Protein AF-A0A0S7BRV1-F1 (afdb_monomer)

Organism: NCBI:txid1678840

InterPro domains:
  IPR001547 Glycoside hydrolase, family 5 [PF00150] (145-301)
  IPR017853 Glycoside hydrolase superfamily [SSF51445] (45-336)
  IPR051923 Glycosyl Hydrolase Family 39 [PTHR12631] (38-332)

Secondary structure (DSSP, 8-state):
-------------------------------------PPTT----EEE-S-HHHHTTTSHHHHHHHHHHHHTTEEEEEEEEETT-TT--HHHHHHHHHHHHTTPEEEEEEE---S--SSHHHHHHHHHHHHHHHHHHHTTS--EEEEEESTTBHHHHHHHSTT-SS--HHHHHHHHHHHHHHHHHH-TTSEEEEEEEE----GGGB--HHHHHHHHGGG-SS-S-SEEEEE----SS-TTS-EEEEETTEEEEE-HHHHHHHHHHHHHHHHSS---EEEEEE---HHHHHHHHHH-TTS-HHHHHHHHHHHHHHHHHHSTTEEEEEES-SS--SS--SPPPHHHHHHHHHHHHHHTTEEEEEEE--EETTS-B-TTEEEEEEEETTS-EEEEEEE--SS-S-EEEEEES-SSSEEEEEETTTEEEEEEEEETTS---EEE-SS-EEEEE---TT-EEEE-------PEEEEETTEEEEEETTTTEEEES-SS--SSTTT--EEEEE-TTSSEEEEE-SSEEEEEETT--EEEEEE--S-TTT----EEEE-TT--EEEEEEES--EEETTEEE--SEEEEEEEETTTTEEEEEEEPPP---STTEEEEEEEE-TTS-EEEEEEEESSSPPP--EEEEETTT--EEEGGG-TT--SS-GGGS-----TTEEEEEEEE-TTSSEEEEEEEE---S-----TT------SS---EEEEEEESS-TTSEEEEES--EEEEE-TTSSEEEEEEES-SSSSS-EEEEEEEETTTTEEEEEEEEET-B-S--

Structure (mmCIF, N/CA/C/O backbone):
data_AF-A0A0S7BRV1-F1
#
_entry.id   AF-A0A0S7BRV1-F1
#
loop_
_atom_site.group_PDB
_atom_site.id
_atom_site.type_symbol
_atom_site.label_atom_id
_atom_site.label_alt_id
_atom_site.label_comp_id
_atom_site.label_asym_id
_atom_site.label_entity_id
_atom_site.label_seq_id
_atom_site.pdbx_PDB_ins_code
_atom_site.Cartn_x
_atom_site.Cartn_y
_atom_site.Cartn_z
_atom_site.occupancy
_atom_site.B_iso_or_equiv
_atom_site.auth_seq_id
_atom_site.auth_comp_id
_atom_site.auth_asym_id
_atom_site.auth_atom_id
_atom_site.pdbx_PDB_model_num
ATOM 1 N N . MET A 1 1 ? 2.194 -31.008 51.672 1.00 28.20 1 MET A N 1
ATOM 2 C CA . MET A 1 1 ? 2.790 -32.369 51.617 1.00 28.20 1 MET A CA 1
ATOM 3 C C . MET A 1 1 ? 2.464 -32.908 50.222 1.00 28.20 1 MET A C 1
ATOM 5 O O . MET A 1 1 ? 1.292 -33.071 49.959 1.00 28.20 1 MET A O 1
ATOM 9 N N . LYS A 1 2 ? 3.340 -33.068 49.227 1.00 28.62 2 LYS A N 1
ATOM 10 C CA . LYS A 1 2 ? 4.792 -33.263 49.150 1.00 28.62 2 LYS A CA 1
ATOM 11 C C . LYS A 1 2 ? 5.442 -32.244 48.204 1.00 28.62 2 LYS A C 1
ATOM 13 O O . LYS A 1 2 ? 4.950 -31.982 47.117 1.00 28.62 2 LYS A O 1
ATOM 18 N N . ILE A 1 3 ? 6.579 -31.747 48.668 1.00 23.30 3 ILE A N 1
ATOM 19 C CA . ILE A 1 3 ? 7.622 -31.022 47.946 1.00 23.30 3 ILE A CA 1
ATOM 20 C C . ILE A 1 3 ? 8.609 -32.071 47.419 1.00 23.30 3 ILE A C 1
ATOM 22 O O . ILE A 1 3 ? 8.956 -32.973 48.180 1.00 23.30 3 ILE A O 1
ATOM 26 N N . MET A 1 4 ? 9.129 -31.918 46.201 1.00 24.31 4 MET A N 1
ATOM 27 C CA . MET A 1 4 ? 10.456 -32.440 45.843 1.00 24.31 4 MET A CA 1
ATOM 28 C C . MET A 1 4 ? 11.190 -31.428 44.954 1.00 24.31 4 MET A C 1
ATOM 30 O O . MET A 1 4 ? 10.911 -31.290 43.770 1.00 24.31 4 MET A O 1
ATOM 34 N N . LYS A 1 5 ? 12.134 -30.714 45.578 1.00 25.52 5 LYS A N 1
ATOM 35 C CA . LYS A 1 5 ? 13.302 -30.075 44.952 1.00 25.52 5 LYS A CA 1
ATOM 36 C C . LYS A 1 5 ? 14.425 -31.114 44.831 1.00 25.52 5 LYS A C 1
ATOM 38 O O . LYS A 1 5 ? 14.506 -31.960 45.714 1.00 25.52 5 LYS A O 1
ATOM 43 N N . PHE A 1 6 ? 15.306 -30.978 43.834 1.00 22.30 6 PHE A N 1
ATOM 44 C CA . PHE A 1 6 ? 16.789 -30.954 43.940 1.00 22.30 6 PHE A CA 1
ATOM 45 C C . PHE A 1 6 ? 17.377 -30.715 42.521 1.00 22.30 6 PHE A C 1
ATOM 47 O O . PHE A 1 6 ? 17.110 -31.502 41.624 1.00 22.30 6 PHE A O 1
ATOM 54 N N . LEU A 1 7 ? 17.878 -29.499 42.228 1.00 24.08 7 LEU A N 1
ATOM 55 C CA . LEU A 1 7 ? 19.304 -29.081 42.102 1.00 24.08 7 LEU A CA 1
ATOM 56 C C . LEU A 1 7 ? 20.030 -29.638 40.851 1.00 24.08 7 LEU A C 1
ATOM 58 O O . LEU A 1 7 ? 20.197 -30.841 40.729 1.00 24.08 7 LEU A O 1
ATOM 62 N N . GLN A 1 8 ? 20.332 -28.805 39.843 1.00 25.42 8 GLN A N 1
ATOM 63 C CA . GLN A 1 8 ? 21.511 -27.915 39.657 1.00 25.42 8 GLN A CA 1
ATOM 64 C C . GLN A 1 8 ? 22.646 -28.570 38.840 1.00 25.42 8 GLN A C 1
ATOM 66 O O . GLN A 1 8 ? 23.239 -29.532 39.312 1.00 25.42 8 GLN A O 1
ATOM 71 N N . LEU A 1 9 ? 22.980 -27.986 37.671 1.00 22.55 9 LEU A N 1
ATOM 72 C CA . LEU A 1 9 ? 24.319 -27.489 37.264 1.00 22.55 9 LEU A CA 1
ATOM 73 C C . LEU A 1 9 ? 24.393 -27.209 35.737 1.00 22.55 9 LEU A C 1
ATOM 75 O O . LEU A 1 9 ? 24.330 -28.116 34.917 1.00 22.55 9 LEU A O 1
ATOM 79 N N . PHE A 1 10 ? 24.557 -25.931 35.382 1.00 21.59 10 PHE A N 1
ATOM 80 C CA . PHE A 1 10 ? 25.214 -25.408 34.160 1.00 21.59 10 PHE A CA 1
ATOM 81 C C . PHE A 1 10 ? 26.765 -25.462 34.368 1.00 21.59 10 PHE A C 1
ATOM 83 O O . PHE A 1 10 ? 27.142 -25.701 35.522 1.00 21.59 10 PHE A O 1
ATOM 90 N N . PRO A 1 11 ? 27.693 -25.140 33.416 1.00 34.88 11 PRO A N 1
ATOM 91 C CA . PRO A 1 11 ? 27.535 -24.623 32.035 1.00 34.88 11 PRO A CA 1
ATOM 92 C C . PRO A 1 11 ? 28.580 -25.146 30.972 1.00 34.88 11 PRO A C 1
ATOM 94 O O . PRO A 1 11 ? 29.453 -25.947 31.286 1.00 34.88 11 PRO A O 1
ATOM 97 N N . ILE A 1 12 ? 28.537 -24.565 29.749 1.00 23.86 12 ILE A N 1
ATOM 98 C CA . ILE A 1 12 ? 29.656 -24.247 28.800 1.00 23.86 12 ILE A CA 1
ATOM 99 C C . ILE A 1 12 ? 29.897 -25.119 27.524 1.00 23.86 12 ILE A C 1
ATOM 101 O O . ILE A 1 12 ? 30.437 -26.214 27.582 1.00 23.86 12 ILE A O 1
ATOM 105 N N . PHE A 1 13 ? 29.623 -24.460 26.376 1.00 21.58 13 PHE A N 1
ATOM 106 C CA . PHE A 1 13 ? 30.307 -24.405 25.054 1.00 21.58 13 PHE A CA 1
ATOM 107 C C . PHE A 1 13 ? 30.258 -25.540 23.993 1.00 21.58 13 PHE A C 1
ATOM 109 O O . PHE A 1 13 ? 30.817 -26.614 24.160 1.00 21.58 13 PHE A O 1
ATOM 116 N N . LEU A 1 14 ? 29.752 -25.134 22.809 1.00 22.55 14 LEU A N 1
ATOM 117 C CA . LEU A 1 14 ? 30.437 -25.074 21.495 1.00 22.55 14 LEU A CA 1
ATOM 118 C C . LEU A 1 14 ? 30.961 -26.377 20.856 1.00 22.55 14 LEU A C 1
ATOM 120 O O . LEU A 1 14 ? 32.022 -26.867 21.214 1.00 22.55 14 LEU A O 1
ATOM 124 N N . MET A 1 15 ? 30.270 -26.836 19.804 1.00 23.34 15 MET A N 1
ATOM 125 C CA . MET A 1 15 ? 30.821 -27.309 18.517 1.00 23.34 15 MET A CA 1
ATOM 126 C C . MET A 1 15 ? 29.706 -28.007 17.732 1.00 23.34 15 MET A C 1
ATOM 128 O O . MET A 1 15 ? 29.320 -29.100 18.110 1.00 23.34 15 MET A O 1
ATOM 132 N N . PHE A 1 16 ? 29.247 -27.433 16.619 1.00 24.73 16 PHE A N 1
ATOM 133 C CA . PHE A 1 16 ? 28.901 -28.217 15.426 1.00 24.73 16 PHE A CA 1
ATOM 134 C C . PHE A 1 16 ? 29.065 -27.328 14.189 1.00 24.73 16 PHE A C 1
ATOM 136 O O . PHE A 1 16 ? 28.135 -26.706 13.691 1.00 24.73 16 PHE A O 1
ATOM 143 N N . SER A 1 17 ? 30.311 -27.268 13.721 1.00 21.98 17 SER A N 1
ATOM 144 C CA . SER A 1 17 ? 30.646 -27.036 12.319 1.00 21.98 17 SER A CA 1
ATOM 145 C C . SER A 1 17 ? 31.393 -28.280 11.831 1.00 21.98 17 SER A C 1
ATOM 147 O O . SER A 1 17 ? 32.152 -28.869 12.599 1.00 21.98 17 SER A O 1
ATOM 149 N N . MET A 1 18 ? 31.182 -28.629 10.561 1.00 23.03 18 MET A N 1
ATOM 150 C CA . MET A 1 18 ? 31.804 -29.719 9.796 1.00 23.03 18 MET A CA 1
ATOM 151 C C . MET A 1 18 ? 31.318 -31.147 10.083 1.00 23.03 18 MET A C 1
ATOM 153 O O . MET A 1 18 ? 31.727 -31.771 11.054 1.00 23.03 18 MET A O 1
ATOM 157 N N . LEU A 1 19 ? 30.543 -31.707 9.144 1.00 24.48 19 LEU A N 1
ATOM 158 C CA . LEU A 1 19 ? 30.960 -32.843 8.298 1.00 24.48 19 LEU A CA 1
ATOM 159 C C . LEU A 1 19 ? 29.781 -33.354 7.447 1.00 24.48 19 LEU A C 1
ATOM 161 O O . LEU A 1 19 ? 28.954 -34.109 7.936 1.00 24.48 19 LEU A O 1
ATOM 165 N N . SER A 1 20 ? 29.775 -33.047 6.146 1.00 23.47 20 SER A N 1
ATOM 166 C CA . SER A 1 20 ? 29.705 -34.108 5.127 1.00 23.47 20 SER A CA 1
ATOM 167 C C . SER A 1 20 ? 30.143 -33.578 3.759 1.00 23.47 20 SER A C 1
ATOM 169 O O . SER A 1 20 ? 29.344 -33.103 2.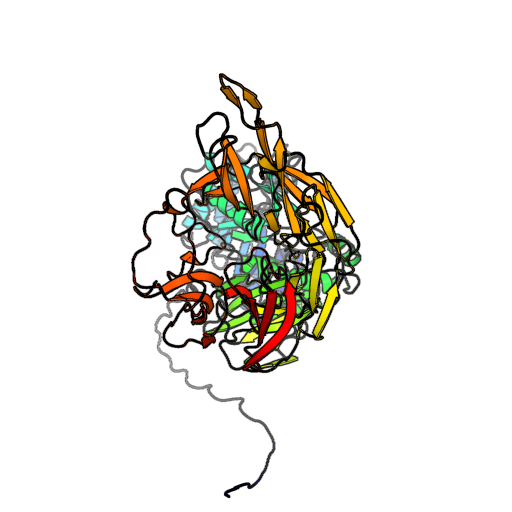959 1.00 23.47 20 SER A O 1
ATOM 171 N N . CYS A 1 21 ? 31.439 -33.698 3.489 1.00 20.31 21 CYS A N 1
ATOM 172 C CA . CYS A 1 21 ? 31.986 -33.727 2.140 1.00 20.31 21 CYS A CA 1
ATOM 173 C C . CYS A 1 21 ? 32.651 -35.097 1.978 1.00 20.31 21 CYS A C 1
ATOM 175 O O . CYS A 1 21 ? 33.677 -35.334 2.610 1.00 20.31 21 CYS A O 1
ATOM 177 N N . ALA A 1 22 ? 32.021 -36.006 1.223 1.00 23.84 22 ALA A N 1
ATOM 178 C CA . ALA A 1 22 ? 32.653 -37.051 0.402 1.00 23.84 22 ALA A CA 1
ATOM 179 C C . ALA A 1 22 ? 31.620 -38.096 -0.062 1.00 23.84 22 ALA A C 1
ATOM 181 O O . ALA A 1 22 ? 31.264 -38.999 0.688 1.00 23.84 22 ALA A O 1
ATOM 182 N N . SER A 1 23 ? 31.220 -38.037 -1.334 1.00 23.64 23 SER A N 1
ATOM 183 C CA . SER A 1 23 ? 31.512 -39.114 -2.293 1.00 23.64 23 SER A CA 1
ATOM 184 C C . SER A 1 23 ? 31.054 -38.700 -3.691 1.00 23.64 23 SER A C 1
ATOM 186 O O . SER A 1 23 ? 29.881 -38.794 -4.038 1.00 23.64 23 SER A O 1
ATOM 188 N N . ALA A 1 24 ? 32.005 -38.242 -4.503 1.00 25.11 24 ALA A N 1
ATOM 189 C CA . ALA A 1 24 ? 31.845 -38.171 -5.944 1.00 25.11 24 ALA A CA 1
ATOM 190 C C . ALA A 1 24 ? 32.138 -39.560 -6.533 1.00 25.11 24 ALA A C 1
ATOM 192 O O . ALA A 1 24 ? 33.259 -40.066 -6.424 1.00 25.11 24 ALA A O 1
ATOM 193 N N . LYS A 1 25 ? 31.148 -40.167 -7.192 1.00 25.19 25 LYS A N 1
ATOM 194 C CA . LYS A 1 25 ? 31.364 -41.234 -8.175 1.00 25.19 25 LYS A CA 1
ATOM 195 C C . LYS A 1 25 ? 30.461 -41.004 -9.382 1.00 25.19 25 LYS A C 1
ATOM 197 O O . LYS A 1 25 ? 29.242 -41.034 -9.278 1.00 25.19 25 LYS A O 1
ATOM 202 N N . ASN A 1 26 ? 31.130 -40.782 -10.512 1.00 27.14 26 ASN A N 1
ATOM 203 C CA . ASN A 1 26 ? 30.611 -40.646 -11.867 1.00 27.14 26 ASN A CA 1
ATOM 204 C C . ASN A 1 26 ? 29.403 -41.543 -12.169 1.00 27.14 26 ASN A C 1
ATOM 206 O O . ASN A 1 26 ? 29.553 -42.760 -12.269 1.00 27.14 26 ASN A O 1
ATOM 210 N N . THR A 1 27 ? 28.274 -40.918 -12.489 1.00 23.73 27 THR A N 1
ATOM 211 C CA . THR A 1 27 ? 27.357 -41.408 -13.523 1.00 23.73 27 THR A CA 1
ATOM 212 C C . THR A 1 27 ? 27.022 -40.222 -14.420 1.00 23.73 27 THR A C 1
ATOM 214 O O . THR A 1 27 ? 26.627 -39.158 -13.955 1.00 23.73 27 THR A O 1
ATOM 217 N N . LYS A 1 28 ? 27.340 -40.373 -15.707 1.00 27.94 28 LYS A N 1
ATOM 218 C CA . LYS A 1 28 ? 26.933 -39.456 -16.765 1.00 27.94 28 LYS A CA 1
ATOM 219 C C . LYS A 1 28 ? 25.453 -39.716 -17.007 1.00 27.94 28 LYS A C 1
ATOM 221 O O . LYS A 1 28 ? 25.159 -40.681 -17.694 1.00 27.94 28 LYS A O 1
ATOM 226 N N . ASP A 1 29 ? 24.591 -38.869 -16.473 1.00 24.72 29 ASP A N 1
ATOM 227 C CA . ASP A 1 29 ? 23.242 -38.673 -16.988 1.00 24.72 29 ASP A CA 1
ATOM 228 C C . ASP A 1 29 ? 22.949 -37.171 -16.951 1.00 24.72 29 ASP A C 1
ATOM 230 O O . ASP A 1 29 ? 23.320 -36.456 -16.020 1.00 24.72 29 ASP A O 1
ATOM 234 N N . SER A 1 30 ? 22.403 -36.688 -18.058 1.00 24.56 30 SER A N 1
ATOM 235 C CA . SER A 1 30 ? 22.053 -35.301 -18.337 1.00 24.56 30 SER A CA 1
ATOM 236 C C . SER A 1 30 ? 21.163 -34.713 -17.242 1.00 24.56 30 SER A C 1
ATOM 238 O O . SER A 1 30 ? 20.018 -35.133 -17.087 1.00 24.56 30 SER A O 1
ATOM 240 N N . PHE A 1 31 ? 21.678 -33.718 -16.518 1.00 22.36 31 PHE A N 1
ATOM 241 C CA . PHE A 1 31 ? 20.871 -32.836 -15.682 1.00 22.36 31 PHE A CA 1
ATOM 242 C C . PHE A 1 31 ? 20.031 -31.939 -16.598 1.00 22.36 31 PHE A C 1
ATOM 244 O O . PHE A 1 31 ? 20.536 -30.975 -17.173 1.00 22.36 31 PHE A O 1
ATOM 251 N N . GLU A 1 32 ? 18.752 -32.273 -16.755 1.00 22.70 32 GLU A N 1
ATOM 252 C CA . GLU A 1 32 ? 17.743 -31.286 -17.126 1.00 22.70 32 GLU A CA 1
ATOM 253 C C . GLU A 1 32 ? 17.606 -30.305 -15.956 1.00 22.70 32 GLU A C 1
ATOM 255 O O . GLU A 1 32 ? 17.324 -30.699 -14.822 1.00 22.70 32 GLU A O 1
ATOM 260 N N . LEU A 1 33 ? 17.849 -29.022 -16.231 1.00 24.92 33 LEU A N 1
ATOM 261 C CA . LEU A 1 33 ? 17.542 -27.926 -15.322 1.00 24.92 33 LEU A CA 1
ATOM 262 C C . LEU A 1 33 ? 16.011 -27.856 -15.202 1.00 24.92 33 LEU A C 1
ATOM 264 O O . LEU A 1 33 ? 15.325 -27.270 -16.038 1.00 24.92 33 LEU A O 1
ATOM 268 N N . GLY A 1 34 ? 15.462 -28.532 -14.196 1.00 22.72 34 GLY A N 1
ATOM 269 C CA . GLY A 1 34 ? 14.058 -28.409 -13.838 1.00 22.72 34 GLY A CA 1
ATOM 270 C C . GLY A 1 34 ? 13.787 -26.990 -13.354 1.00 22.72 34 GLY A C 1
ATOM 271 O O . GLY A 1 34 ? 14.219 -26.613 -12.269 1.00 22.72 34 GLY A O 1
ATOM 272 N N . SER A 1 35 ? 13.079 -26.215 -14.173 1.00 28.78 35 SER A N 1
ATOM 273 C CA . SER A 1 35 ? 12.444 -24.955 -13.796 1.00 28.78 35 SER A CA 1
ATOM 274 C C . SER A 1 35 ? 11.532 -25.185 -12.586 1.00 28.78 35 SER A C 1
ATOM 276 O O . SER A 1 35 ? 10.433 -25.728 -12.709 1.00 28.78 35 SER A O 1
ATOM 278 N N . THR A 1 36 ? 11.995 -24.814 -11.393 1.00 25.31 36 THR A N 1
ATOM 279 C CA . THR A 1 36 ? 11.136 -24.676 -10.217 1.00 25.31 36 THR A CA 1
ATOM 280 C C . THR A 1 36 ? 10.525 -23.284 -10.265 1.00 25.31 36 THR A C 1
ATOM 282 O O . THR A 1 36 ? 11.053 -22.342 -9.676 1.00 25.31 36 THR A O 1
ATOM 285 N N . THR A 1 37 ? 9.432 -23.125 -11.009 1.00 33.88 37 THR A N 1
ATOM 286 C CA . THR A 1 37 ? 8.614 -21.914 -10.914 1.00 33.88 37 THR A CA 1
ATOM 287 C C . THR A 1 37 ? 8.111 -21.806 -9.479 1.00 33.88 37 THR A C 1
ATOM 289 O O . THR A 1 37 ? 7.358 -22.675 -9.029 1.00 33.88 37 THR A O 1
ATOM 292 N N . ALA A 1 38 ? 8.551 -20.777 -8.755 1.00 36.97 38 ALA A N 1
ATOM 293 C CA . ALA A 1 38 ? 8.001 -20.458 -7.445 1.00 36.97 38 ALA A CA 1
ATOM 294 C C . ALA A 1 38 ? 6.465 -20.307 -7.552 1.00 36.97 38 ALA A C 1
ATOM 296 O O . ALA A 1 38 ? 5.966 -19.941 -8.626 1.00 36.97 38 ALA A O 1
ATOM 297 N N . PRO A 1 39 ? 5.694 -20.630 -6.498 1.00 42.00 39 PRO A N 1
ATOM 298 C CA . PRO A 1 39 ? 4.247 -20.472 -6.520 1.00 42.00 39 PRO A CA 1
ATOM 299 C C . PRO A 1 39 ? 3.861 -19.052 -6.947 1.00 42.00 39 PRO A C 1
ATOM 301 O O . PRO A 1 39 ? 4.520 -18.079 -6.585 1.00 42.00 39 PRO A O 1
ATOM 304 N N . LYS A 1 40 ? 2.769 -18.924 -7.708 1.00 54.91 40 LYS A N 1
ATOM 305 C CA . LYS A 1 40 ? 2.200 -17.614 -8.040 1.00 54.91 40 LYS A CA 1
ATOM 306 C C . LYS A 1 40 ? 1.990 -16.838 -6.726 1.00 54.91 40 LYS A C 1
ATOM 308 O O . LYS A 1 40 ? 1.382 -17.385 -5.804 1.00 54.91 40 LYS A O 1
ATOM 313 N N . ASN A 1 41 ? 2.505 -15.609 -6.649 1.00 69.56 41 ASN A N 1
ATOM 314 C CA . ASN A 1 41 ? 2.466 -14.716 -5.480 1.00 69.56 41 ASN A CA 1
ATOM 315 C C . ASN A 1 41 ? 3.502 -15.006 -4.371 1.00 69.56 41 ASN A C 1
ATOM 317 O O . ASN A 1 41 ? 3.208 -14.790 -3.200 1.00 69.56 41 ASN A O 1
ATOM 321 N N . THR A 1 42 ? 4.709 -15.477 -4.694 1.00 87.00 42 THR A N 1
ATOM 322 C CA . THR A 1 42 ? 5.849 -15.448 -3.753 1.00 87.00 42 THR A CA 1
ATOM 323 C C . THR A 1 42 ? 6.874 -14.394 -4.150 1.00 87.00 42 THR A C 1
ATOM 325 O O . THR A 1 42 ? 7.209 -14.285 -5.331 1.00 87.00 42 THR A O 1
ATOM 328 N N . ILE A 1 43 ? 7.442 -13.691 -3.171 1.00 91.56 43 ILE A N 1
ATOM 329 C CA . ILE A 1 43 ? 8.555 -12.759 -3.387 1.00 91.56 43 ILE A CA 1
ATOM 330 C C . ILE A 1 43 ? 9.803 -13.574 -3.717 1.00 91.56 43 ILE A C 1
ATOM 332 O O . ILE A 1 43 ? 10.363 -14.250 -2.862 1.00 91.56 43 ILE A O 1
ATOM 336 N N . ASN A 1 44 ? 10.244 -13.522 -4.965 1.00 87.00 44 ASN A N 1
ATOM 337 C CA . ASN A 1 44 ? 11.355 -14.322 -5.492 1.00 87.00 44 ASN A CA 1
ATOM 338 C C . ASN A 1 44 ? 12.663 -13.522 -5.636 1.00 87.00 44 ASN A C 1
ATOM 340 O O . ASN A 1 44 ? 13.604 -14.002 -6.264 1.00 87.00 44 ASN A O 1
ATOM 344 N N . GLY A 1 45 ? 12.716 -12.305 -5.091 1.00 88.69 45 GLY A N 1
ATOM 345 C CA . GLY A 1 45 ? 13.925 -11.492 -5.027 1.00 88.69 45 GLY A CA 1
ATOM 346 C C . GLY A 1 45 ? 13.665 -10.001 -5.205 1.00 88.69 45 GLY A C 1
ATOM 347 O O . GLY A 1 45 ? 12.588 -9.581 -5.625 1.00 88.69 45 GLY A O 1
ATOM 348 N N . PHE A 1 46 ? 14.688 -9.213 -4.890 1.00 94.75 46 PHE A N 1
ATOM 349 C CA . PHE A 1 46 ? 14.666 -7.752 -4.945 1.00 94.75 46 PHE A CA 1
ATOM 350 C C . PHE A 1 46 ? 15.406 -7.267 -6.191 1.00 94.75 46 PHE A C 1
ATOM 352 O O . PHE A 1 46 ? 16.366 -7.909 -6.634 1.00 94.75 46 PHE A O 1
ATOM 359 N N . GLY A 1 47 ? 14.952 -6.152 -6.760 1.00 95.44 47 GLY A N 1
ATOM 360 C CA . GLY A 1 47 ? 15.561 -5.516 -7.920 1.00 95.44 47 GLY A CA 1
ATOM 361 C C . GLY A 1 47 ? 16.419 -4.308 -7.551 1.00 95.44 47 GLY A C 1
ATOM 362 O O . GLY A 1 47 ? 16.125 -3.585 -6.609 1.00 95.44 47 GLY A O 1
ATOM 363 N N . MET A 1 48 ? 17.456 -4.026 -8.328 1.00 94.62 48 MET A N 1
ATOM 364 C CA . MET A 1 48 ? 18.197 -2.763 -8.264 1.00 94.62 48 MET A CA 1
ATOM 365 C C . MET A 1 48 ? 18.343 -2.193 -9.680 1.00 94.62 48 MET A C 1
ATOM 367 O O . MET A 1 48 ? 18.732 -2.907 -10.609 1.00 94.62 48 MET A O 1
ATOM 371 N N . GLY A 1 49 ? 17.973 -0.926 -9.854 1.00 74.31 49 GLY A N 1
ATOM 372 C CA . GLY A 1 49 ? 18.107 -0.155 -11.094 1.00 74.31 49 GLY A CA 1
ATOM 373 C C . GLY A 1 49 ? 19.459 0.559 -11.206 1.00 74.31 49 GLY A C 1
ATOM 374 O O . GLY A 1 49 ? 20.323 0.399 -10.347 1.00 74.31 49 GLY A O 1
ATOM 375 N N . SER A 1 50 ? 19.688 1.384 -12.234 1.00 69.12 50 SER A N 1
ATOM 376 C CA . SER A 1 50 ? 19.648 0.979 -13.648 1.00 69.12 50 SER A CA 1
ATOM 377 C C . SER A 1 50 ? 20.989 1.333 -14.309 1.00 69.12 50 SER A C 1
ATOM 379 O O . SER A 1 50 ? 21.562 2.382 -14.012 1.00 69.12 50 SER A O 1
ATOM 381 N N . ALA A 1 51 ? 21.508 0.476 -15.191 1.00 85.44 51 ALA A N 1
ATOM 382 C CA . ALA A 1 51 ? 22.788 0.684 -15.890 1.00 85.44 51 ALA A CA 1
ATOM 383 C C . ALA A 1 51 ? 24.044 0.627 -14.983 1.00 85.44 51 ALA A C 1
ATOM 385 O O . ALA A 1 51 ? 25.003 1.372 -15.207 1.00 85.44 51 ALA A O 1
ATOM 386 N N . THR A 1 52 ? 24.060 -0.237 -13.958 1.00 92.69 52 THR A N 1
ATOM 387 C CA . THR A 1 52 ? 25.217 -0.390 -13.051 1.00 92.69 52 THR A CA 1
ATOM 388 C C . THR A 1 52 ? 26.478 -0.748 -13.837 1.00 92.69 52 THR A C 1
ATOM 390 O O . THR A 1 52 ? 27.513 -0.111 -13.647 1.00 92.69 52 THR A O 1
ATOM 393 N N . ALA A 1 53 ? 26.406 -1.688 -14.780 1.00 94.00 53 ALA A N 1
ATOM 394 C CA . ALA A 1 53 ? 27.561 -2.042 -15.606 1.00 94.00 53 ALA A CA 1
ATOM 395 C C . ALA A 1 53 ? 28.037 -0.885 -16.488 1.00 94.00 53 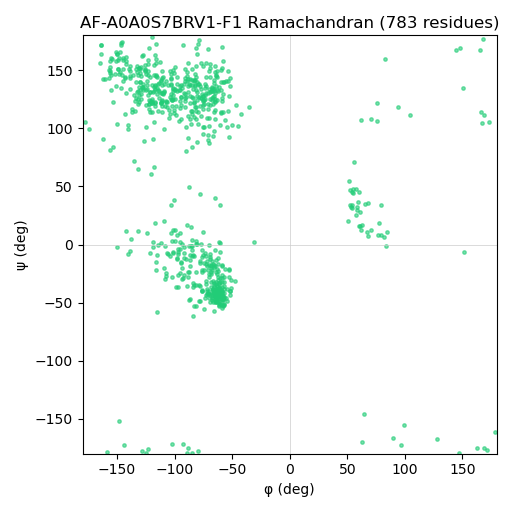ALA A C 1
ATOM 397 O O . ALA A 1 53 ? 29.225 -0.558 -16.500 1.00 94.00 53 ALA A O 1
ATOM 398 N N . TYR A 1 54 ? 27.105 -0.233 -17.183 1.00 91.00 54 TYR A N 1
ATOM 399 C CA . TYR A 1 54 ? 27.408 0.886 -18.074 1.00 91.00 54 TYR A CA 1
ATOM 400 C C . TYR A 1 54 ? 28.048 2.068 -17.326 1.00 91.00 54 TYR A C 1
ATOM 402 O O . TYR A 1 54 ? 29.045 2.622 -17.787 1.00 91.00 54 TYR A O 1
ATOM 410 N N . ARG A 1 55 ? 27.534 2.423 -16.141 1.00 91.06 55 ARG A N 1
ATOM 411 C CA . ARG A 1 55 ? 28.063 3.522 -15.305 1.00 91.06 55 ARG A CA 1
ATOM 412 C C . ARG A 1 55 ? 29.441 3.221 -14.733 1.00 91.06 55 ARG A C 1
ATOM 414 O O . ARG A 1 55 ? 30.255 4.128 -14.597 1.00 91.06 55 ARG A O 1
ATOM 421 N N . ASN A 1 56 ? 29.719 1.951 -14.459 1.00 92.69 56 ASN A N 1
ATOM 422 C CA . ASN A 1 56 ? 31.045 1.484 -14.066 1.00 92.69 56 ASN A CA 1
ATOM 423 C C . ASN A 1 56 ? 31.905 1.089 -15.275 1.00 92.69 56 ASN A C 1
ATOM 425 O O . ASN A 1 56 ? 32.886 0.381 -15.110 1.00 92.69 56 ASN A O 1
ATOM 429 N N . GLY A 1 57 ? 31.549 1.496 -16.500 1.00 92.31 57 GLY A N 1
ATOM 430 C CA . GLY A 1 57 ? 32.378 1.292 -17.690 1.00 92.31 57 GLY A CA 1
ATOM 431 C C . GLY A 1 57 ? 32.739 -0.167 -17.988 1.00 92.31 57 GLY A C 1
ATOM 432 O O . GLY A 1 57 ? 33.774 -0.409 -18.610 1.00 92.31 57 GLY A O 1
ATOM 433 N N . TYR A 1 58 ? 31.924 -1.127 -17.537 1.00 94.38 58 TYR A N 1
ATOM 434 C CA . TYR A 1 58 ? 32.162 -2.568 -17.697 1.00 94.38 58 TYR A CA 1
ATOM 435 C C . TYR A 1 58 ? 33.545 -3.027 -17.189 1.00 94.38 58 TYR A C 1
ATOM 437 O O . TYR A 1 58 ? 34.163 -3.936 -17.758 1.00 94.38 58 TYR A O 1
ATOM 445 N N . SER A 1 59 ? 34.062 -2.361 -16.152 1.00 94.81 59 SER A N 1
ATOM 446 C CA . SER A 1 59 ? 35.365 -2.631 -15.537 1.00 94.81 59 SER A CA 1
ATOM 447 C C . SER A 1 59 ? 35.236 -3.402 -14.219 1.00 94.81 59 SER A C 1
ATOM 449 O O . SER A 1 59 ? 34.161 -3.864 -13.855 1.00 94.81 59 SER A O 1
ATOM 451 N N . TYR A 1 60 ? 36.342 -3.546 -13.486 1.00 94.31 60 TYR A N 1
ATOM 452 C CA . TYR A 1 60 ? 36.376 -4.232 -12.188 1.00 94.31 60 TYR A CA 1
ATOM 453 C C . TYR A 1 60 ? 35.405 -3.624 -11.155 1.00 94.31 60 TYR A C 1
ATOM 455 O O . TYR A 1 60 ? 34.886 -4.318 -10.285 1.00 94.31 60 TYR A O 1
ATOM 463 N N . GLU A 1 61 ? 35.110 -2.331 -11.268 1.00 95.19 61 GLU A N 1
ATOM 464 C CA . GLU A 1 61 ? 34.124 -1.630 -10.450 1.00 95.19 61 GLU A CA 1
ATOM 465 C C . GLU A 1 61 ? 32.702 -2.202 -10.625 1.00 95.19 61 GLU A C 1
ATOM 467 O O . GLU A 1 61 ? 31.949 -2.260 -9.653 1.00 95.19 61 GLU A O 1
ATOM 472 N N . MET A 1 62 ? 32.349 -2.699 -11.821 1.00 96.12 62 MET A N 1
ATOM 473 C CA . MET A 1 62 ? 31.101 -3.442 -12.053 1.00 96.12 62 MET A CA 1
ATOM 474 C C . MET A 1 62 ? 31.095 -4.766 -11.282 1.00 96.12 62 MET A C 1
ATOM 476 O O . MET A 1 62 ? 30.082 -5.105 -10.672 1.00 96.12 62 MET A O 1
ATOM 480 N N . ASP A 1 63 ? 32.208 -5.504 -11.279 1.00 95.62 63 ASP A N 1
ATOM 481 C CA . ASP A 1 63 ? 32.297 -6.794 -10.583 1.00 95.62 63 ASP A CA 1
ATOM 482 C C . ASP A 1 63 ? 32.103 -6.614 -9.068 1.00 95.62 63 ASP A C 1
ATOM 484 O O . ASP A 1 63 ? 31.336 -7.345 -8.438 1.00 95.62 63 ASP A O 1
ATOM 488 N N . GLU A 1 64 ? 32.739 -5.595 -8.476 1.00 96.19 64 GLU A N 1
ATOM 489 C CA . GLU A 1 64 ? 32.559 -5.257 -7.057 1.00 96.19 64 GLU A CA 1
ATOM 490 C C . GLU A 1 64 ? 31.136 -4.768 -6.750 1.00 96.19 64 GLU A C 1
ATOM 492 O O . GLU A 1 64 ? 30.575 -5.107 -5.701 1.00 96.19 64 GLU A O 1
ATOM 497 N N . ALA A 1 65 ? 30.522 -4.015 -7.667 1.00 96.19 65 ALA A N 1
ATOM 498 C CA . ALA A 1 65 ? 29.126 -3.607 -7.555 1.00 96.19 65 ALA A CA 1
ATOM 499 C C . ALA A 1 65 ? 28.190 -4.823 -7.527 1.00 96.19 65 ALA A C 1
ATOM 501 O O . ALA A 1 65 ? 27.398 -4.971 -6.598 1.00 96.19 65 ALA A O 1
ATOM 502 N N . TYR A 1 66 ? 28.312 -5.732 -8.493 1.00 97.56 66 TYR A N 1
ATOM 503 C CA . TYR A 1 66 ? 27.483 -6.938 -8.585 1.00 97.56 66 TYR A CA 1
ATOM 504 C C . TYR A 1 66 ? 27.667 -7.872 -7.401 1.00 97.56 66 TYR A C 1
ATOM 506 O O . TYR A 1 66 ? 26.687 -8.383 -6.854 1.00 97.56 66 TYR A O 1
ATOM 514 N N . LYS A 1 67 ? 28.904 -8.035 -6.942 1.00 97.19 67 LYS A N 1
ATOM 515 C CA . LYS A 1 67 ? 29.186 -8.772 -5.717 1.00 97.19 67 LYS A CA 1
ATOM 516 C C . LYS A 1 67 ? 28.478 -8.155 -4.515 1.00 97.19 67 LYS A C 1
ATOM 518 O O . LYS A 1 67 ? 27.805 -8.872 -3.779 1.00 97.19 67 LYS A O 1
ATOM 523 N N . THR A 1 68 ? 28.572 -6.836 -4.348 1.00 96.62 68 THR A N 1
ATOM 524 C CA . THR A 1 68 ? 27.900 -6.118 -3.254 1.00 96.62 68 THR A CA 1
ATOM 525 C C . THR A 1 68 ? 26.383 -6.290 -3.326 1.00 96.62 68 THR A C 1
ATOM 527 O O . THR A 1 68 ? 25.755 -6.583 -2.311 1.00 96.62 68 THR A O 1
ATOM 530 N N . LEU A 1 69 ? 25.792 -6.166 -4.518 1.00 96.69 69 LEU A N 1
ATOM 531 C CA . LEU A 1 69 ? 24.354 -6.340 -4.734 1.00 96.69 69 LEU A CA 1
ATOM 532 C C . LEU A 1 69 ? 23.884 -7.748 -4.343 1.00 96.69 69 LEU A C 1
ATOM 534 O O . LEU A 1 69 ? 22.925 -7.888 -3.583 1.00 96.69 69 LEU A O 1
ATOM 538 N N . ASN A 1 70 ? 24.599 -8.787 -4.772 1.00 95.81 70 ASN A N 1
ATOM 539 C CA . ASN A 1 70 ? 24.307 -10.159 -4.360 1.00 95.81 70 ASN A CA 1
ATOM 540 C C . ASN A 1 70 ? 24.466 -10.355 -2.835 1.00 95.81 70 ASN A C 1
ATOM 542 O O . ASN A 1 70 ? 23.618 -10.972 -2.193 1.00 95.81 70 ASN A O 1
ATOM 546 N N . GLU A 1 71 ? 25.501 -9.777 -2.213 1.00 94.94 71 GLU A N 1
ATOM 547 C CA . GLU A 1 71 ? 25.729 -9.855 -0.757 1.00 94.94 71 GLU A CA 1
ATOM 548 C C . GLU A 1 71 ? 24.621 -9.195 0.088 1.00 94.94 71 GLU A C 1
ATOM 550 O O . GLU A 1 71 ? 24.425 -9.578 1.251 1.00 94.94 71 GLU A O 1
ATOM 555 N N . VAL A 1 72 ? 23.894 -8.222 -0.473 1.00 93.88 72 VAL A N 1
ATOM 556 C CA . VAL A 1 72 ? 22.715 -7.595 0.155 1.00 93.88 72 VAL A CA 1
ATOM 557 C C . VAL A 1 72 ? 21.387 -8.229 -0.284 1.00 93.88 72 VAL A C 1
ATOM 559 O O . VAL A 1 72 ? 20.312 -7.727 0.043 1.00 93.88 72 VAL A O 1
ATOM 562 N N . GLY A 1 73 ? 21.434 -9.361 -0.990 1.00 93.12 73 GLY A N 1
ATOM 563 C CA . GLY A 1 73 ? 20.253 -10.136 -1.372 1.00 93.12 73 GLY A CA 1
ATOM 564 C C . GLY A 1 73 ? 19.456 -9.558 -2.544 1.00 93.12 73 GLY A C 1
ATOM 565 O O . GLY A 1 73 ? 18.297 -9.928 -2.730 1.00 93.12 73 GLY A O 1
ATOM 566 N N . VAL A 1 74 ? 20.052 -8.672 -3.349 1.00 96.75 74 VAL A N 1
ATOM 567 C CA . VAL A 1 74 ? 19.496 -8.324 -4.665 1.00 96.75 74 VAL A CA 1
ATOM 568 C C . VAL A 1 74 ? 19.597 -9.550 -5.564 1.00 96.75 74 VAL A C 1
ATOM 570 O O . VAL A 1 74 ? 20.621 -10.226 -5.599 1.00 96.75 74 VAL A O 1
ATOM 573 N N . SER A 1 75 ? 18.523 -9.841 -6.292 1.00 95.75 75 SER A N 1
ATOM 574 C CA . SER A 1 75 ? 18.455 -10.979 -7.219 1.00 95.75 75 SER A CA 1
ATOM 575 C C . SER A 1 75 ? 18.280 -10.533 -8.666 1.00 95.75 75 SER A C 1
ATOM 577 O O . SER A 1 75 ? 18.608 -11.286 -9.580 1.00 95.75 75 SER A O 1
ATOM 579 N N . PHE A 1 76 ? 17.766 -9.318 -8.881 1.00 97.38 76 PHE A N 1
ATOM 580 C CA . PHE A 1 76 ? 17.521 -8.753 -10.202 1.00 97.38 76 PHE A CA 1
ATOM 581 C C . PHE A 1 76 ? 18.290 -7.446 -10.367 1.00 97.38 76 PHE A C 1
ATOM 583 O O . PHE A 1 76 ? 18.214 -6.556 -9.523 1.00 97.38 76 PHE A O 1
ATOM 590 N N . ILE A 1 77 ? 18.995 -7.311 -11.481 1.00 97.44 77 ILE A N 1
ATOM 591 C CA . ILE A 1 77 ? 19.633 -6.062 -11.893 1.00 97.44 77 ILE A CA 1
ATOM 592 C C . ILE A 1 77 ? 19.027 -5.606 -13.210 1.00 97.44 77 ILE A C 1
ATOM 594 O O . ILE A 1 77 ? 18.813 -6.408 -14.118 1.00 97.44 77 ILE A O 1
ATOM 598 N N . ARG A 1 78 ? 18.722 -4.317 -13.311 1.00 97.19 78 ARG A N 1
ATOM 599 C CA . ARG A 1 78 ? 18.176 -3.718 -14.530 1.00 97.19 78 ARG A CA 1
ATOM 600 C C . ARG A 1 78 ? 19.291 -2.999 -15.278 1.00 97.19 78 ARG A C 1
ATOM 602 O O . ARG A 1 78 ? 19.824 -2.008 -14.789 1.00 97.19 78 ARG A O 1
ATOM 609 N N . GLU A 1 79 ? 19.668 -3.494 -16.450 1.00 96.12 79 GLU A N 1
ATOM 610 C CA . GLU A 1 79 ? 20.847 -3.017 -17.181 1.00 96.12 79 GLU A CA 1
ATOM 611 C C . GLU A 1 79 ? 20.481 -2.402 -18.525 1.00 96.12 79 GLU A C 1
ATOM 613 O O . GLU A 1 79 ? 19.696 -2.962 -19.287 1.00 96.12 79 GLU A O 1
ATOM 618 N N . GLU A 1 80 ? 21.068 -1.239 -18.811 1.00 92.88 80 GLU A N 1
ATOM 619 C CA . GLU A 1 80 ? 20.817 -0.495 -20.043 1.00 92.88 80 GLU A CA 1
ATOM 620 C C . GLU A 1 80 ? 21.625 -1.078 -21.210 1.00 92.88 80 GLU A C 1
ATOM 622 O O . GLU A 1 80 ? 22.847 -1.212 -21.147 1.00 92.88 80 GLU A O 1
ATOM 627 N N . ILE A 1 81 ? 20.936 -1.381 -22.310 1.00 94.06 81 ILE A N 1
ATOM 628 C CA . ILE A 1 81 ? 21.520 -1.826 -23.575 1.00 94.06 81 ILE A CA 1
ATOM 629 C C . ILE A 1 81 ? 21.020 -0.877 -24.662 1.00 94.06 81 ILE A C 1
ATOM 631 O O . ILE A 1 81 ? 19.892 -0.979 -25.149 1.00 94.06 81 ILE A O 1
ATOM 635 N N . THR A 1 82 ? 21.874 0.066 -25.057 1.00 91.31 82 THR A N 1
ATOM 636 C CA . THR A 1 82 ? 21.490 1.071 -26.050 1.00 91.31 82 THR A CA 1
ATOM 637 C C . THR A 1 82 ? 21.499 0.479 -27.462 1.00 91.31 82 THR A C 1
ATOM 639 O O . THR A 1 82 ? 22.528 -0.000 -27.943 1.00 91.31 82 THR A O 1
ATOM 642 N N . VAL A 1 83 ? 20.389 0.601 -28.196 1.00 91.75 83 VAL A N 1
ATOM 643 C CA . VAL A 1 83 ? 20.247 0.006 -29.546 1.00 91.75 83 VAL A CA 1
ATOM 644 C C . VAL A 1 83 ? 21.120 0.662 -30.625 1.00 91.75 83 VAL A C 1
ATOM 646 O O . VAL A 1 83 ? 21.286 0.116 -31.716 1.00 91.75 83 VAL A O 1
ATOM 649 N N . LYS A 1 84 ? 21.703 1.829 -30.335 1.00 84.56 84 LYS A N 1
ATOM 650 C CA . LYS A 1 84 ? 22.609 2.552 -31.242 1.00 84.56 84 LYS A CA 1
ATOM 651 C C . LYS A 1 84 ? 24.050 2.016 -31.211 1.00 84.56 84 LYS A C 1
ATOM 653 O O . LYS A 1 84 ? 24.777 2.172 -32.188 1.00 84.56 84 LYS A O 1
ATOM 658 N N . GLU A 1 85 ? 24.460 1.361 -30.123 1.00 80.88 85 GLU A N 1
ATOM 659 C CA . GLU A 1 85 ? 25.846 0.928 -29.859 1.00 80.88 85 GLU A CA 1
ATOM 660 C C . GLU A 1 85 ? 26.044 -0.576 -30.096 1.00 80.88 85 GLU A C 1
ATOM 662 O O . GLU A 1 85 ? 26.844 -1.247 -29.461 1.00 80.88 85 GLU A O 1
ATOM 667 N N . ILE A 1 86 ? 25.330 -1.130 -31.074 1.00 89.69 86 ILE A N 1
ATOM 668 C CA . ILE A 1 86 ? 25.282 -2.579 -31.316 1.00 89.69 86 ILE A CA 1
ATOM 669 C C . ILE A 1 86 ? 26.427 -3.113 -32.182 1.00 89.69 86 ILE A C 1
ATOM 671 O O . ILE A 1 86 ? 26.402 -4.280 -32.573 1.00 89.69 86 ILE A O 1
ATOM 675 N N . SER A 1 87 ? 27.401 -2.290 -32.590 1.00 87.75 87 SER A N 1
ATOM 676 C CA . SER A 1 87 ? 28.494 -2.753 -33.461 1.00 87.75 87 SER A CA 1
ATOM 677 C C . SER A 1 87 ? 29.397 -3.768 -32.762 1.00 87.75 87 SER A C 1
ATOM 679 O O . SER A 1 87 ? 29.776 -4.755 -33.396 1.00 87.75 87 SER A O 1
ATOM 681 N N . ASP A 1 88 ? 29.659 -3.563 -31.470 1.00 91.88 88 ASP A N 1
ATOM 682 C CA . ASP A 1 88 ? 30.370 -4.485 -30.588 1.00 91.88 88 ASP A CA 1
ATOM 683 C C . ASP A 1 88 ? 29.580 -4.646 -29.285 1.00 91.88 88 ASP A C 1
ATOM 685 O O . ASP A 1 88 ? 29.263 -3.662 -28.634 1.00 91.88 88 ASP A O 1
ATOM 689 N N . LEU A 1 89 ? 29.268 -5.894 -28.932 1.00 95.62 89 LEU A N 1
ATOM 690 C CA . LEU A 1 89 ? 28.543 -6.264 -27.712 1.00 95.62 89 LEU A CA 1
ATOM 691 C C . LEU A 1 89 ? 29.458 -6.976 -26.698 1.00 95.62 89 LEU A C 1
ATOM 693 O O . LEU A 1 89 ? 29.003 -7.762 -25.865 1.00 95.62 89 LEU A O 1
ATOM 697 N N . SER A 1 90 ? 30.779 -6.799 -26.822 1.00 95.56 90 SER A N 1
ATOM 698 C CA . SER A 1 90 ? 31.769 -7.442 -25.952 1.00 95.56 90 SER A CA 1
ATOM 699 C C . SER A 1 90 ? 31.606 -7.046 -24.486 1.00 95.56 90 SER A C 1
ATOM 701 O O . SER A 1 90 ? 31.730 -7.906 -23.615 1.00 95.56 90 SER A O 1
ATOM 703 N N . ASP A 1 91 ? 31.260 -5.793 -24.220 1.00 95.88 91 ASP A N 1
ATOM 704 C CA . ASP A 1 91 ? 31.047 -5.273 -22.874 1.00 95.88 91 ASP A CA 1
ATOM 705 C C . ASP A 1 91 ? 29.762 -5.815 -22.235 1.00 95.88 91 ASP A C 1
ATOM 707 O O . ASP A 1 91 ? 29.792 -6.284 -21.098 1.00 95.88 91 ASP A O 1
ATOM 711 N N . GLN A 1 92 ? 28.661 -5.907 -22.985 1.00 96.50 92 GLN A N 1
ATOM 712 C CA . GLN A 1 92 ? 27.436 -6.546 -22.493 1.00 96.50 92 GLN A CA 1
ATOM 713 C C . GLN A 1 92 ? 27.621 -8.052 -22.263 1.00 96.50 92 GLN A C 1
ATOM 715 O O . GLN A 1 92 ? 27.027 -8.612 -21.346 1.00 96.50 92 GLN A O 1
ATOM 720 N N . ARG A 1 93 ? 28.481 -8.729 -23.038 1.00 97.31 93 ARG A N 1
ATOM 721 C CA . ARG A 1 93 ? 28.866 -10.117 -22.728 1.00 97.31 93 ARG A CA 1
ATOM 722 C C . ARG A 1 93 ? 29.628 -10.217 -21.408 1.00 97.31 93 ARG A C 1
ATOM 724 O O . ARG A 1 93 ? 29.315 -11.098 -20.618 1.00 97.31 93 ARG A O 1
ATOM 731 N N . LYS A 1 94 ? 30.585 -9.317 -21.140 1.00 97.12 94 LYS A N 1
ATOM 732 C CA . LYS A 1 94 ? 31.281 -9.275 -19.837 1.00 97.12 94 LYS A CA 1
ATOM 733 C C . LYS A 1 94 ? 30.297 -9.053 -18.690 1.00 97.12 94 LYS A C 1
ATOM 735 O O . LYS A 1 94 ? 30.368 -9.768 -17.701 1.00 97.12 94 LYS A O 1
ATOM 740 N N . MET A 1 95 ? 29.357 -8.124 -18.860 1.00 97.31 95 MET A N 1
ATOM 741 C CA . MET A 1 95 ? 28.274 -7.873 -17.907 1.00 97.31 95 MET A CA 1
ATOM 742 C C . MET A 1 95 ? 27.463 -9.142 -17.609 1.00 97.31 95 MET A C 1
ATOM 744 O O . MET A 1 95 ? 27.219 -9.449 -16.446 1.00 97.31 95 MET A O 1
ATOM 748 N N . ILE A 1 96 ? 27.081 -9.909 -18.638 1.00 98.31 96 ILE A N 1
ATOM 749 C CA . ILE A 1 96 ? 26.356 -11.177 -18.464 1.00 98.31 96 ILE A CA 1
ATOM 750 C C . ILE A 1 96 ? 27.174 -12.191 -17.663 1.00 98.31 96 ILE A C 1
ATOM 752 O O . ILE A 1 96 ? 26.629 -12.830 -16.764 1.00 98.31 96 ILE A O 1
ATOM 756 N N . GLU A 1 97 ? 28.461 -12.361 -17.975 1.00 98.12 97 GLU A N 1
ATOM 757 C CA . GLU A 1 97 ? 29.309 -13.295 -17.225 1.00 98.12 97 GLU A CA 1
ATOM 758 C C . GLU A 1 97 ? 29.465 -12.856 -15.763 1.00 98.12 97 GLU A C 1
ATOM 760 O O . GLU A 1 97 ? 29.265 -13.668 -14.863 1.00 98.12 97 GLU A O 1
ATOM 765 N N . ALA A 1 98 ? 29.706 -11.567 -15.512 1.00 97.81 98 ALA A N 1
ATOM 766 C CA . ALA A 1 98 ? 29.819 -11.025 -14.159 1.00 97.81 98 ALA A CA 1
ATOM 767 C C . ALA A 1 98 ? 28.520 -11.186 -13.351 1.00 97.81 98 ALA A C 1
ATOM 769 O O . ALA A 1 98 ? 28.551 -11.543 -12.170 1.00 97.81 98 ALA A O 1
ATOM 770 N N . ALA A 1 99 ? 27.359 -10.966 -13.976 1.00 97.81 99 ALA A N 1
ATOM 771 C CA . ALA A 1 99 ? 26.063 -11.186 -13.341 1.00 97.81 99 ALA A CA 1
ATOM 772 C C . ALA A 1 99 ? 25.856 -12.667 -12.988 1.00 97.81 99 ALA A C 1
ATOM 774 O O . ALA A 1 99 ? 25.458 -12.983 -11.865 1.00 97.81 99 ALA A O 1
ATOM 775 N N . LYS A 1 100 ? 26.200 -13.586 -13.903 1.00 97.50 100 LYS A N 1
ATOM 776 C CA . LYS A 1 100 ? 26.132 -15.039 -13.672 1.00 97.50 100 LYS A CA 1
ATOM 777 C C . LYS A 1 100 ? 27.038 -15.488 -12.531 1.00 97.50 100 LYS A C 1
ATOM 779 O O . LYS A 1 100 ? 26.597 -16.262 -11.685 1.00 97.50 100 LYS A O 1
ATOM 784 N N . GLU A 1 101 ? 28.271 -14.990 -12.478 1.00 97.38 101 GLU A N 1
ATOM 785 C CA . GLU A 1 101 ? 29.215 -15.282 -11.390 1.00 97.38 101 GLU A CA 1
ATOM 786 C C . GLU A 1 101 ? 28.686 -14.833 -10.019 1.00 97.38 101 GLU A C 1
ATOM 788 O O . GLU A 1 101 ? 28.987 -15.463 -9.004 1.00 97.38 101 GLU A O 1
ATOM 793 N N . ASN A 1 102 ? 27.844 -13.797 -9.994 1.00 96.75 102 ASN A N 1
ATOM 794 C CA . ASN A 1 102 ? 27.227 -13.252 -8.787 1.00 96.75 102 ASN A CA 1
ATOM 795 C C . ASN A 1 102 ? 25.762 -13.683 -8.582 1.00 96.75 102 ASN A C 1
ATOM 797 O O . ASN A 1 102 ? 25.098 -13.135 -7.712 1.00 96.75 102 ASN A O 1
ATOM 801 N N . ASN A 1 103 ? 25.252 -14.677 -9.321 1.00 96.12 103 ASN A N 1
ATOM 802 C CA . ASN A 1 103 ? 23.859 -15.158 -9.237 1.00 96.12 103 ASN A CA 1
ATOM 803 C C . ASN A 1 103 ? 22.791 -14.060 -9.422 1.00 96.12 103 ASN A C 1
ATOM 805 O O . ASN A 1 103 ? 21.700 -14.139 -8.855 1.00 96.12 103 ASN A O 1
ATOM 809 N N . LEU A 1 104 ? 23.094 -13.042 -10.225 1.00 97.19 104 LEU A N 1
ATOM 810 C CA . LEU A 1 104 ? 22.174 -11.960 -10.549 1.00 97.19 104 LEU A CA 1
ATOM 811 C C . LEU A 1 104 ? 21.438 -12.258 -11.854 1.00 97.19 104 LEU A C 1
ATOM 813 O O . LEU A 1 104 ? 22.027 -12.688 -12.846 1.00 97.19 104 LEU A O 1
ATOM 817 N N . THR A 1 105 ? 20.138 -11.983 -11.857 1.00 97.50 105 THR A N 1
ATOM 818 C CA . THR A 1 105 ? 19.287 -12.075 -13.044 1.00 97.50 105 THR A CA 1
ATOM 819 C C . THR A 1 105 ? 19.190 -10.713 -13.715 1.00 97.50 105 THR A C 1
ATOM 821 O O . THR A 1 105 ? 18.836 -9.724 -13.072 1.00 97.50 105 THR A O 1
ATOM 824 N N . ILE A 1 106 ? 19.480 -10.653 -15.012 1.00 97.94 106 ILE A N 1
ATOM 825 C CA . ILE A 1 106 ? 19.447 -9.401 -15.769 1.00 97.94 106 ILE A CA 1
ATOM 826 C C . ILE A 1 106 ? 18.047 -9.152 -16.332 1.00 97.94 106 ILE A C 1
ATOM 828 O O . ILE A 1 106 ? 17.468 -10.008 -17.003 1.00 97.94 106 ILE A O 1
ATOM 832 N N . VAL A 1 107 ? 17.551 -7.936 -16.111 1.00 98.00 107 VAL A N 1
ATOM 833 C CA . VAL A 1 107 ? 16.511 -7.303 -16.922 1.00 98.00 107 VAL A CA 1
ATOM 834 C C . VAL A 1 107 ? 17.205 -6.401 -17.934 1.00 98.00 107 VAL A C 1
ATOM 836 O O . VAL A 1 107 ? 17.749 -5.357 -17.574 1.00 98.00 107 VAL A O 1
ATOM 839 N N . GLY A 1 108 ? 17.232 -6.835 -19.192 1.00 97.12 108 GLY A N 1
ATOM 840 C CA . GLY A 1 108 ? 17.846 -6.104 -20.293 1.00 97.12 108 GLY A CA 1
ATOM 841 C C . GLY A 1 108 ? 16.918 -5.001 -20.780 1.00 97.12 108 GLY A C 1
ATOM 842 O O . GLY A 1 108 ? 15.950 -5.270 -21.492 1.00 97.12 108 GLY A O 1
ATOM 843 N N . LEU A 1 109 ? 17.220 -3.762 -20.411 1.00 97.19 109 LEU A N 1
ATOM 844 C CA . LEU A 1 109 ? 16.499 -2.581 -20.857 1.00 97.19 109 LEU A CA 1
ATOM 845 C C . LEU A 1 109 ? 17.032 -2.137 -22.224 1.00 97.19 109 LEU A C 1
ATOM 847 O O . LEU A 1 109 ? 18.136 -1.607 -22.333 1.00 97.19 109 LEU A O 1
ATOM 851 N N . LEU A 1 110 ? 16.229 -2.317 -23.271 1.00 96.50 110 LEU A N 1
ATOM 852 C CA . LEU A 1 110 ? 16.554 -1.892 -24.631 1.00 96.50 110 LEU A CA 1
ATOM 853 C C . LEU A 1 110 ? 16.139 -0.431 -24.817 1.00 96.50 110 LEU A C 1
ATOM 855 O O . LEU A 1 110 ? 14.949 -0.126 -24.951 1.00 96.50 110 LEU A O 1
ATOM 859 N N . THR A 1 111 ? 17.111 0.482 -24.805 1.00 89.00 111 THR A N 1
ATOM 860 C CA . THR A 1 111 ? 16.858 1.931 -24.794 1.00 89.00 111 THR A CA 1
ATOM 861 C C . THR A 1 111 ? 17.277 2.667 -26.058 1.00 89.00 111 THR A C 1
ATOM 863 O O . THR A 1 111 ? 18.190 2.278 -26.793 1.00 89.00 111 THR A O 1
ATOM 866 N N . TYR A 1 112 ? 16.621 3.825 -26.211 1.00 89.31 112 TYR A N 1
ATOM 867 C CA . TYR A 1 112 ? 16.918 4.891 -27.164 1.00 89.31 112 TYR A CA 1
ATOM 868 C C . TYR A 1 112 ? 16.778 4.441 -28.618 1.00 89.31 112 TYR A C 1
ATOM 870 O O . TYR A 1 112 ? 16.163 3.420 -28.914 1.00 89.31 112 TYR A O 1
ATOM 878 N N . GLY A 1 113 ? 17.232 5.271 -29.546 1.00 89.81 113 GLY A N 1
ATOM 879 C CA . GLY A 1 113 ? 17.054 5.025 -30.966 1.00 89.81 113 GLY A CA 1
ATOM 880 C C . GLY A 1 113 ? 18.208 5.586 -31.768 1.00 89.81 113 GLY A C 1
ATOM 881 O O . GLY A 1 113 ? 19.342 5.652 -31.296 1.00 89.81 113 GLY A O 1
ATOM 882 N N . PHE A 1 114 ? 17.920 5.953 -33.009 1.00 91.81 114 PHE A N 1
ATOM 883 C CA . PHE A 1 114 ? 18.938 6.314 -33.984 1.00 91.81 114 PHE A CA 1
ATOM 884 C C . PHE A 1 114 ? 18.953 7.825 -34.206 1.00 91.81 114 PHE A C 1
ATOM 886 O O . PHE A 1 114 ? 17.900 8.437 -34.382 1.00 91.81 114 PHE A O 1
ATOM 893 N N . ASP A 1 115 ? 20.151 8.409 -34.274 1.00 87.75 115 ASP A N 1
ATOM 894 C CA . ASP A 1 115 ? 20.325 9.847 -34.527 1.00 87.75 115 ASP A CA 1
ATOM 895 C C . ASP A 1 115 ? 19.781 10.274 -35.899 1.00 87.75 115 ASP A C 1
ATOM 897 O O . ASP A 1 115 ? 19.391 11.425 -36.093 1.00 87.75 115 ASP A O 1
ATOM 901 N N . PHE A 1 116 ? 19.768 9.351 -36.866 1.00 85.56 116 PHE A N 1
ATOM 902 C CA . PHE A 1 116 ? 19.297 9.602 -38.222 1.00 85.56 116 PHE A CA 1
ATOM 903 C C . PHE A 1 116 ? 18.634 8.367 -38.839 1.00 85.56 116 PHE A C 1
ATOM 905 O O . PHE A 1 116 ? 19.181 7.262 -38.804 1.00 85.56 116 PHE A O 1
ATOM 912 N N . TYR A 1 117 ? 17.489 8.601 -39.471 1.00 89.69 117 TYR A N 1
ATOM 913 C CA . TYR A 1 117 ? 16.762 7.686 -40.344 1.00 89.69 117 TYR A CA 1
ATOM 914 C C . TYR A 1 117 ? 16.014 8.521 -41.393 1.00 89.69 117 TYR A C 1
ATOM 916 O O . TYR A 1 117 ? 15.697 9.689 -41.164 1.00 89.69 117 TYR A O 1
ATOM 924 N N . SER A 1 118 ? 15.790 7.949 -42.571 1.00 91.06 118 SER A N 1
ATOM 925 C CA . SER A 1 118 ? 15.199 8.651 -43.718 1.00 91.06 118 SER A CA 1
ATOM 926 C C . SER A 1 118 ? 13.672 8.733 -43.662 1.00 91.06 118 SER A C 1
ATOM 928 O O . SER A 1 118 ? 13.103 9.746 -44.067 1.00 91.06 118 SER A O 1
ATOM 930 N N . ASP A 1 119 ? 13.023 7.697 -43.134 1.00 94.69 119 ASP A N 1
ATOM 931 C CA . ASP A 1 119 ? 11.584 7.613 -42.892 1.00 94.69 119 ASP A CA 1
ATOM 932 C C . ASP A 1 119 ? 11.273 6.543 -41.824 1.00 94.69 119 ASP A C 1
ATOM 934 O O . ASP A 1 119 ? 12.179 5.916 -41.266 1.00 94.69 119 ASP A O 1
ATOM 938 N N . ASP A 1 120 ? 9.989 6.332 -41.524 1.00 95.62 120 ASP A N 1
ATOM 939 C CA . ASP A 1 120 ? 9.561 5.343 -40.529 1.00 95.62 120 ASP A CA 1
ATOM 940 C C . ASP A 1 120 ? 9.937 3.901 -40.905 1.00 95.62 120 ASP A C 1
ATOM 942 O O . ASP A 1 120 ? 10.201 3.095 -40.013 1.00 95.62 120 ASP A O 1
ATOM 946 N N . ASN A 1 121 ? 10.006 3.554 -42.195 1.00 96.88 121 ASN A N 1
ATOM 947 C CA . ASN A 1 121 ? 10.405 2.206 -42.602 1.00 96.88 121 ASN A CA 1
ATOM 948 C C . ASN A 1 121 ? 11.890 1.977 -42.321 1.00 96.88 121 ASN A C 1
ATOM 950 O O . ASN A 1 121 ? 12.232 0.962 -41.723 1.00 96.88 121 ASN A O 1
ATOM 954 N N . ASP A 1 122 ? 12.752 2.932 -42.679 1.00 96.56 122 ASP A N 1
ATOM 955 C CA . ASP A 1 122 ? 14.186 2.888 -42.356 1.00 96.56 122 ASP A CA 1
ATOM 956 C C . ASP A 1 122 ? 14.411 2.840 -40.835 1.00 96.56 122 ASP A C 1
ATOM 958 O O . ASP A 1 122 ? 15.232 2.060 -40.351 1.00 96.56 122 ASP A O 1
ATOM 962 N N . PHE A 1 123 ? 13.631 3.599 -40.053 1.00 96.50 123 PHE A N 1
ATOM 963 C CA . PHE A 1 123 ? 13.656 3.502 -38.589 1.00 96.50 123 PHE A CA 1
ATOM 964 C C . PHE A 1 123 ? 13.360 2.077 -38.109 1.00 96.50 123 PHE A C 1
ATOM 966 O O . PHE A 1 123 ? 14.134 1.517 -37.328 1.00 96.50 123 PHE A O 1
ATOM 973 N N . PHE A 1 124 ? 12.266 1.470 -38.578 1.00 97.88 124 PHE A N 1
ATOM 974 C CA . PHE A 1 124 ? 11.897 0.140 -38.109 1.00 97.88 124 PHE A CA 1
ATOM 975 C C . PHE A 1 124 ? 12.801 -0.976 -38.651 1.00 97.88 124 PHE A C 1
ATOM 977 O O . PHE A 1 124 ? 13.019 -1.954 -37.945 1.00 97.88 124 PHE A O 1
ATOM 984 N N . GLU A 1 125 ? 13.361 -0.854 -39.856 1.00 97.12 125 GLU A N 1
ATOM 985 C CA . GLU A 1 125 ? 14.358 -1.807 -40.369 1.00 97.12 125 GLU A CA 1
ATOM 986 C C . GLU A 1 125 ? 15.621 -1.813 -39.499 1.00 97.12 125 GLU A C 1
ATOM 988 O O . GLU A 1 125 ? 16.156 -2.875 -39.167 1.00 97.12 125 GLU A O 1
ATOM 993 N N . ARG A 1 126 ? 16.077 -0.630 -39.074 1.00 96.38 126 ARG A N 1
ATOM 994 C CA . ARG A 1 126 ? 17.203 -0.497 -38.139 1.00 96.38 126 ARG A CA 1
ATOM 995 C C . ARG A 1 126 ? 16.864 -1.045 -36.764 1.00 96.38 126 ARG A C 1
ATOM 997 O O . ARG A 1 126 ? 17.701 -1.721 -36.169 1.00 96.38 126 ARG A O 1
ATOM 1004 N N . TRP A 1 127 ? 15.655 -0.771 -36.276 1.00 97.62 127 TRP A N 1
ATOM 1005 C CA . TRP A 1 127 ? 15.156 -1.326 -35.022 1.00 97.62 127 TRP A CA 1
ATOM 1006 C C . TRP A 1 127 ? 15.155 -2.856 -35.065 1.00 97.62 127 TRP A C 1
ATOM 1008 O O . TRP A 1 127 ? 15.785 -3.485 -34.221 1.00 97.62 127 TRP A O 1
ATOM 1018 N N . ASP A 1 128 ? 14.558 -3.462 -36.092 1.00 98.25 128 ASP A N 1
ATOM 1019 C CA . ASP A 1 128 ? 14.501 -4.919 -36.250 1.00 98.25 128 ASP A CA 1
ATOM 1020 C C . ASP A 1 128 ? 15.897 -5.542 -36.294 1.00 98.25 128 ASP A C 1
ATOM 1022 O O . ASP A 1 128 ? 16.157 -6.541 -35.621 1.00 98.25 128 ASP A O 1
ATOM 1026 N N . TYR A 1 129 ? 16.819 -4.930 -37.043 1.00 97.44 129 TYR A N 1
ATOM 1027 C CA . TYR A 1 129 ? 18.210 -5.370 -37.090 1.00 97.44 129 TYR A CA 1
ATOM 1028 C C . TYR A 1 129 ? 18.892 -5.290 -35.717 1.00 97.44 129 TYR A C 1
ATOM 1030 O O . TYR A 1 129 ? 19.605 -6.218 -35.329 1.00 97.44 129 TYR A O 1
ATOM 1038 N N . ALA A 1 130 ? 18.673 -4.202 -34.975 1.00 97.88 130 ALA A N 1
ATOM 1039 C CA . ALA A 1 130 ? 19.258 -4.011 -33.655 1.00 97.88 130 ALA A CA 1
ATOM 1040 C C . ALA A 1 130 ? 18.760 -5.049 -32.651 1.00 97.88 130 ALA A C 1
ATOM 1042 O O . ALA A 1 130 ? 19.576 -5.704 -32.000 1.00 97.88 130 ALA A O 1
ATOM 1043 N N . ILE A 1 131 ? 17.443 -5.247 -32.570 1.00 98.25 131 ILE A N 1
ATOM 1044 C CA . ILE A 1 131 ? 16.843 -6.218 -31.650 1.00 98.25 131 ILE A CA 1
ATOM 1045 C C . ILE A 1 131 ? 17.253 -7.643 -32.024 1.00 98.25 131 ILE A C 1
ATOM 1047 O O . ILE A 1 131 ? 17.656 -8.399 -31.143 1.00 98.25 131 ILE A O 1
ATOM 1051 N N . ASP A 1 132 ? 17.226 -8.013 -33.311 1.00 98.44 132 ASP A N 1
ATOM 1052 C CA . ASP A 1 132 ? 17.657 -9.348 -33.750 1.00 98.44 132 ASP A CA 1
ATOM 1053 C C . ASP A 1 132 ? 19.115 -9.611 -33.365 1.00 98.44 132 ASP A C 1
ATOM 1055 O O . ASP A 1 132 ? 19.415 -10.670 -32.815 1.00 98.44 132 ASP A O 1
ATOM 1059 N N . LYS A 1 133 ? 20.008 -8.633 -33.569 1.00 98.00 133 LYS A N 1
ATOM 1060 C CA . LYS A 1 133 ? 21.419 -8.768 -33.192 1.00 98.00 133 LYS A CA 1
ATOM 1061 C C . LYS A 1 133 ? 21.605 -8.889 -31.678 1.00 98.00 133 LYS A C 1
ATOM 1063 O O . LYS A 1 133 ? 22.301 -9.803 -31.238 1.00 98.00 133 LYS A O 1
ATOM 1068 N N . ILE A 1 134 ? 20.995 -7.995 -30.896 1.00 98.25 134 ILE A N 1
ATOM 1069 C CA . ILE A 1 134 ? 21.099 -7.979 -29.429 1.00 98.25 134 ILE A CA 1
ATOM 1070 C C . ILE A 1 134 ? 20.610 -9.307 -28.850 1.00 98.25 134 ILE A C 1
ATOM 1072 O O . ILE A 1 134 ? 21.362 -9.978 -28.147 1.00 98.25 134 ILE A O 1
ATOM 1076 N N . VAL A 1 135 ? 19.389 -9.728 -29.186 1.00 98.06 135 VAL A N 1
ATOM 1077 C CA . VAL A 1 135 ? 18.785 -10.949 -28.632 1.00 98.06 135 VAL A CA 1
ATOM 1078 C C . VAL A 1 135 ? 19.580 -12.183 -29.051 1.00 98.06 135 VAL A C 1
ATOM 1080 O O . VAL A 1 135 ? 19.849 -13.058 -28.231 1.00 98.06 135 VAL A O 1
ATOM 1083 N N . LYS A 1 136 ? 20.033 -12.243 -30.307 1.00 97.75 136 LYS A N 1
ATOM 1084 C CA . LYS A 1 136 ? 20.851 -13.356 -30.799 1.00 97.75 136 LYS A CA 1
ATOM 1085 C C . LYS A 1 136 ? 22.185 -13.487 -30.067 1.00 97.75 136 LYS A C 1
ATOM 1087 O O . LYS A 1 136 ? 22.642 -14.608 -29.851 1.00 97.75 136 LYS A O 1
ATOM 1092 N N . GLU A 1 137 ? 22.844 -12.373 -29.759 1.00 97.44 137 GLU A N 1
ATOM 1093 C CA . GLU A 1 137 ? 24.174 -12.386 -29.140 1.00 97.44 137 GLU A CA 1
ATOM 1094 C C . GLU A 1 137 ? 24.138 -12.431 -27.608 1.00 97.44 137 GLU A C 1
ATOM 1096 O O . GLU A 1 137 ? 25.081 -12.950 -27.013 1.00 97.44 137 GLU A O 1
ATOM 1101 N N . LEU A 1 138 ? 23.086 -11.905 -26.974 1.00 98.19 138 LEU A N 1
ATOM 1102 C CA . LEU A 1 138 ? 23.004 -11.714 -25.520 1.00 98.19 138 LEU A CA 1
ATOM 1103 C C . LEU A 1 138 ? 21.907 -12.548 -24.839 1.00 98.19 138 LEU A C 1
ATOM 1105 O O . LEU A 1 138 ? 21.973 -12.756 -23.630 1.00 98.19 138 LEU A O 1
ATOM 1109 N N . GLY A 1 139 ? 20.948 -13.106 -25.584 1.00 97.44 139 GLY A N 1
ATOM 1110 C CA . GLY A 1 139 ? 19.835 -13.890 -25.023 1.00 97.44 139 GLY A CA 1
ATOM 1111 C C . GLY A 1 139 ? 20.232 -15.193 -24.328 1.00 97.44 139 GLY A C 1
ATOM 1112 O O . GLY A 1 139 ? 19.406 -15.841 -23.709 1.00 97.44 139 GLY A O 1
ATOM 1113 N N . TYR A 1 140 ? 21.511 -15.578 -24.359 1.00 97.06 140 TYR A N 1
ATOM 1114 C CA . TYR A 1 140 ? 22.026 -16.696 -23.562 1.00 97.06 140 TYR A CA 1
ATOM 1115 C C . TYR A 1 140 ? 22.168 -16.369 -22.058 1.00 97.06 140 TYR A C 1
ATOM 1117 O O . TYR A 1 140 ? 22.551 -17.238 -21.265 1.00 97.06 140 TYR A O 1
ATOM 1125 N N . GLY A 1 141 ? 21.974 -15.111 -21.661 1.00 97.19 141 GLY A N 1
ATOM 1126 C CA . GLY A 1 141 ? 22.052 -14.672 -20.267 1.00 97.19 141 GLY A CA 1
ATOM 1127 C C . GLY A 1 141 ? 21.031 -13.609 -19.880 1.00 97.19 141 GLY A C 1
ATOM 1128 O O . GLY A 1 141 ? 21.177 -13.023 -18.812 1.00 97.19 141 GLY A O 1
ATOM 1129 N N . ILE A 1 142 ? 20.038 -13.349 -20.733 1.00 98.38 142 ILE A N 1
ATOM 1130 C CA . ILE A 1 142 ? 18.970 -12.379 -20.489 1.00 98.38 142 ILE A CA 1
ATOM 1131 C C . ILE A 1 142 ? 17.654 -13.015 -20.934 1.00 98.38 142 ILE A C 1
ATOM 1133 O O . ILE A 1 142 ? 17.456 -13.231 -22.126 1.00 98.38 142 ILE A O 1
ATOM 1137 N N . ASP A 1 143 ? 16.770 -13.271 -19.971 1.00 98.00 143 ASP A N 1
ATOM 1138 C CA . ASP A 1 143 ? 15.428 -13.825 -20.208 1.00 98.00 143 ASP A CA 1
ATOM 1139 C C . ASP A 1 143 ? 14.319 -12.770 -20.019 1.00 98.00 143 ASP A C 1
ATOM 1141 O O . ASP A 1 143 ? 13.148 -13.027 -20.299 1.00 98.00 143 ASP A O 1
ATOM 1145 N N . TYR A 1 144 ? 14.665 -11.576 -19.527 1.00 98.31 144 TYR A N 1
ATOM 1146 C CA . TYR A 1 144 ? 13.734 -10.485 -19.234 1.00 98.31 144 TYR A CA 1
ATOM 1147 C C . TYR A 1 144 ? 14.134 -9.247 -20.031 1.00 98.31 144 TYR A C 1
ATOM 1149 O O . TYR A 1 144 ? 15.213 -8.696 -19.820 1.00 98.31 144 TYR A O 1
ATOM 1157 N N . TRP A 1 145 ? 13.265 -8.805 -20.937 1.00 98.62 145 TRP A N 1
ATOM 1158 C CA . TRP A 1 145 ? 13.552 -7.730 -21.885 1.00 98.62 145 TRP A CA 1
ATOM 1159 C C . TRP A 1 145 ? 12.559 -6.591 -21.726 1.00 98.62 145 TRP A C 1
ATOM 1161 O O . TRP A 1 145 ? 11.377 -6.753 -22.026 1.00 98.62 145 TRP A O 1
ATOM 1171 N N . GLU A 1 146 ? 13.033 -5.429 -21.298 1.00 98.44 146 GLU A N 1
ATOM 1172 C CA . GLU A 1 146 ? 12.218 -4.221 -21.193 1.00 98.44 146 GLU A CA 1
ATOM 1173 C C . GLU A 1 146 ? 12.422 -3.324 -22.411 1.00 98.44 146 GLU A C 1
ATOM 1175 O O . GLU A 1 146 ? 13.553 -3.061 -22.822 1.00 98.44 146 GLU A O 1
ATOM 1180 N N . ILE A 1 147 ? 11.325 -2.857 -23.012 1.00 98.19 147 ILE A N 1
ATOM 1181 C CA . ILE A 1 147 ? 11.367 -2.145 -24.293 1.00 98.19 147 ILE A CA 1
ATOM 1182 C C . ILE A 1 147 ? 11.061 -0.657 -24.107 1.00 98.19 147 ILE A C 1
ATOM 1184 O O . ILE A 1 147 ? 9.897 -0.235 -24.068 1.00 98.19 147 ILE A O 1
ATOM 1188 N N . GLY A 1 148 ? 12.131 0.140 -24.075 1.00 95.38 148 GLY A N 1
ATOM 1189 C CA . GLY A 1 148 ? 12.102 1.586 -23.862 1.00 95.38 148 GLY A CA 1
ATOM 1190 C C . GLY A 1 148 ? 12.012 1.988 -22.385 1.00 95.38 148 GLY A C 1
ATOM 1191 O O . GLY A 1 148 ? 11.586 1.212 -21.543 1.00 95.38 148 GLY A O 1
ATOM 1192 N N . ASN A 1 149 ? 12.402 3.228 -22.082 1.00 94.38 149 ASN A N 1
ATOM 1193 C CA . ASN A 1 149 ? 12.363 3.824 -20.741 1.00 94.38 149 ASN A CA 1
ATOM 1194 C C . ASN A 1 149 ? 11.508 5.097 -20.750 1.00 94.38 149 ASN A C 1
ATOM 1196 O O . ASN A 1 149 ? 11.851 6.021 -21.483 1.00 94.38 149 ASN A O 1
ATOM 1200 N N . GLU A 1 150 ? 10.438 5.171 -19.957 1.00 93.50 150 GLU A N 1
ATOM 1201 C CA . GLU A 1 150 ? 9.547 6.344 -19.843 1.00 93.50 150 GLU A CA 1
ATOM 1202 C C . GLU A 1 150 ? 8.974 6.816 -21.184 1.00 93.50 150 GLU A C 1
ATOM 1204 O O . GLU A 1 150 ? 8.988 7.992 -21.547 1.00 93.50 150 GLU A O 1
ATOM 1209 N N . MET A 1 151 ? 8.458 5.866 -21.961 1.00 93.69 151 MET A N 1
ATOM 1210 C CA . MET A 1 151 ? 8.000 6.096 -23.337 1.00 93.69 151 MET A CA 1
ATOM 1211 C C . MET A 1 151 ? 6.736 6.958 -23.435 1.00 93.69 151 MET A C 1
ATOM 1213 O O . MET A 1 151 ? 6.411 7.435 -24.519 1.00 93.69 151 MET A O 1
ATOM 1217 N N . ASN A 1 152 ? 6.064 7.215 -22.312 1.00 92.75 152 ASN A N 1
ATOM 1218 C CA . ASN A 1 152 ? 4.979 8.183 -22.190 1.00 92.75 152 ASN A CA 1
ATOM 1219 C C . ASN A 1 152 ? 5.456 9.629 -21.934 1.00 92.75 152 ASN A C 1
ATOM 1221 O O . ASN A 1 152 ? 4.617 10.525 -21.889 1.00 92.75 152 ASN A O 1
ATOM 1225 N N . CYS A 1 153 ? 6.767 9.881 -21.821 1.00 91.38 153 CYS A N 1
ATOM 1226 C CA . CYS A 1 153 ? 7.363 11.201 -21.590 1.00 91.38 153 CYS A CA 1
ATOM 1227 C C . CYS A 1 153 ? 8.136 11.709 -22.822 1.00 91.38 153 CYS A C 1
ATOM 1229 O O . CYS A 1 153 ? 9.015 11.027 -23.358 1.00 91.38 153 CYS A O 1
ATOM 1231 N N . ILE A 1 154 ? 7.884 12.952 -23.256 1.00 91.50 154 ILE A N 1
ATOM 1232 C CA . ILE A 1 154 ? 8.529 13.549 -24.441 1.00 91.50 154 ILE A CA 1
ATOM 1233 C C . ILE A 1 154 ? 10.049 13.657 -24.297 1.00 91.50 154 ILE A C 1
ATOM 1235 O O . ILE A 1 154 ? 10.779 13.498 -25.279 1.00 91.50 154 ILE A O 1
ATOM 1239 N N . LYS A 1 155 ? 10.550 13.896 -23.076 1.00 90.12 155 LYS A N 1
ATOM 1240 C CA . LYS A 1 155 ? 11.992 13.991 -22.794 1.00 90.12 155 LYS A CA 1
ATOM 1241 C C . LYS A 1 155 ? 12.703 12.692 -23.170 1.00 90.12 155 LYS A C 1
ATOM 1243 O O . LYS A 1 155 ? 13.758 12.738 -23.801 1.00 90.12 155 LYS A O 1
ATOM 1248 N N . PHE A 1 156 ? 12.118 11.550 -22.820 1.00 91.38 156 PHE A N 1
ATOM 1249 C CA . PHE A 1 156 ? 12.679 10.239 -23.129 1.00 91.38 156 PHE A CA 1
ATOM 1250 C C . PHE A 1 156 ? 12.342 9.778 -24.544 1.00 91.38 156 PHE A C 1
ATOM 1252 O O . PHE A 1 156 ? 13.211 9.215 -25.210 1.00 91.38 156 PHE A O 1
ATOM 1259 N N . TRP A 1 157 ? 11.155 10.106 -25.063 1.00 93.44 157 TRP A N 1
ATOM 1260 C CA . TRP A 1 157 ? 10.811 9.820 -26.458 1.00 93.44 157 TRP A CA 1
ATOM 1261 C C . TRP A 1 157 ? 11.797 10.457 -27.441 1.00 93.44 157 TRP A C 1
ATOM 1263 O O . TRP A 1 157 ? 12.230 9.814 -28.395 1.00 93.44 157 TRP A O 1
ATOM 1273 N N . ARG A 1 158 ? 12.268 11.679 -27.163 1.00 93.56 158 ARG A N 1
ATOM 1274 C CA . ARG A 1 158 ? 13.294 12.357 -27.976 1.00 93.56 158 ARG A CA 1
ATOM 1275 C C . ARG A 1 158 ? 14.648 11.651 -28.004 1.00 93.56 158 ARG A C 1
ATOM 1277 O O . ARG A 1 158 ? 15.411 11.884 -28.936 1.00 93.56 158 ARG A O 1
ATOM 1284 N N . LYS A 1 159 ? 14.952 10.787 -27.031 1.00 93.06 159 LYS A N 1
ATOM 1285 C CA . LYS A 1 159 ? 16.148 9.931 -27.080 1.00 93.06 159 LYS A CA 1
ATOM 1286 C C . LYS A 1 159 ? 15.970 8.747 -28.043 1.00 93.06 159 LYS A C 1
ATOM 1288 O O . LYS A 1 159 ? 16.959 8.198 -28.514 1.00 93.06 159 LYS A O 1
ATOM 1293 N N . VAL A 1 160 ? 14.728 8.357 -28.344 1.00 94.06 160 VAL A N 1
ATOM 1294 C CA . VAL A 1 160 ? 14.394 7.330 -29.346 1.00 94.06 160 VAL A CA 1
ATOM 1295 C C . VAL A 1 160 ? 14.249 7.950 -30.735 1.00 94.06 160 VAL A C 1
ATOM 1297 O O . VAL A 1 160 ? 14.832 7.461 -31.702 1.00 94.06 160 VAL A O 1
ATOM 1300 N N . ARG A 1 161 ? 13.493 9.048 -30.835 1.00 93.06 161 ARG A N 1
ATOM 1301 C CA . ARG A 1 161 ? 13.243 9.786 -32.080 1.00 93.06 161 ARG A CA 1
ATOM 1302 C C . ARG A 1 161 ? 13.590 11.266 -31.898 1.00 93.06 161 ARG A C 1
ATOM 1304 O O . ARG A 1 161 ? 12.725 12.066 -31.516 1.00 93.06 161 ARG A O 1
ATOM 1311 N N . PRO A 1 162 ? 14.856 11.645 -32.153 1.00 92.56 162 PRO A N 1
ATOM 1312 C CA . PRO A 1 162 ? 15.312 13.024 -32.028 1.00 92.56 162 PRO A CA 1
ATOM 1313 C C . PRO A 1 162 ? 14.481 14.001 -32.868 1.00 92.56 162 PRO A C 1
ATOM 1315 O O . PRO A 1 162 ? 14.095 13.704 -33.994 1.00 92.56 162 PRO A O 1
ATOM 1318 N N . GLY A 1 163 ? 14.208 15.189 -32.319 1.00 87.44 163 GLY A N 1
ATOM 1319 C CA . GLY A 1 163 ? 13.499 16.271 -33.022 1.00 87.44 163 GLY A CA 1
ATOM 1320 C C . GLY A 1 163 ? 11.968 16.193 -33.001 1.00 87.44 163 GLY A C 1
ATOM 1321 O O . GLY A 1 163 ? 11.305 17.100 -33.500 1.00 87.44 163 GLY A O 1
ATOM 1322 N N . THR A 1 164 ? 11.392 15.161 -32.389 1.00 91.00 164 THR A N 1
ATOM 1323 C CA . THR A 1 164 ? 9.937 15.018 -32.242 1.00 91.00 164 THR A CA 1
ATOM 1324 C C . THR A 1 164 ? 9.346 16.054 -31.275 1.00 91.00 164 THR A C 1
ATOM 1326 O O . THR A 1 164 ? 9.962 16.457 -30.279 1.00 91.00 164 THR A O 1
ATOM 1329 N N . LEU A 1 165 ? 8.133 16.526 -31.585 1.00 89.94 165 LEU A N 1
ATOM 1330 C CA . LEU A 1 165 ? 7.416 17.529 -30.782 1.00 89.94 165 LEU A CA 1
ATOM 1331 C C . LEU A 1 165 ? 6.454 16.913 -29.759 1.00 89.94 165 LEU A C 1
ATOM 1333 O O . LEU A 1 165 ? 6.099 17.584 -28.799 1.00 89.94 165 LEU A O 1
ATOM 1337 N N . SER A 1 166 ? 6.047 15.660 -29.958 1.00 90.94 166 SER A N 1
ATOM 1338 C CA . SER A 1 166 ? 5.142 14.923 -29.071 1.00 90.94 166 SER A CA 1
ATOM 1339 C C . SER A 1 166 ? 5.487 13.434 -29.079 1.00 90.94 166 SER A C 1
ATOM 1341 O O . SER A 1 166 ? 6.253 12.978 -29.931 1.00 90.94 166 SER A O 1
ATOM 1343 N N . VAL A 1 167 ? 4.953 12.695 -28.107 1.00 92.19 167 VAL A N 1
ATOM 1344 C CA . VAL A 1 167 ? 5.125 11.243 -28.009 1.00 92.19 167 VAL A CA 1
ATOM 1345 C C . VAL A 1 167 ? 4.318 10.554 -29.117 1.00 92.19 167 VAL A C 1
ATOM 1347 O O . VAL A 1 167 ? 3.096 10.695 -29.187 1.00 92.19 167 VAL A O 1
ATOM 1350 N N . GLU A 1 168 ? 4.989 9.788 -29.981 1.00 94.75 168 GLU A N 1
ATOM 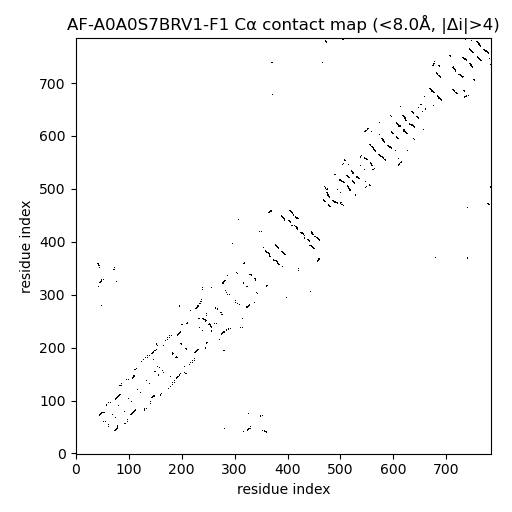1351 C CA . GLU A 1 168 ? 4.367 9.078 -31.111 1.00 94.75 168 GLU A CA 1
ATOM 1352 C C . GLU A 1 168 ? 3.922 7.661 -30.696 1.00 94.75 168 GLU A C 1
ATOM 1354 O O . GLU A 1 168 ? 4.595 6.662 -30.962 1.00 94.75 168 GLU A O 1
ATOM 1359 N N . ILE A 1 169 ? 2.758 7.562 -30.043 1.00 95.19 169 ILE A N 1
ATOM 1360 C CA . ILE A 1 169 ? 2.224 6.304 -29.477 1.00 95.19 169 ILE A CA 1
ATOM 1361 C C . ILE A 1 169 ? 2.130 5.174 -30.517 1.00 95.19 169 ILE A C 1
ATOM 1363 O O . ILE A 1 169 ? 2.416 4.019 -30.209 1.00 95.19 169 ILE A O 1
ATOM 1367 N N . ASN A 1 170 ? 1.749 5.489 -31.756 1.00 96.62 170 ASN A N 1
ATOM 1368 C CA . ASN A 1 170 ? 1.663 4.516 -32.849 1.00 96.62 170 ASN A CA 1
ATOM 1369 C C . ASN A 1 170 ? 3.029 3.910 -33.200 1.00 96.62 170 ASN A C 1
ATOM 1371 O O . ASN A 1 170 ? 3.116 2.715 -33.481 1.00 96.62 170 ASN A O 1
ATOM 1375 N N . ILE A 1 171 ? 4.088 4.722 -33.162 1.00 97.31 171 ILE A N 1
ATOM 1376 C CA . ILE A 1 171 ? 5.449 4.274 -33.453 1.00 97.31 171 ILE A CA 1
ATOM 1377 C C . ILE A 1 171 ? 5.969 3.411 -32.307 1.00 97.31 171 ILE A C 1
ATOM 1379 O O . ILE A 1 171 ? 6.498 2.333 -32.567 1.00 97.31 171 ILE A O 1
ATOM 1383 N N . TYR A 1 172 ? 5.749 3.814 -31.049 1.00 97.38 172 TYR A N 1
ATOM 1384 C CA . TYR A 1 172 ? 6.080 2.969 -29.897 1.00 97.38 172 TYR A CA 1
ATOM 1385 C C . TYR A 1 172 ? 5.342 1.623 -29.941 1.00 97.38 172 TYR A C 1
ATOM 1387 O O . TYR A 1 172 ? 5.944 0.571 -29.730 1.00 97.38 172 TYR A O 1
ATOM 1395 N N . ALA A 1 173 ? 4.046 1.639 -30.262 1.00 98.19 173 ALA A N 1
ATOM 1396 C CA . ALA A 1 173 ? 3.237 0.430 -30.320 1.00 98.19 173 ALA A CA 1
ATOM 1397 C C . ALA A 1 173 ? 3.758 -0.574 -31.362 1.00 98.19 173 ALA A C 1
ATOM 1399 O O . ALA A 1 173 ? 3.817 -1.776 -31.083 1.00 98.19 173 ALA A O 1
ATOM 1400 N N . GLU A 1 174 ? 4.172 -0.095 -32.536 1.00 97.94 174 GLU A N 1
ATOM 1401 C CA . GLU A 1 174 ? 4.777 -0.943 -33.566 1.00 97.94 174 GLU A CA 1
ATOM 1402 C C . GLU A 1 174 ? 6.198 -1.392 -33.186 1.00 97.94 174 GLU A C 1
ATOM 1404 O O . GLU A 1 174 ? 6.547 -2.556 -33.384 1.00 97.94 174 GLU A O 1
ATOM 1409 N N . MET A 1 175 ? 6.989 -0.516 -32.561 1.00 97.56 175 MET A N 1
ATOM 1410 C CA . MET A 1 175 ? 8.327 -0.825 -32.044 1.00 97.56 175 MET A CA 1
ATOM 1411 C C . MET A 1 175 ? 8.291 -1.984 -31.032 1.00 97.56 175 MET A C 1
ATOM 1413 O O . MET A 1 175 ? 9.049 -2.950 -31.164 1.00 97.56 175 MET A O 1
ATOM 1417 N N . LEU A 1 176 ? 7.355 -1.937 -30.077 1.00 98.50 176 LEU A N 1
ATOM 1418 C CA . LEU A 1 176 ? 7.131 -2.996 -29.090 1.00 98.50 176 LEU A CA 1
ATOM 1419 C C . LEU A 1 176 ? 6.652 -4.299 -29.750 1.00 98.50 176 LEU A C 1
ATOM 1421 O O . LEU A 1 176 ? 7.177 -5.370 -29.457 1.00 98.50 176 LEU A O 1
ATOM 1425 N N . ASN A 1 177 ? 5.703 -4.219 -30.689 1.00 98.56 177 ASN A N 1
ATOM 1426 C CA . ASN A 1 177 ? 5.194 -5.376 -31.437 1.00 98.56 177 ASN A CA 1
ATOM 1427 C C . ASN A 1 177 ? 6.297 -6.107 -32.217 1.00 98.56 177 ASN A C 1
ATOM 1429 O O . ASN A 1 177 ? 6.345 -7.341 -32.235 1.00 98.56 177 ASN A O 1
ATOM 1433 N N . ARG A 1 178 ? 7.195 -5.354 -32.857 1.00 98.44 178 ARG A N 1
ATOM 1434 C CA . ARG A 1 178 ? 8.346 -5.901 -33.581 1.00 98.44 178 ARG A CA 1
ATOM 1435 C C . ARG A 1 178 ? 9.362 -6.541 -32.642 1.00 98.44 178 ARG A C 1
ATOM 1437 O O . ARG A 1 178 ? 9.731 -7.695 -32.862 1.00 98.44 178 ARG A O 1
ATOM 1444 N N . ALA A 1 179 ? 9.727 -5.852 -31.558 1.00 98.56 179 ALA A N 1
ATOM 1445 C CA . ALA A 1 179 ? 10.642 -6.393 -30.556 1.00 98.56 179 ALA A CA 1
ATOM 1446 C C . ALA A 1 179 ? 10.105 -7.696 -29.946 1.00 98.56 179 ALA A C 1
ATOM 1448 O O . ALA A 1 179 ? 10.813 -8.701 -29.931 1.00 98.56 179 ALA A O 1
ATOM 1449 N N . TYR A 1 180 ? 8.825 -7.723 -29.561 1.00 98.81 180 TYR A N 1
ATOM 1450 C CA . TYR A 1 180 ? 8.156 -8.913 -29.030 1.00 98.81 180 TYR A CA 1
ATOM 1451 C C . TYR A 1 180 ? 8.268 -10.112 -29.976 1.00 98.81 180 TYR A C 1
ATOM 1453 O O . TYR A 1 180 ? 8.666 -11.199 -29.565 1.00 98.81 180 TYR A O 1
ATOM 1461 N N . LYS A 1 181 ? 7.964 -9.925 -31.268 1.00 98.62 181 LYS A N 1
ATOM 1462 C CA . LYS A 1 181 ? 8.052 -11.000 -32.272 1.00 98.62 181 LYS A CA 1
ATOM 1463 C C . LYS A 1 181 ? 9.474 -11.534 -32.427 1.00 98.62 181 LYS A C 1
ATOM 1465 O O . LYS A 1 181 ? 9.643 -12.741 -32.585 1.00 98.62 181 LYS A O 1
ATOM 1470 N N . ILE A 1 182 ? 10.476 -10.655 -32.408 1.00 98.75 182 ILE A 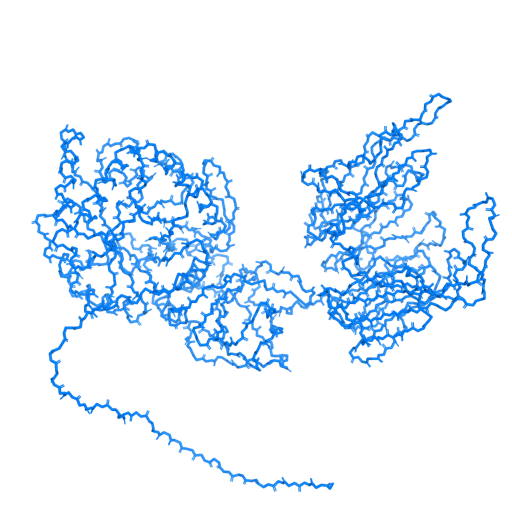N 1
ATOM 1471 C CA . ILE A 1 182 ? 11.884 -11.045 -32.535 1.00 98.75 182 ILE A CA 1
ATOM 1472 C C . ILE A 1 182 ? 12.341 -11.801 -31.285 1.00 98.75 182 ILE A C 1
ATOM 1474 O O . ILE A 1 182 ? 12.865 -12.903 -31.417 1.00 98.75 182 ILE A O 1
ATOM 1478 N N . ILE A 1 183 ? 12.079 -11.270 -30.090 1.00 98.81 183 ILE A N 1
ATOM 1479 C CA . ILE A 1 183 ? 12.451 -11.898 -28.812 1.00 98.81 183 ILE A CA 1
ATOM 1480 C C . ILE A 1 183 ? 11.828 -13.294 -28.705 1.00 98.81 183 ILE A C 1
ATOM 1482 O O . ILE A 1 183 ? 12.537 -14.296 -28.596 1.00 98.81 183 ILE A O 1
ATOM 1486 N N . LYS A 1 184 ? 10.506 -13.392 -28.893 1.00 98.62 184 LYS A N 1
ATOM 1487 C CA . LYS A 1 184 ? 9.772 -14.665 -28.808 1.00 98.62 184 LYS A CA 1
ATOM 1488 C C . LYS A 1 184 ? 10.167 -15.682 -29.879 1.00 98.62 184 LYS A C 1
ATOM 1490 O O . LYS A 1 184 ? 9.966 -16.879 -29.682 1.00 98.62 184 LYS A O 1
ATOM 1495 N N . LYS A 1 185 ? 10.711 -15.237 -31.018 1.00 98.38 185 LYS A N 1
ATOM 1496 C CA . LYS A 1 185 ? 11.251 -16.124 -32.062 1.00 98.38 185 LYS A CA 1
ATOM 1497 C C . LYS A 1 185 ? 12.523 -16.834 -31.590 1.00 98.38 185 LYS A C 1
ATOM 1499 O O . LYS A 1 185 ? 12.721 -17.984 -31.977 1.00 98.38 185 LYS A O 1
ATOM 1504 N N . TYR A 1 186 ? 13.377 -16.166 -30.814 1.00 98.25 186 TYR A N 1
ATOM 1505 C CA . TYR A 1 186 ? 14.595 -16.773 -30.268 1.00 98.25 186 TYR A CA 1
ATOM 1506 C C . TYR A 1 186 ? 14.287 -17.661 -29.066 1.00 98.25 186 TYR A C 1
ATOM 1508 O O . TYR A 1 186 ? 14.713 -18.816 -29.048 1.00 98.25 186 TYR A O 1
ATOM 1516 N N . ASN A 1 187 ? 13.500 -17.159 -28.114 1.00 98.25 187 ASN A N 1
ATOM 1517 C CA . ASN A 1 187 ? 13.036 -17.939 -26.977 1.00 98.25 187 ASN A CA 1
ATOM 1518 C C . ASN A 1 187 ? 11.589 -17.552 -26.616 1.00 98.25 187 ASN A C 1
ATOM 1520 O O . ASN A 1 187 ? 11.338 -16.441 -26.150 1.00 98.25 187 ASN A O 1
ATOM 1524 N N . PRO A 1 188 ? 10.603 -18.450 -26.803 1.00 98.00 188 PRO A N 1
ATOM 1525 C CA . PRO A 1 188 ? 9.208 -18.143 -26.491 1.00 98.00 188 PRO A CA 1
ATOM 1526 C C . PRO A 1 188 ? 8.943 -17.953 -24.987 1.00 98.00 188 PRO A C 1
ATOM 1528 O O . PRO A 1 188 ? 7.901 -17.393 -24.635 1.00 98.00 188 PRO A O 1
ATOM 1531 N N . ASN A 1 189 ? 9.860 -18.403 -24.122 1.00 97.81 189 ASN A N 1
ATOM 1532 C CA . ASN A 1 189 ? 9.748 -18.280 -22.668 1.00 97.81 189 ASN A CA 1
ATOM 1533 C C . ASN A 1 189 ? 10.289 -16.950 -22.121 1.00 97.81 189 ASN A C 1
ATOM 1535 O O . ASN A 1 189 ? 9.994 -16.635 -20.971 1.00 97.81 189 ASN A O 1
ATOM 1539 N N . ASP A 1 190 ? 11.033 -16.173 -22.917 1.00 98.56 190 ASP A N 1
ATOM 1540 C CA . ASP A 1 190 ? 11.529 -14.857 -22.498 1.00 98.56 190 ASP A CA 1
ATOM 1541 C C . ASP A 1 190 ? 10.360 -13.940 -22.143 1.00 98.56 190 ASP A C 1
ATOM 1543 O O . ASP A 1 190 ? 9.352 -13.921 -22.847 1.00 98.56 190 ASP A O 1
ATOM 1547 N N . THR A 1 191 ? 10.484 -13.148 -21.087 1.00 98.56 191 THR A N 1
ATOM 1548 C CA . THR A 1 191 ? 9.464 -12.179 -20.672 1.00 98.56 191 THR A CA 1
ATOM 1549 C C . THR A 1 191 ? 9.732 -10.835 -21.333 1.00 98.56 191 THR A C 1
ATOM 1551 O O . THR A 1 191 ? 10.799 -10.251 -21.151 1.00 98.56 191 THR A O 1
ATOM 1554 N N . VAL A 1 192 ? 8.751 -10.316 -22.069 1.00 98.81 192 VAL A N 1
ATOM 1555 C CA . VAL A 1 192 ? 8.813 -8.969 -22.648 1.00 98.81 192 VAL A CA 1
ATOM 1556 C C . VAL A 1 192 ? 8.038 -8.000 -21.762 1.00 98.81 192 VAL A C 1
ATOM 1558 O O . VAL A 1 192 ? 6.832 -8.151 -21.566 1.00 98.81 192 VAL A O 1
ATOM 1561 N N . ILE A 1 193 ? 8.726 -6.997 -21.237 1.00 98.56 193 ILE A N 1
ATOM 1562 C CA . ILE A 1 193 ? 8.189 -5.984 -20.332 1.00 98.56 193 ILE A CA 1
ATOM 1563 C C . ILE A 1 193 ? 7.935 -4.715 -21.149 1.00 98.56 193 ILE A C 1
ATOM 1565 O O . ILE A 1 193 ? 8.823 -4.209 -21.843 1.00 98.56 193 ILE A O 1
ATOM 1569 N N . LEU A 1 194 ? 6.705 -4.205 -21.091 1.00 97.25 194 LEU A N 1
ATOM 1570 C CA . LEU A 1 194 ? 6.394 -2.880 -21.621 1.00 97.25 194 LEU A CA 1
ATOM 1571 C C . LEU A 1 194 ? 7.204 -1.839 -20.840 1.00 97.25 194 LEU A C 1
ATOM 1573 O O . LEU A 1 194 ? 7.227 -1.896 -19.615 1.00 97.25 194 LEU A O 1
ATOM 1577 N N . GLY A 1 195 ? 7.868 -0.924 -21.546 1.00 88.19 195 GLY A N 1
ATOM 1578 C CA . GLY A 1 195 ? 8.839 0.003 -20.961 1.00 88.19 195 GLY A CA 1
ATOM 1579 C C . GLY A 1 195 ? 8.296 0.806 -19.782 1.00 88.19 195 GLY A C 1
ATOM 1580 O O . GLY A 1 195 ? 7.153 1.256 -19.838 1.00 88.19 195 GLY A O 1
ATOM 1581 N N . GLY A 1 196 ? 9.122 1.006 -18.752 1.00 87.50 196 GLY A N 1
ATOM 1582 C CA . GLY A 1 196 ? 8.757 1.661 -17.497 1.00 87.50 196 GLY A CA 1
ATOM 1583 C C . GLY A 1 196 ? 8.060 2.999 -17.705 1.00 87.50 196 GLY A C 1
ATOM 1584 O O . GLY A 1 196 ? 8.704 3.981 -18.063 1.00 87.50 196 GLY A O 1
ATOM 1585 N N . LEU A 1 197 ? 6.736 3.035 -17.538 1.00 93.31 197 LEU A N 1
ATOM 1586 C CA . LEU A 1 197 ? 5.943 4.251 -17.721 1.00 93.31 197 LEU A CA 1
ATOM 1587 C C . LEU A 1 197 ? 6.086 5.147 -16.495 1.00 93.31 197 LEU A C 1
ATOM 1589 O O . LEU A 1 197 ? 5.983 4.663 -15.372 1.00 93.31 197 LEU A O 1
ATOM 1593 N N . ILE A 1 198 ? 6.260 6.453 -16.683 1.00 89.00 198 ILE A N 1
ATOM 1594 C CA . ILE A 1 198 ? 6.301 7.377 -15.547 1.00 89.00 198 ILE A CA 1
ATOM 1595 C C . ILE A 1 198 ? 4.889 7.595 -14.996 1.00 89.00 198 ILE A C 1
ATOM 1597 O O . ILE A 1 198 ? 3.997 8.015 -15.738 1.00 89.00 198 ILE A O 1
ATOM 1601 N N . ALA A 1 199 ? 4.683 7.329 -13.705 1.00 82.31 199 ALA A N 1
ATOM 1602 C CA . ALA A 1 199 ? 3.511 7.794 -12.970 1.00 82.31 199 ALA A CA 1
ATOM 1603 C C . ALA A 1 199 ? 3.643 9.315 -12.781 1.00 82.31 199 ALA A C 1
ATOM 1605 O O . ALA A 1 199 ? 4.299 9.776 -11.854 1.00 82.31 199 ALA A O 1
ATOM 1606 N N . SER A 1 200 ? 3.130 10.102 -13.730 1.00 65.62 200 SER A N 1
ATOM 1607 C CA . SER A 1 200 ? 3.260 11.563 -13.720 1.00 65.62 200 SER A CA 1
ATOM 1608 C C . SER A 1 200 ? 1.919 12.260 -13.905 1.00 65.62 200 SER A C 1
ATOM 1610 O O . SER A 1 200 ? 1.067 11.809 -14.670 1.00 65.62 200 SER A O 1
ATOM 1612 N N . ALA A 1 201 ? 1.797 13.398 -13.224 1.00 52.81 201 ALA A N 1
ATOM 1613 C CA . ALA A 1 201 ? 0.739 14.390 -13.355 1.00 52.81 201 ALA A CA 1
ATOM 1614 C C . ALA A 1 201 ? 0.964 15.415 -14.484 1.00 52.81 201 ALA A C 1
ATOM 1616 O O . ALA A 1 201 ? 0.073 16.216 -14.771 1.00 52.81 201 ALA A O 1
ATOM 1617 N N . ASP A 1 202 ? 2.151 15.444 -15.101 1.00 59.72 202 ASP A N 1
ATOM 1618 C CA . ASP A 1 202 ? 2.514 16.480 -16.072 1.00 59.72 202 ASP A CA 1
ATOM 1619 C C . ASP A 1 202 ? 2.099 16.102 -17.507 1.00 59.72 202 ASP A C 1
ATOM 1621 O O . ASP A 1 202 ? 2.848 15.477 -18.265 1.00 59.72 202 ASP A O 1
ATOM 1625 N N . PHE A 1 203 ? 0.890 16.521 -17.893 1.00 56.31 203 PHE A N 1
ATOM 1626 C CA . PHE A 1 203 ? 0.366 16.374 -19.256 1.00 56.31 203 PHE A CA 1
ATOM 1627 C C . PHE A 1 203 ? 1.020 17.312 -20.276 1.00 56.31 203 PHE A C 1
ATOM 1629 O O . PHE A 1 203 ? 0.890 17.072 -21.478 1.00 56.31 203 PHE A O 1
ATOM 1636 N N . GLU A 1 204 ? 1.718 18.376 -19.857 1.00 57.97 204 GLU A N 1
ATOM 1637 C CA . GLU A 1 204 ? 2.333 19.306 -20.817 1.00 57.97 204 GLU A CA 1
ATOM 1638 C C . GLU A 1 204 ? 3.477 18.635 -21.592 1.00 57.97 204 GLU A C 1
ATOM 1640 O O . GLU A 1 204 ? 3.799 19.035 -22.713 1.00 57.97 204 GLU A O 1
ATOM 1645 N N . ASN A 1 205 ? 4.048 17.564 -21.030 1.00 64.69 205 ASN A N 1
ATOM 1646 C CA . ASN A 1 205 ? 5.215 16.868 -21.561 1.00 64.69 205 ASN A CA 1
ATOM 1647 C C . ASN A 1 205 ? 4.992 15.364 -21.812 1.00 64.69 205 ASN A C 1
ATOM 1649 O O . ASN A 1 205 ? 5.954 14.648 -22.107 1.00 64.69 205 ASN A O 1
ATOM 1653 N N . GLY A 1 206 ? 3.762 14.850 -21.740 1.00 77.31 206 GLY A N 1
ATOM 1654 C CA . GLY A 1 206 ? 3.527 13.413 -21.881 1.00 77.31 206 GLY A CA 1
ATOM 1655 C C . GLY A 1 206 ? 2.077 12.965 -21.741 1.00 77.31 206 GLY A C 1
ATOM 1656 O O . GLY A 1 206 ? 1.143 13.744 -21.893 1.00 77.31 206 GLY A O 1
ATOM 1657 N N . TYR A 1 207 ? 1.911 11.671 -21.484 1.00 86.00 207 TYR A N 1
ATOM 1658 C CA . TYR A 1 207 ? 0.627 11.030 -21.203 1.00 86.00 207 TYR A CA 1
ATOM 1659 C C . TYR A 1 207 ? 0.683 10.369 -19.828 1.00 86.00 207 TYR A C 1
ATOM 1661 O O . TYR A 1 207 ? 1.702 9.755 -19.494 1.00 86.00 207 TYR A O 1
ATOM 1669 N N . ASP A 1 208 ? -0.422 10.382 -19.077 1.00 88.44 208 ASP A N 1
ATOM 1670 C CA . ASP A 1 208 ? -0.544 9.463 -17.945 1.00 88.44 208 ASP A CA 1
ATOM 1671 C C . ASP A 1 208 ? -0.435 8.001 -18.445 1.00 88.44 208 ASP A C 1
ATOM 1673 O O . ASP A 1 208 ? -0.809 7.705 -19.595 1.00 88.44 208 ASP A O 1
ATOM 1677 N N . PRO A 1 209 ? 0.083 7.071 -17.621 1.00 90.94 209 PRO A N 1
ATOM 1678 C CA . PRO A 1 209 ? 0.327 5.691 -18.037 1.00 90.94 209 PRO A CA 1
ATOM 1679 C C . PRO A 1 209 ? -0.882 4.998 -18.673 1.00 90.94 209 PRO A C 1
ATOM 1681 O O . PRO A 1 209 ? -0.751 4.283 -19.669 1.00 90.94 209 PRO A O 1
ATOM 1684 N N . THR A 1 210 ? -2.082 5.215 -18.138 1.00 91.88 210 THR A N 1
ATOM 1685 C CA . THR A 1 210 ? -3.285 4.507 -18.593 1.00 91.88 210 THR A CA 1
ATOM 1686 C C . THR A 1 210 ? -3.810 5.053 -19.916 1.00 91.88 210 THR A C 1
ATOM 1688 O O . THR A 1 210 ? -4.162 4.270 -20.804 1.00 91.88 210 THR A O 1
ATOM 1691 N N . SER A 1 211 ? -3.773 6.371 -20.118 1.00 90.31 211 SER A N 1
ATOM 1692 C CA . SER A 1 211 ? -4.135 7.006 -21.390 1.00 90.31 211 SER A CA 1
ATOM 1693 C C . SER A 1 211 ? -3.155 6.647 -22.499 1.00 90.31 211 SER A C 1
ATOM 1695 O O . SER A 1 211 ? -3.570 6.358 -23.630 1.00 90.31 211 SER A O 1
ATOM 1697 N N . PHE A 1 212 ? -1.859 6.568 -22.181 1.00 92.88 212 PHE A N 1
ATOM 1698 C CA . PHE A 1 212 ? -0.846 6.058 -23.103 1.00 92.88 212 PHE A CA 1
ATOM 1699 C C . PHE A 1 212 ? -1.187 4.634 -23.568 1.00 92.88 212 PHE A C 1
ATOM 1701 O O . PHE A 1 212 ? -1.284 4.371 -24.771 1.00 92.88 212 PHE A O 1
ATOM 1708 N N . LEU A 1 213 ? -1.460 3.725 -22.628 1.00 95.06 213 LEU A N 1
ATOM 1709 C CA . LEU A 1 213 ? -1.765 2.321 -22.919 1.00 95.06 213 LEU A CA 1
ATOM 1710 C C . LEU A 1 213 ? -3.088 2.131 -23.663 1.00 95.06 213 LEU A C 1
ATOM 1712 O O . LEU A 1 213 ? -3.159 1.335 -24.603 1.00 95.06 213 LEU A O 1
ATOM 1716 N N . ARG A 1 214 ? -4.127 2.893 -23.310 1.00 94.44 214 ARG A N 1
ATOM 1717 C CA . ARG A 1 214 ? -5.423 2.890 -24.004 1.00 94.44 214 ARG A CA 1
ATOM 1718 C C . ARG A 1 214 ? -5.279 3.302 -25.467 1.00 94.44 214 ARG A C 1
ATOM 1720 O O . ARG A 1 214 ? -5.946 2.743 -26.340 1.00 94.44 214 ARG A O 1
ATOM 1727 N N . ASN A 1 215 ? -4.400 4.260 -25.750 1.00 93.75 215 ASN A N 1
ATOM 1728 C CA . ASN A 1 215 ? -4.103 4.683 -27.113 1.00 93.75 215 ASN A CA 1
ATOM 1729 C C . ASN A 1 215 ? -3.202 3.685 -27.852 1.00 93.75 215 ASN A C 1
ATOM 1731 O O . ASN A 1 215 ? -3.486 3.376 -29.010 1.00 93.75 215 ASN A O 1
ATOM 1735 N N . ALA A 1 216 ? -2.191 3.114 -27.193 1.00 95.81 216 ALA A N 1
ATOM 1736 C CA . ALA A 1 216 ? -1.320 2.092 -27.777 1.00 95.81 216 ALA A CA 1
ATOM 1737 C C . ALA A 1 216 ? -2.096 0.815 -28.148 1.00 95.81 216 ALA A C 1
ATOM 1739 O O . ALA A 1 216 ? -1.905 0.254 -29.228 1.00 95.81 216 ALA A O 1
ATOM 1740 N N . ARG A 1 217 ? -3.074 0.420 -27.319 1.00 95.88 2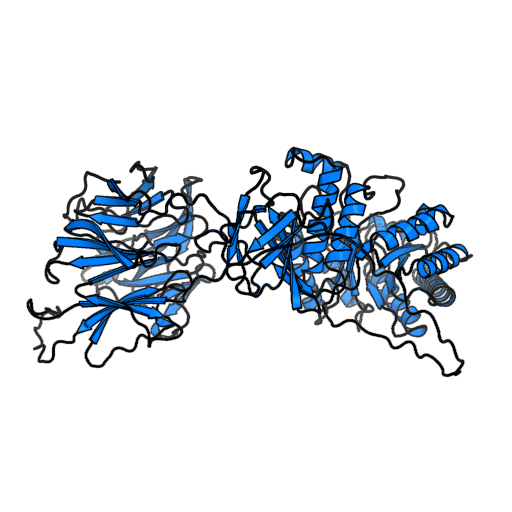17 ARG A N 1
ATOM 1741 C CA . ARG A 1 217 ? -3.955 -0.740 -27.540 1.00 95.88 217 ARG A CA 1
ATOM 1742 C C . ARG A 1 217 ? -4.657 -0.734 -28.898 1.00 95.88 217 ARG A C 1
ATOM 1744 O O . ARG A 1 217 ? -4.968 -1.813 -29.405 1.00 95.88 217 ARG A O 1
ATOM 1751 N N . LYS A 1 218 ? -4.904 0.437 -29.495 1.00 96.56 218 LYS A N 1
ATOM 1752 C CA . LYS A 1 218 ? -5.566 0.585 -30.806 1.00 96.56 218 LYS A CA 1
ATOM 1753 C C . LYS A 1 218 ? -4.743 0.004 -31.964 1.00 96.56 218 LYS A C 1
ATOM 1755 O O . LYS A 1 218 ? -5.312 -0.287 -33.009 1.00 96.56 218 LYS A O 1
ATOM 1760 N N . TYR A 1 219 ? -3.438 -0.184 -31.771 1.00 97.00 219 TYR A N 1
ATOM 1761 C CA . TYR A 1 219 ? -2.503 -0.679 -32.788 1.00 97.00 219 TYR A CA 1
ATOM 1762 C C . TYR A 1 219 ? -2.175 -2.170 -32.645 1.00 97.00 219 TYR A C 1
ATOM 1764 O O . TYR A 1 219 ? -1.365 -2.703 -33.400 1.00 97.00 219 TYR A O 1
ATOM 1772 N N . TRP A 1 220 ? -2.792 -2.859 -31.683 1.00 96.38 220 TRP A N 1
ATOM 1773 C CA . TRP A 1 220 ? -2.492 -4.254 -31.384 1.00 96.38 220 TRP A CA 1
ATOM 1774 C C . TRP A 1 220 ? -3.725 -5.134 -31.531 1.00 96.38 220 TRP A C 1
ATOM 1776 O O . TRP A 1 220 ? -4.758 -4.871 -30.925 1.00 96.38 220 TRP A O 1
ATOM 1786 N N . ASP A 1 221 ? -3.610 -6.255 -32.236 1.00 89.56 221 ASP A N 1
ATOM 1787 C CA . ASP A 1 221 ? -4.634 -7.304 -32.151 1.00 89.56 221 ASP A CA 1
ATOM 1788 C C . ASP A 1 221 ? -4.552 -8.020 -30.796 1.00 89.56 221 ASP A C 1
ATOM 1790 O O . ASP A 1 221 ? -5.566 -8.308 -30.154 1.00 89.56 221 ASP A O 1
ATOM 1794 N N . LYS A 1 222 ? -3.316 -8.259 -30.340 1.00 93.12 222 LYS A N 1
ATOM 1795 C CA . LYS A 1 222 ? -2.966 -8.828 -29.036 1.00 93.12 222 LYS A CA 1
ATOM 1796 C C . LYS A 1 222 ? -1.849 -7.998 -28.403 1.00 93.12 222 LYS A C 1
ATOM 1798 O O . LYS A 1 222 ? -0.937 -7.618 -29.136 1.00 93.12 222 LYS A O 1
ATOM 1803 N N . PRO A 1 223 ? -1.883 -7.744 -27.085 1.00 95.50 223 PRO A N 1
ATOM 1804 C CA . PRO A 1 223 ? -0.830 -6.982 -26.418 1.00 95.50 223 PRO A CA 1
ATOM 1805 C C . PRO A 1 223 ? 0.544 -7.662 -26.585 1.00 95.50 223 PRO A C 1
ATOM 1807 O O . PRO A 1 223 ? 0.663 -8.838 -26.237 1.00 95.50 223 PRO A O 1
ATOM 1810 N N . PRO A 1 224 ? 1.561 -6.973 -27.137 1.00 97.75 224 PRO A N 1
ATOM 1811 C CA . PRO A 1 224 ? 2.886 -7.535 -27.403 1.00 97.75 224 PRO A CA 1
ATOM 1812 C C . PRO A 1 224 ? 3.816 -7.407 -26.187 1.00 97.75 224 PRO A C 1
ATOM 1814 O O . PRO A 1 224 ? 4.935 -6.911 -26.291 1.00 97.75 224 PRO A O 1
ATOM 1817 N N . PHE A 1 225 ? 3.331 -7.810 -25.017 1.00 98.25 225 PHE A N 1
ATOM 1818 C CA . PHE A 1 225 ? 4.086 -7.813 -23.768 1.00 98.25 225 PHE A CA 1
ATOM 1819 C C . PHE A 1 225 ? 3.497 -8.844 -22.804 1.00 98.25 225 PHE A C 1
ATOM 1821 O O . PHE A 1 225 ? 2.328 -9.233 -22.910 1.00 98.25 225 PHE A O 1
ATOM 1828 N N . ASP A 1 226 ? 4.321 -9.273 -21.859 1.00 98.25 226 ASP A N 1
ATOM 1829 C CA . ASP A 1 226 ? 3.986 -10.246 -20.826 1.00 98.25 226 ASP A CA 1
ATOM 1830 C C . ASP A 1 226 ? 3.830 -9.587 -19.443 1.00 98.25 226 ASP A C 1
ATOM 1832 O O . ASP A 1 226 ? 3.079 -10.105 -18.619 1.00 98.25 226 ASP A O 1
ATOM 1836 N N . ALA A 1 227 ? 4.460 -8.425 -19.222 1.00 97.81 227 ALA A N 1
ATOM 1837 C CA . ALA A 1 227 ? 4.365 -7.608 -18.008 1.00 97.81 227 ALA A CA 1
ATOM 1838 C C . ALA A 1 227 ? 4.358 -6.102 -18.336 1.00 97.81 227 ALA A C 1
ATOM 1840 O O . ALA A 1 227 ? 4.763 -5.694 -19.431 1.00 97.81 227 ALA A O 1
ATOM 1841 N N . VAL A 1 228 ? 3.906 -5.277 -17.389 1.00 97.75 228 VAL A N 1
ATOM 1842 C CA . VAL A 1 228 ? 3.855 -3.810 -17.510 1.00 97.75 228 VAL A CA 1
ATOM 1843 C C . VAL A 1 228 ? 4.881 -3.177 -16.572 1.00 97.75 228 VAL A C 1
ATOM 1845 O O . VAL A 1 228 ? 4.793 -3.361 -15.360 1.00 97.75 228 VAL A O 1
ATOM 1848 N N . GLY A 1 229 ? 5.839 -2.435 -17.130 1.00 96.44 229 GLY A N 1
ATOM 1849 C CA . GLY A 1 229 ? 6.787 -1.623 -16.372 1.00 96.44 229 GLY A CA 1
ATOM 1850 C C . GLY A 1 229 ? 6.177 -0.288 -15.939 1.00 96.44 229 GLY A C 1
ATOM 1851 O O . GLY A 1 229 ? 5.481 0.371 -16.717 1.00 96.44 229 GLY A O 1
ATOM 1852 N N . LEU A 1 230 ? 6.468 0.137 -14.712 1.00 95.56 230 LEU A N 1
ATOM 1853 C CA . LEU A 1 230 ? 5.990 1.393 -14.131 1.00 95.56 230 LEU A CA 1
ATOM 1854 C C . LEU A 1 230 ? 7.064 2.009 -13.223 1.00 95.56 230 LEU A C 1
ATOM 1856 O O . LEU A 1 230 ? 7.739 1.293 -12.486 1.00 95.56 230 LEU A O 1
ATOM 1860 N N . HIS A 1 231 ? 7.214 3.330 -13.266 1.00 94.25 231 HIS A N 1
ATOM 1861 C CA . HIS A 1 231 ? 8.073 4.107 -12.371 1.00 94.25 231 HIS A CA 1
ATOM 1862 C C . HIS A 1 231 ? 7.194 4.907 -11.408 1.00 94.25 231 HIS A C 1
ATOM 1864 O O . HIS A 1 231 ? 6.403 5.745 -11.850 1.00 94.25 231 HIS A O 1
ATOM 1870 N N . THR A 1 232 ? 7.325 4.657 -10.106 1.00 91.50 232 THR A N 1
ATOM 1871 C CA . THR A 1 232 ? 6.462 5.239 -9.059 1.00 91.50 232 THR A CA 1
ATOM 1872 C C . THR A 1 232 ? 7.262 6.095 -8.084 1.00 91.50 232 THR A C 1
ATOM 1874 O O . THR A 1 232 ? 7.412 5.752 -6.913 1.00 91.50 232 THR A O 1
ATOM 1877 N N . TYR A 1 233 ? 7.802 7.213 -8.565 1.00 91.12 233 TYR A N 1
ATOM 1878 C CA . TYR A 1 233 ? 8.457 8.201 -7.706 1.00 91.12 233 TYR A CA 1
ATOM 1879 C C . TYR A 1 233 ? 7.408 8.995 -6.913 1.00 91.12 233 TYR A C 1
ATOM 1881 O O . TYR A 1 233 ? 6.510 9.583 -7.507 1.00 91.12 233 TYR A O 1
ATOM 1889 N N . TRP A 1 234 ? 7.529 9.012 -5.582 1.00 92.19 234 TRP A N 1
ATOM 1890 C CA . TRP A 1 234 ? 6.533 9.608 -4.672 1.00 92.19 234 TRP A CA 1
ATOM 1891 C C . TRP A 1 234 ? 6.926 10.994 -4.130 1.00 92.19 234 TRP A C 1
ATOM 1893 O O . TRP A 1 234 ? 6.201 11.589 -3.339 1.00 92.19 234 TRP A O 1
ATOM 1903 N N . GLY A 1 235 ? 8.067 11.532 -4.573 1.00 90.06 235 GLY A N 1
ATOM 1904 C CA . GLY A 1 235 ? 8.560 12.843 -4.155 1.00 90.06 235 GLY A CA 1
ATOM 1905 C C . GLY A 1 235 ? 8.908 12.902 -2.664 1.00 90.06 235 GLY A C 1
ATOM 1906 O O . GLY A 1 235 ? 9.369 11.927 -2.076 1.00 90.06 235 GLY A O 1
ATOM 1907 N N . SER A 1 236 ? 8.678 14.061 -2.043 1.00 91.31 236 SER A N 1
ATOM 1908 C CA . SER A 1 236 ? 8.935 14.320 -0.617 1.00 91.31 236 SER A CA 1
ATOM 1909 C C . SER A 1 236 ? 7.855 13.731 0.307 1.00 91.31 236 SER A C 1
ATOM 1911 O O . SER A 1 236 ? 7.382 14.409 1.218 1.00 91.31 236 SER A O 1
ATOM 1913 N N . ALA A 1 237 ? 7.426 12.497 0.051 1.00 91.62 237 ALA A N 1
ATOM 1914 C CA . ALA A 1 237 ? 6.380 11.809 0.801 1.00 91.62 237 ALA A CA 1
ATOM 1915 C C . ALA A 1 237 ? 6.708 10.317 0.943 1.00 91.62 237 ALA A C 1
ATOM 1917 O O . ALA A 1 237 ? 7.241 9.705 0.019 1.00 91.62 237 ALA A O 1
ATOM 1918 N N . PHE A 1 238 ? 6.366 9.723 2.089 1.00 94.75 238 PHE A N 1
ATOM 1919 C CA . PHE A 1 238 ? 6.463 8.274 2.282 1.00 94.75 238 PHE A CA 1
ATOM 1920 C C . PHE A 1 238 ? 5.361 7.538 1.499 1.00 94.75 238 PHE A C 1
ATOM 1922 O O . PHE A 1 238 ? 4.338 8.143 1.178 1.00 94.75 238 PHE A O 1
ATOM 1929 N N . PRO A 1 239 ? 5.544 6.250 1.151 1.00 95.62 239 PRO A N 1
ATOM 1930 C CA . PRO A 1 239 ? 4.655 5.553 0.215 1.00 95.62 239 PRO A CA 1
ATOM 1931 C C . PRO A 1 239 ? 3.216 5.367 0.718 1.00 95.62 239 PRO A C 1
ATOM 1933 O O . PRO A 1 239 ? 2.329 5.129 -0.093 1.00 95.62 239 PRO A O 1
ATOM 1936 N N . GLU A 1 240 ? 2.968 5.475 2.019 1.00 93.56 240 GLU A N 1
ATOM 1937 C CA . GLU A 1 240 ? 1.641 5.478 2.643 1.00 93.56 240 GLU A CA 1
ATOM 1938 C C . GLU A 1 240 ? 0.977 6.865 2.715 1.00 93.56 240 GLU A C 1
ATOM 1940 O O . GLU A 1 240 ? -0.188 6.968 3.082 1.00 93.56 240 GLU A O 1
ATOM 1945 N N . THR A 1 241 ? 1.705 7.938 2.400 1.00 90.50 241 THR A N 1
ATOM 1946 C CA . THR A 1 241 ? 1.144 9.289 2.373 1.00 90.50 241 THR A CA 1
ATOM 1947 C C . THR A 1 241 ? 0.296 9.461 1.121 1.00 90.50 241 THR A C 1
ATOM 1949 O O . THR A 1 241 ? 0.778 9.247 0.004 1.00 90.50 241 THR A O 1
ATOM 1952 N N . ASP A 1 242 ? -0.943 9.906 1.313 1.00 90.19 242 ASP A N 1
ATOM 1953 C CA . ASP A 1 242 ? -1.846 10.233 0.218 1.00 90.19 242 ASP A CA 1
ATOM 1954 C C . ASP A 1 242 ? -1.319 11.428 -0.580 1.00 90.19 242 ASP A C 1
ATOM 1956 O O . ASP A 1 242 ? -1.112 12.519 -0.043 1.00 90.19 242 ASP A O 1
ATOM 1960 N N . ILE A 1 243 ? -1.139 11.236 -1.887 1.00 85.25 243 ILE A N 1
ATOM 1961 C CA . ILE A 1 243 ? -0.830 12.322 -2.821 1.00 85.25 243 ILE A CA 1
ATOM 1962 C C . ILE A 1 243 ? -1.797 12.283 -4.003 1.00 85.25 243 ILE A C 1
ATOM 1964 O O . ILE A 1 243 ? -2.451 11.276 -4.280 1.00 85.25 243 ILE A O 1
ATOM 1968 N N . GLN A 1 244 ? -1.876 13.395 -4.726 1.00 83.94 244 GLN A N 1
ATOM 1969 C CA . GLN A 1 244 ? -2.640 13.467 -5.965 1.00 83.94 244 GLN A CA 1
ATOM 1970 C C . GLN A 1 244 ? -1.806 12.946 -7.138 1.00 83.94 244 GLN A C 1
ATOM 1972 O O . GLN A 1 244 ? -0.711 13.435 -7.406 1.00 83.94 244 GLN A O 1
ATOM 1977 N N . ASN A 1 245 ? -2.363 11.984 -7.863 1.00 81.19 245 ASN A N 1
ATOM 1978 C CA . ASN A 1 245 ? -1.837 11.434 -9.107 1.00 81.19 245 ASN A CA 1
ATOM 1979 C C . ASN A 1 245 ? -2.915 11.456 -10.191 1.00 81.19 245 ASN A C 1
ATOM 1981 O O . ASN A 1 245 ? -4.030 11.923 -9.966 1.00 81.19 245 ASN A O 1
ATOM 1985 N N . PHE A 1 246 ? -2.586 10.943 -11.378 1.00 79.19 246 PHE A N 1
ATOM 1986 C CA . PHE A 1 246 ? -3.525 10.869 -12.489 1.00 79.19 246 PHE A CA 1
ATOM 1987 C C . PHE A 1 246 ? -3.690 9.457 -13.026 1.00 79.19 246 PHE A C 1
ATOM 1989 O O . PHE A 1 246 ? -2.718 8.752 -13.292 1.00 79.19 246 PHE A O 1
ATOM 1996 N N . ILE A 1 247 ? -4.947 9.081 -13.236 1.00 82.56 247 ILE A N 1
ATOM 1997 C CA . ILE A 1 247 ? -5.362 7.872 -13.941 1.00 82.56 247 ILE A CA 1
ATOM 1998 C C . ILE A 1 247 ? -6.489 8.278 -14.885 1.00 82.56 247 ILE A C 1
ATOM 2000 O O . ILE A 1 247 ? -7.450 8.921 -14.474 1.00 82.56 247 ILE A O 1
ATOM 2004 N N . GLU A 1 248 ? -6.365 7.918 -16.157 1.00 81.19 248 GLU A N 1
ATOM 2005 C CA . GLU A 1 248 ? -7.320 8.249 -17.219 1.00 81.19 248 GLU A CA 1
ATOM 2006 C C . GLU A 1 248 ? -7.650 9.742 -17.298 1.00 81.19 248 GLU A C 1
ATOM 2008 O O . GLU A 1 248 ? -8.821 10.122 -17.359 1.00 81.19 248 GLU A O 1
ATOM 2013 N N . GLU A 1 249 ? -6.621 10.592 -17.259 1.00 77.69 249 GLU A N 1
ATOM 2014 C CA . GLU A 1 249 ? -6.775 12.055 -17.272 1.00 77.69 249 GLU A CA 1
ATOM 2015 C C . GLU A 1 249 ? -7.597 12.612 -16.083 1.00 77.69 249 GLU A C 1
ATOM 2017 O O . GLU A 1 249 ? -8.028 13.765 -16.105 1.00 77.69 249 GLU A O 1
ATOM 2022 N N . LYS A 1 250 ? -7.809 11.822 -15.019 1.00 81.44 250 LYS A N 1
ATOM 2023 C CA . LYS A 1 250 ? -8.513 12.229 -13.793 1.00 81.44 250 LYS A CA 1
ATOM 2024 C C . LYS A 1 250 ? -7.581 12.212 -12.597 1.00 81.44 250 LYS A C 1
ATOM 2026 O O . LYS A 1 250 ? -6.748 11.317 -12.476 1.00 81.44 250 LYS A O 1
ATOM 2031 N N . ILE A 1 251 ? -7.785 13.167 -11.693 1.00 81.88 251 ILE A N 1
ATOM 2032 C CA . ILE A 1 251 ? -7.101 13.188 -10.403 1.00 81.88 251 ILE A CA 1
ATOM 2033 C C . ILE A 1 251 ? -7.587 11.996 -9.578 1.00 81.88 251 ILE A C 1
ATOM 2035 O O . ILE A 1 251 ? -8.791 11.814 -9.387 1.00 81.88 251 ILE A O 1
ATOM 2039 N N . VAL A 1 252 ? -6.639 11.210 -9.089 1.00 80.88 252 VAL A N 1
ATOM 2040 C CA . VAL A 1 252 ? -6.842 10.183 -8.071 1.00 80.88 252 VAL A CA 1
ATOM 2041 C C . VAL A 1 252 ? -6.009 10.563 -6.854 1.00 80.88 252 VAL A C 1
ATOM 2043 O O . VAL A 1 252 ? -4.843 10.928 -6.993 1.00 80.88 252 VAL A O 1
ATOM 2046 N N . THR A 1 253 ? -6.611 10.510 -5.671 1.00 85.19 253 THR A N 1
ATOM 2047 C CA . THR A 1 253 ? -5.920 10.751 -4.400 1.00 85.19 253 THR A CA 1
ATOM 2048 C C . THR A 1 253 ? -5.814 9.430 -3.666 1.00 85.19 253 THR A C 1
ATOM 2050 O O . THR A 1 253 ? -6.807 8.712 -3.562 1.00 85.19 253 THR A O 1
ATOM 2053 N N . GLY A 1 254 ? -4.624 9.123 -3.176 1.00 88.94 254 GLY A N 1
ATOM 2054 C CA . GLY A 1 254 ? -4.369 7.939 -2.371 1.00 88.94 254 GLY A CA 1
ATOM 2055 C C . GLY A 1 254 ? -2.879 7.710 -2.223 1.00 88.94 254 GLY A C 1
ATOM 2056 O O . GLY A 1 254 ? -2.063 8.447 -2.792 1.00 88.94 254 GLY A O 1
ATOM 2057 N N . ASN A 1 255 ? -2.530 6.691 -1.459 1.00 92.69 255 ASN A N 1
ATOM 2058 C CA . ASN A 1 255 ? -1.152 6.289 -1.257 1.00 92.69 255 ASN A CA 1
ATOM 2059 C C . ASN A 1 255 ? -0.630 5.461 -2.451 1.00 92.69 255 ASN A C 1
ATOM 2061 O O . ASN A 1 255 ? -1.314 5.242 -3.459 1.00 92.69 255 ASN A O 1
ATOM 2065 N N . MET A 1 256 ? 0.613 4.991 -2.365 1.00 94.50 256 MET A N 1
ATOM 2066 C CA . MET A 1 256 ? 1.248 4.244 -3.448 1.00 94.50 256 MET A CA 1
ATOM 2067 C C . MET A 1 256 ? 0.528 2.919 -3.748 1.00 94.50 256 MET A C 1
ATOM 2069 O O . MET A 1 256 ? 0.432 2.540 -4.916 1.00 94.50 256 MET A O 1
ATOM 2073 N N . ALA A 1 257 ? -0.011 2.228 -2.737 1.00 94.62 257 ALA A N 1
ATOM 2074 C CA . ALA A 1 257 ? -0.799 1.013 -2.947 1.00 94.62 257 ALA A CA 1
ATOM 2075 C C . ALA A 1 257 ? -2.119 1.323 -3.667 1.00 94.62 257 ALA A C 1
ATOM 2077 O O . ALA A 1 257 ? -2.419 0.671 -4.668 1.00 94.62 257 ALA A O 1
ATOM 2078 N N . ASP A 1 258 ? -2.843 2.360 -3.239 1.00 93.81 258 ASP A N 1
ATOM 2079 C CA . ASP A 1 258 ? -4.110 2.778 -3.860 1.00 93.81 258 ASP A CA 1
ATOM 2080 C C . ASP A 1 258 ? -3.923 3.149 -5.340 1.00 93.81 258 ASP A C 1
ATOM 2082 O O . ASP A 1 258 ? -4.745 2.808 -6.203 1.00 93.81 258 ASP A O 1
ATOM 2086 N N . TYR A 1 259 ? -2.808 3.818 -5.662 1.00 93.19 259 TYR A N 1
ATOM 2087 C CA . TYR A 1 259 ? -2.450 4.145 -7.041 1.00 93.19 259 TYR A CA 1
ATOM 2088 C C . TYR A 1 259 ? -2.196 2.885 -7.876 1.00 93.19 259 TYR A C 1
ATOM 2090 O O . TYR A 1 259 ? -2.707 2.779 -8.992 1.00 93.19 259 TYR A O 1
ATOM 2098 N N . ILE A 1 260 ? -1.450 1.910 -7.347 1.00 94.88 260 ILE A N 1
ATOM 2099 C CA . ILE A 1 260 ? -1.193 0.636 -8.035 1.00 94.88 260 ILE A CA 1
ATOM 2100 C C . ILE A 1 260 ? -2.485 -0.151 -8.258 1.00 94.88 260 ILE A C 1
ATOM 2102 O O . ILE A 1 260 ? -2.688 -0.678 -9.353 1.00 94.88 260 ILE A O 1
ATOM 2106 N N . GLU A 1 261 ? -3.373 -0.217 -7.268 1.00 94.56 261 GLU A N 1
ATOM 2107 C CA . GLU A 1 261 ? -4.664 -0.900 -7.397 1.00 94.56 261 GLU A CA 1
ATOM 2108 C C . GLU A 1 261 ? -5.538 -0.244 -8.469 1.00 94.56 261 GLU A C 1
ATOM 2110 O O . GLU A 1 261 ? -6.086 -0.921 -9.348 1.00 94.56 261 GLU A O 1
ATOM 2115 N N . SER A 1 262 ? -5.603 1.087 -8.458 1.00 93.50 262 SER A N 1
ATOM 2116 C CA . SER A 1 262 ? -6.337 1.866 -9.454 1.00 93.50 262 SER A CA 1
ATOM 2117 C C . SER A 1 262 ? -5.737 1.709 -10.855 1.00 93.50 262 SER A C 1
ATOM 2119 O O . SER A 1 262 ? -6.466 1.522 -11.835 1.00 93.50 262 SER A O 1
ATOM 2121 N N . PHE A 1 263 ? -4.406 1.709 -10.966 1.00 94.19 263 PHE A N 1
ATOM 2122 C CA . PHE A 1 263 ? -3.696 1.467 -12.219 1.00 94.19 263 PHE A CA 1
ATOM 2123 C C . PHE A 1 263 ? -3.963 0.048 -12.737 1.00 94.19 263 PHE A C 1
ATOM 2125 O O . PHE A 1 263 ? -4.319 -0.118 -13.904 1.00 94.19 263 PHE A O 1
ATOM 2132 N N . ASN A 1 264 ? -3.884 -0.975 -11.880 1.00 95.50 264 ASN A N 1
ATOM 2133 C CA . ASN A 1 264 ? -4.203 -2.358 -12.243 1.00 95.50 264 ASN A CA 1
ATOM 2134 C C . ASN A 1 264 ? -5.644 -2.485 -12.751 1.00 95.50 264 ASN A C 1
ATOM 2136 O O . ASN A 1 264 ? -5.885 -3.107 -13.788 1.00 95.50 264 ASN A O 1
ATOM 2140 N N . LYS A 1 265 ? -6.608 -1.851 -12.077 1.00 95.19 265 LYS A N 1
ATOM 2141 C CA . LYS A 1 265 ? -8.003 -1.827 -12.532 1.00 95.19 265 LYS A CA 1
ATOM 2142 C C . LYS A 1 265 ? -8.118 -1.253 -13.947 1.00 95.19 265 LYS A C 1
ATOM 2144 O O . LYS A 1 265 ? -8.735 -1.881 -14.810 1.00 95.19 265 LYS A O 1
ATOM 2149 N N . ALA A 1 266 ? -7.453 -0.134 -14.229 1.00 93.75 266 ALA A N 1
ATOM 2150 C CA . ALA A 1 266 ? -7.433 0.455 -15.567 1.00 93.75 266 ALA A CA 1
ATOM 2151 C C . ALA A 1 266 ? -6.775 -0.472 -16.613 1.00 93.75 266 ALA A C 1
ATOM 2153 O O . ALA A 1 266 ? -7.303 -0.640 -17.716 1.00 93.75 266 ALA A O 1
ATOM 2154 N N . ILE A 1 267 ? -5.668 -1.146 -16.275 1.00 94.75 267 ILE A N 1
ATOM 2155 C CA . ILE A 1 267 ? -5.027 -2.161 -17.135 1.00 94.75 267 ILE A CA 1
ATOM 2156 C C . ILE A 1 267 ? -6.005 -3.289 -17.473 1.00 94.75 267 ILE A C 1
ATOM 2158 O O . ILE A 1 267 ? -6.166 -3.644 -18.648 1.00 94.75 267 ILE A O 1
ATOM 2162 N N . GLN A 1 268 ? -6.699 -3.829 -16.470 1.00 95.44 268 GLN A N 1
ATOM 2163 C CA . GLN A 1 268 ? -7.691 -4.884 -16.667 1.00 95.44 268 GLN A CA 1
ATOM 2164 C C . GLN A 1 268 ? -8.845 -4.422 -17.557 1.00 95.44 268 GLN A C 1
ATOM 2166 O O . GLN A 1 268 ? -9.318 -5.186 -18.402 1.00 95.44 268 GLN A O 1
ATOM 2171 N N . GLU A 1 269 ? -9.275 -3.170 -17.441 1.00 94.62 269 GLU A N 1
ATOM 2172 C CA . GLU A 1 269 ? -10.307 -2.602 -18.306 1.00 94.62 269 GLU A CA 1
ATOM 2173 C C . GLU A 1 269 ? -9.836 -2.431 -19.758 1.00 94.62 269 GLU A C 1
ATOM 2175 O O . GLU A 1 269 ? -10.579 -2.771 -20.688 1.00 94.62 269 GLU A O 1
ATOM 2180 N N . ILE A 1 270 ? -8.605 -1.955 -19.971 1.00 94.62 270 ILE A N 1
ATOM 2181 C CA . ILE A 1 270 ? -8.015 -1.740 -21.303 1.00 94.62 270 ILE A CA 1
ATOM 2182 C C . ILE A 1 270 ? -7.782 -3.074 -22.023 1.00 94.62 270 ILE A C 1
ATOM 2184 O O . ILE A 1 270 ? -8.106 -3.213 -23.208 1.00 94.62 270 ILE A O 1
ATOM 2188 N N . PHE A 1 271 ? -7.220 -4.063 -21.327 1.00 94.88 271 PHE A N 1
ATOM 2189 C CA . PHE A 1 271 ? -6.742 -5.302 -21.946 1.00 94.88 271 PHE A CA 1
ATOM 2190 C C . PHE A 1 271 ? -7.629 -6.524 -21.696 1.00 94.88 271 PHE A C 1
ATOM 2192 O O . PHE A 1 271 ? -7.414 -7.558 -22.330 1.00 94.88 271 PHE A O 1
ATOM 2199 N N . ARG A 1 272 ? -8.646 -6.410 -20.831 1.00 93.50 272 ARG A N 1
ATOM 2200 C CA . ARG A 1 272 ? -9.546 -7.507 -20.416 1.00 93.50 272 ARG A CA 1
ATOM 2201 C C . ARG A 1 272 ? -8.801 -8.687 -19.788 1.00 93.50 272 ARG A C 1
ATOM 2203 O O . ARG A 1 272 ? -9.219 -9.836 -19.922 1.00 93.50 272 ARG A O 1
ATOM 2210 N N . LYS A 1 273 ? -7.671 -8.395 -19.145 1.00 92.06 273 LYS A N 1
ATOM 2211 C CA . LYS A 1 273 ? -6.773 -9.357 -18.508 1.00 92.06 273 LYS A CA 1
ATOM 2212 C C . LYS A 1 273 ? -5.888 -8.626 -17.494 1.00 92.06 273 LYS A C 1
ATOM 2214 O O . LYS A 1 273 ? -5.446 -7.516 -17.772 1.00 92.06 273 LYS A O 1
ATOM 2219 N N . GLU A 1 274 ? -5.605 -9.273 -16.368 1.00 92.88 274 GLU A N 1
ATOM 2220 C CA . GLU A 1 274 ? -4.578 -8.833 -15.421 1.00 92.88 274 GLU A CA 1
ATOM 2221 C C . GLU A 1 274 ? -3.173 -9.191 -15.930 1.00 92.88 274 GLU A C 1
ATOM 2223 O O . GLU A 1 274 ? -2.925 -10.312 -16.396 1.00 92.88 274 GLU A O 1
ATOM 2228 N N . TYR A 1 275 ? -2.262 -8.226 -15.847 1.00 95.69 275 TYR A N 1
ATOM 2229 C CA . TYR A 1 275 ? -0.850 -8.389 -16.180 1.00 95.69 275 TYR A CA 1
ATOM 2230 C C . TYR A 1 275 ? -0.005 -8.171 -14.925 1.00 95.69 275 TYR A C 1
ATOM 2232 O O . TYR A 1 275 ? -0.350 -7.299 -14.129 1.00 95.69 275 TYR A O 1
ATOM 2240 N N . PRO A 1 276 ? 1.109 -8.906 -14.765 1.00 96.19 276 PRO A N 1
ATOM 2241 C CA . PRO A 1 276 ? 2.123 -8.560 -13.781 1.00 96.19 276 PRO A CA 1
ATOM 2242 C C . PRO A 1 276 ? 2.565 -7.105 -13.917 1.00 96.19 276 PRO A C 1
ATOM 2244 O O . PRO A 1 276 ? 2.823 -6.635 -15.034 1.00 96.19 276 PRO A O 1
ATOM 2247 N N . ILE A 1 277 ? 2.693 -6.421 -12.783 1.00 97.00 277 ILE A N 1
ATOM 2248 C CA . ILE A 1 277 ? 3.270 -5.078 -12.714 1.00 97.00 277 ILE A CA 1
ATOM 2249 C C . ILE A 1 277 ? 4.690 -5.189 -12.173 1.00 97.00 277 ILE A C 1
ATOM 2251 O O . ILE A 1 277 ? 4.950 -5.844 -11.161 1.00 97.00 277 ILE A O 1
ATOM 2255 N N . TRP A 1 278 ? 5.626 -4.574 -12.882 1.00 97.00 278 TRP A N 1
ATOM 2256 C CA . TRP A 1 278 ? 7.023 -4.490 -12.489 1.00 97.00 278 TRP A CA 1
ATOM 2257 C C . TRP A 1 278 ? 7.337 -3.024 -12.213 1.00 97.00 278 TRP A C 1
ATOM 2259 O O . TRP A 1 278 ? 7.286 -2.193 -13.118 1.00 97.00 278 TRP A O 1
ATOM 2269 N N . ILE A 1 279 ? 7.656 -2.701 -10.962 1.00 97.31 279 ILE A N 1
ATOM 2270 C CA . ILE A 1 279 ? 8.100 -1.361 -10.582 1.00 97.31 279 ILE A CA 1
ATOM 2271 C C . ILE A 1 279 ? 9.577 -1.258 -10.942 1.00 97.31 279 ILE A C 1
ATOM 2273 O O . ILE A 1 279 ? 10.442 -1.639 -10.156 1.00 97.31 279 ILE A O 1
ATOM 2277 N N . THR A 1 280 ? 9.861 -0.849 -12.176 1.00 96.25 280 THR A N 1
ATOM 2278 C CA . THR A 1 280 ? 11.205 -0.897 -12.773 1.00 96.25 280 THR A CA 1
ATOM 2279 C C . THR A 1 280 ? 12.117 0.231 -12.304 1.00 96.25 280 THR A C 1
ATOM 2281 O O . THR A 1 280 ? 13.333 0.106 -12.461 1.00 96.25 280 THR A O 1
ATOM 2284 N N . GLU A 1 281 ? 11.556 1.268 -11.672 1.00 94.38 281 GLU A N 1
ATOM 2285 C CA . GLU A 1 281 ? 12.283 2.284 -10.904 1.00 94.38 281 GLU A CA 1
ATOM 2286 C C . GLU A 1 281 ? 11.420 2.865 -9.768 1.00 94.38 281 GLU A C 1
ATOM 2288 O O . GLU A 1 281 ? 10.247 3.199 -9.958 1.00 94.38 281 GLU A O 1
ATOM 2293 N N . VAL A 1 282 ? 12.028 3.021 -8.591 1.00 95.31 282 VAL A N 1
ATOM 2294 C CA . VAL A 1 282 ? 11.513 3.790 -7.449 1.00 95.31 282 VAL A CA 1
ATOM 2295 C C . VAL A 1 282 ? 12.680 4.221 -6.557 1.00 95.31 282 VAL A C 1
ATOM 2297 O O . VAL A 1 282 ? 13.671 3.503 -6.448 1.00 95.31 282 VAL A O 1
ATOM 2300 N N . GLY A 1 283 ? 12.590 5.377 -5.908 1.00 94.62 283 GLY A N 1
ATOM 2301 C CA . GLY A 1 283 ? 13.624 5.867 -4.996 1.00 94.62 283 GLY A CA 1
ATOM 2302 C C . GLY A 1 283 ? 13.363 7.306 -4.566 1.00 94.62 283 GLY A C 1
ATOM 2303 O O . GLY A 1 283 ? 12.358 7.892 -4.966 1.00 94.62 283 GLY A O 1
ATOM 2304 N N . TYR A 1 284 ? 14.288 7.871 -3.790 1.00 94.50 284 TYR A N 1
ATOM 2305 C CA . TYR A 1 284 ? 14.239 9.266 -3.341 1.00 94.50 284 TYR A CA 1
ATOM 2306 C C . TYR A 1 284 ? 15.460 10.038 -3.820 1.00 94.50 284 TYR A C 1
ATOM 2308 O O . TYR A 1 284 ? 16.586 9.540 -3.717 1.00 94.50 284 TYR A O 1
ATOM 2316 N N . LYS A 1 285 ? 15.236 11.266 -4.287 1.00 93.12 285 LYS A N 1
ATOM 2317 C CA . LYS A 1 285 ? 16.300 12.245 -4.510 1.00 93.12 285 LYS A CA 1
ATOM 2318 C C . LYS A 1 285 ? 16.783 12.834 -3.192 1.00 93.12 285 LYS A C 1
ATOM 2320 O O . LYS A 1 285 ? 15.999 13.016 -2.264 1.00 93.12 285 LYS A O 1
ATOM 2325 N N . ASN A 1 286 ? 18.033 13.286 -3.165 1.00 92.12 286 ASN A N 1
ATOM 2326 C CA . ASN A 1 286 ? 18.596 14.028 -2.034 1.00 92.12 286 ASN A CA 1
ATOM 2327 C C . ASN A 1 286 ? 17.716 15.225 -1.615 1.00 92.12 286 ASN A C 1
ATOM 2329 O O . ASN A 1 286 ? 17.439 15.384 -0.436 1.00 92.12 286 ASN A O 1
ATOM 2333 N N . GLU A 1 287 ? 17.193 16.014 -2.562 1.00 92.62 287 GLU A N 1
ATOM 2334 C CA . GLU A 1 287 ? 16.319 17.164 -2.253 1.00 92.62 287 GLU A CA 1
ATOM 2335 C C . GLU A 1 287 ? 14.972 16.758 -1.619 1.00 92.62 287 GLU A C 1
ATOM 2337 O O . GLU A 1 287 ? 14.426 17.474 -0.772 1.00 92.62 287 GLU A O 1
ATOM 2342 N N . GLU A 1 288 ? 14.439 15.596 -2.008 1.00 94.62 288 GLU A N 1
ATOM 2343 C CA . GLU A 1 288 ? 13.202 15.036 -1.450 1.00 94.62 288 GLU A CA 1
ATOM 2344 C C . GLU A 1 288 ? 13.443 14.571 -0.005 1.00 94.62 288 GLU A C 1
ATOM 2346 O O . GLU A 1 288 ? 12.634 14.847 0.882 1.00 94.62 288 GLU A O 1
ATOM 2351 N N . LEU A 1 289 ? 14.606 13.963 0.260 1.00 94.12 289 LEU A N 1
ATOM 2352 C CA . LEU A 1 289 ? 15.048 13.589 1.608 1.00 94.12 289 LEU A CA 1
ATOM 2353 C C . LEU A 1 289 ? 15.284 14.817 2.497 1.00 94.12 289 LEU A C 1
ATOM 2355 O O . LEU A 1 289 ? 14.832 14.825 3.641 1.00 94.12 289 LEU A O 1
ATOM 2359 N N . SER A 1 290 ? 15.913 15.877 1.975 1.00 92.44 290 SER A N 1
ATOM 2360 C CA . SER A 1 290 ? 16.078 17.143 2.705 1.00 92.44 290 SER A CA 1
ATOM 2361 C C . SER A 1 290 ? 14.731 17.779 3.065 1.00 92.44 290 SER A C 1
ATOM 2363 O O . SER A 1 290 ? 14.607 18.440 4.095 1.00 92.44 290 SER A O 1
ATOM 2365 N N . SER A 1 291 ? 13.714 17.595 2.219 1.00 91.75 291 SER A N 1
ATOM 2366 C CA . SER A 1 291 ? 12.352 18.071 2.483 1.00 91.75 291 SER A CA 1
ATOM 2367 C C . SER A 1 291 ? 11.665 17.223 3.555 1.00 91.75 291 SER A C 1
ATOM 2369 O O . SER A 1 291 ? 11.114 17.778 4.501 1.00 91.75 291 SER A O 1
ATOM 2371 N N . LEU A 1 292 ? 11.758 15.891 3.463 1.00 89.19 292 LEU A N 1
ATOM 2372 C CA . LEU A 1 292 ? 11.231 14.965 4.474 1.00 89.19 292 LEU A CA 1
ATOM 2373 C C . LEU A 1 292 ? 11.856 15.198 5.855 1.00 89.19 292 LEU A C 1
ATOM 2375 O O . LEU A 1 292 ? 11.157 15.128 6.862 1.00 89.19 292 LEU A O 1
ATOM 2379 N N . ASN A 1 293 ? 13.145 15.536 5.916 1.00 87.38 293 ASN A N 1
ATOM 2380 C CA . ASN A 1 293 ? 13.843 15.851 7.163 1.00 87.38 293 ASN A CA 1
ATOM 2381 C C . ASN A 1 293 ? 13.223 17.032 7.930 1.00 87.38 293 ASN A C 1
ATOM 2383 O O . ASN A 1 293 ? 13.315 17.066 9.151 1.00 87.38 293 ASN A O 1
ATOM 2387 N N . GLN A 1 294 ? 12.536 17.959 7.253 1.00 83.56 294 GLN A N 1
ATOM 2388 C CA . GLN A 1 294 ? 11.833 19.061 7.925 1.00 83.56 294 GLN A CA 1
ATOM 2389 C C . GLN A 1 294 ? 10.604 18.582 8.707 1.00 83.56 294 GLN A C 1
ATOM 2391 O O . GLN A 1 294 ? 10.229 19.215 9.690 1.00 83.56 294 GLN A O 1
ATOM 2396 N N . SER A 1 295 ? 9.983 17.483 8.271 1.00 79.44 295 SER A N 1
ATOM 2397 C CA . SER A 1 295 ? 8.842 16.856 8.946 1.00 79.44 295 SER A CA 1
ATOM 2398 C C . SER A 1 295 ? 9.274 15.757 9.919 1.00 79.44 295 SER A C 1
ATOM 2400 O O . SER A 1 295 ? 8.596 15.537 10.909 1.00 79.44 295 SER A O 1
ATOM 2402 N N . TYR A 1 296 ? 10.405 15.095 9.669 1.00 79.06 296 TYR A N 1
ATOM 2403 C CA . TYR A 1 296 ? 10.927 13.976 10.462 1.00 79.06 296 TYR A CA 1
ATOM 2404 C C . TYR A 1 296 ? 12.320 14.302 11.023 1.00 79.06 296 TYR A C 1
ATOM 2406 O O . TYR A 1 296 ? 13.305 13.624 10.722 1.00 79.06 296 TYR A O 1
ATOM 2414 N N . ASP A 1 297 ? 12.407 15.355 11.838 1.00 74.00 297 ASP A N 1
ATOM 2415 C CA . ASP A 1 297 ? 13.667 15.951 12.319 1.00 74.00 297 ASP A CA 1
ATOM 2416 C C . ASP A 1 297 ? 14.544 15.014 13.176 1.00 74.00 297 ASP A C 1
ATOM 2418 O O . ASP A 1 297 ? 15.750 15.229 13.324 1.00 74.00 297 ASP A O 1
ATOM 2422 N N . ASN A 1 298 ? 13.959 13.926 13.681 1.00 77.81 298 ASN A N 1
ATOM 2423 C CA . ASN A 1 298 ? 14.641 12.877 14.436 1.00 77.81 298 ASN A CA 1
ATOM 2424 C C . ASN A 1 298 ? 15.551 11.969 13.583 1.00 77.81 298 ASN A C 1
ATOM 2426 O O . ASN A 1 298 ? 16.312 11.176 14.148 1.00 77.81 298 ASN A O 1
ATOM 2430 N N . TYR A 1 299 ? 15.496 12.063 12.251 1.00 82.50 299 TYR A N 1
ATOM 2431 C CA . TYR A 1 299 ? 16.254 11.209 11.331 1.00 82.50 299 TYR A CA 1
ATOM 2432 C C . TYR A 1 299 ? 17.049 12.036 10.328 1.00 82.50 299 TYR A C 1
ATOM 2434 O O . TYR A 1 299 ? 16.500 12.925 9.689 1.00 82.50 299 TYR A O 1
ATOM 2442 N N . ASP A 1 300 ? 18.328 11.711 10.127 1.00 87.12 300 ASP A N 1
ATOM 2443 C CA . ASP A 1 300 ? 19.100 12.295 9.027 1.00 87.12 300 ASP A CA 1
ATOM 2444 C C . ASP A 1 300 ? 18.639 11.754 7.658 1.00 87.12 300 ASP A C 1
ATOM 2446 O O . ASP A 1 300 ? 17.897 10.775 7.562 1.00 87.12 300 ASP A O 1
ATOM 2450 N N . GLU A 1 301 ? 19.088 12.381 6.569 1.00 91.50 301 GLU A N 1
ATOM 2451 C CA . GLU A 1 301 ? 18.711 11.990 5.200 1.00 91.50 301 GLU A CA 1
ATOM 2452 C C . GLU A 1 301 ? 19.053 10.524 4.882 1.00 91.50 301 GLU A C 1
ATOM 2454 O O . GLU A 1 301 ? 18.325 9.856 4.144 1.00 91.50 301 GLU A O 1
ATOM 2459 N N . ASN A 1 302 ? 20.129 9.989 5.473 1.00 90.94 302 ASN A N 1
ATOM 2460 C CA . ASN A 1 302 ? 20.505 8.594 5.271 1.00 90.94 302 ASN A CA 1
ATOM 2461 C C . ASN A 1 302 ? 19.505 7.635 5.923 1.00 90.94 302 ASN A C 1
ATOM 2463 O O . ASN A 1 302 ? 19.130 6.634 5.305 1.00 90.94 302 ASN A O 1
ATOM 2467 N N . GLY A 1 303 ? 19.083 7.940 7.153 1.00 90.25 303 GLY A N 1
ATOM 2468 C CA . GLY A 1 303 ? 18.034 7.222 7.870 1.00 90.25 303 GLY A CA 1
ATOM 2469 C C . GLY A 1 303 ? 16.691 7.323 7.154 1.00 90.25 303 GLY A C 1
ATOM 2470 O O . GLY A 1 303 ? 16.026 6.309 6.966 1.00 90.25 303 GLY A O 1
ATOM 2471 N N . LEU A 1 304 ? 16.326 8.504 6.651 1.00 92.69 304 LEU A N 1
ATOM 2472 C CA . LEU A 1 304 ? 15.087 8.697 5.890 1.00 92.69 304 LEU A CA 1
ATOM 2473 C C . LEU A 1 304 ? 15.065 7.886 4.592 1.00 92.69 304 LEU A C 1
ATOM 2475 O O . LEU A 1 304 ? 14.045 7.268 4.286 1.00 92.69 304 LEU A O 1
ATOM 2479 N N . GLN A 1 305 ? 16.185 7.805 3.865 1.00 95.38 305 GLN A N 1
ATOM 2480 C CA . GLN A 1 305 ? 16.272 6.938 2.687 1.00 95.38 305 GLN A CA 1
ATOM 2481 C C . GLN A 1 305 ? 16.084 5.462 3.071 1.00 95.38 305 GLN A C 1
ATOM 2483 O O . GLN A 1 305 ? 15.402 4.730 2.356 1.00 95.38 305 GLN A O 1
ATOM 2488 N N . ALA A 1 306 ? 16.643 5.025 4.204 1.00 94.00 306 ALA A N 1
ATOM 2489 C CA . ALA A 1 306 ? 16.509 3.650 4.676 1.00 94.00 306 ALA A CA 1
ATOM 2490 C C . ALA A 1 306 ? 15.065 3.321 5.101 1.00 94.00 306 ALA A C 1
ATOM 2492 O O . ALA A 1 306 ? 14.532 2.282 4.705 1.00 94.00 306 ALA A O 1
ATOM 2493 N N . ILE A 1 307 ? 14.407 4.226 5.834 1.00 93.75 307 ILE A N 1
ATOM 2494 C CA . ILE A 1 307 ? 12.987 4.131 6.212 1.00 93.75 307 ILE A CA 1
ATOM 2495 C C . ILE A 1 307 ? 12.113 4.067 4.960 1.00 93.75 307 ILE A C 1
ATOM 2497 O O . ILE A 1 307 ? 11.314 3.139 4.804 1.00 93.75 307 ILE A O 1
ATOM 2501 N N . GLY A 1 308 ? 12.312 5.010 4.036 1.00 96.00 308 GLY A N 1
ATOM 2502 C CA . GLY A 1 308 ? 11.591 5.072 2.772 1.00 96.00 308 GLY A CA 1
ATOM 2503 C C . GLY A 1 308 ? 11.776 3.804 1.943 1.00 96.00 308 GLY A C 1
ATOM 2504 O O . GLY A 1 308 ? 10.798 3.289 1.403 1.00 96.00 308 GLY A O 1
ATOM 2505 N N . LEU A 1 309 ? 12.991 3.246 1.896 1.00 97.06 309 LEU A N 1
ATOM 2506 C CA . LEU A 1 309 ? 13.285 1.991 1.204 1.00 97.06 309 LEU A CA 1
ATOM 2507 C C . LEU A 1 309 ? 12.477 0.827 1.776 1.00 97.06 309 LEU A C 1
ATOM 2509 O O . LEU A 1 309 ? 11.807 0.127 1.015 1.00 97.06 309 LEU A O 1
ATOM 2513 N N . ILE A 1 310 ? 12.491 0.623 3.097 1.00 95.81 310 ILE A N 1
ATOM 2514 C CA . ILE A 1 310 ? 11.771 -0.501 3.720 1.00 95.81 310 ILE A CA 1
ATOM 2515 C C . ILE A 1 310 ? 10.282 -0.400 3.449 1.00 95.81 310 ILE A C 1
ATOM 2517 O O . ILE A 1 310 ? 9.676 -1.380 3.011 1.00 95.81 310 ILE A O 1
ATOM 2521 N N . ARG A 1 311 ? 9.700 0.774 3.709 1.00 97.19 311 ARG A N 1
ATOM 2522 C CA . ARG A 1 311 ? 8.266 1.012 3.535 1.00 97.19 311 ARG A CA 1
ATOM 2523 C C . ARG A 1 311 ? 7.864 0.793 2.079 1.00 97.19 311 ARG A C 1
ATOM 2525 O O . ARG A 1 311 ? 6.918 0.063 1.815 1.00 97.19 311 ARG A O 1
ATOM 2532 N N . THR A 1 312 ? 8.656 1.304 1.134 1.00 97.62 312 THR A N 1
ATOM 2533 C CA . THR A 1 312 ? 8.393 1.177 -0.310 1.00 97.62 312 THR A CA 1
ATOM 2534 C C . THR A 1 312 ? 8.381 -0.280 -0.756 1.00 97.62 312 THR A C 1
ATOM 2536 O O . THR A 1 312 ? 7.402 -0.730 -1.346 1.00 97.62 312 THR A O 1
ATOM 2539 N N . TYR A 1 313 ? 9.429 -1.050 -0.443 1.00 97.38 313 TYR A N 1
ATOM 2540 C CA . TYR A 1 313 ? 9.472 -2.472 -0.799 1.00 97.38 313 TYR A CA 1
ATOM 2541 C C . TYR A 1 313 ? 8.367 -3.272 -0.115 1.00 97.38 313 TYR A C 1
ATOM 2543 O O . TYR A 1 313 ? 7.758 -4.128 -0.750 1.00 97.38 313 TYR A O 1
ATOM 2551 N N . THR A 1 314 ? 8.107 -2.994 1.163 1.00 97.06 314 THR A N 1
ATOM 2552 C CA . THR A 1 314 ? 7.094 -3.701 1.954 1.00 97.06 314 THR A CA 1
ATOM 2553 C C . THR A 1 314 ? 5.699 -3.491 1.376 1.00 97.06 314 THR A C 1
ATOM 2555 O O . THR A 1 314 ? 4.992 -4.473 1.155 1.00 97.06 314 THR A O 1
ATOM 2558 N N . ILE A 1 315 ? 5.321 -2.242 1.092 1.00 97.56 315 ILE A N 1
ATOM 2559 C CA . ILE A 1 315 ? 4.017 -1.903 0.515 1.00 97.56 315 ILE A CA 1
ATOM 2560 C C . ILE A 1 315 ? 3.909 -2.480 -0.896 1.00 97.56 315 ILE A C 1
ATOM 2562 O O . ILE A 1 315 ? 3.038 -3.307 -1.148 1.00 97.56 315 ILE A O 1
ATOM 2566 N N . LEU A 1 316 ? 4.831 -2.129 -1.797 1.00 96.88 316 LEU A N 1
ATOM 2567 C CA . LEU A 1 316 ? 4.728 -2.514 -3.206 1.00 96.88 316 LEU A CA 1
ATOM 2568 C C . LEU A 1 316 ? 4.746 -4.031 -3.408 1.00 96.88 316 LEU A C 1
ATOM 2570 O O . LEU A 1 316 ? 3.927 -4.536 -4.164 1.00 96.88 316 LEU A O 1
ATOM 2574 N N . LEU A 1 317 ? 5.621 -4.780 -2.725 1.00 95.94 317 LEU A N 1
ATOM 2575 C CA . LEU A 1 317 ? 5.638 -6.248 -2.832 1.00 95.94 317 LEU A CA 1
ATOM 2576 C C . LEU A 1 317 ? 4.441 -6.915 -2.134 1.00 95.94 317 LEU A C 1
ATOM 2578 O O . LEU A 1 317 ? 4.190 -8.101 -2.361 1.00 95.94 317 LEU A O 1
ATOM 2582 N N . SER A 1 318 ? 3.703 -6.181 -1.297 1.00 95.00 318 SER A N 1
ATOM 2583 C CA . SER A 1 318 ? 2.441 -6.647 -0.717 1.00 95.00 318 SER A CA 1
ATOM 2584 C C . SER A 1 318 ? 1.231 -6.357 -1.606 1.00 95.00 318 SER A C 1
ATOM 2586 O O . SER A 1 318 ? 0.232 -7.073 -1.512 1.00 95.00 318 SER A O 1
ATOM 2588 N N . THR A 1 319 ? 1.314 -5.357 -2.485 1.00 94.12 319 THR A N 1
ATOM 2589 C CA . THR A 1 319 ? 0.217 -4.938 -3.364 1.00 94.12 319 THR A CA 1
ATOM 2590 C C . THR A 1 319 ? 0.173 -5.781 -4.637 1.00 94.12 319 THR A C 1
ATOM 2592 O O . THR A 1 319 ? 1.060 -5.735 -5.486 1.00 94.12 319 THR A O 1
ATOM 2595 N N . GLN A 1 320 ? -0.892 -6.557 -4.821 1.00 90.31 320 GLN A N 1
ATOM 2596 C CA . GLN A 1 320 ? -1.091 -7.308 -6.064 1.00 90.31 320 GLN A CA 1
ATOM 2597 C C . GLN A 1 320 ? -1.494 -6.362 -7.212 1.00 90.31 320 GLN A C 1
ATOM 2599 O O . GLN A 1 320 ? -2.252 -5.423 -6.974 1.00 90.31 320 GLN A O 1
ATOM 2604 N N . PRO A 1 321 ? -1.058 -6.600 -8.467 1.00 94.06 321 PRO A N 1
ATOM 2605 C CA . PRO A 1 321 ? -0.273 -7.723 -8.983 1.00 94.06 321 PRO A CA 1
ATOM 2606 C C . PRO A 1 321 ? 1.220 -7.375 -9.161 1.00 94.06 321 PRO A C 1
ATOM 2608 O O . PRO A 1 321 ? 1.834 -7.766 -10.160 1.00 94.06 321 PRO A O 1
ATOM 2611 N N . VAL A 1 322 ? 1.813 -6.597 -8.251 1.00 95.81 322 VAL A N 1
ATOM 2612 C CA . VAL A 1 322 ? 3.244 -6.275 -8.322 1.00 95.81 322 VAL A CA 1
ATOM 2613 C C . VAL A 1 322 ? 4.067 -7.539 -8.075 1.00 95.81 322 VAL A C 1
ATOM 2615 O O . VAL A 1 322 ? 3.906 -8.218 -7.063 1.00 95.81 322 VAL A O 1
ATOM 2618 N N . GLU A 1 323 ? 4.970 -7.855 -9.003 1.00 94.00 323 GLU A N 1
ATOM 2619 C CA . GLU A 1 323 ? 5.866 -9.016 -8.887 1.00 94.00 323 GLU A CA 1
ATOM 2620 C C . GLU A 1 323 ? 7.312 -8.626 -8.578 1.00 94.00 323 GLU A C 1
ATOM 2622 O O . GLU A 1 323 ? 8.060 -9.430 -8.020 1.00 94.00 323 GLU A O 1
ATOM 2627 N N . LYS A 1 324 ? 7.725 -7.419 -8.981 1.00 94.88 324 LYS A N 1
ATOM 2628 C CA . LYS A 1 324 ? 9.108 -6.942 -8.891 1.00 94.88 324 LYS A CA 1
ATOM 2629 C C . LYS A 1 324 ? 9.155 -5.466 -8.551 1.00 94.88 324 LYS A C 1
ATOM 2631 O O . LYS A 1 324 ? 8.367 -4.689 -9.084 1.00 94.88 324 LYS A O 1
ATOM 2636 N N . VAL A 1 325 ? 10.138 -5.093 -7.739 1.00 97.25 325 VAL A N 1
ATOM 2637 C CA . VAL A 1 325 ? 10.443 -3.705 -7.387 1.00 97.25 325 VAL A CA 1
ATOM 2638 C C . VAL A 1 325 ? 11.942 -3.487 -7.530 1.00 97.25 325 VAL A C 1
ATOM 2640 O O . VAL A 1 325 ? 12.726 -4.300 -7.039 1.00 97.25 325 VAL A O 1
ATOM 2643 N N . PHE A 1 326 ? 12.325 -2.418 -8.222 1.00 97.50 326 PHE A N 1
ATOM 2644 C CA . PHE A 1 326 ? 13.705 -2.047 -8.504 1.00 97.50 326 PHE A CA 1
ATOM 2645 C C . PHE A 1 326 ? 14.012 -0.676 -7.909 1.00 97.50 326 PHE A C 1
ATOM 2647 O O . PHE A 1 326 ? 13.483 0.340 -8.360 1.00 97.50 326 PHE A O 1
ATOM 2654 N N . TRP A 1 327 ? 14.900 -0.644 -6.917 1.00 97.12 327 TRP A N 1
ATOM 2655 C CA . TRP A 1 327 ? 15.364 0.620 -6.345 1.00 97.12 327 TRP A CA 1
ATOM 2656 C C . TRP A 1 327 ? 16.304 1.344 -7.308 1.00 97.12 327 TRP A C 1
ATOM 2658 O O . TRP A 1 327 ? 17.265 0.752 -7.792 1.00 97.12 327 TRP A O 1
ATOM 2668 N N . TYR A 1 328 ? 16.066 2.622 -7.565 1.00 94.19 328 TYR A N 1
ATOM 2669 C CA . TYR A 1 328 ? 16.962 3.489 -8.317 1.00 94.19 328 TYR A CA 1
ATOM 2670 C C . TYR A 1 328 ? 17.762 4.342 -7.318 1.00 94.19 328 TYR A C 1
ATOM 2672 O O . TYR A 1 328 ? 17.173 5.132 -6.588 1.00 94.19 328 TYR A O 1
ATOM 2680 N N . THR A 1 329 ? 19.089 4.212 -7.209 1.00 92.62 329 THR A N 1
ATOM 2681 C CA . THR A 1 329 ? 20.028 3.354 -7.973 1.00 92.62 329 THR A CA 1
ATOM 2682 C C . THR A 1 329 ? 21.250 2.964 -7.125 1.00 92.62 329 THR A C 1
ATOM 2684 O O . THR A 1 329 ? 21.502 3.579 -6.090 1.00 92.62 329 THR A O 1
ATOM 2687 N N . TYR A 1 330 ? 22.038 1.968 -7.555 1.00 93.94 330 TYR A N 1
ATOM 2688 C CA . TYR A 1 330 ? 23.295 1.601 -6.883 1.00 93.94 330 TYR A CA 1
ATOM 2689 C C . TYR A 1 330 ? 24.477 2.492 -7.273 1.00 93.94 330 TYR A C 1
ATOM 2691 O O . TYR A 1 330 ? 25.172 3.016 -6.408 1.00 93.94 330 TYR A O 1
ATOM 2699 N N . SER A 1 331 ? 24.734 2.647 -8.574 1.00 90.19 331 SER A N 1
ATOM 2700 C CA . SER A 1 331 ? 25.871 3.437 -9.055 1.00 90.19 331 SER A CA 1
ATOM 2701 C C . SER A 1 331 ? 25.460 4.853 -9.454 1.00 90.19 331 SER A C 1
ATOM 2703 O O . SER A 1 331 ? 24.424 5.009 -10.117 1.00 90.19 331 SER A O 1
ATOM 2705 N N . PRO A 1 332 ? 26.273 5.867 -9.097 1.00 85.69 332 PRO A N 1
ATOM 2706 C CA . PRO A 1 332 ? 26.000 7.264 -9.411 1.00 85.69 332 PRO A CA 1
ATOM 2707 C C . PRO A 1 332 ? 25.846 7.480 -10.913 1.00 85.69 332 PRO A C 1
ATOM 2709 O O . PRO A 1 332 ? 26.566 6.891 -11.722 1.00 85.69 332 PRO A O 1
ATOM 2712 N N . ASP A 1 333 ? 24.881 8.317 -11.281 1.00 78.31 333 ASP A N 1
ATOM 2713 C CA . ASP A 1 333 ? 24.830 8.945 -12.599 1.00 78.31 333 ASP A CA 1
ATOM 2714 C C . ASP A 1 333 ? 25.532 10.317 -12.553 1.00 78.31 333 ASP A C 1
ATOM 2716 O O . ASP A 1 333 ? 26.189 10.666 -11.574 1.00 78.31 333 ASP A O 1
ATOM 2720 N N . ASN A 1 334 ? 25.433 11.101 -13.629 1.00 69.94 334 ASN A N 1
ATOM 2721 C CA . ASN A 1 334 ? 26.053 12.430 -13.686 1.00 69.94 334 ASN A CA 1
ATOM 2722 C C . ASN A 1 334 ? 25.402 13.453 -12.736 1.00 69.94 334 ASN A C 1
ATOM 2724 O O . ASN A 1 334 ? 25.986 14.514 -12.517 1.00 69.94 334 ASN A O 1
ATOM 2728 N N . GLU A 1 335 ? 24.188 13.181 -12.250 1.00 66.69 335 GLU A N 1
ATOM 2729 C CA . GLU A 1 335 ? 23.451 14.046 -11.325 1.00 66.69 335 GLU A CA 1
ATOM 2730 C C . GLU A 1 335 ? 23.707 13.623 -9.863 1.00 66.69 335 GLU A C 1
ATOM 2732 O O . GLU A 1 335 ? 23.730 14.481 -8.988 1.00 66.69 335 GLU A O 1
ATOM 2737 N N . ASP A 1 336 ? 23.974 12.333 -9.614 1.00 75.19 336 ASP A N 1
ATOM 2738 C CA . ASP A 1 336 ? 24.314 11.721 -8.314 1.00 75.19 336 ASP A CA 1
ATOM 2739 C C . ASP A 1 336 ? 23.291 12.013 -7.199 1.00 75.19 336 ASP A C 1
ATOM 2741 O O . ASP A 1 336 ? 23.618 12.174 -6.023 1.00 75.19 336 ASP A O 1
ATOM 2745 N N . VAL A 1 337 ? 22.010 12.118 -7.569 1.00 83.62 337 VAL A N 1
ATOM 2746 C CA . VAL A 1 337 ? 20.952 12.542 -6.633 1.00 83.62 337 VAL A CA 1
ATOM 2747 C C . VAL A 1 337 ? 20.152 11.399 -6.009 1.00 83.62 337 VAL A C 1
ATOM 2749 O O . VAL A 1 337 ? 19.429 11.655 -5.056 1.00 83.62 337 VAL A O 1
ATOM 2752 N N . TYR A 1 338 ? 20.265 10.164 -6.511 1.00 89.81 338 TYR A N 1
ATOM 2753 C CA . TYR A 1 338 ? 19.427 9.011 -6.116 1.00 89.81 338 TYR A CA 1
ATOM 2754 C C . TYR A 1 338 ? 20.200 7.830 -5.505 1.00 89.81 338 TYR A C 1
ATOM 2756 O O . TYR A 1 338 ? 19.628 6.767 -5.246 1.00 89.81 338 TYR A O 1
ATOM 2764 N N . VAL A 1 339 ? 21.517 7.951 -5.346 1.00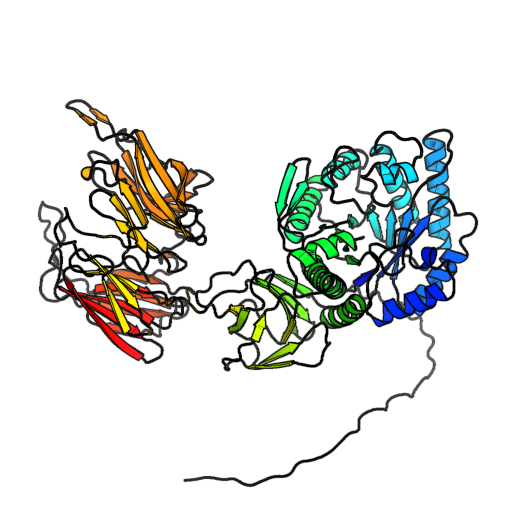 93.25 339 VAL A N 1
ATOM 2765 C CA . VAL A 1 339 ? 22.361 6.805 -4.993 1.00 93.25 339 VAL A CA 1
ATOM 2766 C C . VAL A 1 339 ? 21.991 6.245 -3.624 1.00 93.25 339 VAL A C 1
ATOM 2768 O O . VAL A 1 339 ? 21.826 6.970 -2.640 1.00 93.25 339 VAL A O 1
ATOM 2771 N N . ILE A 1 340 ? 21.860 4.921 -3.562 1.00 94.31 340 ILE A N 1
ATOM 2772 C CA . ILE A 1 340 ? 21.594 4.214 -2.318 1.00 94.31 340 ILE A CA 1
ATOM 2773 C C . ILE A 1 340 ? 22.777 4.369 -1.356 1.00 94.31 340 ILE A C 1
ATOM 2775 O O . ILE A 1 340 ? 23.926 4.054 -1.673 1.00 94.31 340 ILE A O 1
ATOM 2779 N N . ASN A 1 341 ? 22.500 4.849 -0.148 1.00 93.44 341 ASN A N 1
ATOM 2780 C CA . ASN A 1 341 ? 23.519 5.005 0.878 1.00 93.44 341 ASN A CA 1
ATOM 2781 C C . ASN A 1 341 ? 23.803 3.671 1.600 1.00 93.44 341 ASN A C 1
ATOM 2783 O O . ASN A 1 341 ? 23.079 2.677 1.489 1.00 93.44 341 ASN A O 1
ATOM 2787 N N . LYS A 1 342 ? 24.878 3.648 2.394 1.00 91.88 342 LYS A N 1
ATOM 2788 C CA . LYS A 1 342 ? 25.324 2.445 3.112 1.00 91.88 342 LYS A CA 1
ATOM 2789 C C . LYS A 1 342 ? 24.311 1.931 4.147 1.00 91.88 342 LYS A C 1
ATOM 2791 O O . LYS A 1 342 ? 24.209 0.718 4.330 1.00 91.88 342 LYS A O 1
ATOM 2796 N N . THR A 1 343 ? 23.594 2.823 4.828 1.00 90.75 343 THR A N 1
ATOM 2797 C CA . THR A 1 343 ? 22.543 2.465 5.795 1.00 90.75 343 THR A CA 1
ATOM 2798 C C . THR A 1 343 ? 21.398 1.756 5.077 1.00 90.75 343 THR A C 1
ATOM 2800 O O . THR A 1 343 ? 21.034 0.644 5.461 1.00 90.75 343 THR A O 1
ATOM 2803 N N . SER A 1 344 ? 20.925 2.330 3.970 1.00 94.44 344 SER A N 1
ATOM 2804 C CA . SER A 1 344 ? 19.890 1.751 3.109 1.00 94.44 344 SER A CA 1
ATOM 2805 C C . SER A 1 344 ? 20.294 0.384 2.544 1.00 94.44 344 SER A C 1
ATOM 2807 O O . SER A 1 344 ? 19.478 -0.534 2.536 1.00 94.44 344 SER A O 1
ATOM 2809 N N . LEU A 1 345 ? 21.559 0.191 2.143 1.00 93.44 345 LEU A N 1
ATOM 2810 C CA . LEU A 1 345 ? 22.073 -1.117 1.697 1.00 93.44 345 LEU A CA 1
ATOM 2811 C C . LEU A 1 345 ? 22.040 -2.182 2.803 1.00 93.44 345 LEU A C 1
ATOM 2813 O O . LEU A 1 345 ? 21.667 -3.329 2.554 1.00 93.44 345 LEU A O 1
ATOM 2817 N N . ASN A 1 346 ? 22.424 -1.821 4.030 1.00 90.88 346 ASN A N 1
ATOM 2818 C CA . ASN A 1 346 ? 22.383 -2.748 5.164 1.00 90.88 346 ASN A CA 1
ATOM 2819 C C . ASN A 1 346 ? 20.943 -3.140 5.520 1.00 90.88 346 ASN A C 1
ATOM 2821 O O . ASN A 1 346 ? 20.649 -4.301 5.794 1.00 90.88 346 ASN A O 1
ATOM 2825 N N . VAL A 1 347 ? 20.037 -2.171 5.467 1.00 91.69 347 VAL A N 1
ATOM 2826 C CA . VAL A 1 347 ? 18.608 -2.382 5.670 1.00 91.69 347 VAL A CA 1
ATOM 2827 C C . VAL A 1 347 ? 18.005 -3.266 4.576 1.00 91.69 347 VAL A C 1
ATOM 2829 O O . VAL A 1 347 ? 17.289 -4.216 4.892 1.00 91.69 347 VAL A O 1
ATOM 2832 N N . LEU A 1 348 ? 18.347 -3.025 3.306 1.00 94.25 348 LEU A N 1
ATOM 2833 C CA . LEU A 1 348 ? 17.923 -3.856 2.178 1.00 94.25 348 LEU A CA 1
ATOM 2834 C C . LEU A 1 348 ? 18.351 -5.315 2.374 1.00 94.25 348 LEU A C 1
ATOM 2836 O O . LEU A 1 348 ? 17.545 -6.213 2.153 1.00 94.25 348 LEU A O 1
ATOM 2840 N N . LYS A 1 349 ? 19.574 -5.553 2.865 1.00 93.31 349 LYS A N 1
ATOM 2841 C CA . LYS A 1 349 ? 20.064 -6.896 3.213 1.00 93.31 349 LYS A CA 1
ATOM 2842 C C . LYS A 1 349 ? 19.206 -7.596 4.262 1.00 93.31 349 LYS A C 1
ATOM 2844 O O . LYS A 1 349 ? 18.928 -8.793 4.148 1.00 93.31 349 LYS A O 1
ATOM 2849 N N . ASN A 1 350 ? 18.813 -6.873 5.304 1.00 90.69 350 ASN A N 1
ATOM 2850 C CA . ASN A 1 350 ? 18.003 -7.437 6.379 1.00 90.69 350 ASN A CA 1
ATOM 2851 C C . ASN A 1 350 ? 16.573 -7.709 5.903 1.00 90.69 350 ASN A C 1
ATOM 2853 O O . ASN A 1 350 ? 16.038 -8.785 6.168 1.00 90.69 350 ASN A O 1
ATOM 2857 N N . LEU A 1 351 ? 15.990 -6.779 5.143 1.00 93.81 351 LEU A N 1
ATOM 2858 C CA . LEU A 1 351 ? 14.667 -6.933 4.548 1.00 93.81 351 LEU A CA 1
ATOM 2859 C C . LEU A 1 351 ? 14.622 -8.105 3.559 1.00 93.81 351 LEU A C 1
ATOM 2861 O O . LEU A 1 351 ? 13.748 -8.963 3.670 1.00 93.81 351 LEU A O 1
ATOM 2865 N N . SER A 1 352 ? 15.586 -8.192 2.638 1.00 93.19 352 SER A N 1
ATOM 2866 C CA . SER A 1 352 ? 15.660 -9.275 1.652 1.00 93.19 352 SER A CA 1
ATOM 2867 C C . SER A 1 352 ? 15.810 -10.636 2.331 1.00 93.19 352 SER A C 1
ATOM 2869 O O . SER A 1 352 ? 15.100 -11.580 1.980 1.00 93.19 352 SER A O 1
ATOM 2871 N N . SER A 1 353 ? 16.638 -10.729 3.373 1.00 89.69 353 SER A N 1
ATOM 2872 C CA . SER A 1 353 ? 16.785 -11.948 4.181 1.00 89.69 353 SER A CA 1
ATOM 2873 C C . SER A 1 353 ? 15.502 -12.329 4.928 1.00 89.69 353 SER A C 1
ATOM 2875 O O . SER A 1 353 ? 15.247 -13.515 5.152 1.00 89.69 353 SER A O 1
ATOM 2877 N N . ALA A 1 354 ? 14.699 -11.341 5.329 1.00 89.69 354 ALA A N 1
ATOM 2878 C CA . ALA A 1 354 ? 13.446 -11.567 6.032 1.00 89.69 354 ALA A CA 1
ATOM 2879 C C . ALA A 1 354 ? 12.357 -12.092 5.084 1.00 89.69 354 ALA A C 1
ATOM 2881 O O . ALA A 1 354 ? 11.799 -13.160 5.349 1.00 89.69 354 ALA A O 1
ATOM 2882 N N . ILE A 1 355 ? 12.072 -11.378 3.988 1.00 92.94 355 ILE A N 1
ATOM 2883 C CA . ILE A 1 355 ? 10.844 -11.591 3.198 1.00 92.94 355 ILE A CA 1
ATOM 2884 C C . ILE A 1 355 ? 11.045 -12.260 1.829 1.00 92.94 355 ILE A C 1
ATOM 2886 O O . ILE A 1 355 ? 10.062 -12.547 1.147 1.00 92.94 355 ILE A O 1
ATOM 2890 N N . THR A 1 356 ? 12.271 -12.581 1.411 1.00 92.50 356 THR A N 1
ATOM 2891 C CA . THR A 1 356 ? 12.463 -13.420 0.210 1.00 92.50 356 THR A CA 1
ATOM 2892 C C . THR A 1 356 ? 11.925 -14.834 0.451 1.00 92.50 356 THR A C 1
ATOM 2894 O O . THR A 1 356 ? 12.083 -15.397 1.534 1.00 92.50 356 THR A O 1
ATOM 2897 N N . ASN A 1 357 ? 11.306 -15.426 -0.571 1.00 91.88 357 ASN A N 1
ATOM 2898 C CA . ASN A 1 357 ? 10.580 -16.699 -0.532 1.00 91.88 357 ASN A CA 1
ATOM 2899 C C . ASN A 1 357 ? 9.415 -16.703 0.468 1.00 91.88 357 ASN A C 1
ATOM 2901 O O . ASN A 1 357 ? 9.142 -17.706 1.124 1.00 91.88 357 ASN A O 1
ATOM 2905 N N . THR A 1 358 ? 8.730 -15.568 0.596 1.00 94.00 358 THR A N 1
ATOM 2906 C CA . THR A 1 358 ? 7.497 -15.464 1.380 1.00 94.00 358 THR A CA 1
ATOM 2907 C C . THR A 1 358 ? 6.314 -15.115 0.491 1.00 94.00 358 THR A C 1
ATOM 2909 O O . THR A 1 358 ? 6.472 -14.554 -0.598 1.00 94.00 358 THR A O 1
ATOM 2912 N N . LYS A 1 359 ? 5.114 -15.458 0.955 1.00 95.19 359 LYS A N 1
ATOM 2913 C CA . LYS A 1 359 ? 3.852 -15.043 0.351 1.00 95.19 359 LYS A CA 1
ATOM 2914 C C . LYS A 1 359 ? 3.348 -13.784 1.070 1.00 95.19 359 LYS A C 1
ATOM 2916 O O . LYS A 1 359 ? 3.081 -13.877 2.271 1.00 95.19 359 LYS A O 1
ATOM 2921 N N . PRO A 1 360 ? 3.167 -12.643 0.387 1.00 95.06 360 PRO A N 1
ATOM 2922 C CA . PRO A 1 360 ? 2.543 -11.479 0.996 1.00 95.06 360 PRO A CA 1
ATOM 2923 C C . PRO A 1 360 ? 1.091 -11.801 1.372 1.00 95.06 360 PRO A C 1
ATOM 2925 O O . PRO A 1 360 ? 0.355 -12.438 0.612 1.00 95.06 360 PRO A O 1
ATOM 2928 N N . LEU A 1 361 ? 0.696 -11.376 2.567 1.00 93.38 361 LEU A N 1
ATOM 2929 C CA . LEU A 1 361 ? -0.668 -11.465 3.091 1.00 93.38 361 LEU A CA 1
ATOM 2930 C C . LEU A 1 361 ? -1.389 -10.110 3.051 1.00 93.38 361 LEU A C 1
ATOM 2932 O O . LEU A 1 361 ? -2.595 -10.072 3.264 1.00 93.38 361 LEU A O 1
ATOM 2936 N N . GLY A 1 362 ? -0.667 -9.027 2.753 1.00 92.50 362 GLY A N 1
ATOM 2937 C CA . GLY A 1 362 ? -1.209 -7.673 2.696 1.00 92.50 362 GLY A CA 1
ATOM 2938 C C . GLY A 1 362 ? -1.151 -6.945 4.038 1.00 92.50 362 GLY A C 1
ATOM 2939 O O . GLY A 1 362 ? -0.443 -7.360 4.965 1.00 92.50 362 GLY A O 1
ATOM 2940 N N . ARG A 1 363 ? -1.884 -5.830 4.102 1.00 93.88 363 ARG A N 1
ATOM 2941 C CA . ARG A 1 363 ? -1.997 -4.977 5.285 1.00 93.88 363 ARG A CA 1
ATOM 2942 C C . ARG A 1 363 ? -2.995 -5.563 6.283 1.00 93.88 363 ARG A C 1
ATOM 2944 O O . ARG A 1 363 ? -4.075 -6.011 5.908 1.00 93.88 363 ARG A O 1
ATOM 2951 N N . PHE A 1 364 ? -2.636 -5.512 7.556 1.00 93.81 364 PHE A N 1
ATOM 2952 C CA . PHE A 1 364 ? -3.486 -5.818 8.696 1.00 93.81 364 PHE A CA 1
ATOM 2953 C C . PHE A 1 364 ? -3.714 -4.527 9.489 1.00 93.81 364 PHE A C 1
ATOM 2955 O O . PHE A 1 364 ? -2.777 -3.743 9.645 1.00 93.81 364 PHE A O 1
ATOM 2962 N N . PRO A 1 365 ? -4.938 -4.277 9.984 1.00 90.00 365 PRO A N 1
ATOM 2963 C CA . PRO A 1 365 ? -5.204 -3.079 10.762 1.00 90.00 365 PRO A CA 1
ATOM 2964 C C . PRO A 1 365 ? -4.482 -3.166 12.109 1.00 90.00 365 PRO A C 1
ATOM 2966 O O . PRO A 1 365 ? -4.564 -4.181 12.813 1.00 90.00 365 PRO A O 1
ATOM 2969 N N . VAL A 1 366 ? -3.789 -2.087 12.458 1.00 90.00 366 VAL A N 1
ATOM 2970 C CA . VAL A 1 366 ? -3.360 -1.820 13.831 1.00 90.00 366 VAL A CA 1
ATOM 2971 C C . VAL A 1 366 ? -4.529 -1.136 14.520 1.00 90.00 366 VAL A C 1
ATOM 2973 O O . VAL A 1 366 ? -5.075 -0.175 13.982 1.00 90.00 366 VAL A O 1
ATOM 2976 N N . ILE A 1 367 ? -4.944 -1.662 15.667 1.00 82.31 367 ILE A N 1
ATOM 2977 C CA . ILE A 1 367 ? -6.151 -1.207 16.361 1.00 82.31 367 ILE A CA 1
ATOM 2978 C C . ILE A 1 367 ? -5.811 -0.603 17.718 1.00 82.31 367 ILE A C 1
ATOM 2980 O O . ILE A 1 367 ? -4.755 -0.895 18.270 1.00 82.31 367 ILE A O 1
ATOM 2984 N N . ASP A 1 368 ? -6.692 0.211 18.277 1.00 78.19 368 ASP A N 1
ATOM 2985 C CA . ASP A 1 368 ? -6.643 0.567 19.693 1.00 78.19 368 ASP A CA 1
ATOM 2986 C C . ASP A 1 368 ? -7.342 -0.479 20.574 1.00 78.19 368 ASP A C 1
ATOM 2988 O O . ASP A 1 368 ? -7.875 -1.485 20.094 1.00 78.19 368 ASP A O 1
ATOM 2992 N N . ALA A 1 369 ? -7.350 -0.230 21.885 1.00 68.50 369 ALA A N 1
ATOM 2993 C CA . ALA A 1 369 ? -8.034 -1.069 22.865 1.00 68.50 369 ALA A CA 1
ATOM 2994 C C . ALA A 1 369 ? -9.551 -1.219 22.617 1.00 68.50 369 ALA A C 1
ATOM 2996 O O . ALA A 1 369 ? -10.149 -2.152 23.145 1.00 68.50 369 ALA A O 1
ATOM 2997 N N . LEU A 1 370 ? -10.171 -0.342 21.813 1.00 64.31 370 LEU A N 1
ATOM 2998 C CA . LEU A 1 370 ? -11.595 -0.405 21.459 1.00 64.31 370 LEU A CA 1
ATOM 2999 C C . LEU A 1 370 ? -11.838 -1.137 20.126 1.00 64.31 370 LEU A C 1
ATOM 3001 O O . LEU A 1 370 ? -12.972 -1.196 19.655 1.00 64.31 370 LEU A O 1
ATOM 3005 N N . GLY A 1 371 ? -10.790 -1.652 19.477 1.00 67.31 371 GLY A N 1
ATOM 3006 C CA . GLY A 1 371 ? -10.887 -2.303 18.171 1.00 67.31 371 GLY A CA 1
ATOM 3007 C C . GLY A 1 371 ? -10.915 -1.349 16.976 1.00 67.31 371 GLY A C 1
ATOM 3008 O O . GLY A 1 371 ? -11.092 -1.812 15.847 1.00 67.31 371 GLY A O 1
ATOM 3009 N N . ARG A 1 372 ? -10.719 -0.040 17.181 1.00 73.31 372 ARG A N 1
ATOM 3010 C CA . ARG A 1 372 ? -10.708 0.956 16.098 1.00 73.31 372 ARG A CA 1
ATOM 3011 C C . ARG A 1 372 ? -9.353 0.984 15.422 1.00 73.31 372 ARG A C 1
ATOM 3013 O O . ARG A 1 372 ? -8.329 0.993 16.093 1.00 73.31 372 ARG A O 1
ATOM 3020 N N . GLU A 1 373 ? -9.345 1.036 14.098 1.00 85.12 373 GLU A N 1
ATOM 3021 C CA . GLU A 1 373 ? -8.107 1.139 13.334 1.00 85.12 373 GLU A CA 1
ATOM 3022 C C . GLU A 1 373 ? -7.442 2.511 13.511 1.00 85.12 373 GLU A C 1
ATOM 3024 O O . GLU A 1 373 ? -8.083 3.545 13.324 1.00 85.12 373 GLU A O 1
ATOM 3029 N N . ILE A 1 374 ? -6.141 2.510 13.800 1.00 83.81 374 ILE A N 1
ATOM 3030 C CA . ILE A 1 374 ? -5.304 3.712 13.818 1.00 83.81 374 ILE A CA 1
ATOM 3031 C C . ILE A 1 374 ? -4.621 3.842 12.457 1.00 83.81 374 ILE A C 1
ATOM 3033 O O . ILE A 1 374 ? -3.733 3.055 12.118 1.00 83.81 374 ILE A O 1
ATOM 3037 N N . LYS A 1 375 ? -5.056 4.816 11.652 1.00 84.88 375 LYS A N 1
ATOM 3038 C CA . LYS A 1 375 ? -4.669 4.948 10.235 1.00 84.88 375 LYS A CA 1
ATOM 3039 C C . LYS A 1 375 ? -3.202 5.318 10.041 1.00 84.88 375 LYS A C 1
ATOM 3041 O O . LYS A 1 375 ? -2.607 4.984 9.021 1.00 84.88 375 LYS A O 1
ATOM 3046 N N . GLU A 1 376 ? -2.607 5.967 11.030 1.00 88.75 376 GLU A N 1
ATOM 3047 C CA . GLU A 1 376 ? -1.207 6.381 11.055 1.00 88.75 376 GLU A CA 1
ATOM 3048 C C . GLU A 1 376 ? -0.270 5.197 11.327 1.00 88.75 376 GLU A C 1
ATOM 3050 O O . GLU A 1 376 ? 0.947 5.334 11.201 1.00 88.75 376 GLU A O 1
ATOM 3055 N N . LEU A 1 377 ? -0.816 4.027 11.674 1.00 92.88 377 LEU A N 1
ATOM 3056 C CA . LEU A 1 377 ? -0.068 2.818 11.983 1.00 92.88 377 LEU A CA 1
ATOM 3057 C C . LEU A 1 377 ? -0.285 1.740 10.916 1.00 92.88 377 LEU A C 1
ATOM 3059 O O . LEU A 1 377 ? -1.383 1.511 10.397 1.00 92.88 377 LEU A O 1
ATOM 3063 N N . TYR A 1 378 ? 0.799 1.045 10.593 1.00 95.75 378 TYR A N 1
ATOM 3064 C CA . TYR A 1 378 ? 0.850 0.097 9.487 1.00 95.75 378 TYR A CA 1
ATOM 3065 C C . TYR A 1 378 ? 1.405 -1.235 9.976 1.00 95.75 378 TYR A C 1
ATOM 3067 O O . TYR A 1 378 ? 2.401 -1.255 10.691 1.00 95.75 378 TYR A O 1
ATOM 3075 N N . ASP A 1 379 ? 0.777 -2.340 9.569 1.00 96.56 379 ASP A N 1
ATOM 3076 C CA . ASP A 1 379 ? 1.253 -3.714 9.766 1.00 96.56 379 ASP A CA 1
ATOM 3077 C C . ASP A 1 379 ? 1.082 -4.479 8.448 1.00 96.56 379 ASP A C 1
ATOM 3079 O O . ASP A 1 379 ? -0.036 -4.679 7.980 1.00 96.56 379 ASP A O 1
ATOM 3083 N N . TYR A 1 380 ? 2.184 -4.899 7.832 1.00 97.25 380 TYR A N 1
ATOM 3084 C CA . TYR A 1 380 ? 2.190 -5.718 6.620 1.00 97.25 380 TYR A CA 1
ATOM 3085 C C . TYR A 1 380 ? 2.765 -7.092 6.914 1.00 97.25 380 TYR A C 1
ATOM 3087 O O . TYR A 1 380 ? 3.840 -7.211 7.511 1.00 97.25 380 TYR A O 1
ATOM 3095 N N . ARG A 1 381 ? 2.072 -8.144 6.466 1.00 96.56 381 ARG A N 1
ATOM 3096 C CA . ARG A 1 381 ? 2.432 -9.519 6.828 1.00 96.56 381 ARG A CA 1
ATOM 3097 C C . ARG A 1 381 ? 2.856 -10.375 5.651 1.00 96.56 381 ARG A C 1
ATOM 3099 O O . ARG A 1 381 ? 2.302 -10.294 4.558 1.00 96.56 381 ARG A O 1
ATOM 3106 N N . PHE A 1 382 ? 3.795 -11.274 5.925 1.00 95.75 382 PHE A N 1
ATOM 3107 C CA . PHE A 1 382 ? 4.368 -12.211 4.966 1.00 95.75 382 PHE A CA 1
ATOM 3108 C C . PHE A 1 382 ? 4.422 -13.614 5.567 1.00 95.75 382 PHE A C 1
ATOM 3110 O O . PHE A 1 382 ? 4.981 -13.823 6.645 1.00 95.75 382 PHE A O 1
ATOM 3117 N N . LEU A 1 383 ? 3.846 -14.589 4.869 1.00 95.19 383 LEU A N 1
ATOM 3118 C CA . LEU A 1 383 ? 3.835 -15.992 5.270 1.00 95.19 383 LEU A CA 1
ATOM 3119 C C . LEU A 1 383 ? 5.057 -16.718 4.707 1.00 95.19 383 LEU A C 1
ATOM 3121 O O . LEU A 1 383 ? 5.295 -16.707 3.499 1.00 95.19 383 LEU A O 1
ATOM 3125 N N . ARG A 1 384 ? 5.805 -17.385 5.581 1.00 92.88 384 ARG A N 1
ATOM 3126 C CA . ARG A 1 384 ? 6.924 -18.261 5.224 1.00 92.88 384 ARG A CA 1
ATOM 3127 C C . ARG A 1 384 ? 6.432 -19.687 4.973 1.00 92.88 384 ARG A C 1
ATOM 3129 O O . ARG A 1 384 ? 5.431 -20.122 5.544 1.00 92.88 384 ARG A O 1
ATOM 3136 N N . ASP A 1 385 ? 7.196 -20.450 4.198 1.00 89.69 385 ASP A N 1
ATOM 3137 C CA . ASP A 1 385 ? 6.892 -21.858 3.889 1.00 89.69 385 ASP A CA 1
ATOM 3138 C C . ASP A 1 385 ? 6.879 -22.778 5.126 1.00 89.69 385 ASP A C 1
ATOM 3140 O O . ASP A 1 385 ? 6.238 -23.829 5.124 1.00 89.69 385 ASP A O 1
ATOM 3144 N N . ASP A 1 386 ? 7.560 -22.385 6.207 1.00 88.75 386 ASP A N 1
ATOM 3145 C CA . ASP A 1 386 ? 7.555 -23.095 7.495 1.00 88.75 386 ASP A CA 1
ATOM 3146 C C . ASP A 1 386 ? 6.308 -22.799 8.360 1.00 88.75 386 ASP A C 1
ATOM 3148 O O . ASP A 1 386 ? 6.166 -23.329 9.468 1.00 88.75 386 ASP A O 1
ATOM 3152 N N . GLY A 1 387 ? 5.392 -21.965 7.857 1.00 89.56 387 GLY A N 1
ATOM 3153 C CA . GLY A 1 387 ? 4.167 -21.544 8.531 1.00 89.56 387 GLY A CA 1
ATOM 3154 C C . GLY A 1 387 ? 4.364 -20.443 9.575 1.00 89.56 387 GLY A C 1
ATOM 3155 O O . GLY A 1 387 ? 3.426 -20.162 10.321 1.00 89.56 387 GLY A O 1
ATOM 3156 N N . GLN A 1 388 ? 5.556 -19.846 9.680 1.00 91.81 388 GLN A N 1
ATOM 3157 C CA . GLN A 1 388 ? 5.764 -18.620 10.451 1.00 91.81 388 GLN A CA 1
ATOM 3158 C C . GLN A 1 388 ? 5.356 -17.388 9.639 1.00 91.81 388 GLN A C 1
ATOM 3160 O O . GLN A 1 388 ? 5.430 -17.372 8.411 1.00 91.81 388 GLN A O 1
ATOM 3165 N N . THR A 1 389 ? 4.985 -16.329 10.345 1.00 94.50 389 THR A N 1
ATOM 3166 C CA . THR A 1 389 ? 4.600 -15.043 9.771 1.00 94.50 389 THR A CA 1
ATOM 3167 C C . THR A 1 389 ? 5.621 -13.987 10.170 1.00 94.50 389 THR A C 1
ATOM 3169 O O . THR A 1 389 ? 6.073 -13.942 11.317 1.00 94.50 389 THR A O 1
ATOM 3172 N N . ILE A 1 390 ? 5.979 -13.136 9.217 1.00 94.56 390 ILE A N 1
ATOM 3173 C CA . ILE A 1 390 ? 6.716 -11.898 9.456 1.00 94.56 390 ILE A CA 1
ATOM 3174 C C . ILE A 1 390 ? 5.706 -10.763 9.397 1.00 94.56 390 ILE A C 1
ATOM 3176 O O . ILE A 1 390 ? 5.007 -10.649 8.397 1.00 94.56 390 ILE A O 1
ATOM 3180 N N . SER A 1 391 ? 5.620 -9.954 10.447 1.00 95.12 391 SER A N 1
ATOM 3181 C CA . SER A 1 391 ? 4.866 -8.694 10.466 1.00 95.12 391 SER A CA 1
ATOM 3182 C C . SER A 1 391 ? 5.872 -7.552 10.461 1.00 95.12 391 SER A C 1
ATOM 3184 O O . SER A 1 391 ? 6.756 -7.541 11.312 1.00 95.12 391 SER A O 1
ATOM 3186 N N . ILE A 1 392 ? 5.781 -6.644 9.492 1.00 95.94 392 ILE A N 1
ATOM 3187 C CA . ILE A 1 392 ? 6.585 -5.421 9.407 1.00 95.94 392 ILE A CA 1
ATOM 3188 C C . ILE A 1 392 ? 5.664 -4.256 9.734 1.00 95.94 392 ILE A C 1
ATOM 3190 O O . ILE A 1 392 ? 4.648 -4.081 9.063 1.00 95.94 392 ILE A O 1
ATOM 3194 N N . PHE A 1 393 ? 6.020 -3.471 10.746 1.00 94.62 393 PHE A N 1
ATOM 3195 C CA . PHE A 1 393 ? 5.136 -2.444 11.283 1.00 94.62 393 PHE A CA 1
ATOM 3196 C C . PHE A 1 393 ? 5.872 -1.147 11.620 1.00 94.62 393 PHE A C 1
ATOM 3198 O O . PHE A 1 393 ? 7.069 -1.159 11.930 1.00 94.62 393 PHE A O 1
ATOM 3205 N N . TRP A 1 394 ? 5.155 -0.027 11.530 1.00 93.94 394 TRP A N 1
ATOM 3206 C CA . TRP A 1 394 ? 5.672 1.322 11.784 1.00 93.94 394 TRP A CA 1
ATOM 3207 C C . TRP A 1 394 ? 4.542 2.343 11.982 1.00 93.94 394 TRP A C 1
ATOM 3209 O O . TRP A 1 394 ? 3.370 2.043 11.753 1.00 93.94 394 TRP A O 1
ATOM 3219 N N . SER A 1 395 ? 4.926 3.556 12.387 1.00 91.25 395 SER A N 1
ATOM 3220 C CA . SER A 1 395 ? 4.077 4.748 12.450 1.00 91.25 395 SER A CA 1
ATOM 3221 C C . SER A 1 395 ? 4.460 5.758 11.367 1.00 91.25 395 SER A C 1
ATOM 3223 O O . SER A 1 395 ? 5.645 6.005 11.133 1.00 91.25 395 SER A O 1
ATOM 3225 N N . ASN A 1 396 ? 3.484 6.377 10.713 1.00 90.12 396 ASN A N 1
ATOM 3226 C CA . ASN A 1 396 ? 3.689 7.533 9.838 1.00 90.12 396 ASN A CA 1
ATOM 3227 C C . ASN A 1 396 ? 3.361 8.867 10.531 1.00 90.12 396 ASN A C 1
ATOM 3229 O O . ASN A 1 396 ? 3.271 9.895 9.871 1.00 90.12 396 ASN A O 1
ATOM 3233 N N . ASP A 1 397 ? 3.184 8.856 11.853 1.00 82.56 397 ASP A N 1
ATOM 3234 C CA . ASP A 1 397 ? 3.021 10.070 12.647 1.00 82.56 397 ASP A CA 1
ATOM 3235 C C . ASP A 1 397 ? 4.376 10.765 12.824 1.00 82.56 397 ASP A C 1
ATOM 3237 O O . ASP A 1 397 ? 5.306 10.204 13.402 1.00 82.56 397 ASP A O 1
ATOM 3241 N N . SER A 1 398 ? 4.505 11.978 12.292 1.00 71.25 398 SER A N 1
ATOM 3242 C CA . SER A 1 398 ? 5.723 12.783 12.395 1.00 71.25 398 SER A CA 1
ATOM 3243 C C . SER A 1 398 ? 5.825 13.570 13.706 1.00 71.25 398 SER A C 1
ATOM 3245 O O . SER A 1 398 ? 6.849 14.196 13.968 1.00 71.25 398 SER A O 1
ATOM 3247 N N . THR A 1 399 ? 4.752 13.605 14.494 1.00 66.62 399 THR A N 1
ATOM 3248 C CA . THR A 1 399 ? 4.628 14.411 15.714 1.00 66.62 399 THR A CA 1
ATOM 3249 C C . THR A 1 399 ? 4.935 13.609 16.972 1.00 66.62 399 THR A C 1
ATOM 3251 O O . THR A 1 399 ? 5.593 14.126 17.876 1.00 66.62 399 THR A O 1
ATOM 3254 N N . GLU A 1 400 ? 4.549 12.332 16.998 1.00 63.03 400 GLU A N 1
ATOM 3255 C CA . GLU A 1 400 ? 4.807 11.431 18.118 1.00 63.03 400 GLU A CA 1
ATOM 3256 C C . GLU A 1 400 ? 6.016 10.518 17.855 1.00 63.03 400 GLU A C 1
ATOM 3258 O O . GLU A 1 400 ? 6.045 9.766 16.878 1.00 63.03 400 GLU A O 1
ATOM 3263 N N . PRO A 1 401 ? 7.029 10.502 18.744 1.00 61.16 401 PRO A N 1
ATOM 3264 C CA . PRO A 1 401 ? 8.252 9.743 18.508 1.00 61.16 401 PRO A CA 1
ATOM 3265 C C . PRO A 1 401 ? 8.036 8.227 18.583 1.00 61.16 401 PRO A C 1
ATOM 3267 O O . PRO A 1 401 ? 8.842 7.481 18.027 1.00 61.16 401 PRO A O 1
ATOM 3270 N N . PHE A 1 402 ? 7.014 7.755 19.310 1.00 72.56 402 PHE A N 1
ATOM 3271 C CA . PHE A 1 402 ? 6.605 6.349 19.343 1.00 72.56 402 PHE A CA 1
ATOM 3272 C C . PHE A 1 402 ? 5.207 6.157 19.939 1.00 72.56 402 PHE A C 1
ATOM 3274 O O . PHE A 1 402 ? 4.801 6.906 20.820 1.00 72.56 402 PHE A O 1
ATOM 3281 N N . VAL A 1 403 ? 4.554 5.052 19.573 1.00 79.50 403 VAL A N 1
ATOM 3282 C CA . VAL A 1 403 ? 3.323 4.560 20.218 1.00 79.50 403 VAL A CA 1
ATOM 3283 C C . VAL A 1 403 ? 3.615 3.250 20.952 1.00 79.50 403 VAL A C 1
ATOM 3285 O O . VAL A 1 403 ? 4.412 2.435 20.479 1.00 79.50 403 VAL A O 1
ATOM 3288 N N . GLN A 1 404 ? 3.023 3.046 22.130 1.00 80.19 404 GLN A N 1
ATOM 3289 C CA . GLN A 1 404 ? 3.128 1.777 22.860 1.00 80.19 404 GLN A CA 1
ATOM 3290 C C . GLN A 1 404 ? 2.081 0.787 22.356 1.00 80.19 404 GLN A C 1
ATOM 3292 O O . GLN A 1 404 ? 0.933 1.152 22.127 1.00 80.19 404 GLN A O 1
ATOM 3297 N N . ALA A 1 405 ? 2.482 -0.468 22.181 1.00 85.31 405 ALA A N 1
ATOM 3298 C CA . ALA A 1 405 ? 1.636 -1.503 21.615 1.00 85.31 405 ALA A CA 1
ATOM 3299 C C . ALA A 1 405 ? 1.832 -2.865 22.280 1.00 85.31 405 ALA A C 1
ATOM 3301 O O . ALA A 1 405 ? 2.900 -3.186 22.800 1.00 85.31 405 ALA A O 1
ATOM 3302 N N . THR A 1 406 ? 0.801 -3.690 22.198 1.00 85.00 406 THR A N 1
ATOM 3303 C CA . THR A 1 406 ? 0.750 -5.101 22.578 1.00 85.00 406 THR A CA 1
ATOM 3304 C C . THR A 1 406 ? 0.262 -5.935 21.384 1.00 85.00 406 THR A C 1
ATOM 3306 O O . THR A 1 406 ? 0.062 -5.412 20.282 1.00 85.00 406 THR A O 1
ATOM 3309 N N . ILE A 1 407 ? 0.140 -7.256 21.550 1.00 82.19 407 ILE A N 1
ATOM 3310 C CA . ILE A 1 407 ? -0.378 -8.149 20.503 1.00 82.19 407 ILE A CA 1
ATOM 3311 C C . ILE A 1 407 ? -1.475 -9.030 21.081 1.00 82.19 407 ILE A C 1
ATOM 3313 O O . ILE A 1 407 ? -1.221 -9.803 22.003 1.00 82.19 407 ILE A O 1
ATOM 3317 N N . ASN A 1 408 ? -2.648 -9.003 20.453 1.00 78.88 408 ASN A N 1
ATOM 3318 C CA . ASN A 1 408 ? -3.770 -9.865 20.807 1.00 78.88 408 ASN A CA 1
ATOM 3319 C C . ASN A 1 408 ? -3.868 -11.073 19.868 1.00 78.88 408 ASN A C 1
ATOM 3321 O O . ASN A 1 408 ? -3.473 -11.019 18.700 1.00 78.88 408 ASN A O 1
ATOM 3325 N N . HIS A 1 409 ? -4.427 -12.174 20.383 1.00 74.00 409 HIS A N 1
ATOM 3326 C CA . HIS A 1 409 ? -4.737 -13.402 19.634 1.00 74.00 409 HIS A CA 1
ATOM 3327 C C . HIS A 1 409 ? -3.541 -14.011 18.878 1.00 74.00 409 HIS A C 1
ATOM 3329 O O . HIS A 1 409 ? -3.647 -14.418 17.714 1.00 74.00 409 HIS A O 1
ATOM 3335 N N . LEU A 1 410 ? -2.378 -14.088 19.532 1.00 77.25 410 LEU A N 1
ATOM 3336 C CA . LEU A 1 410 ? -1.220 -14.802 18.992 1.00 77.25 410 LEU A CA 1
ATOM 3337 C C . LEU A 1 410 ? -1.528 -16.297 18.803 1.00 77.25 410 LEU A C 1
ATOM 3339 O O . LEU A 1 410 ? -2.091 -16.950 19.676 1.00 77.25 410 LEU A O 1
ATOM 3343 N N . SER A 1 411 ? -1.132 -16.859 17.654 1.00 75.06 411 SER A N 1
ATOM 3344 C CA . SER A 1 411 ? -1.293 -18.301 17.378 1.00 75.06 411 SER A CA 1
ATOM 3345 C C . SER A 1 411 ? -0.155 -19.155 17.944 1.00 75.06 411 SER A C 1
ATOM 3347 O O . SER A 1 411 ? -0.214 -20.385 17.904 1.00 75.06 411 SER A O 1
ATOM 3349 N N . SER A 1 412 ? 0.908 -18.518 18.429 1.00 74.81 412 SER A N 1
ATOM 3350 C CA . SER A 1 412 ? 2.016 -19.145 19.142 1.00 74.81 412 SER A CA 1
ATOM 3351 C C . SER A 1 412 ? 2.201 -18.511 20.513 1.00 74.81 412 SER A C 1
ATOM 3353 O O . SER A 1 412 ? 1.923 -17.333 20.692 1.00 74.81 412 SER A O 1
ATOM 3355 N N . ASN A 1 413 ? 2.794 -19.264 21.442 1.00 73.69 413 ASN A N 1
ATOM 3356 C CA . ASN A 1 413 ? 3.094 -18.785 22.797 1.00 73.69 413 ASN A CA 1
ATOM 3357 C C . ASN A 1 413 ? 4.009 -17.548 22.825 1.00 73.69 413 ASN A C 1
ATOM 3359 O O . ASN A 1 413 ? 4.115 -16.890 23.858 1.00 73.69 413 ASN A O 1
ATOM 3363 N N . SER A 1 414 ? 4.727 -17.270 21.733 1.00 78.00 414 SER A N 1
ATOM 3364 C CA . SER A 1 414 ? 5.609 -16.117 21.628 1.00 78.00 414 SER A CA 1
ATOM 3365 C C . SER A 1 414 ? 5.842 -15.650 20.194 1.00 78.00 414 SER A C 1
ATOM 3367 O O . SER A 1 414 ? 5.716 -16.441 19.255 1.00 78.00 414 SER A O 1
ATOM 3369 N N . VAL A 1 415 ? 6.294 -14.406 20.048 1.00 83.06 415 VAL A N 1
ATOM 3370 C CA . VAL A 1 415 ? 6.899 -13.846 18.829 1.00 83.06 415 VAL A CA 1
ATOM 3371 C C . VAL A 1 415 ? 8.211 -13.139 19.172 1.00 83.06 415 VAL A C 1
ATOM 3373 O O . VAL A 1 415 ? 8.397 -12.666 20.291 1.00 83.06 415 VAL A O 1
ATOM 3376 N N . ASN A 1 416 ? 9.147 -13.080 18.229 1.00 83.56 416 ASN A N 1
ATOM 3377 C CA . ASN A 1 416 ? 10.418 -12.373 18.407 1.00 83.56 416 ASN A CA 1
ATOM 3378 C C . ASN A 1 416 ? 10.375 -11.019 17.705 1.00 83.56 416 ASN A C 1
ATOM 3380 O O . ASN A 1 416 ? 9.944 -10.954 16.557 1.00 83.56 416 ASN A O 1
ATOM 3384 N N . LEU A 1 417 ? 10.849 -9.973 18.380 1.00 82.00 417 LEU A N 1
ATOM 3385 C CA . LEU A 1 417 ? 10.918 -8.610 17.859 1.00 82.00 417 LEU A CA 1
ATOM 3386 C C . LEU A 1 417 ? 12.334 -8.293 17.373 1.00 82.00 417 LEU A C 1
ATOM 3388 O O . LEU A 1 417 ? 13.303 -8.510 18.099 1.00 82.00 417 LEU A O 1
ATOM 3392 N N . PHE A 1 418 ? 12.448 -7.715 16.182 1.00 77.31 418 PHE A N 1
ATOM 3393 C CA . PHE A 1 418 ? 13.714 -7.355 15.549 1.00 77.31 418 PHE A CA 1
ATOM 3394 C C . PHE A 1 418 ? 13.708 -5.903 15.083 1.00 77.31 418 PHE A C 1
ATOM 3396 O O . PHE A 1 418 ? 12.669 -5.328 14.760 1.00 77.31 418 PHE A O 1
ATOM 3403 N N . ASP A 1 419 ? 14.903 -5.326 15.030 1.00 73.94 419 ASP A N 1
ATOM 3404 C CA . ASP A 1 419 ? 15.161 -4.007 14.464 1.00 73.94 419 ASP A CA 1
ATOM 3405 C C . ASP A 1 419 ? 15.839 -4.195 13.116 1.00 73.94 419 ASP A C 1
ATOM 3407 O O . ASP A 1 419 ? 16.946 -4.726 13.034 1.00 73.94 419 ASP A O 1
ATOM 3411 N N . ILE A 1 420 ? 15.161 -3.768 12.059 1.00 74.94 420 ILE A N 1
ATOM 3412 C CA . ILE A 1 420 ? 15.601 -4.030 10.696 1.00 74.94 420 ILE A CA 1
ATOM 3413 C C . ILE A 1 420 ? 16.887 -3.276 10.327 1.00 74.94 420 ILE A C 1
ATOM 3415 O O . ILE A 1 420 ? 17.606 -3.721 9.434 1.00 74.94 420 ILE A O 1
ATOM 3419 N N . GLU A 1 421 ? 17.245 -2.199 11.033 1.00 68.50 421 GLU A N 1
ATOM 3420 C CA . GLU A 1 421 ? 18.528 -1.509 10.848 1.00 68.50 421 GLU A CA 1
ATOM 3421 C C . GLU A 1 421 ? 19.677 -2.265 11.521 1.00 68.50 421 GLU A C 1
ATOM 3423 O O . GLU A 1 421 ? 20.793 -2.315 10.994 1.00 68.50 421 GLU A O 1
ATOM 3428 N N . LYS A 1 422 ? 19.409 -2.888 12.675 1.00 64.50 422 LYS A N 1
ATOM 3429 C CA . LYS A 1 422 ? 20.405 -3.637 13.465 1.00 64.50 422 LYS A CA 1
ATOM 3430 C C . LYS A 1 422 ? 20.500 -5.118 13.087 1.00 64.50 422 LYS A C 1
ATOM 3432 O O . LYS A 1 422 ? 21.472 -5.771 13.462 1.00 64.50 422 LYS A O 1
ATOM 3437 N N . GLY A 1 423 ? 19.545 -5.629 12.314 1.00 59.56 423 GLY A N 1
ATOM 3438 C CA . GLY A 1 423 ? 19.533 -6.979 11.753 1.00 59.56 423 GLY A CA 1
ATOM 3439 C C . GLY A 1 423 ? 18.675 -7.981 12.526 1.00 59.56 423 GLY A C 1
ATOM 3440 O O . GLY A 1 423 ? 17.711 -7.637 13.200 1.00 59.56 423 GLY A O 1
ATOM 3441 N N . ILE A 1 424 ? 19.021 -9.264 12.396 1.00 53.50 424 ILE A N 1
ATOM 3442 C CA . ILE A 1 424 ? 18.255 -10.401 12.941 1.00 53.50 424 ILE A CA 1
ATOM 3443 C C . ILE A 1 424 ? 18.600 -10.747 14.399 1.00 53.50 424 ILE A C 1
ATOM 3445 O O . ILE A 1 424 ? 18.284 -11.839 14.869 1.00 53.50 424 ILE A O 1
ATOM 3449 N N . GLU A 1 425 ? 19.274 -9.865 15.134 1.00 53.84 425 GLU A N 1
ATOM 3450 C CA . GLU A 1 425 ? 19.428 -10.047 16.577 1.00 53.84 425 GLU A CA 1
ATOM 3451 C C . GLU A 1 425 ? 18.138 -9.598 17.267 1.00 53.84 425 GLU A C 1
ATOM 3453 O O . GLU A 1 425 ? 17.754 -8.430 17.208 1.00 53.84 425 GLU A O 1
ATOM 3458 N N . SER A 1 426 ? 17.441 -10.554 17.888 1.00 51.50 426 SER A N 1
ATOM 3459 C CA . SER A 1 426 ? 16.181 -10.286 18.580 1.00 51.50 426 SER A CA 1
ATOM 3460 C C . SER A 1 426 ? 16.387 -9.239 19.679 1.00 51.50 426 SER A C 1
ATOM 3462 O O . SER A 1 426 ? 17.232 -9.408 20.561 1.00 51.50 426 SER A O 1
ATOM 3464 N N . LYS A 1 427 ? 15.583 -8.171 19.651 1.00 57.41 427 LYS A N 1
ATOM 3465 C CA . LYS A 1 427 ? 15.480 -7.180 20.733 1.00 57.41 427 LYS A CA 1
ATOM 3466 C C . LYS A 1 427 ? 14.708 -7.714 21.937 1.00 57.41 427 LYS A C 1
ATOM 3468 O O . LYS A 1 427 ? 14.786 -7.127 23.015 1.00 57.41 427 LYS A O 1
ATOM 3473 N N . GLY A 1 428 ? 13.969 -8.804 21.763 1.00 59.19 428 GLY A N 1
ATOM 3474 C CA . GLY A 1 428 ? 13.173 -9.413 22.813 1.00 59.19 428 GLY A CA 1
ATOM 3475 C C . GLY A 1 428 ? 12.165 -10.420 22.275 1.00 59.19 428 GLY A C 1
ATOM 3476 O O . GLY A 1 428 ? 11.884 -10.495 21.078 1.00 59.19 428 GLY A O 1
ATOM 3477 N N . THR A 1 429 ? 11.605 -11.196 23.193 1.00 64.69 429 THR A N 1
ATOM 3478 C CA . THR A 1 429 ? 10.524 -12.141 22.918 1.00 64.69 429 THR A CA 1
ATOM 3479 C C . THR A 1 429 ? 9.258 -11.627 23.595 1.00 64.69 429 THR A C 1
ATOM 3481 O O . THR A 1 429 ? 9.261 -11.394 24.802 1.00 64.69 429 THR A O 1
ATOM 3484 N N . ILE A 1 430 ? 8.191 -11.454 22.821 1.00 61.03 430 ILE A N 1
ATOM 3485 C CA . ILE A 1 430 ? 6.850 -11.106 23.301 1.00 61.03 430 ILE A CA 1
ATOM 3486 C C . ILE A 1 430 ? 6.105 -12.420 23.537 1.00 61.03 430 ILE A C 1
ATOM 3488 O O . ILE A 1 430 ? 6.138 -13.297 22.674 1.00 61.03 430 ILE A O 1
ATOM 3492 N N . LEU A 1 431 ? 5.481 -12.585 24.702 1.00 59.31 431 LEU A N 1
ATOM 3493 C CA . LEU A 1 431 ? 4.753 -13.796 25.095 1.00 59.31 431 LEU A CA 1
ATOM 3494 C C . LEU A 1 431 ? 3.239 -13.565 24.992 1.00 59.31 431 LEU A C 1
ATOM 3496 O O . LEU A 1 431 ? 2.785 -12.453 25.230 1.00 59.31 431 LEU A O 1
ATOM 3500 N N . GLN A 1 432 ? 2.479 -14.620 24.688 1.00 52.75 432 GLN A N 1
ATOM 3501 C CA . GLN A 1 432 ? 1.019 -14.585 24.496 1.00 52.75 432 GLN A CA 1
ATOM 3502 C C . GLN A 1 432 ? 0.231 -14.069 25.717 1.00 52.75 432 GLN A C 1
ATOM 3504 O O . GLN A 1 432 ? -0.813 -13.460 25.528 1.00 52.75 432 GLN A O 1
ATOM 3509 N N . ASP A 1 433 ? 0.757 -14.263 26.932 1.00 50.22 433 ASP A N 1
ATOM 3510 C CA . ASP A 1 433 ? 0.083 -13.927 28.199 1.00 50.22 433 ASP A CA 1
ATOM 3511 C C . ASP A 1 433 ? 0.829 -12.851 29.010 1.00 50.22 433 ASP A C 1
ATOM 3513 O O . ASP A 1 433 ? 0.674 -12.753 30.228 1.00 50.22 433 ASP A O 1
ATOM 3517 N N . ALA A 1 434 ? 1.720 -12.090 28.372 1.00 45.66 434 ALA A N 1
ATOM 3518 C CA . ALA A 1 434 ? 2.458 -11.030 29.044 1.00 45.66 434 ALA A CA 1
ATOM 3519 C C . ALA A 1 434 ? 2.061 -9.670 28.464 1.00 45.66 434 ALA A C 1
ATOM 3521 O O . ALA A 1 434 ? 2.106 -9.494 27.249 1.00 45.66 434 ALA A O 1
ATOM 3522 N N . GLU A 1 435 ? 1.773 -8.694 29.332 1.00 52.47 435 GLU A N 1
ATOM 3523 C CA . GLU A 1 435 ? 1.634 -7.259 29.013 1.00 52.47 435 GLU A CA 1
ATOM 3524 C C . GLU A 1 435 ? 2.970 -6.641 28.529 1.00 52.47 435 GLU A C 1
ATOM 3526 O O . GLU A 1 435 ? 3.380 -5.555 28.942 1.00 52.47 435 GLU A O 1
ATOM 3531 N N . ILE A 1 436 ? 3.745 -7.355 27.708 1.00 59.34 436 ILE A N 1
ATOM 3532 C CA . ILE A 1 436 ? 5.011 -6.856 27.178 1.00 59.34 436 ILE A CA 1
ATOM 3533 C C . ILE A 1 436 ? 4.673 -5.851 26.086 1.00 59.34 436 ILE A C 1
ATOM 3535 O O . ILE A 1 436 ? 4.465 -6.202 24.925 1.00 59.34 436 ILE A O 1
ATOM 3539 N N . LYS A 1 437 ? 4.645 -4.587 26.500 1.00 71.50 437 LYS A N 1
ATOM 3540 C CA . LYS A 1 437 ? 4.526 -3.436 25.617 1.00 71.50 437 LYS A CA 1
ATOM 3541 C C . LYS A 1 437 ? 5.793 -3.296 24.774 1.00 71.50 437 LYS A C 1
ATOM 3543 O O . LYS A 1 437 ? 6.914 -3.391 25.286 1.00 71.50 437 LYS A O 1
ATOM 3548 N N . PHE A 1 438 ? 5.624 -3.067 23.481 1.00 73.19 438 PHE A N 1
ATOM 3549 C CA . PHE A 1 438 ? 6.688 -2.705 22.552 1.00 73.19 438 PHE A CA 1
ATOM 3550 C C . PHE A 1 438 ? 6.355 -1.383 21.869 1.00 73.19 438 PHE A C 1
ATOM 3552 O O . PHE A 1 438 ? 5.210 -0.954 21.825 1.00 73.19 438 PHE A O 1
ATOM 3559 N N . ARG A 1 439 ? 7.386 -0.723 21.342 1.00 78.31 439 ARG A N 1
ATOM 3560 C CA . ARG A 1 439 ? 7.239 0.582 20.701 1.00 78.31 439 ARG A CA 1
ATOM 3561 C C . ARG A 1 439 ? 7.085 0.431 19.199 1.00 78.31 439 ARG A C 1
ATOM 3563 O O . ARG A 1 439 ? 7.896 -0.252 18.571 1.00 78.31 439 ARG A O 1
ATOM 3570 N N . ILE A 1 440 ? 6.110 1.133 18.644 1.00 86.06 440 ILE A N 1
ATOM 3571 C CA . ILE A 1 440 ? 5.988 1.400 17.216 1.00 86.06 440 ILE A CA 1
ATOM 3572 C C . ILE A 1 440 ? 6.628 2.763 16.951 1.00 86.06 440 ILE A C 1
ATOM 3574 O O . ILE A 1 440 ? 6.273 3.746 17.591 1.00 86.06 440 ILE A O 1
ATOM 3578 N N . LEU A 1 441 ? 7.606 2.800 16.049 1.00 83.69 441 LEU A N 1
ATOM 3579 C CA . LEU A 1 441 ? 8.401 3.980 15.685 1.00 83.69 441 LEU A CA 1
ATOM 3580 C C . LEU A 1 441 ? 8.144 4.343 14.219 1.00 83.69 441 LEU A C 1
ATOM 3582 O O . LEU A 1 441 ? 7.561 3.544 13.482 1.00 83.69 441 LEU A O 1
ATOM 3586 N N . ASN A 1 442 ? 8.660 5.485 13.751 1.00 83.81 442 ASN A N 1
ATOM 3587 C CA . ASN A 1 442 ? 8.716 5.732 12.308 1.00 83.81 442 ASN A CA 1
ATOM 3588 C C . ASN A 1 442 ? 9.661 4.751 11.601 1.00 83.81 442 ASN A C 1
ATOM 3590 O O . ASN A 1 442 ? 9.334 4.225 10.538 1.00 83.81 442 ASN A O 1
ATOM 3594 N N . ALA A 1 443 ? 10.811 4.440 12.196 1.00 84.38 443 ALA A N 1
ATOM 3595 C CA . ALA A 1 443 ? 11.667 3.380 11.677 1.00 84.38 443 ALA A CA 1
ATOM 3596 C C . ALA A 1 443 ? 10.964 2.008 11.787 1.00 84.38 443 ALA A C 1
ATOM 3598 O O . ALA A 1 443 ? 10.597 1.619 12.902 1.00 84.38 443 ALA A O 1
ATOM 3599 N N . PRO A 1 444 ? 10.785 1.260 10.679 1.00 90.94 444 PRO A N 1
ATOM 3600 C CA . PRO A 1 444 ? 10.100 -0.025 10.732 1.00 90.94 444 PRO A CA 1
ATOM 3601 C C . PRO A 1 444 ? 10.825 -1.062 11.589 1.00 90.94 444 PRO A C 1
ATOM 3603 O O . PRO A 1 444 ? 12.052 -1.165 11.594 1.00 90.94 444 PRO A O 1
ATOM 3606 N N . ALA A 1 445 ? 10.044 -1.888 12.271 1.00 86.94 445 ALA A N 1
ATOM 3607 C CA . ALA A 1 445 ? 10.509 -3.078 12.972 1.00 86.94 445 ALA A CA 1
ATOM 3608 C C . ALA A 1 445 ? 9.771 -4.307 12.434 1.00 86.94 445 ALA A C 1
ATOM 3610 O O . ALA A 1 445 ? 8.805 -4.176 11.678 1.00 86.94 445 ALA A O 1
ATOM 3611 N N . PHE A 1 446 ? 10.220 -5.510 12.806 1.00 89.69 446 PHE A N 1
ATOM 3612 C CA . PHE A 1 446 ? 9.474 -6.712 12.447 1.00 89.69 446 PHE A CA 1
ATOM 3613 C C . PHE A 1 446 ? 9.339 -7.729 13.575 1.00 89.69 446 PHE A C 1
ATOM 3615 O O . PHE A 1 446 ? 10.232 -7.910 14.404 1.00 89.69 446 PHE A O 1
ATOM 3622 N N . LEU A 1 447 ? 8.196 -8.409 13.575 1.00 90.75 447 LEU A N 1
ATOM 3623 C CA . LEU A 1 447 ? 7.878 -9.545 14.428 1.00 90.75 447 LEU A CA 1
ATOM 3624 C C . LEU A 1 447 ? 7.996 -10.834 13.622 1.00 90.75 447 LEU A C 1
ATOM 3626 O O . LEU A 1 447 ? 7.516 -10.903 12.492 1.00 90.75 447 LEU A O 1
ATOM 3630 N N . LEU A 1 448 ? 8.571 -11.875 14.221 1.00 90.81 448 LEU A N 1
ATOM 3631 C CA . LEU A 1 448 ? 8.585 -13.230 13.670 1.00 90.81 448 LEU A CA 1
ATOM 3632 C C . LEU A 1 448 ? 7.894 -14.201 14.628 1.00 90.81 448 LEU A C 1
ATOM 3634 O O . LEU A 1 448 ? 8.336 -14.390 15.765 1.00 90.81 448 LEU A O 1
ATOM 3638 N N . GLY A 1 449 ? 6.851 -14.864 14.141 1.00 89.69 449 GLY A N 1
ATOM 3639 C CA . GLY A 1 449 ? 6.179 -15.964 14.829 1.00 89.69 449 GLY A CA 1
ATOM 3640 C C . GLY A 1 449 ? 4.867 -16.332 14.145 1.00 89.69 449 GLY A C 1
ATOM 3641 O O . GLY A 1 449 ? 4.566 -15.824 13.070 1.00 89.69 449 GLY A O 1
ATOM 3642 N N . LYS A 1 450 ? 4.084 -17.254 14.713 1.00 90.44 450 LYS A N 1
ATOM 3643 C CA . LYS A 1 450 ? 2.839 -17.687 14.063 1.00 90.44 450 LYS A CA 1
ATOM 3644 C C . LYS A 1 450 ? 1.729 -16.684 14.353 1.00 90.44 450 LYS A C 1
ATOM 3646 O O . LYS A 1 450 ? 1.294 -16.550 15.496 1.00 90.44 450 LYS A O 1
ATOM 3651 N N . MET A 1 451 ? 1.262 -16.016 13.305 1.00 88.56 451 MET A N 1
ATOM 3652 C CA . MET A 1 451 ? 0.163 -15.053 13.358 1.00 88.56 451 MET A CA 1
ATOM 3653 C C . MET A 1 451 ? -0.926 -15.492 12.381 1.00 88.56 451 MET A C 1
ATOM 3655 O O . MET A 1 451 ? -0.626 -16.063 11.332 1.00 88.56 451 MET A O 1
ATOM 3659 N N . ASN A 1 452 ? -2.183 -15.242 12.731 1.00 83.62 452 ASN A N 1
ATOM 3660 C CA . ASN A 1 452 ? -3.339 -15.560 11.895 1.00 83.62 452 ASN A CA 1
ATOM 3661 C C . ASN A 1 452 ? -4.172 -14.295 11.622 1.00 83.62 452 ASN A C 1
ATOM 3663 O O . ASN A 1 452 ? -3.821 -13.198 12.066 1.00 83.62 452 ASN A O 1
ATOM 3667 N N . ASP A 1 453 ? -5.302 -14.460 10.936 1.00 82.19 453 ASP A N 1
ATOM 3668 C CA . ASP A 1 453 ? -6.166 -13.342 10.546 1.00 82.19 453 ASP A CA 1
ATOM 3669 C C . ASP A 1 453 ? -6.855 -12.635 11.721 1.00 82.19 453 ASP A C 1
ATOM 3671 O O . ASP A 1 453 ? -7.347 -11.523 11.548 1.00 82.19 453 ASP A O 1
ATOM 3675 N N . SER A 1 454 ? -6.858 -13.230 12.918 1.00 80.56 454 SER A N 1
ATOM 3676 C CA . SER A 1 454 ? -7.349 -12.616 14.163 1.00 80.56 454 SER A CA 1
ATOM 3677 C C . SER A 1 454 ? -6.252 -11.940 14.989 1.00 80.56 454 SER A C 1
ATOM 3679 O O . SER A 1 454 ? -6.560 -11.122 15.848 1.00 80.56 454 SER A O 1
ATOM 3681 N N . THR A 1 455 ? -4.971 -12.228 14.727 1.00 84.44 455 THR A N 1
ATOM 3682 C CA . THR A 1 455 ? -3.860 -11.583 15.437 1.00 84.44 455 THR A CA 1
ATOM 3683 C C . THR A 1 455 ? -3.830 -10.091 15.104 1.00 84.44 455 THR A C 1
ATOM 3685 O O . THR A 1 455 ? -3.807 -9.724 13.922 1.00 84.44 455 THR A O 1
ATOM 3688 N N . ARG A 1 456 ? -3.795 -9.220 16.113 1.00 87.44 456 ARG A N 1
ATOM 3689 C CA . ARG A 1 456 ? -3.762 -7.756 15.950 1.00 87.44 456 ARG A CA 1
ATOM 3690 C C . ARG A 1 456 ? -2.650 -7.150 16.790 1.00 87.44 456 ARG A C 1
ATOM 3692 O O . ARG A 1 456 ? -2.455 -7.575 17.925 1.00 87.44 456 ARG A O 1
ATOM 3699 N N . ILE A 1 457 ? -1.951 -6.165 16.229 1.00 90.12 457 ILE A N 1
ATOM 3700 C CA . ILE A 1 457 ? -1.178 -5.219 17.033 1.00 90.12 457 ILE A CA 1
ATOM 3701 C C . ILE A 1 457 ? -2.190 -4.244 17.627 1.00 90.12 457 ILE A C 1
ATOM 3703 O O . ILE A 1 457 ? -3.007 -3.691 16.887 1.00 90.12 457 ILE A O 1
ATOM 3707 N N . VAL A 1 458 ? -2.154 -4.094 18.946 1.00 87.06 458 VAL A N 1
ATOM 3708 C CA . VAL A 1 458 ? -3.087 -3.253 19.694 1.00 87.06 458 VAL A CA 1
ATOM 3709 C C . VAL A 1 458 ? -2.298 -2.151 20.360 1.00 87.06 458 VAL A C 1
ATOM 3711 O O . VAL A 1 458 ? -1.402 -2.446 21.146 1.00 87.06 458 VAL A O 1
ATOM 3714 N N . VAL A 1 459 ? -2.580 -0.897 20.040 1.00 85.25 459 VAL A N 1
ATOM 3715 C CA . VAL A 1 459 ? -1.927 0.214 20.719 1.00 85.25 459 VAL A CA 1
ATOM 3716 C C . VAL A 1 459 ? -2.609 0.526 22.030 1.00 85.25 459 VAL A C 1
ATOM 3718 O O . VAL A 1 459 ? -3.837 0.598 22.120 1.00 85.25 459 VAL A O 1
ATOM 3721 N N . ASP A 1 460 ? -1.773 0.760 23.034 1.00 66.38 460 ASP A N 1
ATOM 3722 C CA . ASP A 1 460 ? -2.182 1.538 24.180 1.00 66.38 460 ASP A CA 1
ATOM 3723 C C . ASP A 1 460 ? -2.326 2.970 23.668 1.00 66.38 460 ASP A C 1
ATOM 3725 O O . ASP A 1 460 ? -1.396 3.773 23.743 1.00 66.38 460 ASP A O 1
ATOM 3729 N N . ASN A 1 461 ? -3.505 3.318 23.159 1.00 53.00 461 ASN A N 1
ATOM 3730 C CA . ASN A 1 461 ? -3.954 4.639 23.546 1.00 53.00 461 ASN A CA 1
ATOM 3731 C C . ASN A 1 461 ? -3.988 4.573 25.072 1.00 53.00 461 ASN A C 1
ATOM 3733 O O . ASN A 1 461 ? -4.539 3.617 25.628 1.00 53.00 461 ASN A O 1
ATOM 3737 N N . GLU A 1 462 ? -3.375 5.538 25.760 1.00 44.56 462 GLU A N 1
ATOM 3738 C CA . GLU A 1 462 ? -3.981 5.946 27.019 1.00 44.56 462 GLU A CA 1
ATOM 3739 C C . GLU A 1 462 ? -5.414 6.260 26.619 1.00 44.56 462 GLU A C 1
ATOM 3741 O O . GLU A 1 462 ? -5.701 7.300 26.031 1.00 44.56 462 GLU A O 1
ATOM 3746 N N . THR A 1 463 ? -6.283 5.260 26.741 1.00 43.88 463 THR A N 1
ATOM 3747 C CA . THR A 1 463 ? -7.699 5.433 26.575 1.00 43.88 463 THR A CA 1
ATOM 3748 C C . THR A 1 463 ? -7.974 6.503 27.599 1.00 43.88 463 THR A C 1
ATOM 3750 O O . THR A 1 463 ? -7.895 6.236 28.801 1.00 43.88 463 THR A O 1
ATOM 3753 N N . GLY A 1 464 ? -8.234 7.726 27.128 1.00 49.97 464 GLY A N 1
ATOM 3754 C CA . GLY A 1 464 ? -9.152 8.584 27.843 1.00 49.97 464 GLY A CA 1
ATOM 3755 C C . GLY A 1 464 ? -10.273 7.643 28.238 1.00 49.97 464 GLY A C 1
ATOM 3756 O O . GLY A 1 464 ? -10.834 6.964 27.375 1.00 49.97 464 GLY A O 1
ATOM 3757 N N . ILE A 1 465 ? -10.386 7.415 29.542 1.00 61.16 465 ILE A N 1
ATOM 3758 C CA . ILE A 1 465 ? -11.307 6.443 30.105 1.00 61.16 465 ILE A CA 1
ATOM 3759 C C . ILE A 1 465 ? -12.633 6.689 29.409 1.00 61.16 465 ILE A C 1
ATOM 3761 O O . ILE A 1 465 ? -13.089 7.825 29.446 1.00 61.16 465 ILE A O 1
ATOM 3765 N N . ARG A 1 466 ? -13.184 5.696 28.699 1.00 77.25 466 ARG A N 1
ATOM 3766 C CA . ARG A 1 466 ? -14.443 5.887 27.979 1.00 77.25 466 ARG A CA 1
ATOM 3767 C C . ARG A 1 466 ? -15.557 5.879 29.019 1.00 77.25 466 ARG A C 1
ATOM 3769 O O . ARG A 1 466 ? -15.896 4.793 29.510 1.00 77.25 466 ARG A O 1
ATOM 3776 N N . PRO A 1 467 ? -16.079 7.052 29.416 1.00 87.50 467 PRO A N 1
ATOM 3777 C CA . PRO A 1 467 ? -17.068 7.082 30.468 1.00 87.50 467 PRO A CA 1
ATOM 3778 C C . PRO A 1 467 ? -18.369 6.464 29.966 1.00 87.50 467 PRO A C 1
ATOM 3780 O O . PRO A 1 467 ? -18.669 6.482 28.774 1.00 87.50 467 PRO A O 1
ATOM 3783 N N . LEU A 1 468 ? -19.166 5.957 30.893 1.00 91.31 468 LEU A N 1
ATOM 3784 C CA . LEU A 1 468 ? -20.563 5.670 30.623 1.00 91.31 468 LEU A CA 1
ATOM 3785 C C . LEU A 1 468 ? -21.358 6.967 30.787 1.00 91.31 468 LEU A C 1
ATOM 3787 O O . LEU A 1 468 ? -21.340 7.565 31.865 1.00 91.31 468 LEU A O 1
ATOM 3791 N N . ILE A 1 469 ? -22.054 7.394 29.735 1.00 93.75 469 ILE A N 1
ATOM 3792 C CA . ILE A 1 469 ? -22.929 8.567 29.790 1.00 93.75 469 ILE A CA 1
ATOM 3793 C C . ILE A 1 469 ? -24.377 8.118 29.961 1.00 93.75 469 ILE A C 1
ATOM 3795 O O . ILE A 1 469 ? -24.841 7.211 29.271 1.00 93.75 469 ILE A O 1
ATOM 3799 N N . TYR A 1 470 ? -25.101 8.751 30.879 1.00 94.81 470 TYR A N 1
ATOM 3800 C CA . TYR A 1 470 ? -26.493 8.419 31.175 1.00 94.81 470 TYR A CA 1
ATOM 3801 C C . TYR A 1 470 ? -27.277 9.651 31.626 1.00 94.81 470 TYR A C 1
ATOM 3803 O O . TYR A 1 470 ? -26.710 10.654 32.068 1.00 94.81 470 TYR A O 1
ATOM 3811 N N . THR A 1 471 ? -28.597 9.579 31.507 1.00 94.38 471 THR A N 1
ATOM 3812 C CA . THR A 1 471 ? -29.519 10.549 32.094 1.00 94.38 471 THR A CA 1
ATOM 3813 C C . THR A 1 471 ? -29.893 10.120 33.502 1.00 94.38 471 THR A C 1
ATOM 3815 O O . THR A 1 471 ? -29.977 8.931 33.782 1.00 94.38 471 THR A O 1
ATOM 3818 N N . LYS A 1 472 ? -30.155 11.074 34.390 1.00 94.31 472 LYS A N 1
ATOM 3819 C CA . LYS A 1 472 ? -30.779 10.848 35.698 1.00 94.31 472 LYS A CA 1
ATOM 3820 C C . LYS A 1 472 ? -31.465 12.131 36.145 1.00 94.31 472 LYS A C 1
ATOM 3822 O O . LYS A 1 472 ? -30.874 13.203 36.055 1.00 94.31 472 LYS A O 1
ATOM 3827 N N . GLU A 1 473 ? -32.710 12.040 36.608 1.00 94.00 473 GLU A N 1
ATOM 3828 C CA . GLU A 1 473 ? -33.489 13.188 37.106 1.00 94.00 473 GLU A CA 1
ATOM 3829 C C . GLU A 1 473 ? -33.549 14.365 36.107 1.00 94.00 473 GLU A C 1
ATOM 3831 O O . GLU A 1 473 ? -33.558 15.534 36.488 1.00 94.00 473 GLU A O 1
ATOM 3836 N N . GLY A 1 474 ? -33.564 14.054 34.806 1.00 92.62 474 GLY A N 1
ATOM 3837 C CA . GLY A 1 474 ? -33.572 15.043 33.725 1.00 92.62 474 GLY A CA 1
ATOM 3838 C C . GLY A 1 474 ? -32.224 15.711 33.436 1.00 92.62 474 GLY A C 1
ATOM 3839 O O . GLY A 1 474 ? -32.198 16.650 32.647 1.00 92.62 474 GLY A O 1
ATOM 3840 N N . ASN A 1 475 ? -31.125 15.254 34.043 1.00 96.44 475 ASN A N 1
ATOM 3841 C CA . ASN A 1 475 ? -29.759 15.750 33.840 1.00 96.44 475 ASN A CA 1
ATOM 3842 C C . ASN A 1 475 ? -28.837 14.675 33.255 1.00 96.44 475 ASN A C 1
ATOM 3844 O O . ASN A 1 475 ? -29.150 13.489 33.318 1.00 96.44 475 ASN A O 1
ATOM 3848 N N . ILE A 1 476 ? -27.691 15.088 32.710 1.00 96.88 476 ILE A N 1
ATOM 3849 C CA . ILE A 1 476 ? -26.690 14.204 32.102 1.00 96.88 476 ILE A CA 1
ATOM 3850 C C . ILE A 1 476 ? -25.532 13.976 33.064 1.00 96.88 476 ILE A C 1
ATOM 3852 O O . ILE A 1 476 ? -24.989 14.922 33.638 1.00 96.88 476 ILE A O 1
ATOM 3856 N N . TYR A 1 477 ? -25.128 12.720 33.197 1.00 96.50 477 TYR A N 1
ATOM 3857 C CA . TYR A 1 477 ? -24.037 12.279 34.049 1.00 96.50 477 TYR A CA 1
ATOM 3858 C C . TYR A 1 477 ? -23.022 11.469 33.251 1.00 96.50 477 TYR A C 1
ATOM 3860 O O . TYR A 1 477 ? -23.358 10.771 32.297 1.00 96.50 477 TYR A O 1
ATOM 3868 N N . SER A 1 478 ? -21.771 11.562 33.684 1.00 93.69 478 SER A N 1
ATOM 3869 C CA . SER A 1 478 ? -20.643 10.769 33.216 1.00 93.69 478 SER A CA 1
ATOM 3870 C C . SER A 1 478 ? -20.146 9.905 34.367 1.00 93.69 478 SER A C 1
ATOM 3872 O O . SER A 1 478 ? -19.902 10.418 35.463 1.00 93.69 478 SER A O 1
ATOM 3874 N N . TYR A 1 479 ? -19.990 8.608 34.128 1.00 92.56 479 TYR A N 1
ATOM 3875 C CA . TYR A 1 479 ? -19.365 7.676 35.057 1.00 92.56 479 TYR A CA 1
ATOM 3876 C C . TYR A 1 479 ? -18.035 7.170 34.505 1.00 92.56 479 TYR A C 1
ATOM 3878 O O . TYR A 1 479 ? -17.986 6.564 33.437 1.00 92.56 479 TYR A O 1
ATOM 3886 N N . ASP A 1 480 ? -16.967 7.400 35.260 1.00 88.31 480 ASP A N 1
ATOM 3887 C CA . ASP A 1 480 ? -15.641 6.837 35.034 1.00 88.31 480 ASP A CA 1
ATOM 3888 C C . ASP A 1 480 ? -15.552 5.461 35.728 1.00 88.31 480 ASP A C 1
ATOM 3890 O O . ASP A 1 480 ? -15.479 5.408 36.962 1.00 88.31 480 ASP A O 1
ATOM 3894 N N . PRO A 1 481 ? -15.542 4.349 34.968 1.00 80.56 481 PRO A N 1
ATOM 3895 C CA . PRO A 1 481 ? -15.504 2.992 35.516 1.00 80.56 481 PRO A CA 1
ATOM 3896 C C . PRO A 1 481 ? -14.161 2.593 36.139 1.00 80.56 481 PRO A C 1
ATOM 3898 O O . PRO A 1 481 ? -14.112 1.617 36.886 1.00 80.56 481 PRO A O 1
ATOM 3901 N N . GLU A 1 482 ? -13.070 3.288 35.817 1.00 76.44 482 GLU A N 1
ATOM 3902 C CA . GLU A 1 482 ? -11.724 2.930 36.275 1.00 76.44 482 GLU A CA 1
ATOM 3903 C C . GLU A 1 482 ? -11.401 3.602 37.611 1.00 76.44 482 GLU A C 1
ATOM 3905 O O . GLU A 1 482 ? -10.752 3.011 38.477 1.00 76.44 482 GLU A O 1
ATOM 3910 N N . ASN A 1 483 ? -11.890 4.828 37.802 1.00 81.94 483 ASN A N 1
ATOM 3911 C CA . ASN A 1 483 ? -11.706 5.592 39.034 1.00 81.94 483 ASN A CA 1
ATOM 3912 C C . ASN A 1 483 ? -12.934 5.587 39.954 1.00 81.94 483 ASN A C 1
ATOM 3914 O O . ASN A 1 483 ? -12.833 6.091 41.074 1.00 81.94 483 ASN A O 1
ATOM 3918 N N . ASP A 1 484 ? -14.060 5.030 39.502 1.00 86.12 484 ASP A N 1
ATOM 3919 C CA . ASP A 1 484 ? -15.341 5.016 40.218 1.00 86.12 484 ASP A CA 1
ATOM 3920 C C . ASP A 1 484 ? -15.837 6.438 40.549 1.00 86.12 484 ASP A C 1
ATOM 3922 O O . ASP A 1 484 ? -16.192 6.769 41.683 1.00 86.12 484 ASP A O 1
ATOM 3926 N N . ILE A 1 485 ? -15.799 7.325 39.547 1.00 89.75 485 ILE A N 1
ATOM 3927 C CA . ILE A 1 485 ? -16.163 8.743 39.689 1.00 89.75 485 ILE A CA 1
ATOM 3928 C C . ILE A 1 485 ? -17.425 9.032 38.884 1.00 89.75 485 ILE A C 1
ATOM 3930 O O . ILE A 1 485 ? -17.466 8.814 37.678 1.00 89.75 485 ILE A O 1
ATOM 3934 N N . ILE A 1 486 ? -18.434 9.599 39.548 1.00 94.06 486 ILE A N 1
ATOM 3935 C CA . ILE A 1 486 ? -19.623 10.161 38.901 1.00 94.06 486 ILE A CA 1
ATOM 3936 C C . ILE A 1 486 ? -19.491 11.678 38.846 1.00 94.06 486 ILE A C 1
ATOM 3938 O O . ILE A 1 486 ? -19.218 12.329 39.859 1.00 94.06 486 ILE A O 1
ATOM 3942 N N . GLN A 1 487 ? -19.748 12.244 37.673 1.00 94.00 487 GLN A N 1
ATOM 3943 C CA . GLN A 1 487 ? -19.772 13.679 37.444 1.00 94.00 487 GLN A CA 1
ATOM 3944 C C . GLN A 1 487 ? -21.069 14.074 36.736 1.00 94.00 487 GLN A C 1
ATOM 3946 O O . GLN A 1 487 ? -21.414 13.511 35.702 1.00 94.00 487 GLN A O 1
ATOM 3951 N N . ALA A 1 488 ? -21.769 15.072 37.274 1.00 95.19 488 ALA A N 1
ATOM 3952 C CA . ALA A 1 488 ? -22.859 15.726 36.560 1.00 95.19 488 ALA A CA 1
ATOM 3953 C C . ALA A 1 488 ? -22.273 16.617 35.452 1.00 95.19 488 ALA A C 1
ATOM 3955 O O . ALA A 1 488 ? -21.419 17.460 35.732 1.00 95.19 488 ALA A O 1
ATOM 3956 N N . LEU A 1 489 ? -22.715 16.421 34.211 1.00 94.75 489 LEU A N 1
ATOM 3957 C CA . LEU A 1 489 ? -22.401 17.295 33.077 1.00 94.75 489 LEU A CA 1
ATOM 3958 C C . LEU A 1 489 ? -23.421 18.435 32.950 1.00 94.75 489 LEU A C 1
ATOM 3960 O O . LEU A 1 489 ? -23.098 19.488 32.412 1.00 94.75 489 LEU A O 1
ATOM 3964 N N . THR A 1 490 ? -24.634 18.243 33.475 1.00 95.25 490 THR A N 1
ATOM 3965 C CA . THR A 1 490 ? -25.671 19.278 33.601 1.00 95.25 490 THR A CA 1
ATOM 3966 C C . THR A 1 490 ? -26.264 19.258 35.012 1.00 95.25 490 THR A C 1
ATOM 3968 O O . THR A 1 490 ? -26.250 18.220 35.674 1.00 95.25 490 THR A O 1
ATOM 3971 N N . ASP A 1 491 ? -26.791 20.388 35.487 1.00 93.25 491 ASP A N 1
ATOM 3972 C CA . ASP A 1 491 ? -27.348 20.515 36.847 1.00 93.25 491 ASP A CA 1
ATOM 3973 C C . ASP A 1 491 ? -28.670 21.305 36.933 1.00 93.25 491 ASP A C 1
ATOM 3975 O O . ASP A 1 491 ? -29.189 21.558 38.022 1.00 93.25 491 ASP A O 1
ATOM 3979 N N . ASN A 1 492 ? -29.222 21.701 35.788 1.00 92.38 492 ASN A N 1
ATOM 3980 C CA . ASN A 1 492 ? -30.371 22.596 35.664 1.00 92.38 492 ASN A CA 1
ATOM 3981 C C . ASN A 1 492 ? -31.617 21.927 35.061 1.00 92.38 492 ASN A C 1
ATOM 3983 O O . ASN A 1 492 ? -32.634 22.605 34.895 1.00 92.38 492 ASN A O 1
ATOM 3987 N N . GLY A 1 493 ? -31.536 20.644 34.705 1.00 90.94 493 GLY A N 1
ATOM 3988 C CA . GLY A 1 493 ? -32.659 19.865 34.195 1.00 90.94 493 GLY A CA 1
ATOM 3989 C C . GLY A 1 493 ? -33.584 19.347 35.295 1.00 90.94 493 GLY A C 1
ATOM 3990 O O . GLY A 1 493 ? -33.227 19.322 36.475 1.00 90.94 493 GLY A O 1
ATOM 3991 N N . ASP A 1 494 ? -34.781 18.926 34.893 1.00 91.38 494 ASP A N 1
ATOM 3992 C CA . ASP A 1 494 ? -35.759 18.240 35.738 1.00 91.38 494 ASP A CA 1
ATOM 3993 C C . ASP A 1 494 ? -36.543 17.195 34.914 1.00 91.38 494 ASP A C 1
ATOM 3995 O O . ASP A 1 494 ? -36.383 17.097 33.699 1.00 91.38 494 ASP A O 1
ATOM 3999 N N . LEU A 1 495 ? -37.399 16.397 35.562 1.00 88.75 495 LEU A N 1
ATOM 4000 C CA . LEU A 1 495 ? -38.228 15.375 34.896 1.00 88.75 495 LEU A CA 1
ATOM 4001 C C . LEU A 1 495 ? -39.432 15.951 34.122 1.00 88.75 495 LEU A C 1
ATOM 4003 O O . LEU A 1 495 ? -40.333 15.209 33.728 1.00 88.75 495 LEU A O 1
ATOM 4007 N N . SER A 1 496 ? -39.507 17.269 33.926 1.00 88.69 496 SER A N 1
ATOM 4008 C CA . SER A 1 496 ? -40.489 17.868 33.030 1.00 88.69 496 SER A CA 1
ATOM 4009 C C . SER A 1 496 ? -39.963 17.868 31.599 1.00 88.69 496 SER A C 1
ATOM 4011 O O . SER A 1 496 ? -38.805 18.179 31.333 1.00 88.69 496 SER A O 1
ATOM 4013 N N . TRP A 1 497 ? -40.864 17.611 30.654 1.00 79.62 497 TRP A N 1
ATOM 4014 C CA . TRP A 1 497 ? -40.558 17.644 29.222 1.00 79.62 497 TRP A CA 1
ATOM 4015 C C . TRP A 1 497 ? -39.965 18.979 28.732 1.00 79.62 497 TRP A C 1
ATOM 4017 O O . TRP A 1 497 ? -39.345 19.036 27.676 1.00 79.62 497 TRP A O 1
ATOM 4027 N N . GLU A 1 498 ? -40.171 20.071 29.472 1.00 84.38 498 GLU A N 1
ATOM 4028 C CA . GLU A 1 498 ? -39.672 21.398 29.101 1.00 84.38 498 GLU A CA 1
ATOM 4029 C C . GLU A 1 498 ? -38.184 21.585 29.416 1.00 84.38 498 GLU A C 1
ATOM 4031 O O . GLU A 1 498 ? -37.493 22.261 28.656 1.00 84.38 498 GLU A O 1
ATOM 4036 N N . ASN A 1 499 ? -37.689 20.985 30.504 1.00 87.56 499 ASN A N 1
ATOM 4037 C CA . ASN A 1 499 ? -36.336 21.235 31.012 1.00 87.56 499 ASN A CA 1
ATOM 4038 C C . ASN A 1 499 ? -35.440 19.986 31.022 1.00 87.56 499 ASN A C 1
ATOM 4040 O O . ASN A 1 499 ? -34.277 20.089 31.401 1.00 87.56 499 ASN A O 1
ATOM 4044 N N . SER A 1 500 ? -35.946 18.813 30.637 1.00 91.56 500 SER A N 1
ATOM 4045 C CA . SER A 1 500 ? -35.166 17.573 30.635 1.00 91.56 500 SER A CA 1
ATOM 4046 C C . SER A 1 500 ? -34.126 17.532 29.512 1.00 91.56 500 SER A C 1
ATOM 4048 O O . SER A 1 500 ? -34.452 17.807 28.351 1.00 91.56 500 SER A O 1
ATOM 4050 N N . TYR A 1 501 ? -32.919 17.079 29.843 1.00 93.75 501 TYR A N 1
ATOM 4051 C CA . TYR A 1 501 ? -31.929 16.592 28.884 1.00 93.75 501 TYR A CA 1
ATOM 4052 C C . TYR A 1 501 ? -32.151 15.093 28.635 1.00 93.75 501 TYR A C 1
ATOM 4054 O O . TYR A 1 501 ? -32.387 14.343 29.583 1.00 93.75 501 TYR A O 1
ATOM 4062 N N . TYR A 1 502 ? -32.084 14.649 27.379 1.00 90.31 502 TYR A N 1
ATOM 4063 C CA . TYR A 1 502 ? -32.296 13.248 26.990 1.00 90.31 502 TYR A CA 1
ATOM 4064 C C . TYR A 1 502 ? -31.430 12.840 25.787 1.00 90.31 502 TYR A C 1
ATOM 4066 O O . TYR A 1 502 ? -30.765 13.678 25.180 1.00 90.31 502 TYR A O 1
ATOM 4074 N N . ASN A 1 503 ? -31.430 11.541 25.460 1.00 88.69 503 ASN A N 1
ATOM 4075 C CA . ASN A 1 503 ? -30.690 10.940 24.339 1.00 88.69 503 ASN A CA 1
ATOM 4076 C C . ASN A 1 503 ? -29.181 11.305 24.308 1.00 88.69 503 ASN A C 1
ATOM 4078 O O . ASN A 1 503 ? -28.713 11.867 23.315 1.00 88.69 503 ASN A O 1
ATOM 4082 N N . PRO A 1 504 ? -28.411 11.070 25.393 1.00 92.81 504 PRO A N 1
ATOM 4083 C CA . PRO A 1 504 ? -27.015 11.487 25.441 1.00 92.81 504 PRO A CA 1
ATOM 4084 C C . PRO A 1 504 ? -26.089 10.556 24.647 1.00 92.81 504 PRO A C 1
ATOM 4086 O O . PRO A 1 504 ? -25.906 9.399 25.001 1.00 92.81 504 PRO A O 1
ATOM 4089 N N . LEU A 1 505 ? -25.411 11.087 23.634 1.00 90.38 505 LEU A N 1
ATOM 4090 C CA . LEU A 1 505 ? -24.502 10.354 22.757 1.00 90.38 505 LEU A CA 1
ATOM 4091 C C . LEU A 1 505 ? -23.053 10.787 22.988 1.00 90.38 505 LEU A C 1
ATOM 4093 O O . LEU A 1 505 ? -22.672 11.912 22.656 1.00 90.38 505 LEU A O 1
ATOM 4097 N N . LEU A 1 506 ? -22.225 9.874 23.496 1.00 87.38 506 LEU A N 1
ATOM 4098 C CA . LEU A 1 506 ? -20.780 10.071 23.626 1.00 87.38 506 LEU A CA 1
ATOM 4099 C C . LEU A 1 506 ? -20.088 9.987 22.253 1.00 87.38 506 LEU A C 1
ATOM 4101 O O . LEU A 1 506 ? -20.359 9.071 21.471 1.00 87.38 506 LEU A O 1
ATOM 4105 N N . SER A 1 507 ? -19.182 10.923 21.965 1.00 81.12 507 SER A N 1
ATOM 4106 C CA . SER A 1 507 ? -18.351 10.901 20.760 1.00 81.12 507 SER A CA 1
ATOM 4107 C C . SER A 1 507 ? -17.409 9.703 20.761 1.00 81.12 507 SER A C 1
ATOM 4109 O O . SER A 1 507 ? -17.015 9.182 21.807 1.00 81.12 507 SER A O 1
ATOM 4111 N N . THR A 1 508 ? -17.005 9.248 19.575 1.00 72.25 508 THR A N 1
ATOM 4112 C CA . THR A 1 508 ? -16.211 8.018 19.479 1.00 72.25 508 THR A CA 1
ATOM 4113 C C . THR A 1 508 ? -14.849 8.160 20.165 1.00 72.25 508 THR A C 1
ATOM 4115 O O . THR A 1 508 ? -14.381 7.211 20.790 1.00 72.25 508 THR A O 1
ATOM 4118 N N . ASP A 1 509 ? -14.227 9.339 20.136 1.00 65.06 509 ASP A N 1
ATOM 4119 C CA . ASP A 1 509 ? -12.993 9.681 20.865 1.00 65.06 509 ASP A CA 1
ATOM 4120 C C . ASP A 1 509 ? -13.179 9.970 22.364 1.00 65.06 509 ASP A C 1
ATOM 4122 O O . ASP A 1 509 ? -12.193 10.236 23.054 1.00 65.06 509 ASP A O 1
ATOM 4126 N N . SER A 1 510 ? -14.409 9.882 22.881 1.00 79.44 510 SER A N 1
ATOM 4127 C CA . SER A 1 510 ? -14.740 10.147 24.286 1.00 79.44 510 SER A CA 1
ATOM 4128 C C . SER A 1 510 ? -14.372 11.560 24.754 1.00 79.44 510 SER A C 1
ATOM 4130 O O . SER A 1 510 ? -14.002 11.748 25.907 1.00 79.44 510 SER A O 1
ATOM 4132 N N . GLN A 1 511 ? -14.441 12.558 23.870 1.00 79.44 511 GLN A N 1
ATOM 4133 C CA . GLN A 1 511 ? -14.178 13.963 24.215 1.00 79.44 511 GLN A CA 1
ATOM 4134 C C . GLN A 1 511 ? -15.458 14.790 24.381 1.00 79.44 511 GLN A C 1
ATOM 4136 O O . GLN A 1 511 ? -15.472 15.754 25.148 1.00 79.44 511 GLN A O 1
ATOM 4141 N N . PHE A 1 512 ? -16.532 14.413 23.686 1.00 85.81 512 PHE A N 1
ATOM 4142 C CA . PHE A 1 512 ? -17.751 15.207 23.576 1.00 85.81 512 PHE A CA 1
ATOM 4143 C C . PHE A 1 512 ? -18.993 14.379 23.880 1.00 85.81 512 PHE A C 1
ATOM 4145 O O . PHE A 1 512 ? -19.044 13.183 23.607 1.00 85.81 512 PHE A O 1
ATOM 4152 N N . VAL A 1 513 ? -20.031 15.033 24.389 1.00 92.00 513 VAL A N 1
ATOM 4153 C CA . VAL A 1 513 ? -21.356 14.443 24.582 1.00 92.00 513 VAL A CA 1
ATOM 4154 C C . VAL A 1 513 ? -22.373 15.313 23.863 1.00 92.00 513 VAL A C 1
ATOM 4156 O O . VAL A 1 513 ? -22.519 16.490 24.182 1.00 92.00 513 VAL A O 1
ATOM 4159 N N . ALA A 1 514 ? -23.084 14.742 22.897 1.00 94.44 514 ALA A N 1
ATOM 4160 C CA . ALA A 1 514 ? -24.221 15.395 22.264 1.00 94.44 514 ALA A CA 1
ATOM 4161 C C . ALA A 1 514 ? -25.511 14.977 22.971 1.00 94.44 514 ALA A C 1
ATOM 4163 O O . ALA A 1 514 ? -25.697 13.805 23.278 1.00 94.44 514 ALA A O 1
ATOM 4164 N N . VAL A 1 515 ? -26.388 15.930 23.259 1.00 95.06 515 VAL A N 1
ATOM 4165 C CA . VAL A 1 515 ? -27.601 15.709 24.054 1.00 95.06 515 VAL A CA 1
ATOM 4166 C C . VAL A 1 515 ? -28.766 16.464 23.435 1.00 95.06 515 VAL A C 1
ATOM 4168 O O . VAL A 1 515 ? -28.587 17.493 22.776 1.00 95.06 515 VAL A O 1
ATOM 4171 N N . GLU A 1 516 ? -29.976 15.975 23.667 1.00 92.94 516 GLU A N 1
ATOM 4172 C CA . GLU A 1 516 ? -31.199 16.623 23.218 1.00 92.94 516 GLU A CA 1
ATOM 4173 C C . GLU A 1 516 ? -31.906 17.342 24.363 1.00 92.94 516 GLU A C 1
ATOM 4175 O O . GLU A 1 516 ? -31.976 16.863 25.494 1.00 92.94 516 GLU A O 1
ATOM 4180 N N . THR A 1 517 ? -32.492 18.488 24.038 1.00 91.81 517 THR A N 1
ATOM 4181 C CA . THR A 1 517 ? -33.546 19.122 24.830 1.00 91.81 517 THR A CA 1
ATOM 4182 C C . THR A 1 517 ? -34.802 19.244 23.974 1.00 91.81 517 THR A C 1
ATOM 4184 O O . THR A 1 517 ? -34.830 18.891 22.787 1.00 91.81 517 THR A O 1
ATOM 4187 N N . ARG A 1 518 ? -35.883 19.774 24.551 1.00 87.31 518 ARG A N 1
ATOM 4188 C CA . ARG A 1 518 ? -37.110 20.045 23.795 1.00 87.31 518 ARG A CA 1
ATOM 4189 C C . ARG A 1 518 ? -36.879 20.966 22.592 1.00 87.31 518 ARG A C 1
ATOM 4191 O O . ARG A 1 518 ? -37.542 20.800 21.573 1.00 87.31 518 ARG A O 1
ATOM 4198 N N . SER A 1 519 ? -35.975 21.936 22.715 1.00 88.69 519 SER A N 1
ATOM 4199 C CA . SER A 1 519 ? -35.788 22.999 21.722 1.00 88.69 519 SER A CA 1
ATOM 4200 C C . SER A 1 519 ? -34.437 22.977 21.022 1.00 88.69 519 SER A C 1
ATOM 4202 O O . SER A 1 519 ? -34.254 23.762 20.095 1.00 88.69 519 SER A O 1
ATOM 4204 N N . SER A 1 520 ? -33.479 22.156 21.457 1.00 92.19 520 SER A N 1
ATOM 4205 C CA . SER A 1 520 ? -32.109 22.234 20.943 1.00 92.19 520 SER A CA 1
ATOM 4206 C C . SER A 1 520 ? -31.364 20.900 20.972 1.00 92.19 520 SER A C 1
ATOM 4208 O O . SER A 1 520 ? -31.682 20.018 21.769 1.00 92.19 520 SER A O 1
ATOM 4210 N N . PHE A 1 521 ? -30.337 20.793 20.134 1.00 93.81 521 PHE A N 1
ATOM 4211 C CA . PHE A 1 521 ? -29.217 19.866 20.298 1.00 93.81 521 PHE A CA 1
ATOM 4212 C C . PHE A 1 521 ? -28.073 20.613 20.969 1.00 93.81 521 PHE A C 1
ATOM 4214 O O . PHE A 1 521 ? -27.761 21.731 20.565 1.00 93.81 521 PHE A O 1
ATOM 4221 N N . ILE A 1 522 ? -27.461 20.026 21.989 1.00 94.31 522 ILE A N 1
ATOM 4222 C CA . ILE A 1 522 ? -26.373 20.652 22.745 1.00 94.31 522 ILE A CA 1
ATOM 4223 C C . ILE A 1 522 ? -25.169 19.721 22.715 1.00 94.31 522 ILE A C 1
ATOM 4225 O O . ILE A 1 522 ? -25.318 18.515 22.896 1.00 94.31 522 ILE A O 1
ATOM 4229 N N . ILE A 1 523 ? -23.982 20.282 22.509 1.00 92.56 523 ILE A N 1
ATOM 4230 C CA . ILE A 1 523 ? -22.716 19.552 22.563 1.00 92.56 523 ILE A CA 1
ATOM 4231 C C . ILE A 1 523 ? -21.943 20.036 23.782 1.00 92.56 523 ILE A C 1
ATOM 4233 O O . ILE A 1 523 ? -21.686 21.232 23.933 1.00 92.56 523 ILE A O 1
ATOM 4237 N N . LEU A 1 524 ? -21.599 19.098 24.654 1.00 90.06 524 LEU A N 1
ATOM 4238 C CA . LEU A 1 524 ? -20.870 19.310 25.895 1.00 90.06 524 LEU A CA 1
ATOM 4239 C C . LEU A 1 524 ? -19.473 18.695 25.788 1.00 90.06 524 LEU A C 1
ATOM 4241 O O . LEU A 1 524 ? -19.305 17.661 25.141 1.00 90.06 524 LEU A O 1
ATOM 4245 N N . ASP A 1 525 ? -18.490 19.272 26.470 1.00 84.44 525 ASP A N 1
ATOM 4246 C CA . ASP A 1 525 ? -17.294 18.518 26.859 1.00 84.44 525 ASP A CA 1
ATOM 4247 C C . ASP A 1 525 ? -17.564 17.658 28.113 1.00 84.44 525 ASP A C 1
ATOM 4249 O O . ASP A 1 525 ? -18.603 17.771 28.773 1.00 84.44 525 ASP A O 1
ATOM 4253 N N . LEU A 1 526 ? -16.607 16.804 28.489 1.00 83.31 526 LEU A N 1
ATOM 4254 C CA . LEU A 1 526 ? -16.705 15.988 29.710 1.00 83.31 526 LEU A CA 1
ATOM 4255 C C . LEU A 1 526 ? -16.594 16.794 31.018 1.00 83.31 526 LEU A C 1
ATOM 4257 O O . LEU A 1 526 ? -16.669 16.225 32.107 1.00 83.31 526 LEU A O 1
ATOM 4261 N N . GLN A 1 527 ? -16.411 18.113 30.955 1.00 84.50 527 GLN A N 1
ATOM 4262 C CA . GLN A 1 527 ? -16.497 19.010 32.109 1.00 84.50 527 GLN A CA 1
ATOM 4263 C C . GLN A 1 527 ? -17.886 19.655 32.239 1.00 84.50 527 GLN A C 1
ATOM 4265 O O . GLN A 1 527 ? -18.138 20.330 33.238 1.00 84.50 527 GLN A O 1
ATOM 4270 N N . GLY A 1 528 ? -18.792 19.411 31.286 1.00 85.94 528 GLY A N 1
ATOM 4271 C CA . GLY A 1 528 ? -20.132 19.994 31.244 1.00 85.94 528 GLY A CA 1
ATOM 4272 C C . GLY A 1 528 ? -20.180 21.384 30.605 1.00 85.94 528 GLY A C 1
ATOM 4273 O O . GLY A 1 528 ? -21.198 22.071 30.700 1.00 85.94 528 GLY A O 1
ATOM 4274 N N . ASN A 1 529 ? -19.102 21.840 29.958 1.00 84.81 529 ASN A N 1
ATOM 4275 C CA . ASN A 1 529 ? -19.127 23.106 29.233 1.00 84.81 529 ASN A CA 1
ATOM 4276 C C . ASN A 1 529 ? -19.870 22.924 27.909 1.00 84.81 529 ASN A C 1
ATOM 4278 O O . ASN A 1 529 ? -19.543 22.035 27.126 1.00 84.81 529 ASN A O 1
ATOM 4282 N N . VAL A 1 530 ? -20.832 23.806 27.636 1.00 90.12 530 VAL A N 1
ATOM 4283 C CA . VAL A 1 530 ? -21.502 23.875 26.333 1.00 90.12 530 VAL A CA 1
ATOM 4284 C C . VAL A 1 530 ? -20.531 24.437 25.303 1.00 90.12 530 VAL A C 1
ATOM 4286 O O . VAL A 1 530 ? -20.108 25.588 25.417 1.00 90.12 530 VAL A O 1
ATOM 4289 N N . LEU A 1 531 ? -20.205 23.625 24.302 1.00 80.44 531 LEU A N 1
ATOM 4290 C CA . LEU A 1 531 ? -19.369 24.012 23.170 1.00 80.44 531 LEU A CA 1
ATOM 4291 C C . LEU A 1 531 ? -20.215 24.647 22.070 1.00 80.44 531 LEU A C 1
ATOM 4293 O O . LEU A 1 531 ? -19.875 25.714 21.575 1.00 80.44 531 LEU A O 1
ATOM 4297 N N . GLU A 1 532 ? -21.340 24.013 21.740 1.00 87.19 532 GLU A N 1
ATOM 4298 C CA . GLU A 1 532 ? -22.216 24.426 20.646 1.00 87.19 532 GLU A CA 1
ATOM 4299 C C . GLU A 1 532 ? -23.676 24.054 20.959 1.00 87.19 532 GLU A C 1
ATOM 4301 O O . GLU A 1 532 ? -23.948 23.084 21.676 1.00 87.19 532 GLU A O 1
ATOM 4306 N N . SER A 1 533 ? -24.627 24.832 20.432 1.00 90.88 533 SER A N 1
ATOM 4307 C CA . SER A 1 533 ? -26.065 24.578 20.577 1.00 90.88 533 SER A CA 1
ATOM 4308 C C . SER A 1 533 ? -26.819 24.913 19.293 1.00 90.88 533 SER A C 1
ATOM 4310 O O . SER A 1 533 ? -26.676 26.006 18.746 1.00 90.88 533 SER A O 1
ATOM 4312 N N . TRP A 1 534 ? -27.651 23.982 18.833 1.00 89.88 534 TRP A N 1
ATOM 4313 C CA . TRP A 1 534 ? -28.443 24.097 17.611 1.00 89.88 534 TRP A CA 1
ATOM 4314 C C . TRP A 1 534 ? -29.927 24.074 17.940 1.00 89.88 534 TRP A C 1
ATOM 4316 O O . TRP A 1 534 ? -30.418 23.111 18.520 1.00 89.88 534 TRP A O 1
ATOM 4326 N N . GLU A 1 535 ? -30.661 25.116 17.556 1.00 90.75 535 GLU A N 1
ATOM 4327 C CA . GLU A 1 535 ? -32.113 25.155 17.740 1.00 90.75 535 GLU A CA 1
ATOM 4328 C C . GLU A 1 535 ? -32.821 24.166 16.804 1.00 90.75 535 GLU A C 1
ATOM 4330 O O . GLU A 1 535 ? -32.562 24.122 15.599 1.00 90.75 535 GLU A O 1
ATOM 4335 N N . LYS A 1 536 ? -33.761 23.402 17.366 1.00 90.12 536 LYS A N 1
ATOM 4336 C CA . LYS A 1 536 ? -34.695 22.575 16.607 1.00 90.12 536 LYS A CA 1
ATOM 4337 C C . LYS A 1 536 ? -35.665 23.492 15.865 1.00 90.12 536 LYS A C 1
ATOM 4339 O O . LYS A 1 536 ? -36.316 24.359 16.447 1.00 90.12 536 LYS A O 1
ATOM 4344 N N . THR A 1 537 ? -35.737 23.298 14.558 1.00 83.00 537 THR A N 1
ATOM 4345 C CA . THR A 1 537 ? -36.585 24.044 13.623 1.00 83.00 537 THR A CA 1
ATOM 4346 C C . THR A 1 537 ? -38.007 23.502 13.548 1.00 83.00 537 THR A C 1
ATOM 4348 O O . THR A 1 537 ? -38.957 24.260 13.339 1.00 83.00 537 THR A O 1
ATOM 4351 N N . SER A 1 538 ? -38.162 22.190 13.710 1.00 78.19 538 SER A N 1
ATOM 4352 C CA . SER A 1 538 ? -39.447 21.510 13.691 1.00 78.19 538 SER A CA 1
ATOM 4353 C C . SER A 1 538 ? -40.267 21.861 14.930 1.00 78.19 538 SER A C 1
ATOM 4355 O O . SER A 1 538 ? -39.745 22.101 16.021 1.00 78.19 538 SER A O 1
ATOM 4357 N N . LYS A 1 539 ? -41.594 21.866 14.779 1.00 72.50 539 LYS A N 1
ATOM 4358 C CA . LYS A 1 539 ? -42.469 21.871 15.952 1.00 72.50 539 LYS A CA 1
ATOM 4359 C C . LYS A 1 539 ? -42.276 20.565 16.731 1.00 72.50 539 LYS A C 1
ATOM 4361 O O . LYS A 1 539 ? -42.141 19.521 16.091 1.00 72.50 539 LYS A O 1
ATOM 4366 N N . PRO A 1 540 ? -42.383 20.591 18.073 1.00 65.31 540 PRO A N 1
ATOM 4367 C CA . PRO A 1 540 ? -42.233 19.395 18.905 1.00 65.31 540 PRO A CA 1
ATOM 4368 C C . PRO A 1 540 ? -43.104 18.209 18.465 1.00 65.31 540 PRO A C 1
ATOM 4370 O O . PRO A 1 540 ? -42.690 17.067 18.604 1.00 65.31 540 PRO A O 1
ATOM 4373 N N . ASP A 1 541 ? -44.272 18.480 17.875 1.00 65.69 541 ASP A N 1
ATOM 4374 C CA . ASP A 1 541 ? -45.233 17.459 17.441 1.00 65.69 541 ASP A CA 1
ATOM 4375 C C . ASP A 1 541 ? -44.827 16.731 16.137 1.00 65.69 541 ASP A C 1
ATOM 4377 O O . ASP A 1 541 ? -45.460 15.746 15.765 1.00 65.69 541 ASP A O 1
ATOM 4381 N N . ILE A 1 542 ? -43.805 17.217 15.417 1.00 72.31 542 ILE A N 1
ATOM 4382 C CA . ILE A 1 542 ? -43.288 16.606 14.176 1.00 72.31 542 ILE A CA 1
ATOM 4383 C C . ILE A 1 542 ? -42.153 15.620 14.492 1.00 72.31 542 ILE A C 1
ATOM 4385 O O . ILE A 1 542 ? -41.938 14.677 13.742 1.00 72.31 542 ILE A O 1
ATOM 4389 N N . MET A 1 543 ? -41.434 15.808 15.607 1.00 71.88 543 MET A N 1
ATOM 4390 C CA . MET A 1 543 ? -40.378 14.902 16.095 1.00 71.88 543 MET A CA 1
ATOM 4391 C C . MET A 1 543 ? -39.301 14.518 15.055 1.00 71.88 543 MET A C 1
ATOM 4393 O O . MET A 1 543 ? -38.625 13.509 15.221 1.00 71.88 543 MET A O 1
ATOM 4397 N N . ALA A 1 544 ? -39.142 15.294 13.979 1.00 78.06 544 ALA A N 1
ATOM 4398 C CA . ALA A 1 544 ? -38.246 14.968 12.868 1.00 78.06 544 ALA A CA 1
ATOM 4399 C C . ALA A 1 544 ? -36.880 15.651 12.959 1.00 78.06 544 ALA A C 1
ATOM 4401 O O . ALA A 1 544 ? -36.005 15.326 12.166 1.00 78.06 544 ALA A O 1
ATOM 4402 N N . ASP A 1 545 ? -36.687 16.548 13.929 1.00 89.88 545 ASP A N 1
ATOM 4403 C CA . ASP A 1 545 ? -35.353 16.989 14.323 1.00 89.88 545 ASP A CA 1
ATOM 4404 C C . ASP A 1 545 ? -34.853 16.058 15.423 1.00 89.88 545 ASP A C 1
ATOM 4406 O O . ASP A 1 545 ? -35.224 16.204 16.593 1.00 89.88 545 ASP A O 1
ATOM 4410 N N . THR A 1 546 ? -33.999 15.116 15.042 1.00 90.31 546 THR A N 1
ATOM 4411 C CA . THR A 1 546 ? -33.432 14.109 15.943 1.00 90.31 546 THR A CA 1
ATOM 4412 C C . THR A 1 546 ? -31.917 14.106 15.917 1.00 90.31 546 THR A C 1
ATOM 4414 O O . THR A 1 546 ? -31.293 14.335 14.875 1.00 90.31 546 THR A O 1
ATOM 4417 N N . LEU A 1 547 ? -31.319 13.807 17.066 1.00 91.94 547 LEU A N 1
ATOM 4418 C CA . LEU A 1 547 ? -29.908 13.485 17.152 1.00 91.94 547 LEU A CA 1
ATOM 4419 C C . LEU A 1 547 ? -29.717 12.038 16.695 1.00 91.94 547 LEU A C 1
ATOM 4421 O O . LEU A 1 547 ? -30.394 11.131 17.172 1.00 91.94 547 LEU A O 1
ATOM 4425 N N . VAL A 1 548 ? -28.814 11.826 15.744 1.00 91.38 548 VAL A N 1
ATOM 4426 C CA . VAL A 1 548 ? -28.683 10.541 15.043 1.00 91.38 548 VAL A CA 1
ATOM 4427 C C . VAL A 1 548 ? -27.410 9.795 15.462 1.00 91.38 548 VAL A C 1
ATOM 4429 O O . VAL A 1 548 ? -27.380 8.564 15.461 1.00 91.38 548 VAL A O 1
ATOM 4432 N N . GLY A 1 549 ? -26.350 10.512 15.835 1.00 88.31 549 GLY A N 1
ATOM 4433 C CA . GLY A 1 549 ? -25.152 9.928 16.444 1.00 88.31 549 GLY A CA 1
ATOM 4434 C C . GLY A 1 549 ? -23.849 10.315 15.769 1.00 88.31 549 GLY A C 1
ATOM 4435 O O . GLY A 1 549 ? -23.801 11.244 14.969 1.00 88.31 549 GLY A O 1
ATOM 4436 N N . TRP A 1 550 ? -22.786 9.607 16.135 1.00 80.62 550 TRP A N 1
ATOM 4437 C CA . TRP A 1 550 ? -21.413 9.912 15.743 1.00 80.62 550 TRP A CA 1
ATOM 4438 C C . TRP A 1 550 ? -20.864 8.876 14.760 1.00 80.62 550 TRP A C 1
ATOM 4440 O O . TRP A 1 550 ? -21.141 7.684 14.904 1.00 80.62 550 TRP A O 1
ATOM 4450 N N . ASP A 1 551 ? -20.041 9.314 13.805 1.00 74.25 551 ASP A N 1
ATOM 4451 C CA . ASP A 1 551 ? -19.197 8.409 13.014 1.00 74.25 551 ASP A CA 1
ATOM 4452 C C . ASP A 1 551 ? -17.791 8.240 13.621 1.00 74.25 551 ASP A C 1
ATOM 4454 O O . ASP A 1 551 ? -17.387 8.942 14.549 1.00 74.25 551 ASP A O 1
ATOM 4458 N N . PHE A 1 552 ? -17.017 7.306 13.068 1.00 64.00 552 PHE A N 1
ATOM 4459 C CA . PHE A 1 552 ? -15.644 6.986 13.474 1.00 64.00 552 PHE A CA 1
ATOM 4460 C C . PHE A 1 552 ? -14.641 8.137 13.315 1.00 64.00 552 PHE A C 1
ATOM 4462 O O . PHE A 1 552 ? -13.506 8.026 13.777 1.00 64.00 552 PHE A O 1
ATOM 4469 N N . GLN A 1 553 ? -15.023 9.206 12.617 1.00 62.97 553 GLN A N 1
ATOM 4470 C CA . GLN A 1 553 ? -14.222 10.415 12.438 1.00 62.97 553 GLN A CA 1
ATOM 4471 C C . GLN A 1 553 ? -14.640 11.518 13.424 1.00 62.97 553 GLN A C 1
ATOM 4473 O O . GLN A 1 553 ? -14.154 12.640 13.309 1.00 62.97 553 GLN A O 1
ATOM 4478 N N . ASN A 1 554 ? -15.515 11.205 14.389 1.00 70.31 554 ASN A N 1
ATOM 4479 C CA . ASN A 1 554 ? -16.129 12.138 15.335 1.00 70.31 554 ASN A CA 1
ATOM 4480 C C . ASN A 1 554 ? -16.973 13.233 14.682 1.00 70.31 554 ASN A C 1
ATOM 4482 O O . ASN A 1 554 ? -17.139 14.304 15.263 1.00 70.31 554 ASN A O 1
ATOM 4486 N N . ASN A 1 555 ? -17.554 12.976 13.509 1.00 83.81 555 ASN A N 1
ATOM 4487 C CA . ASN A 1 555 ? -18.601 13.858 13.011 1.00 83.81 555 ASN A CA 1
ATOM 4488 C C . ASN A 1 555 ? -19.930 13.493 13.677 1.00 83.81 555 ASN A C 1
ATOM 4490 O O . ASN A 1 555 ? -20.306 12.319 13.724 1.00 83.81 555 ASN A O 1
ATOM 4494 N N . LEU A 1 556 ? -20.643 14.503 14.168 1.00 91.50 556 LEU A N 1
ATOM 4495 C CA . LEU A 1 556 ? -21.995 14.379 14.694 1.00 91.50 556 LEU A CA 1
ATOM 4496 C C . LEU A 1 556 ? -23.010 14.503 13.562 1.00 91.50 556 LEU A C 1
ATOM 4498 O O . LEU A 1 556 ? -22.912 15.403 12.728 1.00 91.50 556 LEU A O 1
ATOM 4502 N N . TYR A 1 557 ? -24.026 13.650 13.585 1.00 94.38 557 TYR A N 1
ATOM 4503 C CA . TYR A 1 557 ? -25.151 13.693 12.668 1.00 94.38 557 TYR A CA 1
ATOM 4504 C C . TYR A 1 557 ? -26.438 13.995 13.425 1.00 94.38 557 TYR A C 1
ATOM 4506 O O . TYR A 1 557 ? -26.736 13.396 14.463 1.00 94.38 557 TYR A O 1
ATOM 4514 N N . PHE A 1 558 ? -27.230 14.900 12.867 1.00 94.81 558 PHE A N 1
ATOM 4515 C CA . PHE A 1 558 ? -28.591 15.178 13.306 1.00 94.81 558 PHE A CA 1
ATOM 4516 C C . PHE A 1 558 ? -29.460 15.518 12.102 1.00 94.81 558 PHE A C 1
ATOM 4518 O O . PHE A 1 558 ? -28.966 15.860 11.023 1.00 94.81 558 PHE A O 1
ATOM 4525 N N . THR A 1 559 ? -30.766 15.398 12.278 1.00 94.69 559 THR A N 1
ATOM 4526 C CA . THR A 1 559 ? -31.739 15.741 11.247 1.00 94.69 559 THR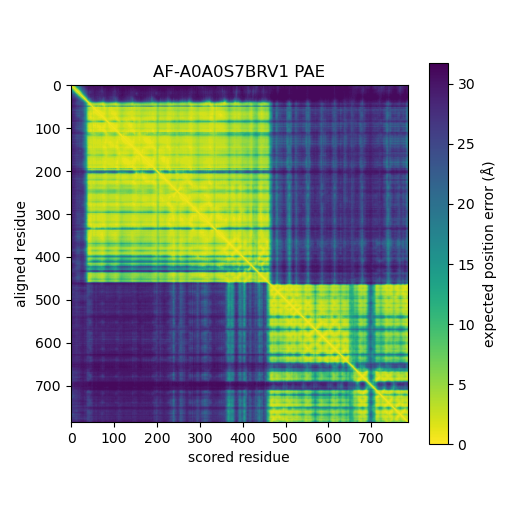 A CA 1
ATOM 4527 C C . THR A 1 559 ? -32.353 17.110 11.494 1.00 94.69 559 THR A C 1
ATOM 4529 O O . THR A 1 559 ? -32.489 17.560 12.634 1.00 94.69 559 THR A O 1
ATOM 4532 N N . ARG A 1 560 ? -32.690 17.800 10.401 1.00 92.38 560 ARG A N 1
ATOM 4533 C CA . ARG A 1 560 ? -33.317 19.121 10.422 1.00 92.38 560 ARG A CA 1
ATOM 4534 C C . ARG A 1 560 ? -34.476 19.189 9.440 1.00 92.38 560 ARG A C 1
ATOM 4536 O O . ARG A 1 560 ? -34.307 18.994 8.241 1.00 92.38 560 ARG A O 1
ATOM 4543 N N . THR A 1 561 ? -35.649 19.529 9.935 1.00 91.00 561 THR A N 1
ATOM 4544 C CA . THR A 1 561 ? -36.889 19.596 9.170 1.00 91.00 561 THR A CA 1
ATOM 4545 C C . THR A 1 561 ? -37.037 20.951 8.503 1.00 91.00 561 THR A C 1
ATOM 4547 O O . THR A 1 561 ? -37.004 21.993 9.158 1.00 91.00 561 THR A O 1
ATOM 4550 N N . ILE A 1 562 ? -37.285 20.945 7.198 1.00 90.62 562 ILE A N 1
ATOM 4551 C CA . ILE A 1 562 ? -37.605 22.144 6.432 1.00 90.62 562 ILE A CA 1
ATOM 4552 C C . ILE A 1 562 ? -39.096 22.123 6.097 1.00 90.62 562 ILE A C 1
ATOM 4554 O O . ILE A 1 562 ? -39.598 21.183 5.487 1.00 90.62 562 ILE A O 1
ATOM 4558 N N . GLY A 1 563 ? -39.820 23.166 6.504 1.00 86.50 563 GLY A N 1
ATOM 4559 C CA . GLY A 1 563 ? -41.278 23.248 6.370 1.00 86.50 563 GLY A CA 1
ATOM 4560 C C . GLY A 1 563 ? -42.027 22.834 7.642 1.00 86.50 563 GLY A C 1
ATOM 4561 O O . GLY A 1 563 ? -41.434 22.659 8.702 1.00 86.50 563 GLY A O 1
ATOM 4562 N N . ASP A 1 564 ? -43.356 22.740 7.559 1.00 83.75 564 ASP A N 1
ATOM 4563 C CA . ASP A 1 564 ? -44.234 22.515 8.717 1.00 83.75 564 ASP A CA 1
ATOM 4564 C C . ASP A 1 564 ? -45.436 21.641 8.330 1.00 83.75 564 ASP A C 1
ATOM 4566 O O . ASP A 1 564 ? -45.838 21.580 7.166 1.00 83.75 564 ASP A O 1
ATOM 4570 N N . CYS A 1 565 ? -46.054 21.004 9.320 1.00 83.69 565 CYS A N 1
ATOM 4571 C CA . CYS A 1 565 ? -47.314 20.298 9.150 1.00 83.69 565 CYS A CA 1
ATOM 4572 C C . CYS A 1 565 ? -48.478 21.301 9.099 1.00 83.69 565 CYS A C 1
ATOM 4574 O O . CYS A 1 565 ? -48.855 21.911 10.103 1.00 83.69 565 CYS A O 1
ATOM 4576 N N . ILE A 1 566 ? -49.097 21.451 7.926 1.00 84.06 566 ILE A N 1
ATOM 4577 C CA . ILE A 1 566 ? -50.252 22.333 7.717 1.00 84.06 566 ILE A CA 1
ATOM 4578 C C . ILE A 1 566 ? -51.519 21.487 7.608 1.00 84.06 566 ILE A C 1
ATOM 4580 O O . ILE A 1 566 ? -51.762 20.818 6.599 1.00 84.06 566 ILE A O 1
ATOM 4584 N N . ILE A 1 567 ? -52.356 21.562 8.643 1.00 82.94 567 ILE A N 1
ATOM 4585 C CA . ILE A 1 567 ? -53.647 20.873 8.712 1.00 82.94 567 ILE A CA 1
ATOM 4586 C C . ILE A 1 567 ? -54.764 21.881 8.422 1.00 82.94 567 ILE A C 1
ATOM 4588 O O . ILE A 1 567 ? -54.933 22.869 9.135 1.00 82.94 567 ILE A O 1
ATOM 4592 N N . THR A 1 568 ? -55.535 21.635 7.363 1.00 81.56 568 THR A N 1
ATOM 4593 C CA . THR A 1 568 ? -56.735 22.409 7.000 1.00 81.56 568 THR A CA 1
ATOM 4594 C C . THR A 1 568 ? -57.929 21.478 6.814 1.00 81.56 568 THR A C 1
ATOM 4596 O O . THR A 1 568 ? -57.738 20.289 6.564 1.00 81.56 568 THR A O 1
ATOM 4599 N N . ASP A 1 569 ? -59.152 22.021 6.818 1.00 78.62 569 ASP A N 1
ATOM 4600 C CA . ASP A 1 569 ? -60.398 21.249 6.645 1.00 78.62 569 ASP A CA 1
ATOM 4601 C C . ASP A 1 569 ? -60.428 20.353 5.387 1.00 78.62 569 ASP A C 1
ATOM 4603 O O . ASP A 1 569 ? -61.191 19.393 5.333 1.00 78.62 569 ASP A O 1
ATOM 4607 N N . ASN A 1 570 ? -59.609 20.654 4.367 1.00 77.00 570 ASN A N 1
ATOM 4608 C CA . ASN A 1 570 ? -59.618 19.962 3.073 1.00 77.00 570 ASN A CA 1
ATOM 4609 C C . ASN A 1 570 ? -58.279 19.306 2.686 1.00 77.00 570 ASN A C 1
ATOM 4611 O O . ASN A 1 570 ? -58.219 18.649 1.644 1.00 77.00 570 ASN A O 1
ATOM 4615 N N . LYS A 1 571 ? -57.191 19.519 3.442 1.00 82.31 571 LYS A N 1
ATOM 4616 C CA . LYS A 1 571 ? -55.857 19.007 3.084 1.00 82.31 571 LYS A CA 1
ATOM 4617 C C . LYS A 1 571 ? -54.901 18.993 4.275 1.00 82.31 571 LYS A C 1
ATOM 4619 O O . LYS A 1 571 ? -54.862 19.953 5.044 1.00 82.31 571 LYS A O 1
ATOM 4624 N N . ILE A 1 572 ? -54.080 17.946 4.328 1.00 84.50 572 ILE A N 1
ATOM 4625 C CA . ILE A 1 572 ? -52.927 17.811 5.220 1.00 84.50 572 ILE A CA 1
ATOM 4626 C C . ILE A 1 572 ? -51.670 17.869 4.351 1.00 84.50 572 ILE A C 1
ATOM 4628 O O . ILE A 1 572 ? -51.543 17.125 3.371 1.00 84.50 572 ILE A O 1
ATOM 4632 N N . ILE A 1 573 ? -50.786 18.810 4.662 1.00 84.19 573 ILE A N 1
ATOM 4633 C CA . ILE A 1 573 ? -49.505 19.016 3.980 1.00 84.19 573 ILE A CA 1
ATOM 4634 C C . ILE A 1 573 ? -48.414 18.810 5.022 1.00 84.19 573 ILE A C 1
ATOM 4636 O O . ILE A 1 573 ? -48.532 19.344 6.122 1.00 84.19 573 ILE A O 1
ATOM 4640 N N . GLY A 1 574 ? -47.413 18.004 4.688 1.00 85.69 574 GLY A N 1
ATOM 4641 C CA . GLY A 1 574 ? -46.255 17.791 5.550 1.00 85.69 574 GLY A CA 1
ATOM 4642 C C . GLY A 1 574 ? -45.135 18.785 5.302 1.00 85.69 574 GLY A C 1
ATOM 4643 O O . GLY A 1 574 ? -45.286 19.657 4.443 1.00 85.69 574 GLY A O 1
ATOM 4644 N N . PRO A 1 575 ? -44.026 18.644 6.043 1.00 88.69 575 PRO A N 1
ATOM 4645 C CA . PRO A 1 575 ? -42.819 19.410 5.769 1.00 88.69 575 PRO A CA 1
ATOM 4646 C C . PRO A 1 575 ? -42.327 19.166 4.332 1.00 88.69 575 PRO A C 1
ATOM 4648 O O . PRO A 1 575 ? -42.675 18.162 3.704 1.00 88.69 575 PRO A O 1
ATOM 4651 N N . ASP A 1 576 ? -41.537 20.105 3.814 1.00 88.94 576 ASP A N 1
ATOM 4652 C CA . ASP A 1 576 ? -40.996 20.056 2.455 1.00 88.94 576 ASP A CA 1
ATOM 4653 C C . ASP A 1 576 ? -40.009 18.887 2.316 1.00 88.94 576 ASP A C 1
ATOM 4655 O O . ASP A 1 576 ? -40.145 18.067 1.402 1.00 88.94 576 ASP A O 1
ATOM 4659 N N . HIS A 1 577 ? -39.064 18.778 3.257 1.00 91.31 577 HIS A N 1
ATOM 4660 C CA . HIS A 1 577 ? -38.099 17.681 3.376 1.00 91.31 577 HIS A CA 1
ATOM 4661 C C . HIS A 1 577 ? -37.438 17.669 4.766 1.00 91.31 577 HIS A C 1
ATOM 4663 O O . HIS A 1 577 ? -37.621 18.587 5.568 1.00 91.31 577 HIS A O 1
ATOM 4669 N N . VAL A 1 578 ? -36.676 16.614 5.059 1.00 93.12 578 VAL A N 1
ATOM 4670 C CA . VAL A 1 578 ? -35.848 16.497 6.271 1.00 93.12 578 VAL A CA 1
ATOM 4671 C C . VAL A 1 578 ? -34.402 16.330 5.826 1.00 93.12 578 VAL A C 1
ATOM 4673 O O . VAL A 1 578 ? -34.100 15.425 5.058 1.00 93.12 578 VAL A O 1
ATOM 4676 N N . GLU A 1 579 ? -33.522 17.211 6.272 1.00 95.12 579 GLU A N 1
ATOM 4677 C CA . GLU A 1 579 ? -32.102 17.236 5.928 1.00 95.12 579 GLU A CA 1
ATOM 4678 C C . GLU A 1 579 ? -31.294 16.411 6.929 1.00 95.12 579 GLU A C 1
ATOM 4680 O O . GLU A 1 579 ? -31.543 16.484 8.131 1.00 95.12 579 GLU A O 1
ATOM 4685 N N . LEU A 1 580 ? -30.289 15.678 6.450 1.00 96.12 580 LEU A N 1
ATOM 4686 C CA . LEU A 1 580 ? -29.224 15.127 7.282 1.00 96.12 580 LEU A CA 1
ATOM 4687 C C . LEU A 1 580 ? -28.069 16.129 7.336 1.00 96.12 580 LEU A C 1
ATOM 4689 O O . LEU A 1 580 ? -27.461 16.439 6.306 1.00 96.12 580 LEU A O 1
ATOM 4693 N N . ILE A 1 581 ? -27.755 16.608 8.534 1.00 95.06 581 ILE A N 1
ATOM 4694 C CA . ILE A 1 581 ? -26.650 17.530 8.785 1.00 95.06 581 ILE A CA 1
ATOM 4695 C C . ILE A 1 581 ? -25.490 16.760 9.401 1.00 95.06 581 ILE A C 1
ATOM 4697 O O . ILE A 1 581 ? -25.693 15.935 10.292 1.00 95.06 581 ILE A O 1
ATOM 4701 N N . ARG A 1 582 ? -24.278 17.055 8.933 1.00 93.69 582 ARG A N 1
ATOM 4702 C CA . ARG A 1 582 ? -23.018 16.606 9.523 1.00 93.69 582 ARG A CA 1
ATOM 4703 C C . ARG A 1 582 ? -22.311 17.797 10.153 1.00 93.69 582 ARG A C 1
ATOM 4705 O O . ARG A 1 582 ? -22.150 18.821 9.493 1.00 93.69 582 ARG A O 1
ATOM 4712 N N . PHE A 1 583 ? -21.882 17.655 11.399 1.00 88.81 583 PHE A N 1
ATOM 4713 C CA . PHE A 1 583 ? -21.151 18.668 12.154 1.00 88.81 583 PHE A CA 1
ATOM 4714 C C . PHE A 1 583 ? -19.835 18.101 12.684 1.00 88.81 583 PHE A C 1
ATOM 4716 O O . PHE A 1 583 ? -19.816 17.014 13.261 1.00 88.81 583 PHE A O 1
ATOM 4723 N N . ASN A 1 584 ? -18.740 18.838 12.511 1.00 82.44 584 ASN A N 1
ATOM 4724 C CA . ASN A 1 584 ? -17.442 18.492 13.073 1.00 82.44 584 ASN A CA 1
ATOM 4725 C C . ASN A 1 584 ? -17.145 19.392 14.288 1.00 82.44 584 ASN A C 1
ATOM 4727 O O . ASN A 1 584 ? -16.908 20.586 14.107 1.00 82.44 584 ASN A O 1
ATOM 4731 N N . PRO A 1 585 ? -17.109 18.856 15.521 1.00 72.38 585 PRO A N 1
ATOM 4732 C CA . PRO A 1 585 ? -16.895 19.664 16.723 1.00 72.38 585 PRO A CA 1
ATOM 4733 C C . PRO A 1 585 ? -15.472 20.217 16.854 1.00 72.38 585 PRO A C 1
ATOM 4735 O O . PRO A 1 585 ? -15.258 21.139 17.633 1.00 72.38 585 PRO A O 1
ATOM 4738 N N . GLN A 1 586 ? -14.491 19.670 16.130 1.00 70.38 586 GLN A N 1
ATOM 4739 C CA . GLN A 1 586 ? -13.104 20.137 16.196 1.00 70.38 586 GLN A CA 1
ATOM 4740 C C . GLN A 1 586 ? -12.855 21.331 15.272 1.00 70.38 586 GLN A C 1
ATOM 4742 O O . GLN A 1 586 ? -12.074 22.216 15.616 1.00 70.38 586 GLN A O 1
ATOM 4747 N N . THR A 1 587 ? -13.487 21.347 14.093 1.00 73.38 587 THR A N 1
ATOM 4748 C CA . THR A 1 587 ? -13.366 22.458 13.135 1.00 73.38 587 THR A CA 1
ATOM 4749 C C . THR A 1 587 ? -14.518 23.455 13.216 1.00 73.38 587 THR A C 1
ATOM 4751 O O . THR A 1 587 ? -14.414 24.529 12.631 1.00 73.38 587 THR A O 1
ATOM 4754 N N . GLU A 1 588 ? -15.590 23.112 13.940 1.00 77.38 588 GLU A N 1
ATOM 4755 C CA . GLU A 1 588 ? -16.865 23.843 14.007 1.00 77.38 588 GLU A CA 1
ATOM 4756 C C . GLU A 1 588 ? -17.586 23.947 12.645 1.00 77.38 588 GLU A C 1
ATOM 4758 O O . GLU A 1 588 ? -18.521 24.734 12.472 1.00 77.38 588 GLU A O 1
ATOM 4763 N N . ASP A 1 589 ? -17.191 23.129 11.665 1.00 81.81 589 ASP A N 1
ATOM 4764 C CA . ASP A 1 589 ? -17.816 23.112 10.345 1.00 81.81 589 ASP A CA 1
ATOM 4765 C C . ASP A 1 589 ? -19.097 22.271 10.344 1.00 81.81 589 ASP A C 1
ATOM 4767 O O . ASP A 1 589 ? -19.169 21.192 10.937 1.00 81.81 589 ASP A O 1
ATOM 4771 N N . SER A 1 590 ? -20.107 22.739 9.607 1.00 89.88 590 SER A N 1
ATOM 4772 C CA . SER A 1 590 ? -21.334 21.983 9.340 1.00 89.88 590 SER A CA 1
ATOM 4773 C C . SER A 1 590 ? -21.677 21.961 7.857 1.00 89.88 590 SER A C 1
ATOM 4775 O O . SER A 1 590 ? -21.445 22.928 7.128 1.00 89.88 590 SER A O 1
ATOM 4777 N N . GLU A 1 591 ? -22.281 20.864 7.414 1.00 93.56 591 GLU A N 1
ATOM 4778 C CA . GLU A 1 591 ? -22.772 20.713 6.048 1.00 93.56 591 GLU A CA 1
ATOM 4779 C C . GLU A 1 591 ? -24.056 19.880 5.979 1.00 93.56 591 GLU A C 1
ATOM 4781 O O . GLU A 1 591 ? -24.257 18.927 6.733 1.00 93.56 591 GLU A O 1
ATOM 4786 N N . THR A 1 592 ? -24.933 20.235 5.039 1.00 95.31 592 THR A N 1
ATOM 4787 C CA . THR A 1 592 ? -26.080 19.403 4.662 1.00 95.31 592 THR A CA 1
ATOM 4788 C C . THR A 1 592 ? -25.607 18.322 3.697 1.00 95.31 592 THR A C 1
ATOM 4790 O O . THR A 1 592 ? -25.138 18.636 2.603 1.00 95.31 592 THR A O 1
ATOM 4793 N N . ILE A 1 593 ? -25.749 17.055 4.087 1.00 94.19 593 ILE A N 1
ATOM 4794 C CA . ILE A 1 593 ? -25.264 15.906 3.313 1.00 94.19 593 ILE A CA 1
ATOM 4795 C C . ILE A 1 593 ? -26.262 15.498 2.230 1.00 94.19 593 ILE A C 1
ATOM 4797 O O . ILE A 1 593 ? -25.907 15.350 1.063 1.00 94.19 593 ILE A O 1
ATOM 4801 N N . THR A 1 594 ? -27.512 15.271 2.631 1.00 95.06 594 THR A N 1
ATOM 4802 C CA . THR A 1 594 ? -28.599 14.798 1.767 1.00 95.06 594 THR A CA 1
ATOM 4803 C C . THR A 1 594 ? -29.945 15.035 2.445 1.00 95.06 594 THR A C 1
ATOM 4805 O O . THR A 1 594 ? -30.009 15.191 3.664 1.00 95.06 594 THR A O 1
ATOM 4808 N N . ASP A 1 595 ? -31.024 14.975 1.670 1.00 95.19 595 ASP A N 1
ATOM 4809 C CA . ASP A 1 595 ? -32.381 14.869 2.200 1.00 95.19 595 ASP A CA 1
ATOM 4810 C C . ASP A 1 595 ? -32.696 13.406 2.527 1.00 95.19 595 ASP A C 1
ATOM 4812 O O . ASP A 1 595 ? -32.323 12.500 1.772 1.00 95.19 595 ASP A O 1
ATOM 4816 N N . LEU A 1 596 ? -33.404 13.167 3.628 1.00 93.94 596 LEU A N 1
ATOM 4817 C CA . LEU A 1 596 ? -33.929 11.856 3.976 1.00 93.94 596 LEU A CA 1
ATOM 4818 C C . LEU A 1 596 ? -34.983 11.439 2.952 1.00 93.94 596 LEU A C 1
ATOM 4820 O O . LEU A 1 596 ? -35.901 12.187 2.604 1.00 93.94 596 LEU A O 1
ATOM 4824 N N . ALA A 1 597 ? -34.880 10.193 2.503 1.00 91.25 597 ALA A N 1
ATOM 4825 C CA . ALA A 1 597 ? -35.858 9.615 1.604 1.00 91.25 597 ALA A CA 1
ATOM 4826 C C . ALA A 1 597 ? -37.209 9.456 2.306 1.00 91.25 597 ALA A C 1
ATOM 4828 O O . ALA A 1 597 ? -37.286 8.941 3.421 1.00 91.25 597 ALA A O 1
ATOM 4829 N N . ARG A 1 598 ? -38.286 9.857 1.630 1.00 88.00 598 ARG A N 1
ATOM 4830 C CA . ARG A 1 598 ? -39.653 9.735 2.135 1.00 88.00 598 ARG A CA 1
ATOM 4831 C C . ARG A 1 598 ? -40.141 8.288 2.040 1.00 88.00 598 ARG A C 1
ATOM 4833 O O . ARG A 1 598 ? -40.072 7.682 0.973 1.00 88.00 598 ARG A O 1
ATOM 4840 N N . LEU A 1 599 ? -40.634 7.756 3.156 1.00 86.19 599 LEU A N 1
ATOM 4841 C CA . LEU A 1 599 ? -40.963 6.333 3.309 1.00 86.19 599 LEU A CA 1
ATOM 4842 C C . LEU A 1 599 ? -42.421 5.980 2.957 1.00 86.19 599 LEU A C 1
ATOM 4844 O O . LEU A 1 599 ? -42.741 4.802 2.817 1.00 86.19 599 LEU A O 1
ATOM 4848 N N . ASP A 1 600 ? -43.291 6.981 2.781 1.00 82.81 600 ASP A N 1
ATOM 4849 C CA . ASP A 1 600 ? -44.713 6.808 2.450 1.00 82.81 600 ASP A CA 1
ATOM 4850 C C . ASP A 1 600 ? -45.197 7.830 1.396 1.00 82.81 600 ASP A C 1
ATOM 4852 O O . ASP A 1 600 ? -44.815 9.005 1.389 1.00 82.81 600 ASP A O 1
ATOM 4856 N N . ASP A 1 601 ? -46.083 7.403 0.495 1.00 82.38 601 ASP A N 1
ATOM 4857 C CA . ASP A 1 601 ? -46.631 8.210 -0.605 1.00 82.38 601 ASP A CA 1
ATOM 4858 C C . ASP A 1 601 ? -47.699 9.240 -0.173 1.00 82.38 601 ASP A C 1
ATOM 4860 O O . ASP A 1 601 ? -48.107 10.099 -0.970 1.00 82.38 601 ASP A O 1
ATOM 4864 N N . ALA A 1 602 ? -48.102 9.265 1.097 1.00 83.44 602 ALA A N 1
ATOM 4865 C CA . ALA A 1 602 ? -48.999 10.269 1.652 1.00 83.44 602 ALA A CA 1
ATOM 4866 C C . ALA A 1 602 ? -48.365 11.668 1.645 1.00 83.44 602 ALA A C 1
ATOM 4868 O O . ALA A 1 602 ? -47.271 11.872 2.155 1.00 83.44 602 ALA A O 1
ATOM 4869 N N . SER A 1 603 ? -49.078 12.683 1.139 1.00 81.38 603 SER A N 1
ATOM 4870 C CA . SER A 1 603 ? -48.573 14.064 0.944 1.00 81.38 603 SER A CA 1
ATOM 4871 C C . SER A 1 603 ? -48.115 14.813 2.204 1.00 81.38 603 SER A C 1
ATOM 4873 O O . SER A 1 603 ? -47.800 15.999 2.136 1.00 81.38 603 SER A O 1
ATOM 4875 N N . HIS A 1 604 ? -48.178 14.155 3.350 1.00 85.69 604 HIS A N 1
ATOM 4876 C CA . HIS A 1 604 ? -47.846 14.670 4.664 1.00 85.69 604 HIS A CA 1
ATOM 4877 C C . HIS A 1 604 ? -46.932 13.727 5.454 1.00 85.69 604 HIS A C 1
ATOM 4879 O O . HIS A 1 604 ? -46.775 13.907 6.661 1.00 85.69 604 HIS A O 1
ATOM 4885 N N . ALA A 1 605 ? -46.380 12.718 4.776 1.00 87.12 605 ALA A N 1
ATOM 4886 C CA . ALA A 1 605 ? -45.370 11.833 5.317 1.00 87.12 605 ALA A CA 1
ATOM 4887 C C . ALA A 1 605 ? -43.984 12.471 5.221 1.00 87.12 605 ALA A C 1
ATOM 4889 O O . ALA A 1 605 ? -43.678 13.194 4.270 1.00 87.12 605 ALA A O 1
ATOM 4890 N N . TYR A 1 606 ? -43.162 12.160 6.207 1.00 89.62 606 TYR A N 1
ATOM 4891 C CA . TYR A 1 606 ? -41.768 12.551 6.336 1.00 89.62 606 TYR A CA 1
ATOM 4892 C C . TYR A 1 606 ? -41.010 11.417 7.034 1.00 89.62 606 TYR A C 1
ATOM 4894 O O . TYR A 1 606 ? -41.604 10.430 7.472 1.00 89.62 606 TYR A O 1
ATOM 4902 N N . SER A 1 607 ? -39.693 11.546 7.117 1.00 90.62 607 SER A N 1
ATOM 4903 C CA . SER A 1 607 ? -38.838 10.529 7.727 1.00 90.62 607 SER A CA 1
ATOM 4904 C C . SER A 1 607 ? -38.154 11.113 8.945 1.00 90.62 607 SER A C 1
ATOM 4906 O O . SER A 1 607 ? -37.693 12.250 8.909 1.00 90.62 607 SER A O 1
ATOM 4908 N N . ILE A 1 608 ? -38.100 10.333 10.015 1.00 89.56 608 ILE A N 1
ATOM 4909 C CA . ILE A 1 608 ? -37.437 10.705 11.262 1.00 89.56 608 ILE A CA 1
ATOM 4910 C C . ILE A 1 608 ? -36.115 9.948 11.306 1.00 89.56 608 ILE A C 1
ATOM 4912 O O . ILE A 1 608 ? -36.097 8.726 11.130 1.00 89.56 608 ILE A O 1
ATOM 4916 N N . GLY A 1 609 ? -35.009 10.668 11.503 1.00 89.38 609 GLY A N 1
ATOM 4917 C CA . GLY A 1 609 ? -33.700 10.048 11.685 1.00 89.38 609 GLY A CA 1
ATOM 4918 C C . GLY A 1 609 ? -33.664 9.250 12.985 1.00 89.38 609 GLY A C 1
ATOM 4919 O O . GLY A 1 609 ? -34.188 9.705 13.999 1.00 89.38 609 GLY A O 1
ATOM 4920 N N . HIS A 1 610 ? -33.057 8.068 12.957 1.00 85.75 610 HIS A N 1
ATOM 4921 C CA . HIS A 1 610 ? -32.955 7.201 14.127 1.00 85.75 610 HIS A CA 1
ATOM 4922 C C . HIS A 1 610 ? -31.503 7.006 14.571 1.00 85.75 610 HIS A C 1
ATOM 4924 O O . HIS A 1 610 ? -31.168 7.340 15.700 1.00 85.75 610 HIS A O 1
ATOM 4930 N N . LYS A 1 611 ? -30.630 6.492 13.691 1.00 85.31 611 LYS A N 1
ATOM 4931 C CA . LYS A 1 611 ? -29.226 6.210 14.037 1.00 85.31 611 LYS A CA 1
ATOM 4932 C C . LYS A 1 611 ? -28.302 6.220 12.819 1.00 85.31 611 LYS A C 1
ATOM 4934 O O . LYS A 1 611 ? -28.717 5.795 11.743 1.00 85.31 611 LYS A O 1
ATOM 4939 N N . ILE A 1 612 ? -27.057 6.669 12.978 1.00 83.06 612 ILE A N 1
ATOM 4940 C CA . ILE A 1 612 ? -26.020 6.648 11.929 1.00 83.06 612 ILE A CA 1
ATOM 4941 C C . ILE A 1 612 ? -25.108 5.429 12.116 1.00 83.06 612 ILE A C 1
ATOM 4943 O O . ILE A 1 612 ? -24.829 5.020 13.243 1.00 83.06 612 ILE A O 1
ATOM 4947 N N . SER A 1 613 ? -24.644 4.827 11.019 1.00 67.69 613 SER A N 1
ATOM 4948 C CA . SER A 1 613 ? -23.636 3.764 11.056 1.00 67.69 613 SER A CA 1
ATOM 4949 C C . SER A 1 613 ? -22.263 4.290 11.490 1.00 67.69 613 SER A C 1
ATOM 4951 O O . SER A 1 613 ? -21.924 5.435 11.193 1.00 67.69 613 SER A O 1
ATOM 4953 N N . PHE A 1 614 ? -21.431 3.440 12.115 1.00 62.94 614 PHE A N 1
ATOM 4954 C CA . PHE A 1 614 ? -20.084 3.836 12.561 1.00 62.94 614 PHE A CA 1
ATOM 4955 C C . PHE A 1 614 ? -19.270 4.471 11.441 1.00 62.94 614 PHE A C 1
ATOM 4957 O O . PHE A 1 614 ? -18.539 5.420 11.667 1.00 62.94 614 PHE A O 1
ATOM 4964 N N . ASP A 1 615 ? -19.378 3.915 10.232 1.00 63.44 615 ASP A N 1
ATOM 4965 C CA . ASP A 1 615 ? -18.641 4.341 9.047 1.00 63.44 615 ASP A CA 1
ATOM 4966 C C . ASP A 1 615 ? -19.256 5.563 8.341 1.00 63.44 615 ASP A C 1
ATOM 4968 O O . ASP A 1 615 ? -18.736 5.984 7.307 1.00 63.44 615 ASP A O 1
ATOM 4972 N N . GLY A 1 616 ? -20.360 6.108 8.864 1.00 66.44 616 GLY A N 1
ATOM 4973 C CA . GLY A 1 616 ? -21.063 7.275 8.327 1.00 66.44 616 GLY A CA 1
ATOM 4974 C C . GLY A 1 616 ? -21.795 7.033 7.002 1.00 66.44 616 GLY A C 1
ATOM 4975 O O . GLY A 1 616 ? -22.185 7.992 6.342 1.00 66.44 616 GLY A O 1
ATOM 4976 N N . LYS A 1 617 ? -21.966 5.778 6.557 1.00 77.38 617 LYS A N 1
ATOM 4977 C CA . LYS A 1 617 ? -22.527 5.457 5.226 1.00 77.38 617 LYS A CA 1
ATOM 4978 C C . LYS A 1 617 ? -24.023 5.176 5.205 1.00 77.38 617 LYS A C 1
ATOM 4980 O O . LYS A 1 617 ? -24.642 5.306 4.143 1.00 77.38 617 LYS A O 1
ATOM 4985 N N . TYR A 1 618 ? -24.597 4.747 6.323 1.00 81.44 618 TYR A N 1
ATOM 4986 C CA . TYR A 1 618 ? -25.995 4.339 6.411 1.00 81.44 618 TYR A CA 1
ATOM 4987 C C . TYR A 1 618 ? -26.708 5.071 7.537 1.00 81.44 618 TYR A C 1
ATOM 4989 O O . TYR A 1 618 ? -26.201 5.161 8.651 1.00 81.44 618 TYR A O 1
ATOM 4997 N N . LEU A 1 619 ? -27.914 5.540 7.237 1.00 88.56 619 LEU A N 1
ATOM 4998 C CA . LEU A 1 619 ? -28.826 6.168 8.180 1.00 88.56 619 LEU A CA 1
ATOM 4999 C C . LEU A 1 619 ? -30.036 5.259 8.392 1.00 88.56 619 LEU A C 1
ATOM 5001 O O . LEU A 1 619 ? -30.748 4.948 7.436 1.00 88.56 619 LEU A O 1
ATOM 5005 N N . ALA A 1 620 ? -30.286 4.867 9.636 1.00 86.06 620 ALA A N 1
ATOM 5006 C CA . ALA A 1 620 ? -31.539 4.261 10.052 1.00 86.06 620 ALA A CA 1
ATOM 5007 C C . ALA A 1 620 ? -32.605 5.353 10.240 1.00 86.06 620 ALA A C 1
ATOM 5009 O O . ALA A 1 620 ? -32.321 6.427 10.777 1.00 86.06 620 ALA A O 1
ATOM 5010 N N . MET A 1 621 ? -33.826 5.084 9.789 1.00 89.50 621 MET A N 1
ATOM 5011 C CA . MET A 1 621 ? -34.941 6.029 9.757 1.00 89.50 621 MET A CA 1
ATOM 5012 C C . MET A 1 621 ? -36.263 5.315 10.036 1.00 89.50 621 MET A C 1
ATOM 5014 O O . MET A 1 621 ? -36.443 4.160 9.645 1.00 89.50 621 MET A O 1
ATOM 5018 N N . ILE A 1 622 ? -37.220 6.034 10.612 1.00 86.62 622 ILE A N 1
ATOM 5019 C CA . ILE A 1 622 ? -38.606 5.575 10.778 1.00 86.62 622 ILE A CA 1
ATOM 5020 C C . ILE A 1 622 ? -39.572 6.492 10.024 1.00 86.62 622 ILE A C 1
ATOM 5022 O O . ILE A 1 622 ? -39.281 7.663 9.763 1.00 86.62 622 ILE A O 1
ATOM 5026 N N . ASN A 1 623 ? -40.730 5.951 9.647 1.00 86.31 623 ASN A N 1
ATOM 5027 C CA . ASN A 1 623 ? -41.763 6.710 8.943 1.00 86.31 623 ASN A CA 1
ATOM 5028 C C . ASN A 1 623 ? -42.592 7.553 9.926 1.00 86.31 623 ASN A C 1
ATOM 5030 O O . ASN A 1 623 ? -43.097 7.023 10.919 1.00 86.31 623 ASN A O 1
ATOM 5034 N N . GLY A 1 624 ? -42.777 8.834 9.605 1.00 86.38 624 GLY A N 1
ATOM 5035 C CA . GLY A 1 624 ? -43.630 9.771 10.333 1.00 86.38 624 GLY A CA 1
ATOM 5036 C C . GLY A 1 624 ? -44.659 10.430 9.413 1.00 86.38 624 GLY A C 1
ATOM 5037 O O . GLY A 1 624 ? -44.466 10.541 8.202 1.00 86.38 624 GLY A O 1
ATOM 5038 N N . ALA A 1 625 ? -45.782 10.877 9.974 1.00 83.81 625 ALA A N 1
ATOM 5039 C CA . ALA A 1 625 ? -46.788 11.627 9.232 1.00 83.81 625 ALA A CA 1
ATOM 5040 C C . ALA A 1 625 ? -47.489 12.655 10.124 1.00 83.81 625 ALA A C 1
ATOM 5042 O O . ALA A 1 625 ? -47.709 12.438 11.308 1.00 83.81 625 ALA A O 1
ATOM 5043 N N . CYS A 1 626 ? -47.915 13.779 9.545 1.00 81.81 626 CYS A N 1
ATOM 5044 C CA . CYS A 1 626 ? -48.576 14.856 10.300 1.00 81.81 626 CYS A CA 1
ATOM 5045 C C . CYS A 1 626 ? -49.933 14.491 10.929 1.00 81.81 626 CYS A C 1
ATOM 5047 O O . CYS A 1 626 ? -50.482 15.288 11.683 1.00 81.81 626 CYS A O 1
ATOM 5049 N N . SER A 1 627 ? -50.545 13.367 10.542 1.00 72.06 627 SER A N 1
ATOM 5050 C CA . SER A 1 627 ? -51.908 13.006 10.970 1.00 72.06 627 SER A CA 1
ATOM 5051 C C . SER A 1 627 ? -52.103 11.538 11.333 1.00 72.06 627 SER A C 1
ATOM 5053 O O . SER A 1 627 ? -53.175 11.156 11.796 1.00 72.06 627 SER A O 1
ATOM 5055 N N . VAL A 1 628 ? -51.070 10.724 11.128 1.00 55.25 628 VAL A N 1
ATOM 5056 C CA . VAL A 1 628 ? -51.060 9.288 11.394 1.00 55.25 628 VAL A CA 1
ATOM 5057 C C . VAL A 1 628 ? -49.796 9.025 12.204 1.00 55.25 628 VAL A C 1
ATOM 5059 O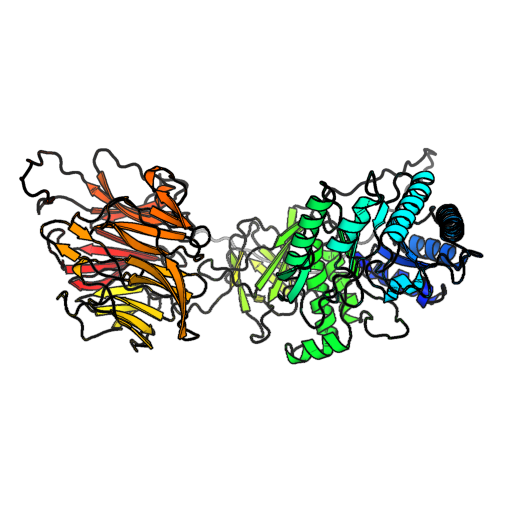 O . VAL A 1 628 ? -48.752 9.586 11.881 1.00 55.25 628 VAL A O 1
ATOM 5062 N N . GLY A 1 629 ? -49.922 8.260 13.289 1.00 61.50 629 GLY A N 1
ATOM 5063 C CA . GLY A 1 629 ? -48.844 8.042 14.254 1.00 61.50 629 GLY A CA 1
ATOM 5064 C C . GLY A 1 629 ? -47.574 7.423 13.661 1.00 61.50 629 GLY A C 1
ATOM 5065 O O . GLY A 1 629 ? -47.545 6.981 12.512 1.00 61.50 629 GLY A O 1
ATOM 5066 N N . LEU A 1 630 ? -46.526 7.409 14.484 1.00 65.62 630 LEU A N 1
ATOM 5067 C CA . LEU A 1 630 ? -45.210 6.854 14.171 1.00 65.62 630 LEU A CA 1
ATOM 5068 C C . LEU A 1 630 ? -45.300 5.366 13.799 1.00 65.62 630 LEU A C 1
ATOM 5070 O O . LEU A 1 630 ? -46.045 4.607 14.418 1.00 65.62 630 LEU A O 1
ATOM 5074 N N . SER A 1 631 ? -44.525 4.955 12.796 1.00 71.38 631 SER A N 1
ATOM 5075 C CA . SER A 1 631 ? -44.289 3.540 12.489 1.00 71.38 631 SER A CA 1
ATOM 5076 C C . SER A 1 631 ? -43.172 2.993 13.379 1.00 71.38 631 SER A C 1
ATOM 5078 O O . SER A 1 631 ? -42.153 3.652 13.548 1.00 71.38 631 SER A O 1
ATOM 5080 N N . ASP A 1 632 ? -43.322 1.760 13.857 1.00 66.31 632 ASP A N 1
ATOM 5081 C CA . ASP A 1 632 ? -42.279 0.980 14.544 1.00 66.31 632 ASP A CA 1
ATOM 5082 C C . ASP A 1 632 ? -41.256 0.359 13.574 1.00 66.31 632 ASP A C 1
ATOM 5084 O O . ASP A 1 632 ? -40.174 -0.061 13.970 1.00 66.31 632 ASP A O 1
ATOM 5088 N N . LYS A 1 633 ? -41.580 0.311 12.278 1.00 75.19 633 LYS A N 1
ATOM 5089 C CA . LYS A 1 633 ? -40.688 -0.236 11.247 1.00 75.19 633 LYS A CA 1
ATOM 5090 C C . LYS A 1 633 ? -39.480 0.654 10.961 1.00 75.19 633 LYS A C 1
ATOM 5092 O O . LYS A 1 633 ? -39.646 1.823 10.598 1.00 75.19 633 LYS A O 1
ATOM 5097 N N . LEU A 1 634 ? -38.303 0.035 10.977 1.00 78.75 634 LEU A N 1
ATOM 5098 C CA . LEU A 1 634 ? -37.028 0.656 10.642 1.00 78.75 634 LEU A CA 1
ATOM 5099 C C . LEU A 1 634 ? -36.691 0.512 9.145 1.00 78.75 634 LEU A C 1
ATOM 5101 O O . LEU A 1 634 ? -36.994 -0.494 8.491 1.00 78.75 634 LEU A O 1
ATOM 5105 N N . TYR A 1 635 ? -36.073 1.550 8.589 1.00 85.06 635 TYR A N 1
ATOM 5106 C CA . TYR A 1 635 ? -35.591 1.613 7.211 1.00 85.06 635 TYR A CA 1
ATOM 5107 C C . TYR A 1 635 ? -34.159 2.132 7.191 1.00 85.06 635 TYR A C 1
ATOM 5109 O O . TYR A 1 635 ? -33.814 3.023 7.958 1.00 85.06 635 TYR A O 1
ATOM 5117 N N . TYR A 1 636 ? -33.343 1.644 6.262 1.00 85.62 636 TYR A N 1
ATOM 5118 C CA . TYR A 1 636 ? -31.943 2.041 6.130 1.00 85.62 636 TYR A CA 1
ATOM 5119 C C . TYR A 1 636 ? -31.716 2.715 4.790 1.00 85.62 636 TYR A C 1
ATOM 5121 O O . TYR A 1 636 ? -31.967 2.129 3.733 1.00 85.62 636 TYR A O 1
ATOM 5129 N N . MET A 1 637 ? -31.216 3.942 4.832 1.00 89.00 637 MET A N 1
ATOM 5130 C CA . MET A 1 637 ? -30.824 4.714 3.665 1.00 89.00 637 MET A CA 1
ATOM 5131 C C . MET A 1 637 ? -29.305 4.708 3.534 1.00 89.00 637 MET A C 1
ATOM 5133 O O . MET A 1 637 ? -28.592 5.095 4.456 1.00 89.00 637 MET A O 1
ATOM 5137 N N . ASN A 1 638 ? -28.794 4.300 2.375 1.00 87.62 638 ASN A N 1
ATOM 5138 C CA . ASN A 1 638 ? -27.405 4.565 2.019 1.00 87.62 638 ASN A CA 1
ATOM 5139 C C . ASN A 1 638 ? -27.272 6.043 1.632 1.00 87.62 638 ASN A C 1
ATOM 5141 O O . ASN A 1 638 ? -27.925 6.487 0.687 1.00 87.62 638 ASN A O 1
ATOM 5145 N N . ILE A 1 639 ? -26.431 6.782 2.349 1.00 87.50 639 ILE A N 1
ATOM 5146 C CA . ILE A 1 639 ? -26.350 8.245 2.257 1.00 87.50 639 ILE A CA 1
ATOM 5147 C C . ILE A 1 639 ? -25.836 8.704 0.888 1.00 87.50 639 ILE A C 1
ATOM 5149 O O . ILE A 1 639 ? -26.361 9.656 0.324 1.00 87.50 639 ILE A O 1
ATOM 5153 N N . GLU A 1 640 ? -24.863 7.993 0.313 1.00 84.06 640 GLU A N 1
ATOM 5154 C CA . GLU A 1 640 ? -24.265 8.355 -0.980 1.00 84.06 640 GLU A CA 1
ATOM 5155 C C . GLU A 1 640 ? -25.219 8.107 -2.160 1.00 84.06 640 GLU A C 1
ATOM 5157 O O . GLU A 1 640 ? -25.325 8.918 -3.078 1.00 84.06 640 GLU A O 1
ATOM 5162 N N . SER A 1 641 ? -25.919 6.971 -2.157 1.00 85.31 641 SER A N 1
ATOM 5163 C CA . SER A 1 641 ? -26.784 6.563 -3.274 1.00 85.31 641 SER A CA 1
ATOM 5164 C C . SER A 1 641 ? -28.252 6.963 -3.115 1.00 85.31 641 SER A C 1
ATOM 5166 O O . SER A 1 641 ? -29.014 6.859 -4.077 1.00 85.31 641 SER A O 1
ATOM 5168 N N . GLY A 1 642 ? -28.676 7.340 -1.907 1.00 86.31 642 GLY A N 1
ATOM 5169 C CA . GLY A 1 642 ? -30.073 7.595 -1.547 1.00 86.31 642 GLY A CA 1
ATOM 5170 C C . GLY A 1 642 ? -30.972 6.353 -1.541 1.00 86.31 642 GLY A C 1
ATOM 5171 O O . GLY A 1 642 ? -32.191 6.463 -1.409 1.00 86.31 642 GLY A O 1
ATOM 5172 N N . LYS A 1 643 ? -30.404 5.153 -1.712 1.00 87.12 643 LYS A N 1
ATOM 5173 C CA . LYS A 1 643 ? -31.172 3.906 -1.768 1.00 87.12 643 LYS A CA 1
ATOM 5174 C C . LYS A 1 643 ? -31.680 3.522 -0.377 1.00 87.12 643 LYS A C 1
ATOM 5176 O O . LYS A 1 643 ? -30.877 3.390 0.542 1.00 87.12 643 LYS A O 1
ATOM 5181 N N . VAL A 1 644 ? -32.983 3.251 -0.271 1.00 86.06 644 VAL A N 1
ATOM 5182 C CA . VAL A 1 644 ? -33.655 2.805 0.961 1.00 86.06 644 VAL A CA 1
ATOM 5183 C C . VAL A 1 644 ? -33.952 1.307 0.929 1.00 86.06 644 VAL A C 1
ATOM 5185 O O . VAL A 1 644 ? -34.318 0.761 -0.116 1.00 86.06 644 VAL A O 1
ATOM 5188 N N . ILE A 1 645 ? -33.806 0.651 2.079 1.00 81.12 645 ILE A N 1
ATOM 5189 C CA . ILE A 1 645 ? -34.136 -0.757 2.315 1.00 81.12 645 ILE A CA 1
ATOM 5190 C C . ILE A 1 645 ? -34.986 -0.852 3.591 1.00 81.12 645 ILE A C 1
ATOM 5192 O O . ILE A 1 645 ? -34.660 -0.209 4.584 1.00 81.12 645 ILE A O 1
ATOM 5196 N N . GLN A 1 646 ? -36.068 -1.634 3.569 1.00 74.19 646 GLN A N 1
ATOM 5197 C CA . GLN A 1 646 ? -36.892 -1.921 4.748 1.00 74.19 646 GLN A CA 1
ATOM 5198 C C . GLN A 1 646 ? -36.342 -3.135 5.507 1.00 74.19 646 GLN A C 1
ATOM 5200 O O . GLN A 1 646 ? -36.005 -4.136 4.874 1.00 74.19 646 GLN A O 1
ATOM 5205 N N . ASP A 1 647 ? -36.312 -3.071 6.840 1.00 61.69 647 ASP A N 1
ATOM 5206 C CA . ASP A 1 647 ? -35.752 -4.107 7.729 1.00 61.69 647 ASP A CA 1
ATOM 5207 C C . ASP A 1 647 ? -36.294 -5.532 7.438 1.00 61.69 647 ASP A C 1
ATOM 5209 O O . ASP A 1 647 ? -35.551 -6.508 7.341 1.00 61.69 647 ASP A O 1
ATOM 5213 N N . THR A 1 648 ? -37.583 -5.662 7.097 1.00 50.34 648 THR A N 1
ATOM 5214 C CA . THR A 1 648 ? -38.202 -6.964 6.771 1.00 50.34 648 THR A CA 1
ATOM 5215 C C . THR A 1 648 ? -37.712 -7.613 5.471 1.00 50.34 648 THR A C 1
ATOM 5217 O O . THR A 1 648 ? -37.815 -8.832 5.323 1.00 50.34 648 THR A O 1
ATOM 5220 N N . ASP A 1 649 ? -37.192 -6.835 4.518 1.00 42.88 649 ASP A N 1
ATOM 5221 C CA . ASP A 1 649 ? -36.692 -7.351 3.232 1.00 42.88 649 ASP A CA 1
ATOM 5222 C C . ASP A 1 649 ? -35.235 -7.836 3.325 1.00 42.88 649 ASP A C 1
ATOM 5224 O O . ASP A 1 649 ? -34.679 -8.375 2.361 1.00 42.88 649 ASP A O 1
ATOM 5228 N N . TYR A 1 650 ? -34.600 -7.644 4.483 1.00 37.94 650 TYR A N 1
ATOM 5229 C CA . TYR A 1 650 ? -33.161 -7.731 4.645 1.00 37.94 650 TYR A CA 1
ATOM 5230 C C . TYR A 1 650 ? -32.784 -8.050 6.099 1.00 37.94 650 TYR A C 1
ATOM 5232 O O . TYR A 1 650 ? -32.244 -7.208 6.804 1.00 37.94 650 TYR A O 1
ATOM 5240 N N . LEU A 1 651 ? -32.844 -9.327 6.492 1.00 42.22 651 LEU A N 1
ATOM 5241 C CA . LEU A 1 651 ? -32.055 -9.865 7.623 1.00 42.22 651 LEU A CA 1
ATOM 5242 C C . LEU A 1 651 ? -30.514 -9.743 7.402 1.00 42.22 651 LEU A C 1
ATOM 5244 O O . LEU A 1 651 ? -29.751 -10.646 7.742 1.00 42.22 651 LEU A O 1
ATOM 5248 N N . ARG A 1 652 ? -30.025 -8.692 6.725 1.00 39.12 652 ARG A N 1
ATOM 5249 C CA . ARG A 1 652 ? -28.624 -8.457 6.340 1.00 39.12 652 ARG A CA 1
ATOM 5250 C C . ARG A 1 652 ? -28.199 -6.987 6.232 1.00 39.12 652 ARG A C 1
ATOM 5252 O O . ARG A 1 652 ? -27.035 -6.766 5.909 1.00 39.12 652 ARG A O 1
ATOM 5259 N N . VAL A 1 653 ? -29.070 -5.995 6.426 1.00 39.75 653 VAL A N 1
ATOM 5260 C CA . VAL A 1 653 ? -28.653 -4.577 6.385 1.00 39.75 653 VAL A CA 1
ATOM 5261 C C . VAL A 1 653 ? -29.208 -3.865 7.605 1.00 39.75 653 VAL A C 1
ATOM 5263 O O . VAL A 1 653 ? -30.015 -2.963 7.486 1.00 39.75 653 VAL A O 1
ATOM 5266 N N . ASP A 1 654 ? -28.735 -4.274 8.774 1.00 40.81 654 ASP A N 1
ATOM 5267 C CA . ASP A 1 654 ? -28.560 -3.332 9.866 1.00 40.81 654 ASP A CA 1
ATOM 5268 C C . ASP A 1 654 ? -27.066 -3.342 10.235 1.00 40.81 654 ASP A C 1
ATOM 5270 O O . ASP A 1 654 ? -26.519 -4.417 10.508 1.00 40.81 654 ASP A O 1
ATOM 5274 N N . PRO A 1 655 ? -26.363 -2.199 10.169 1.00 41.69 655 PRO A N 1
ATOM 5275 C CA . PRO A 1 655 ? -24.984 -2.097 10.634 1.00 41.69 655 PRO A CA 1
ATOM 5276 C C . PRO A 1 655 ? -24.834 -2.197 12.167 1.00 41.69 655 PRO A C 1
ATOM 5278 O O . PRO A 1 655 ? -23.700 -2.296 12.627 1.00 41.69 655 PRO A O 1
ATOM 5281 N N . TYR A 1 656 ? -25.934 -2.202 12.934 1.00 43.78 656 TYR A N 1
ATOM 5282 C CA . TYR A 1 656 ? -25.965 -2.301 14.397 1.00 43.78 656 TYR A CA 1
ATOM 5283 C C . TYR A 1 656 ? -27.084 -3.166 15.025 1.00 43.78 656 TYR A C 1
ATOM 5285 O O . TYR A 1 656 ? -26.986 -3.416 16.223 1.00 43.78 656 TYR A O 1
ATOM 5293 N N . ASN A 1 657 ? -28.095 -3.677 14.305 1.00 41.34 657 ASN A N 1
ATOM 5294 C CA . ASN A 1 657 ? -29.033 -4.653 14.898 1.00 41.34 657 ASN A CA 1
ATOM 5295 C C . ASN A 1 657 ? -28.395 -6.033 15.041 1.00 41.34 657 ASN A C 1
ATOM 5297 O O . ASN A 1 657 ? -28.098 -6.744 14.074 1.00 41.34 657 ASN A O 1
ATOM 5301 N N . ASP A 1 658 ? -28.388 -6.435 16.302 1.00 48.72 658 ASP A N 1
ATOM 5302 C CA . ASP A 1 658 ? -28.512 -7.747 16.932 1.00 48.72 658 ASP A CA 1
ATOM 5303 C C . ASP A 1 658 ? -29.372 -8.848 16.247 1.00 48.72 658 ASP A C 1
ATOM 5305 O O . ASP A 1 658 ? -29.515 -9.931 16.809 1.00 48.72 658 ASP A O 1
ATOM 5309 N N . ASP A 1 659 ? -29.972 -8.663 15.065 1.00 40.31 659 ASP A N 1
ATOM 5310 C CA . ASP A 1 659 ? -30.829 -9.686 14.413 1.00 40.31 659 ASP A CA 1
ATOM 5311 C C . ASP A 1 659 ? -30.076 -10.685 13.522 1.00 40.31 659 ASP A C 1
ATOM 5313 O O . ASP A 1 659 ? -30.660 -11.637 12.997 1.00 40.31 659 ASP A O 1
ATOM 5317 N N . GLN A 1 660 ? -28.752 -10.544 13.393 1.00 42.75 660 GLN A N 1
ATOM 5318 C CA . GLN A 1 660 ? -27.917 -11.595 12.788 1.00 42.75 660 GLN A CA 1
ATOM 5319 C C . GLN A 1 660 ? -27.842 -12.857 13.662 1.00 42.75 660 GLN A C 1
ATOM 5321 O O . GLN A 1 660 ? -27.517 -13.939 13.161 1.00 42.75 660 GLN A O 1
ATOM 5326 N N . PHE A 1 661 ? -28.185 -12.732 14.947 1.00 51.59 661 PHE A N 1
ATOM 5327 C CA . PHE A 1 661 ? -28.298 -13.830 15.894 1.00 51.59 661 PHE A CA 1
ATOM 5328 C C . PHE A 1 661 ? -29.734 -13.892 16.410 1.00 51.59 661 PHE A C 1
ATOM 5330 O O . PHE A 1 661 ? -30.040 -13.248 17.410 1.00 51.59 661 PHE A O 1
ATOM 5337 N N . PRO A 1 662 ? -30.630 -14.664 15.767 1.00 50.56 662 PRO A N 1
ATOM 5338 C CA . PRO A 1 662 ? -31.962 -14.866 16.309 1.00 50.56 662 PRO A CA 1
ATOM 5339 C C . PRO A 1 662 ? -31.826 -15.537 17.678 1.00 50.56 662 PRO A C 1
ATOM 5341 O O . PRO A 1 662 ? -31.556 -16.738 17.777 1.00 50.56 662 PRO A O 1
ATOM 5344 N N . VAL A 1 663 ? -31.992 -14.755 18.743 1.00 57.16 663 VAL A N 1
ATOM 5345 C CA . VAL A 1 663 ? -32.257 -15.290 20.072 1.00 57.16 663 VAL A CA 1
ATOM 5346 C C . VAL A 1 663 ? -33.626 -15.943 19.952 1.00 57.16 663 VAL A C 1
ATOM 5348 O O . VAL A 1 663 ? -34.608 -15.273 19.645 1.00 57.16 663 VAL A O 1
ATOM 5351 N N . GLN A 1 664 ? -33.691 -17.271 20.079 1.00 53.22 664 GLN A N 1
ATOM 5352 C CA . GLN A 1 664 ? -34.980 -17.954 20.060 1.00 53.22 664 GLN A CA 1
ATOM 5353 C C . GLN A 1 664 ? -35.823 -17.406 21.209 1.00 53.22 664 GLN A C 1
ATOM 5355 O O . GLN A 1 664 ? -35.501 -17.645 22.374 1.00 53.22 664 GLN A O 1
ATOM 5360 N N . GLU A 1 665 ? -36.904 -16.702 20.876 1.00 55.62 665 GLU A N 1
ATOM 5361 C CA . GLU A 1 665 ? -38.000 -16.521 21.813 1.00 55.62 665 GLU A CA 1
ATOM 5362 C C . GLU A 1 665 ? -38.497 -17.916 22.191 1.00 55.62 665 GLU A C 1
ATOM 5364 O O . GLU A 1 665 ? -38.969 -18.686 21.352 1.00 55.62 665 GLU A O 1
ATOM 5369 N N . ASP A 1 666 ? -38.315 -18.278 23.456 1.00 59.84 666 ASP A N 1
ATOM 5370 C CA . ASP A 1 666 ? -39.016 -19.413 24.034 1.00 59.84 666 ASP A CA 1
ATOM 5371 C C . ASP A 1 666 ? -40.517 -19.073 24.029 1.00 59.84 666 ASP A C 1
ATOM 5373 O O . ASP A 1 666 ? -40.912 -17.920 24.238 1.00 59.84 666 ASP A O 1
ATOM 5377 N N . ASP A 1 667 ? -41.380 -20.064 23.813 1.00 60.75 667 ASP A N 1
ATOM 5378 C CA . ASP A 1 667 ? -42.833 -19.876 23.844 1.00 60.75 667 ASP A CA 1
ATOM 5379 C C . ASP A 1 667 ? -43.307 -19.207 25.147 1.00 60.75 667 ASP A C 1
ATOM 5381 O O . ASP A 1 667 ? -44.367 -18.586 25.145 1.00 60.75 667 ASP A O 1
ATOM 5385 N N . ASN A 1 668 ? -42.509 -19.269 26.220 1.00 69.94 668 ASN A N 1
ATOM 5386 C CA . ASN A 1 668 ? -42.795 -18.677 27.526 1.00 69.94 668 ASN A CA 1
ATOM 5387 C C . ASN A 1 668 ? -42.154 -17.304 27.786 1.00 69.94 668 ASN A C 1
ATOM 5389 O O . ASN A 1 668 ? -42.422 -16.741 28.839 1.00 69.94 668 ASN A O 1
ATOM 5393 N N . TYR A 1 669 ? -41.324 -16.750 26.895 1.00 73.56 669 TYR A N 1
ATOM 5394 C CA . TYR A 1 669 ? -40.609 -15.487 27.144 1.00 73.56 669 TYR A CA 1
ATOM 5395 C C . TYR A 1 669 ? -40.699 -14.518 25.957 1.00 73.56 669 TYR A C 1
ATOM 5397 O O . TYR A 1 669 ? -40.815 -14.944 24.809 1.00 73.56 669 TYR A O 1
ATOM 5405 N N . ILE A 1 670 ? -40.648 -13.215 26.237 1.00 73.44 670 ILE A N 1
ATOM 5406 C CA . ILE A 1 670 ? -40.436 -12.140 25.251 1.00 73.44 670 ILE A CA 1
ATOM 5407 C C . ILE A 1 670 ? -39.063 -11.507 25.474 1.00 73.44 670 ILE A C 1
ATOM 5409 O O . ILE A 1 670 ? -38.635 -11.378 26.622 1.00 73.44 670 ILE A O 1
ATOM 5413 N N . VAL A 1 671 ? -38.371 -11.129 24.399 1.00 76.38 671 VAL A N 1
ATOM 5414 C CA . VAL A 1 671 ? -37.119 -10.359 24.477 1.00 76.38 671 VAL A CA 1
ATOM 5415 C C . VAL A 1 671 ? -37.471 -8.876 24.424 1.00 76.38 671 VAL A C 1
ATOM 5417 O O . VAL A 1 671 ? -38.198 -8.453 23.529 1.00 76.38 671 VAL A O 1
ATOM 5420 N N . LEU A 1 672 ? -36.999 -8.104 25.403 1.00 74.06 672 LEU A N 1
ATOM 5421 C CA . LEU A 1 672 ? -37.319 -6.677 25.534 1.00 74.06 672 LEU A CA 1
ATOM 5422 C C . LEU A 1 672 ? -36.225 -5.776 24.970 1.00 74.06 672 LEU A C 1
ATOM 5424 O O . LEU A 1 672 ? -36.521 -4.726 24.413 1.00 74.06 672 LEU A O 1
ATOM 5428 N N . ASP A 1 673 ? -34.973 -6.190 25.142 1.00 75.38 673 ASP A N 1
ATOM 5429 C CA . ASP A 1 673 ? -33.795 -5.388 24.837 1.00 75.38 673 ASP A CA 1
ATOM 5430 C C . ASP A 1 673 ? -32.599 -6.315 24.578 1.00 75.38 673 ASP A C 1
ATOM 5432 O O . ASP A 1 673 ? -32.570 -7.445 25.082 1.00 75.38 673 ASP A O 1
ATOM 5436 N N . LYS A 1 674 ? -31.631 -5.880 23.775 1.00 82.06 674 LYS A N 1
ATOM 5437 C CA . LYS A 1 674 ? -30.464 -6.677 23.371 1.00 82.06 674 LYS A CA 1
ATOM 5438 C C . LYS A 1 674 ? -29.289 -5.784 22.974 1.00 82.06 674 LYS A C 1
ATOM 5440 O O . LYS A 1 674 ? -29.477 -4.654 22.536 1.00 82.06 674 LYS A O 1
ATOM 5445 N N . ASN A 1 675 ? -28.078 -6.288 23.201 1.00 82.75 675 ASN A N 1
ATOM 5446 C CA . ASN A 1 675 ? -26.838 -5.584 22.914 1.00 82.75 675 ASN A CA 1
ATOM 5447 C C . ASN A 1 675 ? -25.672 -6.558 22.649 1.00 82.75 675 ASN A C 1
ATOM 5449 O O . ASN A 1 675 ? -25.306 -7.382 23.504 1.00 82.75 675 ASN A O 1
ATOM 5453 N N . LEU A 1 676 ? -25.050 -6.444 21.478 1.00 72.00 676 LEU A N 1
ATOM 5454 C CA . LEU A 1 676 ? -23.896 -7.245 21.063 1.00 72.00 676 LEU A CA 1
ATOM 5455 C C . LEU A 1 676 ? -22.572 -6.705 21.628 1.00 72.00 676 LEU A C 1
ATOM 5457 O O . LEU A 1 676 ? -22.358 -5.495 21.680 1.00 72.00 676 LEU A O 1
ATOM 5461 N N . SER A 1 677 ? -21.635 -7.592 21.981 1.00 72.19 677 SER A N 1
ATOM 5462 C CA . SER A 1 677 ? -20.276 -7.165 22.341 1.00 72.19 677 SER A CA 1
ATOM 5463 C C . SER A 1 677 ? -19.556 -6.535 21.137 1.00 72.19 677 SER A C 1
ATOM 5465 O O . SER A 1 677 ? -19.768 -6.993 20.013 1.00 72.19 677 SER A O 1
ATOM 5467 N N . PRO A 1 678 ? -18.653 -5.551 21.335 1.00 67.12 678 PRO A N 1
ATOM 5468 C CA . PRO A 1 678 ? -17.857 -4.935 20.266 1.00 67.12 678 PRO A CA 1
ATOM 5469 C C . PRO A 1 678 ? -17.161 -5.899 19.287 1.00 67.12 678 PRO A C 1
ATOM 5471 O O . PRO A 1 678 ? -16.989 -5.571 18.117 1.00 67.12 678 PRO A O 1
ATOM 5474 N N . ASP A 1 679 ? -16.765 -7.097 19.730 1.00 61.16 679 ASP A N 1
ATOM 5475 C CA . ASP A 1 679 ? -16.148 -8.132 18.880 1.00 61.16 679 ASP A CA 1
ATOM 5476 C C . ASP A 1 679 ? -17.135 -9.158 18.292 1.00 61.16 679 ASP A C 1
ATOM 5478 O O . ASP A 1 679 ? -16.725 -10.097 17.600 1.00 61.16 679 ASP A O 1
ATOM 5482 N N . HIS A 1 680 ? -18.423 -9.003 18.595 1.00 67.69 680 HIS A N 1
ATOM 5483 C CA . HIS A 1 680 ? -19.538 -9.842 18.169 1.00 67.69 680 HIS A CA 1
ATOM 5484 C C . HIS A 1 680 ? -19.466 -11.300 18.669 1.00 67.69 680 HIS A C 1
ATOM 5486 O O . HIS A 1 680 ? -20.147 -12.187 18.137 1.00 67.69 680 HIS A O 1
ATOM 5492 N N . ASN A 1 681 ? -18.642 -11.600 19.679 1.00 72.56 681 ASN A N 1
ATOM 5493 C CA . ASN A 1 681 ? -18.521 -12.947 20.249 1.00 72.56 681 ASN A CA 1
ATOM 5494 C C . ASN A 1 681 ? -19.551 -13.242 21.348 1.00 72.56 681 ASN A C 1
ATOM 5496 O O . ASN A 1 681 ? -19.798 -14.423 21.636 1.00 72.56 681 ASN A O 1
ATOM 5500 N N . TYR A 1 682 ? -20.160 -12.209 21.932 1.00 80.12 682 TYR A N 1
ATOM 5501 C CA . TYR A 1 682 ? -21.170 -12.314 22.980 1.00 80.12 682 TYR A CA 1
ATOM 5502 C C . TYR A 1 682 ? -22.392 -11.454 22.667 1.00 80.12 682 TYR A C 1
ATOM 5504 O O . TYR A 1 682 ? -22.300 -10.435 21.986 1.00 80.12 682 TYR A O 1
ATOM 5512 N N . ILE A 1 683 ? -23.539 -11.881 23.185 1.00 84.62 683 ILE A N 1
ATOM 5513 C CA . ILE A 1 683 ? -24.788 -11.123 23.170 1.00 84.62 683 ILE A CA 1
ATOM 5514 C C . ILE A 1 683 ? -25.341 -11.057 24.590 1.00 84.62 683 ILE A C 1
ATOM 5516 O O . ILE A 1 683 ? -25.353 -12.068 25.303 1.00 84.62 683 ILE A O 1
ATOM 5520 N N . ALA A 1 684 ? -25.772 -9.865 24.988 1.00 88.31 684 ALA A N 1
ATOM 5521 C CA . ALA A 1 684 ? -26.507 -9.598 26.212 1.00 88.31 684 ALA A CA 1
ATOM 5522 C C . ALA A 1 684 ? -27.951 -9.246 25.841 1.00 88.31 684 ALA A C 1
ATOM 5524 O O . ALA A 1 684 ? -28.157 -8.440 24.943 1.00 88.31 684 ALA A O 1
ATOM 5525 N N . TYR A 1 685 ? -28.953 -9.847 26.476 1.00 88.06 685 TYR A N 1
ATOM 5526 C CA . TYR A 1 685 ? -30.3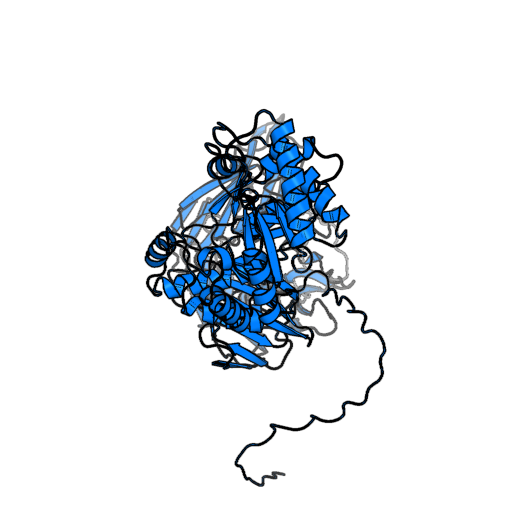53 -9.523 26.194 1.00 88.06 685 TYR A CA 1
ATOM 5527 C C . TYR A 1 685 ? -31.243 -9.667 27.421 1.00 88.06 685 TYR A C 1
ATOM 5529 O O . TYR A 1 685 ? -31.027 -10.546 28.256 1.00 88.06 685 TYR A O 1
ATOM 5537 N N . ILE A 1 686 ? -32.261 -8.815 27.500 1.00 86.38 686 ILE A N 1
ATOM 5538 C CA . ILE A 1 686 ? -33.300 -8.855 28.521 1.00 86.38 686 ILE A CA 1
ATOM 5539 C C . ILE A 1 686 ? -34.449 -9.719 28.026 1.00 86.38 686 ILE A C 1
ATOM 5541 O O . ILE A 1 686 ? -34.975 -9.508 26.931 1.00 86.38 686 ILE A O 1
ATOM 5545 N N . ARG A 1 687 ? -34.878 -10.674 28.848 1.00 84.00 687 ARG A N 1
ATOM 5546 C CA . ARG A 1 687 ? -36.094 -11.452 28.615 1.00 84.00 687 ARG A CA 1
ATOM 5547 C C . ARG A 1 687 ? -37.061 -11.332 29.781 1.00 84.00 687 ARG A C 1
ATOM 5549 O O . ARG A 1 687 ? -36.645 -11.226 30.927 1.00 84.00 687 ARG A O 1
ATOM 5556 N N . MET A 1 688 ? -38.348 -11.417 29.484 1.00 80.94 688 MET A N 1
ATOM 5557 C CA . MET A 1 688 ? -39.427 -11.377 30.468 1.00 80.94 688 MET A CA 1
ATOM 5558 C C . MET A 1 688 ? -40.382 -12.547 30.244 1.00 80.94 688 MET A C 1
ATOM 5560 O O . MET A 1 688 ? -40.673 -12.901 29.100 1.00 80.94 688 MET A O 1
ATOM 5564 N N . GLU A 1 689 ? -40.853 -13.172 31.324 1.00 74.62 689 GLU A N 1
ATOM 5565 C CA . GLU A 1 689 ? -41.813 -14.278 31.239 1.00 74.62 689 GLU A CA 1
ATOM 5566 C C . GLU A 1 689 ? -43.176 -13.787 30.716 1.00 74.62 689 GLU A C 1
ATOM 5568 O O . GLU A 1 689 ? -43.727 -12.784 31.177 1.00 74.62 689 GLU A O 1
ATOM 5573 N N . LYS A 1 690 ? -43.743 -14.503 29.739 1.00 68.25 690 LYS A N 1
ATOM 5574 C CA . LYS A 1 690 ? -45.083 -14.251 29.204 1.00 68.25 690 LYS A CA 1
ATOM 5575 C C . LYS A 1 690 ? -46.118 -14.618 30.260 1.00 68.25 690 LYS A C 1
ATOM 5577 O O . LYS A 1 690 ? -46.259 -15.778 30.645 1.00 68.25 690 LYS A O 1
ATOM 5582 N N . ILE A 1 691 ? -46.919 -13.642 30.669 1.00 61.84 691 ILE A N 1
ATOM 5583 C CA . ILE A 1 691 ? -48.039 -13.882 31.577 1.00 61.84 691 ILE A CA 1
ATOM 5584 C C . ILE A 1 691 ? -49.146 -14.631 30.809 1.00 61.84 691 ILE A C 1
ATOM 5586 O O . ILE A 1 691 ? -49.817 -14.079 29.937 1.00 61.84 691 ILE A O 1
ATOM 5590 N N . ASN A 1 692 ? -49.346 -15.912 31.132 1.00 48.50 692 ASN A N 1
ATOM 5591 C CA . ASN A 1 692 ? -50.440 -16.727 30.597 1.00 48.50 692 ASN A CA 1
ATOM 5592 C C . ASN A 1 692 ? -51.799 -16.279 31.177 1.00 48.50 692 ASN A C 1
ATOM 5594 O O . ASN A 1 692 ? -52.187 -16.758 32.243 1.00 48.50 692 ASN A O 1
ATOM 5598 N N . ASN A 1 693 ? -52.526 -15.402 30.469 1.00 41.12 693 ASN A N 1
ATOM 5599 C CA . ASN A 1 693 ? -53.967 -15.493 30.136 1.00 41.12 693 ASN A CA 1
ATOM 5600 C C . ASN A 1 693 ? -54.653 -14.121 29.974 1.00 41.12 693 ASN A C 1
ATOM 5602 O O . ASN A 1 693 ? -54.561 -13.260 30.839 1.00 41.12 693 ASN A O 1
ATOM 5606 N N . GLU A 1 694 ? -55.448 -14.023 28.901 1.00 38.75 694 GLU A N 1
ATOM 5607 C CA . GLU A 1 694 ? -56.565 -13.085 28.693 1.00 38.75 694 GLU A CA 1
ATOM 5608 C C . GLU A 1 694 ? -56.243 -11.585 28.821 1.00 38.75 694 GLU A C 1
ATOM 5610 O O . GLU A 1 694 ? -56.756 -10.889 29.695 1.00 38.75 694 GLU A O 1
ATOM 5615 N N . ALA A 1 695 ? -55.501 -11.042 27.851 1.00 35.25 695 ALA A N 1
ATOM 5616 C CA . ALA A 1 695 ? -55.696 -9.643 27.488 1.00 35.25 695 ALA A CA 1
ATOM 5617 C C . ALA A 1 695 ? -57.103 -9.509 26.877 1.00 35.25 695 ALA A C 1
ATOM 5619 O O . ALA A 1 695 ? -57.335 -9.851 25.717 1.00 35.25 695 ALA A O 1
ATOM 5620 N N . SER A 1 696 ? -58.075 -9.090 27.686 1.00 35.75 696 SER A N 1
ATOM 5621 C CA . SER A 1 696 ? -59.315 -8.532 27.161 1.00 35.75 696 SER A CA 1
ATOM 5622 C C . SER A 1 696 ? -58.964 -7.259 26.399 1.00 35.75 696 SER A C 1
ATOM 5624 O O . SER A 1 696 ? -58.362 -6.369 26.999 1.00 35.75 696 SER A O 1
ATOM 5626 N N . ASP A 1 697 ? -59.359 -7.176 25.126 1.00 34.28 697 ASP A N 1
ATOM 5627 C CA . ASP A 1 697 ? -59.394 -5.933 24.351 1.00 34.28 697 ASP A CA 1
ATOM 5628 C C . ASP A 1 697 ? -60.025 -4.822 25.207 1.00 34.28 697 ASP A C 1
ATOM 5630 O O . ASP A 1 697 ? -61.246 -4.775 25.390 1.00 34.28 697 ASP A O 1
ATOM 5634 N N . SER A 1 698 ? -59.205 -3.937 25.770 1.00 36.59 698 SER A N 1
ATOM 5635 C CA . SER A 1 698 ? -59.668 -2.614 26.159 1.00 36.59 698 SER A CA 1
ATOM 5636 C C . SER A 1 698 ? -59.598 -1.743 24.905 1.00 36.59 698 SER A C 1
ATOM 5638 O O . SER A 1 698 ? -58.619 -1.779 24.161 1.00 36.59 698 SER A O 1
ATOM 5640 N N . GLU A 1 699 ? -60.664 -0.984 24.640 1.00 35.06 699 GLU A N 1
ATOM 5641 C CA . GLU A 1 699 ? -60.858 -0.186 23.416 1.00 35.06 699 GLU A CA 1
ATOM 5642 C C . GLU A 1 699 ? -59.795 0.918 23.186 1.00 35.06 699 GLU A C 1
ATOM 5644 O O . GLU A 1 699 ? -59.871 1.623 22.183 1.00 35.06 699 GLU A O 1
ATOM 5649 N N . ASP A 1 700 ? -58.782 1.036 24.054 1.00 35.25 700 ASP A N 1
ATOM 5650 C CA . ASP A 1 700 ? -57.792 2.120 24.054 1.00 35.25 700 ASP A CA 1
ATOM 5651 C C . ASP A 1 700 ? -56.357 1.687 23.678 1.00 35.25 700 ASP A C 1
ATOM 5653 O O . ASP A 1 700 ? -55.461 2.526 23.639 1.00 35.25 700 ASP A O 1
ATOM 5657 N N . GLY A 1 701 ? -56.102 0.410 23.364 1.00 33.72 701 GLY A N 1
ATOM 5658 C CA . GLY A 1 701 ? -54.859 -0.018 22.693 1.00 33.72 701 GLY A CA 1
ATOM 5659 C C . GLY A 1 701 ? -53.541 0.108 23.480 1.00 33.72 701 GLY A C 1
ATOM 5660 O O . GLY A 1 701 ? -52.479 -0.081 22.892 1.00 33.72 701 GLY A O 1
ATOM 5661 N N . TYR A 1 702 ? -53.574 0.385 24.787 1.00 33.91 702 TYR A N 1
ATOM 5662 C CA . TYR A 1 702 ? -52.382 0.379 25.645 1.00 33.91 702 TYR A CA 1
ATOM 5663 C C . TYR A 1 702 ? -52.206 -0.974 26.350 1.00 33.91 702 TYR A C 1
ATOM 5665 O O . TYR A 1 702 ? -53.107 -1.449 27.042 1.00 33.91 702 TYR A O 1
ATOM 5673 N N . PHE A 1 703 ? -51.021 -1.579 26.211 1.00 39.84 703 PHE A N 1
ATOM 5674 C CA . PHE A 1 703 ? -50.596 -2.729 27.012 1.00 39.84 703 PHE A CA 1
ATOM 5675 C C . PHE A 1 703 ? -50.466 -2.309 28.485 1.00 39.84 703 PHE A C 1
ATOM 5677 O O . PHE A 1 703 ? -49.610 -1.495 28.820 1.00 39.84 703 PHE A O 1
ATOM 5684 N N . SER A 1 704 ? -51.286 -2.868 29.378 1.00 38.47 704 SER A N 1
ATOM 5685 C CA . SER A 1 704 ? -51.063 -2.777 30.826 1.00 38.47 704 SER A CA 1
ATOM 5686 C C . SER A 1 704 ? -50.403 -4.065 31.317 1.00 38.47 704 SER A C 1
ATOM 5688 O O . SER A 1 704 ? -51.042 -5.120 31.310 1.00 38.47 704 SER A O 1
ATOM 5690 N N . VAL A 1 705 ? -49.143 -3.989 31.745 1.00 43.88 705 VAL A N 1
ATOM 5691 C CA . VAL A 1 705 ? -48.472 -5.091 32.450 1.00 43.88 705 VAL A CA 1
ATOM 5692 C C . VAL A 1 705 ? -49.027 -5.131 33.884 1.00 43.88 705 VAL A C 1
ATOM 5694 O O . VAL A 1 705 ? -49.018 -4.094 34.549 1.00 43.88 705 VAL A O 1
ATOM 5697 N N . PRO A 1 706 ? -49.574 -6.259 34.376 1.00 42.19 706 PRO A N 1
ATOM 5698 C CA . PRO A 1 706 ? -50.028 -6.367 35.762 1.00 42.19 706 PRO A CA 1
ATOM 5699 C C . PRO A 1 706 ? -48.872 -6.126 36.749 1.00 42.19 706 PRO A C 1
ATOM 5701 O O . PRO A 1 706 ? -47.815 -6.730 36.603 1.00 42.19 706 PRO A O 1
ATOM 5704 N N . GLU A 1 707 ? -49.098 -5.296 37.775 1.00 45.78 707 GLU A N 1
ATOM 5705 C CA . GLU A 1 707 ? -48.107 -4.843 38.779 1.00 45.78 707 GLU A CA 1
ATOM 5706 C C . GLU A 1 707 ? -47.444 -5.950 39.626 1.00 45.78 707 GLU A C 1
ATOM 5708 O O . GLU A 1 707 ? -46.524 -5.671 40.388 1.00 45.78 707 GLU A O 1
ATOM 5713 N N . GLU A 1 708 ? -47.863 -7.210 39.520 1.00 46.72 708 GLU A N 1
ATOM 5714 C CA . GLU A 1 708 ? -47.318 -8.295 40.334 1.00 46.72 708 GLU A CA 1
ATOM 5715 C C . GLU A 1 708 ? -47.169 -9.562 39.479 1.00 46.72 708 GLU A C 1
ATOM 5717 O O . GLU A 1 708 ? -48.170 -10.239 39.249 1.00 46.72 708 GLU A O 1
ATOM 5722 N N . THR A 1 709 ? -45.954 -9.869 38.983 1.00 47.28 709 THR A N 1
ATOM 5723 C CA . THR A 1 709 ? -45.334 -11.224 38.835 1.00 47.28 709 THR A CA 1
ATOM 5724 C C . THR A 1 709 ? -44.319 -11.396 37.687 1.00 47.28 709 THR A C 1
ATOM 5726 O O . THR A 1 709 ? -43.684 -12.446 37.642 1.00 47.28 709 THR A O 1
ATOM 5729 N N . SER A 1 710 ? -44.098 -10.436 36.782 1.00 55.88 710 SER A N 1
ATOM 5730 C CA . SER A 1 710 ? -43.110 -10.629 35.702 1.00 55.88 710 SER A CA 1
ATOM 5731 C C . SER A 1 710 ? -41.677 -10.360 36.178 1.00 55.88 710 SER A C 1
ATOM 5733 O O . SER A 1 710 ? -41.312 -9.205 36.378 1.00 55.88 710 SER A O 1
ATOM 5735 N N . THR A 1 711 ? -40.861 -11.405 36.332 1.00 68.12 711 THR A N 1
ATOM 5736 C CA . THR A 1 711 ? -39.412 -11.271 36.563 1.00 68.12 711 THR A CA 1
ATOM 5737 C C . THR A 1 711 ? -38.694 -11.077 35.228 1.00 68.12 711 THR A C 1
ATOM 5739 O O . THR A 1 711 ? -38.830 -11.908 34.321 1.00 68.12 711 THR A O 1
ATOM 5742 N N . SER A 1 712 ? -37.961 -9.975 35.094 1.00 83.75 712 SER A N 1
ATOM 5743 C CA . SER A 1 712 ? -37.060 -9.705 33.975 1.00 83.75 712 SER A CA 1
ATOM 5744 C C . SER A 1 712 ? -35.685 -10.320 34.261 1.00 83.75 712 SER A C 1
ATOM 5746 O O . SER A 1 712 ? -35.228 -10.365 35.401 1.00 83.75 712 SER A O 1
ATOM 5748 N N . GLU A 1 713 ? -35.036 -10.862 33.234 1.00 88.44 713 GLU A N 1
ATOM 5749 C CA . GLU A 1 713 ? -33.723 -11.498 33.347 1.00 88.44 713 GLU A CA 1
ATOM 5750 C C . GLU A 1 713 ? -32.786 -10.981 32.255 1.00 88.44 713 GLU A C 1
ATOM 5752 O O . GLU A 1 713 ? -33.122 -11.027 31.068 1.00 88.44 713 GLU A O 1
ATOM 5757 N N . LEU A 1 714 ? -31.572 -10.592 32.639 1.00 90.25 714 LEU A N 1
ATOM 5758 C CA . LEU A 1 714 ? -30.463 -10.350 31.725 1.00 90.25 714 LEU A CA 1
ATOM 5759 C C . LEU A 1 714 ? -29.717 -11.658 31.462 1.00 90.25 714 LEU A C 1
ATOM 5761 O O . LEU A 1 714 ? -29.180 -12.296 32.371 1.00 90.25 714 LEU A O 1
ATOM 5765 N N . ILE A 1 715 ? -29.643 -12.035 30.191 1.00 88.50 715 ILE A N 1
ATOM 5766 C CA . ILE A 1 715 ? -28.922 -13.207 29.713 1.00 88.50 715 ILE A CA 1
ATOM 5767 C C . ILE A 1 715 ? -27.700 -12.766 28.930 1.00 88.50 715 ILE A C 1
ATOM 5769 O O . ILE A 1 715 ? -27.814 -11.999 27.982 1.00 88.50 715 ILE A O 1
ATOM 5773 N N . ILE A 1 716 ? -26.541 -13.323 29.270 1.00 88.75 716 ILE A N 1
ATOM 5774 C CA . ILE A 1 716 ? -25.295 -13.113 28.531 1.00 88.75 716 ILE A CA 1
ATOM 5775 C C . ILE A 1 716 ? -24.817 -14.461 28.023 1.00 88.75 716 ILE A C 1
ATOM 5777 O O . ILE A 1 716 ? -24.651 -15.400 28.805 1.00 88.75 716 ILE A O 1
ATOM 5781 N N . THR A 1 717 ? -24.593 -14.585 26.720 1.00 85.25 717 THR A N 1
ATOM 5782 C CA . THR A 1 717 ? -24.164 -15.853 26.122 1.00 85.25 717 THR A CA 1
ATOM 5783 C C . THR A 1 717 ? -23.266 -15.644 24.911 1.00 85.25 717 THR A C 1
ATOM 5785 O O . THR A 1 717 ? -23.236 -14.567 24.317 1.00 85.25 717 THR A O 1
ATOM 5788 N N . SER A 1 718 ? -22.506 -16.677 24.541 1.00 78.62 718 SER A N 1
ATOM 5789 C CA . SER A 1 718 ? -21.678 -16.627 23.338 1.00 78.62 718 SER A CA 1
ATOM 5790 C C . SER A 1 718 ? -22.537 -16.743 22.083 1.00 78.62 718 SER A C 1
ATOM 5792 O O . SER A 1 718 ? -23.378 -17.635 21.967 1.00 78.62 718 SER A O 1
ATOM 5794 N N . THR A 1 719 ? -22.222 -15.931 21.077 1.00 70.62 719 THR A N 1
ATOM 5795 C CA . THR A 1 719 ? -22.839 -16.004 19.745 1.00 70.62 719 THR A CA 1
ATOM 5796 C C . THR A 1 719 ? -22.497 -17.296 18.992 1.00 70.62 719 THR A C 1
ATOM 5798 O O . THR A 1 719 ? -23.185 -17.676 18.045 1.00 70.62 719 THR A O 1
ATOM 5801 N N . LYS A 1 720 ? -21.450 -18.017 19.420 1.00 67.75 720 LYS A N 1
ATOM 5802 C CA . LYS A 1 720 ? -20.997 -19.286 18.819 1.00 67.75 720 LYS A CA 1
ATOM 5803 C C . LYS A 1 720 ? -21.515 -20.525 19.550 1.00 67.75 720 LYS A C 1
ATOM 5805 O O . LYS A 1 720 ? -21.594 -21.593 18.942 1.00 67.75 720 LYS A O 1
ATOM 5810 N N . ASN A 1 721 ? -21.823 -20.412 20.842 1.00 68.38 721 ASN A N 1
ATOM 5811 C CA . ASN A 1 721 ? -22.296 -21.517 21.673 1.00 68.38 721 ASN A CA 1
ATOM 5812 C C . ASN A 1 721 ? -23.220 -21.005 22.787 1.00 68.38 721 ASN A C 1
ATOM 5814 O O . ASN A 1 721 ? -22.751 -20.517 23.810 1.00 68.38 721 ASN A O 1
ATOM 5818 N N . SER A 1 722 ? -24.526 -21.198 22.609 1.00 65.31 722 SER A N 1
ATOM 5819 C CA . SER A 1 722 ? -25.559 -20.720 23.534 1.00 65.31 722 SER A CA 1
ATOM 5820 C C . SER A 1 722 ? -25.787 -21.605 24.769 1.00 65.31 722 SER A C 1
ATOM 5822 O O . SER A 1 722 ? -26.694 -21.343 25.558 1.00 65.31 722 SER A O 1
ATOM 5824 N N . GLN A 1 723 ? -25.010 -22.684 24.939 1.00 69.25 723 GLN A N 1
ATOM 5825 C CA . GLN A 1 723 ? -25.146 -23.588 26.090 1.00 69.25 723 GLN A CA 1
ATOM 5826 C C . GLN A 1 723 ? -24.617 -22.967 27.389 1.00 69.25 723 GLN A C 1
ATOM 5828 O O . GLN A 1 723 ? -25.179 -23.218 28.454 1.00 69.25 723 GLN A O 1
ATOM 5833 N N . ASP A 1 724 ? -23.568 -22.149 27.294 1.00 74.31 724 ASP A N 1
ATOM 5834 C CA . ASP A 1 724 ? -22.988 -21.446 28.434 1.00 74.31 724 ASP A CA 1
ATOM 5835 C C . ASP A 1 724 ? -23.592 -20.039 28.503 1.00 74.31 724 ASP A C 1
ATOM 5837 O O . ASP A 1 724 ? -23.455 -19.236 27.573 1.00 74.31 724 ASP A O 1
ATOM 5841 N N . LYS A 1 725 ? -24.305 -19.749 29.596 1.00 85.19 725 LYS A N 1
ATOM 5842 C CA . LYS A 1 725 ? -24.953 -18.454 29.812 1.00 85.19 725 LYS A CA 1
ATOM 5843 C C . LYS A 1 725 ? -24.813 -17.968 31.247 1.00 85.19 725 LYS A C 1
ATOM 5845 O O . LYS A 1 725 ? -24.862 -18.764 32.186 1.00 85.19 725 LYS A O 1
ATOM 5850 N N . ILE A 1 726 ? -24.679 -16.657 31.393 1.00 86.56 726 ILE A N 1
ATOM 5851 C CA . ILE A 1 726 ? -24.840 -15.940 32.658 1.00 86.56 726 ILE A CA 1
ATOM 5852 C C . ILE A 1 726 ? -26.280 -15.432 32.692 1.00 86.56 726 ILE A C 1
ATOM 5854 O O . ILE A 1 726 ? -26.783 -14.958 31.674 1.00 86.56 726 ILE A O 1
ATOM 5858 N N . VAL A 1 727 ? -26.940 -15.581 33.837 1.00 88.81 727 VAL A N 1
ATOM 5859 C CA . VAL A 1 727 ? -28.303 -15.095 34.080 1.00 88.81 727 VAL A CA 1
ATOM 5860 C C . VAL A 1 727 ? -28.251 -14.171 35.286 1.00 88.81 727 VAL A C 1
ATOM 5862 O O . VAL A 1 727 ? -27.678 -14.547 36.311 1.00 88.81 727 VAL A O 1
ATOM 5865 N N . ILE A 1 728 ? -28.801 -12.972 35.137 1.00 88.19 728 ILE A N 1
ATOM 5866 C CA . ILE A 1 728 ? -28.961 -11.980 36.197 1.00 88.19 728 ILE A CA 1
ATOM 5867 C C . ILE A 1 728 ? -30.449 -11.668 36.297 1.00 88.19 728 ILE A C 1
ATOM 5869 O O . ILE A 1 728 ? -31.051 -11.251 35.312 1.00 88.19 728 ILE A O 1
ATOM 5873 N N . ASP A 1 729 ? -31.016 -11.899 37.475 1.00 87.38 729 ASP A N 1
ATOM 5874 C CA . ASP A 1 729 ? -32.416 -11.602 37.772 1.00 87.38 729 ASP A CA 1
ATOM 5875 C C . ASP A 1 729 ? -32.606 -10.089 38.001 1.00 87.38 729 ASP A C 1
ATOM 5877 O O . ASP A 1 729 ? -31.653 -9.397 38.375 1.00 87.38 729 ASP A O 1
ATOM 5881 N N . ASP A 1 730 ? -33.831 -9.601 37.798 1.00 84.25 730 ASP A N 1
ATOM 5882 C CA . ASP A 1 730 ? -34.261 -8.218 38.050 1.00 84.25 730 ASP A CA 1
ATOM 5883 C C . ASP A 1 730 ? -33.478 -7.177 37.218 1.00 84.25 730 ASP A C 1
ATOM 5885 O O . ASP A 1 730 ? -33.003 -6.160 37.719 1.00 84.25 730 ASP A O 1
ATOM 5889 N N . ALA A 1 731 ? -33.300 -7.449 35.922 1.00 87.19 731 ALA A N 1
ATOM 5890 C CA . ALA A 1 731 ? -32.660 -6.532 34.976 1.00 87.19 731 ALA A CA 1
ATOM 5891 C C . ALA A 1 731 ? -33.630 -6.163 33.849 1.00 87.19 731 ALA A C 1
ATOM 5893 O O . ALA A 1 731 ? -34.108 -7.038 33.130 1.00 87.19 731 ALA A O 1
ATOM 5894 N N . ASP A 1 732 ? -33.882 -4.868 33.662 1.00 87.38 732 ASP A N 1
ATOM 5895 C CA . ASP A 1 732 ? -34.984 -4.369 32.828 1.00 87.38 732 ASP A CA 1
ATOM 5896 C C . ASP A 1 732 ? -34.539 -3.720 31.517 1.00 87.38 732 ASP A C 1
ATOM 5898 O O . ASP A 1 732 ? -35.342 -3.594 30.595 1.00 87.38 732 ASP A O 1
ATOM 5902 N N . SER A 1 733 ? -33.278 -3.297 31.420 1.00 87.38 733 SER A N 1
ATOM 5903 C CA . SER A 1 733 ? -32.677 -2.802 30.175 1.00 87.38 733 SER A CA 1
ATOM 5904 C C . SER A 1 733 ? -31.173 -3.044 30.173 1.00 87.38 733 SER A C 1
ATOM 5906 O O . SER A 1 733 ? -30.525 -2.999 31.223 1.00 87.38 733 SER A O 1
ATOM 5908 N N . VAL A 1 734 ? -30.614 -3.311 28.994 1.00 89.12 734 VAL A N 1
ATOM 5909 C CA . VAL A 1 734 ? -29.176 -3.462 28.781 1.00 89.12 734 VAL A CA 1
ATOM 5910 C C . VAL A 1 734 ? -28.652 -2.231 28.047 1.00 89.12 734 VAL A C 1
ATOM 5912 O O . VAL A 1 734 ? -29.029 -1.960 26.917 1.00 89.12 734 VAL A O 1
ATOM 5915 N N . ILE A 1 735 ? -27.743 -1.488 28.678 1.00 88.75 735 ILE A N 1
ATOM 5916 C CA . ILE A 1 735 ? -27.180 -0.277 28.065 1.00 88.75 735 ILE A CA 1
ATOM 5917 C C . ILE A 1 735 ? -26.106 -0.659 27.046 1.00 88.75 735 ILE A C 1
ATOM 5919 O O . ILE A 1 735 ? -26.105 -0.181 25.914 1.00 88.75 735 ILE A O 1
ATOM 5923 N N . GLY A 1 736 ? -25.176 -1.530 27.445 1.00 86.81 736 GLY A N 1
ATOM 5924 C CA . GLY A 1 736 ? -24.130 -2.018 26.554 1.00 86.81 736 GLY A CA 1
ATOM 5925 C C . GLY A 1 736 ? -22.797 -2.304 27.228 1.00 86.81 736 GLY A C 1
ATOM 5926 O O . GLY A 1 736 ? -22.639 -2.208 28.448 1.00 86.81 736 GLY A O 1
ATOM 5927 N N . TRP A 1 737 ? -21.847 -2.728 26.406 1.00 83.94 737 TRP A N 1
ATOM 5928 C CA . TRP A 1 737 ? -20.541 -3.224 26.827 1.00 83.94 737 TRP A CA 1
ATOM 5929 C C . TRP A 1 737 ? -19.520 -2.099 26.936 1.00 83.94 737 TRP A C 1
ATOM 5931 O O . TRP A 1 737 ? -19.483 -1.210 26.088 1.00 83.94 737 TRP A O 1
ATOM 5941 N N . SER A 1 738 ? -18.608 -2.200 27.904 1.00 79.94 738 SER A N 1
ATOM 5942 C CA . SER A 1 738 ? -17.366 -1.444 27.815 1.00 79.94 738 SER A CA 1
ATOM 5943 C C . SER A 1 738 ? -16.622 -1.838 26.542 1.00 79.94 738 SER A C 1
ATOM 5945 O O . SER A 1 738 ? -16.719 -2.958 26.034 1.00 79.94 738 SER A O 1
ATOM 5947 N N . SER A 1 739 ? -15.838 -0.909 26.021 1.00 67.19 739 SER A N 1
ATOM 5948 C CA . SER A 1 739 ? -15.091 -1.084 24.777 1.00 67.19 739 SER A CA 1
ATOM 5949 C C . SER A 1 739 ? -14.113 -2.265 24.787 1.00 67.19 739 SER A C 1
ATOM 5951 O O . SER A 1 739 ? -13.899 -2.896 23.755 1.00 67.19 739 SER A O 1
ATOM 5953 N N . ASP A 1 740 ? -13.539 -2.579 25.949 1.00 67.75 740 ASP A N 1
ATOM 5954 C CA . ASP A 1 740 ? -12.659 -3.733 26.178 1.00 67.75 740 ASP A CA 1
ATOM 5955 C C . ASP A 1 740 ? -13.432 -5.024 26.518 1.00 67.75 740 ASP A C 1
ATOM 5957 O O . ASP A 1 740 ? -12.822 -6.071 26.728 1.00 67.75 740 ASP A O 1
ATOM 5961 N N . GLN A 1 741 ? -14.767 -4.946 26.583 1.00 77.19 741 GLN A N 1
ATOM 5962 C CA . GLN A 1 741 ? -15.703 -6.027 26.912 1.00 77.19 741 GLN A CA 1
ATOM 5963 C C . GLN A 1 741 ? -15.539 -6.609 28.319 1.00 77.19 741 GLN A C 1
ATOM 5965 O O . GLN A 1 741 ? -16.105 -7.660 28.626 1.00 77.19 741 GLN A O 1
ATOM 5970 N N . SER A 1 742 ? -14.771 -5.949 29.188 1.00 81.50 742 SER A N 1
ATOM 5971 C CA . SER A 1 742 ? -14.588 -6.391 30.570 1.00 81.50 742 SER A CA 1
ATOM 5972 C C . SER A 1 742 ? -15.814 -6.112 31.439 1.00 81.50 742 SER A C 1
ATOM 5974 O O . SER A 1 742 ? -15.996 -6.768 32.467 1.00 81.50 742 SER A O 1
ATOM 5976 N N . LYS A 1 743 ? -16.666 -5.165 31.032 1.00 88.56 743 LYS A N 1
ATOM 5977 C CA . LYS A 1 743 ? -17.814 -4.672 31.793 1.00 88.56 743 LYS A CA 1
ATOM 5978 C C . LYS A 1 743 ? -19.070 -4.607 30.913 1.00 88.56 743 LYS A C 1
ATOM 5980 O O . LYS A 1 743 ? -18.991 -4.354 29.714 1.00 88.56 743 LYS A O 1
ATOM 5985 N N . LEU A 1 744 ? -20.237 -4.817 31.517 1.00 92.00 744 LEU A N 1
ATOM 5986 C CA . LEU A 1 744 ? -21.554 -4.678 30.883 1.00 92.00 744 LEU A CA 1
ATOM 5987 C C . LEU A 1 744 ? -22.458 -3.830 31.780 1.00 92.00 744 LEU A C 1
ATOM 5989 O O . LEU A 1 744 ? -22.677 -4.193 32.937 1.00 92.00 744 LEU A O 1
ATOM 5993 N N . ALA A 1 745 ? -22.981 -2.724 31.257 1.00 93.69 745 ALA A N 1
ATOM 5994 C CA . ALA A 1 745 ? -23.907 -1.851 31.970 1.00 93.69 745 ALA A CA 1
ATOM 5995 C C . ALA A 1 745 ? -25.367 -2.240 31.702 1.00 93.69 745 ALA A C 1
ATOM 5997 O O . ALA A 1 745 ? -25.753 -2.529 30.567 1.00 93.69 745 ALA A O 1
ATOM 5998 N N . TYR A 1 746 ? -26.183 -2.229 32.753 1.00 94.00 746 TYR A N 1
ATOM 5999 C CA . TYR A 1 746 ? -27.609 -2.539 32.701 1.00 94.00 746 TYR A CA 1
ATOM 6000 C C . TYR A 1 746 ? -28.377 -1.769 33.784 1.00 94.00 746 TYR A C 1
ATOM 6002 O O . TYR A 1 746 ? -27.785 -1.234 34.727 1.00 94.00 746 TYR A O 1
ATOM 6010 N N . ILE A 1 747 ? -29.698 -1.702 33.638 1.00 92.62 747 ILE A N 1
ATOM 6011 C CA . ILE A 1 747 ? -30.600 -0.971 34.533 1.00 92.62 747 ILE A CA 1
ATOM 6012 C C . ILE A 1 747 ? -31.559 -1.952 35.207 1.00 92.62 747 ILE A C 1
ATOM 6014 O O . ILE A 1 747 ? -32.133 -2.819 34.550 1.00 92.62 747 ILE A O 1
ATOM 6018 N N . GLU A 1 748 ? -31.756 -1.767 36.508 1.00 91.69 748 GLU A N 1
ATOM 6019 C CA . GLU A 1 748 ? -32.805 -2.399 37.317 1.00 91.69 748 GLU A CA 1
ATOM 6020 C C . GLU A 1 748 ? -33.807 -1.326 37.753 1.00 91.69 748 GLU A C 1
ATOM 6022 O O . GLU A 1 748 ? -33.400 -0.269 38.241 1.00 91.69 748 GLU A O 1
ATOM 6027 N N . LYS A 1 749 ? -35.104 -1.563 37.557 1.00 86.94 749 LYS A N 1
ATOM 6028 C CA . LYS A 1 749 ? -36.195 -0.630 37.863 1.00 86.94 749 LYS A CA 1
ATOM 6029 C C . LYS A 1 749 ? -37.013 -1.148 39.044 1.00 86.94 749 LYS A C 1
ATOM 6031 O O . LYS A 1 749 ? -37.401 -2.308 39.087 1.00 86.94 749 LYS A O 1
ATOM 6036 N N . ASP A 1 750 ? -37.374 -0.250 39.958 1.00 80.62 750 ASP A N 1
ATOM 6037 C CA . ASP A 1 750 ? -38.208 -0.584 41.122 1.00 80.62 750 ASP A CA 1
ATOM 6038 C C . ASP A 1 750 ? -39.673 -0.885 40.726 1.00 80.62 750 ASP A C 1
ATOM 6040 O O . ASP A 1 750 ? -40.409 -1.531 41.475 1.00 80.62 750 ASP A O 1
ATOM 6044 N N . SER A 1 751 ? -40.120 -0.391 39.562 1.00 71.19 751 SER A N 1
ATOM 6045 C CA . SER A 1 751 ? -41.447 -0.634 38.977 1.00 71.19 751 SER A CA 1
ATOM 6046 C C . SER A 1 751 ? -41.428 -0.423 37.458 1.00 71.19 751 SER A C 1
ATOM 6048 O O . SER A 1 751 ? -40.776 0.491 36.957 1.00 71.19 751 SER A O 1
ATOM 6050 N N . LEU A 1 752 ? -42.184 -1.235 36.714 1.00 63.94 752 LEU A N 1
ATOM 6051 C CA . LEU A 1 752 ? -42.284 -1.170 35.248 1.00 63.94 752 LEU A CA 1
ATOM 6052 C C . LEU A 1 752 ? -43.431 -0.276 34.736 1.00 63.94 752 LEU A C 1
ATOM 6054 O O . LEU A 1 752 ? -43.542 -0.062 33.531 1.00 63.94 752 LEU A O 1
ATOM 6058 N N . GLY A 1 753 ? -44.298 0.228 35.625 1.00 60.75 753 GLY A N 1
ATOM 6059 C CA . GLY A 1 753 ? -45.529 0.946 35.254 1.00 60.75 753 GLY A CA 1
ATOM 6060 C C . GLY A 1 753 ? -45.475 2.475 35.356 1.00 60.75 753 GLY A C 1
ATOM 6061 O O . GLY A 1 753 ? -46.426 3.147 34.955 1.00 60.75 753 GLY A O 1
ATOM 6062 N N . GLU A 1 754 ? -44.402 3.045 35.907 1.00 69.25 754 GLU A N 1
ATOM 6063 C CA . GLU A 1 754 ? -44.257 4.496 36.074 1.00 69.25 754 GLU A CA 1
ATOM 6064 C C . GLU A 1 754 ? -43.556 5.143 34.869 1.00 69.25 754 GLU A C 1
ATOM 6066 O O . GLU A 1 754 ? -42.725 4.521 34.217 1.00 69.25 754 GLU A O 1
ATOM 6071 N N . LEU A 1 755 ? -43.866 6.416 34.580 1.00 69.25 755 LEU A N 1
ATOM 6072 C CA . LEU A 1 755 ? -43.242 7.165 33.474 1.00 69.25 755 LEU A CA 1
ATOM 6073 C C . LEU A 1 755 ? -41.736 7.404 33.706 1.00 69.25 755 LEU A C 1
ATOM 6075 O O . LEU A 1 755 ? -40.957 7.393 32.760 1.00 69.25 755 LEU A O 1
ATOM 6079 N N . TYR A 1 756 ? -41.342 7.605 34.967 1.00 80.81 756 TYR A N 1
ATOM 6080 C CA . TYR A 1 756 ? -39.955 7.783 35.403 1.00 80.81 756 TYR A CA 1
ATOM 6081 C C . TYR A 1 756 ? -39.715 6.946 36.662 1.00 80.81 756 TYR A C 1
ATOM 6083 O O . TYR A 1 756 ? -39.651 7.503 37.764 1.00 80.81 756 TYR A O 1
ATOM 6091 N N . PRO A 1 757 ? -39.646 5.610 36.528 1.00 82.50 757 PRO A N 1
ATOM 6092 C CA . PRO A 1 757 ? -39.484 4.751 37.682 1.00 82.50 757 PRO A CA 1
ATOM 6093 C C . PRO A 1 757 ? -38.141 5.042 38.346 1.00 82.50 757 PRO A C 1
ATOM 6095 O O . PRO A 1 757 ? -37.168 5.443 37.693 1.00 82.50 757 PRO A O 1
ATOM 6098 N N . HIS A 1 758 ? -38.100 4.853 39.661 1.00 88.75 758 HIS A N 1
ATOM 6099 C CA . HIS A 1 758 ? -36.830 4.819 40.362 1.00 88.75 758 HIS A CA 1
ATOM 6100 C C . HIS A 1 758 ? -36.050 3.588 39.883 1.00 88.75 758 HIS A C 1
ATOM 6102 O O . HIS A 1 758 ? -36.611 2.500 39.736 1.00 88.75 758 HIS A O 1
ATOM 6108 N N . ALA A 1 759 ? -34.784 3.790 39.548 1.00 91.94 759 ALA A N 1
ATOM 6109 C CA . ALA A 1 759 ? -33.951 2.796 38.903 1.00 91.94 759 ALA A CA 1
ATOM 6110 C C . ALA A 1 759 ? -32.520 2.863 39.434 1.00 91.94 759 ALA A C 1
ATOM 6112 O O . ALA A 1 759 ? -32.069 3.880 39.970 1.00 91.94 759 ALA A O 1
ATOM 6113 N N . THR A 1 760 ? -31.809 1.756 39.277 1.00 94.00 760 THR A N 1
ATOM 6114 C CA . THR A 1 760 ? -30.418 1.591 39.677 1.00 94.00 760 THR A CA 1
ATOM 6115 C C . THR A 1 760 ? -29.587 1.229 38.455 1.00 94.00 760 THR A C 1
ATOM 6117 O O . THR A 1 760 ? -29.851 0.230 37.786 1.00 94.00 760 THR A O 1
ATOM 6120 N N . LEU A 1 761 ? -28.555 2.027 38.187 1.00 94.94 761 LEU A N 1
ATOM 6121 C CA . LEU A 1 761 ? -27.546 1.734 37.178 1.00 94.94 761 LEU A CA 1
ATOM 6122 C C . LEU A 1 761 ? -26.530 0.745 37.750 1.00 94.94 761 LEU A C 1
ATOM 6124 O O . LEU A 1 761 ? -25.911 1.005 38.790 1.00 94.94 761 LEU A O 1
ATOM 6128 N N . LYS A 1 762 ? -26.336 -0.382 37.069 1.00 95.00 762 LYS A N 1
ATOM 6129 C CA . LYS A 1 762 ? -25.421 -1.443 37.492 1.00 95.00 762 LYS A CA 1
ATOM 6130 C C . LYS A 1 762 ? -24.427 -1.793 36.398 1.00 95.00 762 LYS A C 1
ATOM 6132 O O . LYS A 1 762 ? -24.723 -1.710 35.211 1.00 95.00 762 LYS A O 1
ATOM 6137 N N . ILE A 1 763 ? -23.243 -2.223 36.823 1.00 94.06 763 ILE A N 1
ATOM 6138 C CA . ILE A 1 763 ? -22.207 -2.772 35.950 1.00 94.06 763 ILE A CA 1
ATOM 6139 C C . ILE A 1 763 ? -21.866 -4.180 36.411 1.00 94.06 763 ILE A C 1
ATOM 6141 O O . ILE A 1 763 ? -21.468 -4.393 37.557 1.00 94.06 763 ILE A O 1
ATOM 6145 N N . LEU A 1 764 ? -21.978 -5.140 35.502 1.00 92.38 764 LEU A N 1
ATOM 6146 C CA . LEU A 1 764 ? -21.373 -6.452 35.653 1.00 92.38 764 LEU A CA 1
ATOM 6147 C C . LEU A 1 764 ? -19.922 -6.384 35.177 1.00 92.38 764 LEU A C 1
ATOM 6149 O O . LEU A 1 764 ? -19.668 -6.242 33.985 1.00 92.38 764 LEU A O 1
ATOM 6153 N N . ASP A 1 765 ? -18.978 -6.528 36.099 1.00 87.69 765 ASP A N 1
ATOM 6154 C CA . ASP A 1 765 ? -17.562 -6.714 35.793 1.00 87.69 765 ASP A CA 1
ATOM 6155 C C . ASP A 1 765 ? -17.286 -8.211 35.616 1.00 87.69 765 ASP A C 1
ATOM 6157 O O . ASP A 1 765 ? -17.346 -9.002 36.566 1.00 87.69 765 ASP A O 1
ATOM 6161 N N . LEU A 1 766 ? -17.003 -8.602 34.377 1.00 82.62 766 LEU A N 1
ATOM 6162 C CA . LEU A 1 766 ? -16.778 -9.987 33.976 1.00 82.62 766 LEU A CA 1
ATOM 6163 C C . LEU A 1 766 ? -15.400 -10.499 34.403 1.00 82.62 766 LEU A C 1
ATOM 6165 O O . LEU A 1 766 ? -15.224 -11.707 34.569 1.00 82.62 766 LEU A O 1
ATOM 6169 N N . THR A 1 767 ? -14.433 -9.605 34.622 1.00 77.56 767 THR A N 1
ATOM 6170 C CA . THR A 1 767 ? -13.071 -9.976 35.033 1.00 77.56 767 THR A CA 1
ATOM 6171 C C . THR A 1 767 ? -13.021 -10.364 36.503 1.00 77.56 767 THR A C 1
ATOM 6173 O O . THR A 1 767 ? -12.385 -11.353 36.874 1.00 77.56 767 THR A O 1
ATOM 6176 N N . GLU A 1 768 ? -13.757 -9.635 37.336 1.00 81.06 768 GLU A N 1
ATOM 6177 C CA . GLU A 1 768 ? -13.858 -9.894 38.770 1.00 81.06 768 GLU A CA 1
ATOM 6178 C C . GLU A 1 768 ? -15.096 -10.717 39.146 1.00 81.06 768 GLU A C 1
ATOM 6180 O O . GLU A 1 768 ? -15.210 -11.168 40.287 1.00 81.06 768 GLU A O 1
ATOM 6185 N N . SER A 1 769 ? -16.009 -10.951 38.196 1.00 81.38 769 SER A N 1
ATOM 6186 C CA . SER A 1 769 ? -17.299 -11.616 38.429 1.00 81.38 769 SER A CA 1
ATOM 6187 C C . SER A 1 769 ? -18.105 -10.941 39.549 1.00 81.38 769 SER A C 1
ATOM 6189 O O . SER A 1 769 ? -18.639 -11.609 40.440 1.00 81.38 769 SER A O 1
ATOM 6191 N N . LYS A 1 770 ? -18.170 -9.603 39.524 1.00 89.69 770 LYS A N 1
ATOM 6192 C CA . LYS A 1 770 ? -18.867 -8.774 40.523 1.00 89.69 770 LYS A CA 1
ATOM 6193 C C . LYS A 1 770 ? -19.878 -7.845 39.856 1.00 89.69 770 LYS A C 1
ATOM 6195 O O . LYS A 1 770 ? -19.679 -7.408 38.729 1.00 89.69 770 LYS A O 1
ATOM 6200 N N . ILE A 1 771 ? -20.933 -7.509 40.592 1.00 92.06 771 ILE A N 1
ATOM 6201 C CA . ILE A 1 771 ? -21.889 -6.470 40.205 1.00 92.06 771 ILE A CA 1
ATOM 6202 C C . ILE A 1 771 ? -21.578 -5.218 41.024 1.00 92.06 771 ILE A C 1
ATOM 6204 O O . ILE A 1 771 ? -21.543 -5.268 42.256 1.00 92.06 771 ILE A O 1
ATOM 6208 N N . ILE A 1 772 ? -21.349 -4.108 40.334 1.00 91.88 772 ILE A N 1
ATOM 6209 C CA . ILE A 1 772 ? -21.123 -2.781 40.901 1.00 91.88 772 ILE A CA 1
ATOM 6210 C C . ILE A 1 772 ? -22.427 -1.997 40.770 1.00 91.88 772 ILE A C 1
ATOM 6212 O O . ILE A 1 772 ? -23.012 -1.930 39.692 1.00 91.88 772 ILE A O 1
ATOM 6216 N N . THR A 1 773 ? -22.892 -1.409 41.871 1.00 94.12 773 THR A N 1
ATOM 6217 C CA . THR A 1 773 ? -23.955 -0.396 41.825 1.00 94.12 773 THR A CA 1
ATOM 6218 C C . THR A 1 773 ? -23.302 0.948 41.562 1.00 94.12 773 THR A C 1
ATOM 6220 O O . THR A 1 773 ? -22.521 1.400 42.395 1.00 94.12 773 THR A O 1
ATOM 6223 N N . VAL A 1 774 ? -23.601 1.538 40.409 1.00 93.75 774 VAL A N 1
ATOM 6224 C CA . VAL A 1 774 ? -23.013 2.806 39.972 1.00 93.75 774 VAL A CA 1
ATOM 6225 C C . VAL A 1 774 ? -23.793 3.956 40.588 1.00 93.75 774 VAL A C 1
ATOM 6227 O O . VAL A 1 774 ? -23.257 4.714 41.387 1.00 93.75 774 VAL A O 1
ATOM 6230 N N . ASP A 1 775 ? -25.081 4.053 40.269 1.00 95.00 775 ASP A N 1
ATOM 6231 C CA . ASP A 1 775 ? -25.921 5.176 40.681 1.00 95.00 775 ASP A CA 1
ATOM 6232 C C . ASP A 1 775 ? -27.384 4.746 40.853 1.00 95.00 775 ASP A C 1
ATOM 6234 O O . ASP A 1 775 ? -27.788 3.675 40.394 1.00 95.00 775 ASP A O 1
ATOM 6238 N N . ASN A 1 776 ? -28.182 5.574 41.524 1.00 94.12 776 ASN A N 1
ATOM 6239 C CA . ASN A 1 776 ? -29.623 5.398 41.682 1.00 94.12 776 ASN A CA 1
ATOM 6240 C C . ASN A 1 776 ? -30.369 6.730 41.543 1.00 94.12 776 ASN A C 1
ATOM 6242 O O . ASN A 1 776 ? -29.841 7.796 41.865 1.00 94.12 776 ASN A O 1
ATOM 6246 N N . GLY A 1 777 ? -31.600 6.661 41.044 1.00 92.62 777 GLY A N 1
ATOM 6247 C CA . GLY A 1 777 ? -32.471 7.822 40.893 1.00 92.62 777 GLY A CA 1
ATOM 6248 C C . GLY A 1 777 ? -33.628 7.569 39.937 1.00 92.62 777 GLY A C 1
ATOM 6249 O O . GLY A 1 777 ? -33.828 6.461 39.447 1.00 92.62 777 GLY A O 1
ATOM 6250 N N . GLN A 1 778 ? -34.412 8.610 39.668 1.00 91.25 778 GLN A N 1
ATOM 6251 C CA . GLN A 1 778 ? -35.537 8.531 38.734 1.00 91.25 778 GLN A CA 1
ATOM 6252 C C . GLN A 1 778 ? -35.106 8.828 37.298 1.00 91.25 778 GLN A C 1
ATOM 6254 O O . GLN A 1 778 ? -34.299 9.729 37.060 1.00 91.25 778 GLN A O 1
ATOM 6259 N N . GLY A 1 779 ? -35.686 8.108 36.335 1.00 85.06 779 GLY A N 1
ATOM 6260 C CA . GLY A 1 779 ? -35.448 8.362 34.910 1.00 85.06 779 GLY A CA 1
ATOM 6261 C C . GLY A 1 779 ? -34.007 8.088 34.474 1.00 85.06 779 GLY A C 1
ATOM 6262 O O . GLY A 1 779 ? -33.473 8.826 33.644 1.00 85.06 779 GLY A O 1
ATOM 6263 N N . ILE A 1 780 ? -33.369 7.070 35.067 1.00 91.38 780 ILE A N 1
ATOM 6264 C CA . ILE A 1 780 ? -32.078 6.586 34.577 1.00 91.38 780 ILE A CA 1
ATOM 6265 C C . ILE A 1 780 ? -32.277 5.934 33.214 1.00 91.38 780 ILE A C 1
ATOM 6267 O O . ILE A 1 780 ? -33.083 5.012 33.090 1.00 91.38 780 ILE A O 1
ATOM 6271 N N . ASP A 1 781 ? -31.536 6.417 32.222 1.00 87.50 781 ASP A N 1
ATOM 6272 C CA . ASP A 1 781 ? -31.529 5.874 30.867 1.00 87.50 781 ASP A CA 1
ATOM 6273 C C . ASP A 1 781 ? -30.195 6.183 30.167 1.00 87.50 781 ASP A C 1
ATOM 6275 O O . ASP A 1 781 ? -29.451 7.077 30.579 1.00 87.50 781 ASP A O 1
ATOM 6279 N N . SER A 1 782 ? -29.860 5.438 29.122 1.00 86.81 782 SER A N 1
ATOM 6280 C CA . SER A 1 782 ? -28.675 5.671 28.297 1.00 86.81 782 SER A CA 1
ATOM 6281 C C . SER A 1 782 ? -28.866 5.055 26.918 1.00 86.81 782 SER A C 1
ATOM 6283 O O . SER A 1 782 ? -29.537 4.045 26.748 1.00 86.81 782 SER A O 1
ATOM 6285 N N . THR A 1 783 ? -28.229 5.650 25.919 1.00 77.75 783 THR A N 1
ATOM 6286 C CA . THR A 1 783 ? -28.298 5.197 24.525 1.00 77.75 783 THR A CA 1
ATOM 6287 C C . THR A 1 783 ? -27.177 4.221 24.163 1.00 77.75 783 THR A C 1
ATOM 6289 O O . THR A 1 783 ? -27.085 3.790 23.011 1.00 77.75 783 THR A O 1
ATOM 6292 N N . GLY A 1 784 ? -26.277 3.931 25.107 1.00 77.88 784 GLY A N 1
ATOM 6293 C CA . GLY A 1 784 ? -25.151 3.019 24.928 1.00 77.88 784 GLY A CA 1
ATOM 6294 C C . GLY A 1 784 ? -23.915 3.406 25.740 1.00 77.88 784 GLY A C 1
ATOM 6295 O O . GLY A 1 784 ? -23.827 4.509 26.279 1.00 77.88 784 GLY A O 1
ATOM 6296 N N . TRP A 1 785 ? -22.944 2.490 25.783 1.00 76.25 785 TRP A N 1
ATOM 6297 C CA . TRP A 1 785 ? -21.603 2.722 26.330 1.00 76.25 785 TRP A CA 1
ATOM 6298 C C . TRP A 1 785 ? -20.586 2.931 25.202 1.00 76.25 785 TRP A C 1
ATOM 6300 O O . TRP A 1 785 ? -20.581 2.161 24.215 1.00 76.25 785 TRP A O 1
#

Mean predicted aligned error: 17.09 Å

Radius of gyration: 34.2 Å; Cα contacts (8 Å, |Δi|>4): 1720; chains: 1; bounding box: 97×67×95 Å

Solvent-accessible surface area (backbone atoms only — not comparable to full-atom values): 43025 Å² total; per-residue (Å²): 140,85,86,86,86,85,85,91,84,85,89,89,84,91,86,91,79,90,88,88,89,87,83,92,75,93,73,97,70,88,80,74,85,75,82,78,75,71,64,91,74,45,36,84,47,37,32,35,19,63,23,44,41,64,68,37,69,62,39,73,62,23,51,56,48,42,45,50,40,35,76,27,44,37,32,32,37,33,36,65,43,53,55,68,60,65,90,64,59,67,57,63,49,51,48,40,52,48,29,54,79,38,66,37,42,42,33,41,30,43,30,59,38,53,96,74,65,91,47,73,66,55,44,49,54,53,48,53,52,37,50,48,51,49,47,73,74,48,45,91,60,36,54,30,39,28,54,36,58,26,59,40,30,33,78,44,32,32,53,33,44,63,88,58,92,63,63,59,51,72,58,52,40,51,52,40,42,51,47,36,55,50,49,40,68,77,39,72,83,47,43,35,28,39,26,29,22,45,65,44,75,60,62,93,51,37,41,31,50,54,48,41,48,56,58,29,50,76,79,41,98,62,79,58,49,65,31,41,27,29,24,63,60,62,64,64,46,54,54,79,49,67,44,84,40,48,54,70,94,32,84,41,76,36,21,54,57,55,49,48,46,52,50,49,52,50,46,27,68,70,66,75,46,87,59,44,31,30,34,56,31,29,57,56,40,54,71,28,33,59,52,37,31,74,56,38,70,92,40,55,55,59,54,45,51,29,40,45,48,52,52,40,53,55,50,47,61,34,35,73,57,37,69,41,50,13,42,32,21,68,56,60,60,99,79,58,45,35,50,61,46,72,63,28,46,51,28,44,26,35,49,36,69,66,49,47,66,15,30,56,71,28,79,47,71,26,20,34,68,65,67,48,70,43,85,54,38,46,30,39,33,30,40,36,90,87,64,37,24,38,37,40,34,26,31,74,52,66,85,57,81,59,46,47,25,41,67,45,64,56,72,31,72,46,33,35,34,28,41,39,80,82,28,90,60,66,79,44,77,40,43,60,90,50,94,57,68,43,76,38,26,58,62,52,31,36,37,43,31,38,63,51,97,73,37,32,49,29,30,59,59,83,63,67,73,70,46,43,41,33,30,40,48,17,17,38,33,38,32,36,83,89,79,73,44,79,42,69,40,47,86,83,35,31,84,46,75,80,49,22,42,42,76,46,42,70,33,72,80,56,58,38,35,38,33,34,43,68,56,30,43,36,33,24,38,89,81,33,49,76,77,49,76,44,75,52,74,39,59,78,92,65,62,27,49,25,76,23,39,44,19,80,85,45,34,39,32,33,29,44,36,40,65,54,70,45,81,52,102,88,50,63,37,23,43,80,47,29,35,35,34,41,34,31,80,88,77,73,48,71,46,79,76,46,69,58,68,67,75,53,93,54,74,22,35,40,40,24,51,53,36,48,27,55,86,63,49,38,37,33,30,28,40,37,40,73,88,48,78,74,49,91,59,52,30,33,29,33,63,89,78,63,50,73,47,54,51,91,84,34,90,79,68,56,96,77,61,66,68,82,55,77,74,78,67,48,99,55,38,44,74,80,39,65,40,61,36,92,86,58,55,34,39,37,32,19,33,32,54,56,81,92,74,80,85,70,89,57,99,77,81,71,89,79,79,72,96,78,82,74,61,28,28,34,38,36,30,34,68,87,48,73,84,56,66,50,78,41,76,64,25,72,41,58,41,28,34,41,64,76,62,46,33,38,35,31,32,28,59,81,47,92,85,52,97,54,29,47,24,35,41,33,32,42,33,68,82,78,72,44,78,43,80,74,50,73,42,34,43,61,48,54,79,37,85

pLDDT: mean 81.74, std 19.0, range [20.31, 98.81]

Sequence (785 aa):
MKIMKFLQLFPIFLMFSMLSCASAKNTKDSFELGSTTAPKNTINGFGMGSATAYRNGYSYEMDEAYKTLNEVGVSFIREEITVKEISDLSDQRKMIEAAKENNLTIVGLLTYGFDFYSDDNDFFERWDYAIDKIVKELGYGIDYWEIGNEMNCIKFWRKVRPGTLSVEINIYAEMLNRAYKIIKKYNPNDTVILGGLIASADFENGYDPTSFLRNARKYWDKPPFDAVGLHTYWGSAFPETDIQNFIEEKIVTGNMADYIESFNKAIQEIFRKEYPIWITEVGYKNEELSSLNQSYDNYDENGLQAIGLIRTYTILLSTQPVEKVFWYTYSPDNEDVYVINKTSLNVLKNLSSAITNTKPLGRFPVIDALGREIKELYDYRFLRDDGQTISIFWSNDSTEPFVQATINHLSSNSVNLFDIEKGIESKGTILQDAEIKFRILNAPAFLLGKMNDSTRIVVDNETGIRPLIYTKEGNIYSYDPENDIIQALTDNGDLSWENSYYNPLLSTDSQFVAVETRSSFIILDLQGNVLESWEKTSKPDIMADTLVGWDFQNNLYFTRTIGDCIITDNKIIGPDHVELIRFNPQTEDSETITDLARLDDASHAYSIGHKISFDGKYLAMINGACSVGLSDKLYYMNIESGKVIQDTDYLRVDPYNDDQFPVQEDDNYIVLDKNLSPDHNYIAYIRMEKINNEASDSEDGYFSVPEETSTSELIITSTKNSQDKIVIDDADSVIGWSSDQSKLAYIEKDSLGELYPHATLKILDLTESKIITVDNGQGIDSTGW

Foldseek 3Di:
DDDDDDDDDDDDDDDDDDDDDDDDDDDDDDDDPPPPDFPQFAQAFAAADDALCVLVVLDVSSLVLLLLCLLLTGAEYEYEDELAPLPDCVSVVSNLVSCVVSNHAYAYEYAFADPDDDDLVRRVVSLLVSLLSCCVVNVVRHLHYEYYAQLQFQVRCCRRPPPDPARPLLSLLVSLLSSLVSNCVVPVNRFYEYHAHEQDPDPVGGDHPLVSLLVSLVNDPARSGQAYHYADEPFLDAQQDWDWTDDPNDTDTGGNLVVVVSVQVSVCVSHVDGHEYAHNEYFYFPVSLVSNCVLQVVDHSLLVRLLSLLRVCLQQSLRPPYRYHHYPHPRADPVRGTHRDPLNSQLSSQSSVVRHRWRWPAWDFAAALLRHGDSQKTWTWTAHPVQKIKIKIAGNRSPDQKFKKAKADAPDQWKFKAQSSVHDDTPDIHGRPDPPIDIHGSRIIMIIGHDDNPMHIYTPPVQPQQWAWWFFQLFIWTARPVVLDIDTLDDFAHPDLQRGKDAWAAFPSRQWIWIDHLFWIFITGNNNDTLDIGGAPAHSLQQQFAFAYAALVRKTKTKHFAAYFDDDPVDTAATPFIWIKIAHSVVRDIDTQDTQDFPDPHRFKYWHWHYAANHRQKTKIWIDGPPDHTDPWIWIAGSVPRDIDTPVVDCPPDNFDPSVQPPDDDPFKDWDEKEAASVRQKIKTKIKGDDDDDPDDDVPPDDDDPFDDIKIWIWMATSVDRPDIDIDIQFDYWQYADSSRQKTWTKGFPTDPDPWTWIWIWIQGNVVRDIDTSDIHTNIDHNHD

Nearest PDB structures (foldseek):
  2cip-assembly1_A  TM=7.109E-01  e=3.909E-06  Acetivibrio thermocellus
  6zpl-assembly1_C  TM=6.875E-01  e=4.111E-06  Acetivibrio thermocellus ATCC 27405
  2vi0-assembly1_A  TM=6.794E-01  e=4.779E-06  Acetivibrio thermocellus
  2v3g-assembly1_A  TM=6.852E-01  e=4.545E-06  Acetivibrio thermocellus
  5fip-assembly1_D  TM=5.383E-01  e=1.685E-04  unidentified